Protein AF-0000000074702676 (afdb_homodimer)

Sequence (902 aa):
MNPNNEASHREHLNVRCFCRLELLEMTKSITKMKLMLLALYFAFRTSQEESISPYKEIKKFVKLFKPSGMNASTYYLLSIDEKHNNLVVGAENDVFLVNLDSMESYEHWNVSQQPGNGAFVKLILPFEDRILLCWVEKPNSTGSCTWRNRTTLGEAPESDQGYVFKPKEKYNAPSSSPDQNDTAIITEDGSLFVGTFVPGRNLSVIYSKSVKHPQLPEVFSATQSSFYEDVDFVRSFEIGPYVYFFFRERSLECSSCGKVKTSRVARVCKGDRGGQYRLLDTFVSFQKAKLMCSDWKNYALNFNEIQDVWWDDRTERFYAAFSSQPNGPAISAICIYSLSSINRIFSESDFISFTSETKVWTKKRNNFGEYFPGCKVNSKYLKSSYSAVADGVMATRDMLSSAYGDLTHDPLMADGVQPVGLKAWFINEIRMTGVSLDVVGKNNVVYVSTDMNPNNEASHREHLNVRCFCRLELLEMTKSITKMKLMLLALYFAFRTSQEESISPYKEIKKFVKLFKPSGMNASTYYLLSIDEKHNNLVVGAENDVFLVNLDSMESYEHWNVSQQPGNGAFVKLILPFEDRILLCWVEKPNSTGSCTWRNRTTLGEAPESDQGYVFKPKEKYNAPSSSPDQNDTAIITEDGSLFVGTFVPGRNLSVIYSKSVKHPQLPEVFSATQSSFYEDVDFVRSFEIGPYVYFFFRERSLECSSCGKVKTSRVARVCKGDRGGQYRLLDTFVSFQKAKLMCSDWKNYALNFNEIQDVWWDDRTERFYAAFSSQPNGPAISAICIYSLSSINRIFSESDFISFTSETKVWTKKRNNFGEYFPGCKVNSKYLKSSYSAVADGVMATRDMLSSAYGDLTHDPLMADGVQPVGLKAWFINEIRMTGVSLDVVGKNNVVYVSTD

InterPro domains:
  IPR001627 Sema domain [PF01403] (313-451)
  IPR001627 Sema domain [PS51004] (47-451)
  IPR001627 Sema domain [SM00630] (75-450)
  IPR015943 WD40/YVTN repeat-like-containing domain superfamily [G3DSA:2.130.10.10] (49-451)
  IPR027231 Semaphorin [PTHR11036] (50-451)
  IPR036352 Sema domain superfamily [SSF101912] (65-451)

Foldseek 3Di:
DDPDPPPPFQFWFWAFALAQQWAFQDPPVGFPPGRFSFCWQWFFDDPPDTDTDGCVVRSVRTHGQDDPPDDSSFWTIWTADVVQQWIWTWGKQKIWTARRVPSHDIAMDGNDPDPPKIKTWQDWEDADQKIKIWIAIPDVLDIFIAIAGPRHRHQHDADPVRPRSGRPPDDPGASDDSVAAKEWYQDNQQKIWIFHADVVVRWTKIKIAGPVCNVQDIAIADGPDPQAAPKGWAYWGDDQQKIKTKIKGWDDQDPPPPTDIAIKIKMAGQQFRWEDDVTHSYGLLIAMFTAWAWQPDPPTDTFGGWQHWEADPVQQKIWIKGWDDPVDFTKIFIFMAHPVLVVCLLQPFWFWFADPVVRHIDTAGRCSCVQQPSHEGDPVFFDPPQDDDDPSHHSRHGGHPVSVVSSPGDRYTPDHGATDVNHTPDMDRFHFNYWDWDDDPPTIIIITHGD/DDDDPPPPFFFWFWAFALAQQWAFQDPPVGFVPDRFSFCWQWFFDDPPDTDTDGCVVRSVRTHGQDDPPDDSSFWTTWTADVVQQWIWTWGWQKIWTARRVPSHDIAMDGNDPDPPKIKTWQDWEDADQWIKIWIAIPDVLDIFIDIAGPRHRHRHDQDPVRPPSDRPPPDVGASDDPVAHKEWYQDNQQKIWIFHADVVVRWTKIKIAGPVCNVQDIAIADTPDPQAAPKGWAYWGDDQQKIKTKIKGWHDQDPPPPTDIAIKIKMAGQQFRWEDDVTHSYGLLIAMFTAWAWQPDPPTDTFGGWQHWEADPVQQKIWIKGWDDPVDFTKIFIFIAHPVLVVCLLQPFWFWFADPVVRHIDTAGRCSCVQQPSHEGDPVFFDPPQDDDDPSHHSRHGGHPVSVVSSPGDRYTPDHGATDVNHTPDMDRFHFNYWDWDDDPPIIIIITHGD

Organism: Acropora cervicornis (NCBI:txid6130)

pLDDT: mean 77.07, std 20.66, range [21.58, 98.62]

Radius of gyration: 33.7 Å; Cα contacts (8 Å, |Δi|>4): 2261; chains: 2; bounding box: 70×113×79 Å

Nearest PDB structures (foldseek):
  6qp8-assembly1_B  TM=7.909E-01  e=4.611E-23  Drosophila melanogaster
  6qp7-assembly1_A  TM=7.045E-01  e=5.100E-24  Drosophila melanogaster
  8rmj-assembly1_A-2  TM=7.460E-01  e=3.570E-23  Drosophila melanogaster
  6fkk-assembly1_A  TM=7.639E-01  e=4.886E-19  Drosophila melanogaster
  6fkm-assembly1_B  TM=7.565E-01  e=5.996E-19  Drosophila melanogaster

Structure (mmCIF, N/CA/C/O backbone):
data_AF-0000000074702676-model_v1
#
loop_
_entity.id
_entity.type
_entity.pdbx_description
1 polymer Semaphorin-5A
#
loop_
_atom_site.group_PDB
_atom_site.id
_atom_site.type_symbol
_atom_site.label_atom_id
_atom_site.label_alt_id
_atom_site.label_comp_id
_atom_site.label_asym_id
_atom_site.label_entity_id
_atom_site.label_seq_id
_atom_site.pdbx_PDB_ins_code
_atom_site.Cartn_x
_atom_site.Cartn_y
_atom_site.Cartn_z
_atom_site.occupancy
_atom_site.B_iso_or_equiv
_atom_site.auth_seq_id
_atom_site.auth_comp_id
_atom_site.auth_asym_id
_atom_site.auth_atom_id
_atom_site.pdbx_PDB_model_num
ATOM 1 N N . MET A 1 1 ? -9.484 57.344 0.468 1 21.58 1 MET A N 1
ATOM 2 C CA . MET A 1 1 ? -9.172 56.188 -0.358 1 21.58 1 MET A CA 1
ATOM 3 C C . MET A 1 1 ? -7.914 55.5 0.14 1 21.58 1 MET A C 1
ATOM 5 O O . MET A 1 1 ? -6.801 55.969 -0.097 1 21.58 1 MET A O 1
ATOM 9 N N . ASN A 1 2 ? -7.883 55.031 1.449 1 24.44 2 ASN A N 1
ATOM 10 C CA . ASN A 1 2 ? -6.777 54.656 2.336 1 24.44 2 ASN A CA 1
ATOM 11 C C . ASN A 1 2 ? -6.027 53.438 1.838 1 24.44 2 ASN A C 1
ATOM 13 O O . ASN A 1 2 ? -6.641 52.469 1.4 1 24.44 2 ASN A O 1
ATOM 17 N N . PRO A 1 3 ? -4.727 53.562 1.429 1 28.33 3 PRO A N 1
ATOM 18 C CA . PRO A 1 3 ? -3.799 52.594 0.864 1 28.33 3 PRO A CA 1
ATOM 19 C C . PRO A 1 3 ? -3.812 51.25 1.619 1 28.33 3 PRO A C 1
ATOM 21 O O . PRO A 1 3 ? -4.035 51.25 2.832 1 28.33 3 PRO A O 1
ATOM 24 N N . ASN A 1 4 ? -4.297 50.188 0.943 1 22.78 4 ASN A N 1
ATOM 25 C CA . ASN A 1 4 ? -4.539 48.781 1.17 1 22.78 4 ASN A CA 1
ATOM 26 C C . ASN A 1 4 ? -3.324 48.094 1.788 1 22.78 4 ASN A C 1
ATOM 28 O O . ASN A 1 4 ? -2.225 48.156 1.236 1 22.78 4 ASN A O 1
ATOM 32 N N . ASN A 1 5 ? -3.312 47.906 3.148 1 22.42 5 ASN A N 1
ATOM 33 C CA . ASN A 1 5 ? -2.41 47.25 4.09 1 22.42 5 ASN A CA 1
ATOM 34 C C . ASN A 1 5 ? -2.014 45.875 3.605 1 22.42 5 ASN A C 1
ATOM 36 O O . ASN A 1 5 ? -2.865 45 3.455 1 22.42 5 ASN A O 1
ATOM 40 N N . GLU A 1 6 ? -0.919 45.75 2.898 1 23.23 6 GLU A N 1
ATOM 41 C CA . GLU A 1 6 ? -0.226 44.531 2.516 1 23.23 6 GLU A CA 1
ATOM 42 C C . GLU A 1 6 ? -0.027 43.594 3.717 1 23.23 6 GLU A C 1
ATOM 44 O O . GLU A 1 6 ? 0.674 43.969 4.668 1 23.23 6 GLU A O 1
ATOM 49 N N . ALA A 1 7 ? -0.967 42.75 4.117 1 26.23 7 ALA A N 1
ATOM 50 C CA . ALA A 1 7 ? -0.887 41.719 5.156 1 26.23 7 ALA A CA 1
ATOM 51 C C . ALA A 1 7 ? 0.34 40.844 4.957 1 26.23 7 ALA A C 1
ATOM 53 O O . ALA A 1 7 ? 0.458 40.156 3.943 1 26.23 7 ALA A O 1
ATOM 54 N N . SER A 1 8 ? 1.429 41.25 5.555 1 25.05 8 SER A N 1
ATOM 55 C CA . SER A 1 8 ? 2.609 40.406 5.695 1 25.05 8 SER A CA 1
ATOM 56 C C . SER A 1 8 ? 2.256 39.062 6.34 1 25.05 8 SER A C 1
ATOM 58 O O . SER A 1 8 ? 1.646 39.031 7.41 1 25.05 8 SER A O 1
ATOM 60 N N . HIS A 1 9 ? 2 38.094 5.641 1 24.5 9 HIS A N 1
ATOM 61 C CA . HIS A 1 9 ? 1.728 36.719 6.027 1 24.5 9 HIS A CA 1
ATOM 62 C C . HIS A 1 9 ? 2.836 36.156 6.918 1 24.5 9 HIS A C 1
ATOM 64 O O . HIS A 1 9 ? 3.951 35.938 6.453 1 24.5 9 HIS A O 1
ATOM 70 N N . ARG A 1 10 ? 2.85 36.406 8.242 1 26.95 10 ARG A N 1
ATOM 71 C CA . ARG A 1 10 ? 3.865 35.938 9.188 1 26.95 10 ARG A CA 1
ATOM 72 C C . ARG A 1 10 ? 3.705 34.469 9.492 1 26.95 10 ARG A C 1
ATOM 74 O O . ARG A 1 10 ? 2.701 34.062 10.078 1 26.95 10 ARG A O 1
ATOM 81 N N . GLU A 1 11 ? 4.168 33.562 8.75 1 26.52 11 GLU A N 1
ATOM 82 C CA . GLU A 1 11 ? 4.152 32.125 8.992 1 26.52 11 GLU A CA 1
ATOM 83 C C . GLU A 1 11 ? 5.086 31.766 10.141 1 26.52 11 GLU A C 1
ATOM 85 O O . GLU A 1 11 ? 6.273 32.094 10.117 1 26.52 11 GLU A O 1
ATOM 90 N N . HIS A 1 12 ? 4.688 31.672 11.328 1 25.8 12 HIS A N 1
ATOM 91 C CA . HIS A 1 12 ? 5.547 31.125 12.375 1 25.8 12 HIS A CA 1
ATOM 92 C C . HIS A 1 12 ? 5.676 29.625 12.25 1 25.8 12 HIS A C 1
ATOM 94 O O . HIS A 1 12 ? 4.668 28.906 12.148 1 25.8 12 HIS A O 1
ATOM 100 N N . LEU A 1 13 ? 6.668 29.156 11.711 1 25.22 13 LEU A N 1
ATOM 101 C CA . LEU A 1 13 ? 6.988 27.75 11.484 1 25.22 13 LEU A CA 1
ATOM 102 C C . LEU A 1 13 ? 7.504 27.094 12.766 1 25.22 13 LEU A C 1
ATOM 104 O O . LEU A 1 13 ? 8.492 27.547 13.352 1 25.22 13 LEU A O 1
ATOM 108 N N . ASN A 1 14 ? 6.711 26.453 13.492 1 25.42 14 ASN A N 1
ATOM 109 C CA . ASN A 1 14 ? 7.18 25.625 14.609 1 25.42 14 ASN A CA 1
ATOM 110 C C . ASN A 1 14 ? 7.723 24.281 14.125 1 25.42 14 ASN A C 1
ATOM 112 O O . ASN A 1 14 ? 7.016 23.531 13.469 1 25.42 14 ASN A O 1
ATOM 116 N N . VAL A 1 15 ? 8.883 24.062 13.812 1 26.08 15 VAL A N 1
ATOM 117 C CA . VAL A 1 15 ? 9.477 22.828 13.297 1 26.08 15 VAL A CA 1
ATOM 118 C C . VAL A 1 15 ? 10.117 22.047 14.445 1 26.08 15 VAL A C 1
ATOM 120 O O . VAL A 1 15 ? 10.797 22.625 15.297 1 26.08 15 VAL A O 1
ATOM 123 N N . ARG A 1 16 ? 9.633 20.844 14.758 1 27.22 16 ARG A N 1
ATOM 124 C CA . ARG A 1 16 ? 10.289 19.969 15.734 1 27.22 16 ARG A CA 1
ATOM 125 C C . ARG A 1 16 ? 11.562 19.359 15.156 1 27.22 16 ARG A C 1
ATOM 127 O O . ARG A 1 16 ? 11.531 18.766 14.078 1 27.22 16 ARG A O 1
ATOM 134 N N . CYS A 1 17 ? 12.617 19.953 15.07 1 26.98 17 CYS A N 1
ATOM 135 C CA . CYS A 1 17 ? 13.828 19.312 14.562 1 26.98 17 CYS A CA 1
ATOM 136 C C . CYS A 1 17 ? 14.688 18.797 15.711 1 26.98 17 CYS A C 1
ATOM 138 O O . CYS A 1 17 ? 14.883 19.484 16.703 1 26.98 17 CYS A O 1
ATOM 140 N N . PHE A 1 18 ? 14.625 17.562 16.047 1 26.55 18 PHE A N 1
ATOM 141 C CA . PHE A 1 18 ? 15.781 17.188 16.844 1 26.55 18 PHE A CA 1
ATOM 142 C C . PHE A 1 18 ? 17.078 17.609 16.172 1 26.55 18 PHE A C 1
ATOM 144 O O . PHE A 1 18 ? 17.719 16.797 15.477 1 26.55 18 PHE A O 1
ATOM 151 N N . CYS A 1 19 ? 16.984 18.562 15.391 1 27.81 19 CYS A N 1
ATOM 152 C CA . CYS A 1 19 ? 18.016 18.938 14.438 1 27.81 19 CYS A CA 1
ATOM 153 C C . CYS A 1 19 ? 19.156 19.688 15.133 1 27.81 19 CYS A C 1
ATOM 155 O O . CYS A 1 19 ? 18.938 20.359 16.141 1 27.81 19 CYS A O 1
ATOM 157 N N . ARG A 1 20 ? 20.375 19.062 15.117 1 26.25 20 ARG A N 1
ATOM 158 C CA . ARG A 1 20 ? 21.516 19.969 15.203 1 26.25 20 ARG A CA 1
ATOM 159 C C . ARG A 1 20 ? 21.312 21.203 14.344 1 26.25 20 ARG A C 1
ATOM 161 O O . ARG A 1 20 ? 21 21.094 13.156 1 26.25 20 ARG A O 1
ATOM 168 N N . LEU A 1 21 ? 20.953 22.266 14.922 1 27.64 21 LEU A N 1
ATOM 169 C CA . LEU A 1 21 ? 20.641 23.562 14.32 1 27.64 21 LEU A CA 1
ATOM 170 C C . LEU A 1 21 ? 21.875 24.141 13.633 1 27.64 21 LEU A C 1
ATOM 172 O O . LEU A 1 21 ? 22.875 24.422 14.281 1 27.64 21 LEU A O 1
ATOM 176 N N . GLU A 1 22 ? 22.219 23.641 12.453 1 27.64 22 GLU A N 1
ATOM 177 C CA . GLU A 1 22 ? 23.266 24.312 11.703 1 27.64 22 GLU A CA 1
ATOM 178 C C . GLU A 1 22 ? 22.688 25.406 10.797 1 27.64 22 GLU A C 1
ATOM 180 O O . GLU A 1 22 ? 21.734 25.156 10.055 1 27.64 22 GLU A O 1
ATOM 185 N N . LEU A 1 23 ? 22.891 26.688 11.125 1 27.8 23 LEU A N 1
ATOM 186 C CA . LEU A 1 23 ? 22.406 27.891 10.438 1 27.8 23 LEU A CA 1
ATOM 187 C C . LEU A 1 23 ? 23.234 28.172 9.188 1 27.8 23 LEU A C 1
ATOM 189 O O . LEU A 1 23 ? 24.469 28.188 9.25 1 27.8 23 LEU A O 1
ATOM 193 N N . LEU A 1 24 ? 22.797 27.969 7.969 1 27.7 24 LEU A N 1
ATOM 194 C CA . LEU A 1 24 ? 23.438 28.328 6.715 1 27.7 24 LEU A CA 1
ATOM 195 C C . LEU A 1 24 ? 23.359 29.828 6.461 1 27.7 24 LEU A C 1
ATOM 197 O O . LEU A 1 24 ? 22.297 30.422 6.598 1 27.7 24 LEU A O 1
ATOM 201 N N . GLU A 1 25 ? 24.531 30.578 6.551 1 25.92 25 GLU A N 1
ATOM 202 C CA . GLU A 1 25 ? 24.625 31.984 6.168 1 25.92 25 GLU A CA 1
ATOM 203 C C . GLU A 1 25 ? 24.359 32.188 4.68 1 25.92 25 GLU A C 1
ATOM 205 O O . GLU A 1 25 ? 25.219 31.875 3.848 1 25.92 25 GLU A O 1
ATOM 210 N N . MET A 1 26 ? 23.281 32 4.035 1 27.94 26 MET A N 1
ATOM 211 C CA . MET A 1 26 ? 23.125 32.469 2.654 1 27.94 26 MET A CA 1
ATOM 212 C C . MET A 1 26 ? 23.125 33.969 2.576 1 27.94 26 MET A C 1
ATOM 214 O O . MET A 1 26 ? 22.875 34.656 3.574 1 27.94 26 MET A O 1
ATOM 218 N N . THR A 1 27 ? 23.422 34.75 1.401 1 27.84 27 THR A N 1
ATOM 219 C CA . THR A 1 27 ? 23.391 36.219 1.209 1 27.84 27 THR A CA 1
ATOM 220 C C . THR A 1 27 ? 22.188 36.812 1.907 1 27.84 27 THR A C 1
ATOM 222 O O . THR A 1 27 ? 21.25 36.125 2.281 1 27.84 27 THR A O 1
ATOM 225 N N . LYS A 1 28 ? 21.859 38.312 1.806 1 29.5 28 LYS A N 1
ATOM 226 C CA . LYS A 1 28 ? 20.891 39.188 2.461 1 29.5 28 LYS A CA 1
ATOM 227 C C . LYS A 1 28 ? 19.516 38.531 2.547 1 29.5 28 LYS A C 1
ATOM 229 O O . LYS A 1 28 ? 18.719 38.844 3.422 1 29.5 28 LYS A O 1
ATOM 234 N N . SER A 1 29 ? 18.906 38.375 1.399 1 26.92 29 SER A N 1
ATOM 235 C CA . SER A 1 29 ? 17.578 37.781 1.504 1 26.92 29 SER A CA 1
ATOM 236 C C . SER A 1 29 ? 17.625 36.438 2.262 1 26.92 29 SER A C 1
ATOM 238 O O . SER A 1 29 ? 17.859 35.406 1.666 1 26.92 29 SER A O 1
ATOM 240 N N . ILE A 1 30 ? 18.328 36.312 3.449 1 25.25 30 ILE A N 1
ATOM 241 C CA . ILE A 1 30 ? 19.062 35.438 4.379 1 25.25 30 ILE A CA 1
ATOM 242 C C . ILE A 1 30 ? 18.141 34.375 4.941 1 25.25 30 ILE A C 1
ATOM 244 O O . ILE A 1 30 ? 18.469 33.188 4.938 1 25.25 30 ILE A O 1
ATOM 248 N N . THR A 1 31 ? 17.484 34.688 6.25 1 26.56 31 THR A N 1
ATOM 249 C CA . THR A 1 31 ? 17.266 34.156 7.586 1 26.56 31 THR A CA 1
ATOM 250 C C . THR A 1 31 ? 16.25 33.031 7.555 1 26.56 31 THR A C 1
ATOM 252 O O . THR A 1 31 ? 16.141 32.25 8.508 1 26.56 31 THR A O 1
ATOM 255 N N . LYS A 1 32 ? 15.297 33.156 6.855 1 27.69 32 LYS A N 1
ATOM 256 C CA . LYS A 1 32 ? 14.188 32.219 6.984 1 27.69 32 LYS A CA 1
ATOM 257 C C . LYS A 1 32 ? 14.641 30.781 6.668 1 27.69 32 LYS A C 1
ATOM 259 O O . LYS A 1 32 ? 13.852 29.844 6.766 1 27.69 32 LYS A O 1
ATOM 264 N N . MET A 1 33 ? 15.688 30.625 6.062 1 30.41 33 MET A N 1
ATOM 265 C CA . MET A 1 33 ? 16.094 29.375 5.445 1 30.41 33 MET A CA 1
ATOM 266 C C . MET A 1 33 ? 16.453 28.328 6.504 1 30.41 33 MET A C 1
ATOM 268 O O . MET A 1 33 ? 16.234 27.141 6.309 1 30.41 33 MET A O 1
ATOM 272 N N . LYS A 1 34 ? 17.391 28.656 7.578 1 30.31 34 LYS A N 1
ATOM 273 C CA . LYS A 1 34 ? 18.516 27.844 8.016 1 30.31 34 LYS A CA 1
ATOM 274 C C . LYS A 1 34 ? 18.031 26.578 8.742 1 30.31 34 LYS A C 1
ATOM 276 O O . LYS A 1 34 ? 18.641 25.516 8.594 1 30.31 34 LYS A O 1
ATOM 281 N N . LEU A 1 35 ? 17.375 26.766 9.891 1 32.53 35 LEU A N 1
ATOM 282 C CA . LEU A 1 35 ? 17.672 25.844 10.984 1 32.53 35 LEU A CA 1
ATOM 283 C C . LEU A 1 35 ? 17.328 24.422 10.594 1 32.53 35 LEU A C 1
ATOM 285 O O . LEU A 1 35 ? 16.688 23.703 11.367 1 32.53 35 LEU A O 1
ATOM 289 N N . MET A 1 36 ? 17.141 24.109 9.406 1 32.19 36 MET A N 1
ATOM 290 C CA . MET A 1 36 ? 16.844 22.703 9.211 1 32.19 36 MET A CA 1
ATOM 291 C C . MET A 1 36 ? 18.047 21.828 9.594 1 32.19 36 MET A C 1
ATOM 293 O O . MET A 1 36 ? 19.156 22.078 9.156 1 32.19 36 MET A O 1
ATOM 297 N N . LEU A 1 37 ? 18.156 21.234 10.766 1 36.47 37 LEU A N 1
ATOM 298 C CA . LEU A 1 37 ? 19.047 20.125 11.055 1 36.47 37 LEU A CA 1
ATOM 299 C C . LEU A 1 37 ? 19.266 19.266 9.812 1 36.47 37 LEU A C 1
ATOM 301 O O . LEU A 1 37 ? 18.5 18.328 9.562 1 36.47 37 LEU A O 1
ATOM 305 N N . LEU A 1 38 ? 19.562 19.797 8.703 1 36.12 38 LEU A N 1
ATOM 306 C CA . LEU A 1 38 ? 19.516 19.359 7.312 1 36.12 38 LEU A CA 1
ATOM 307 C C . LEU A 1 38 ? 20.516 18.234 7.055 1 36.12 38 LEU A C 1
ATOM 309 O O . LEU A 1 38 ? 21.719 18.5 6.957 1 36.12 38 LEU A O 1
ATOM 313 N N . ALA A 1 39 ? 20.672 17.375 7.902 1 37.94 39 ALA A N 1
ATOM 314 C CA . ALA A 1 39 ? 21.297 16.422 6.988 1 37.94 39 ALA A CA 1
ATOM 315 C C . ALA A 1 39 ? 20.703 16.531 5.59 1 37.94 39 ALA A C 1
ATOM 317 O O . ALA A 1 39 ? 19.719 15.859 5.273 1 37.94 39 ALA A O 1
ATOM 318 N N . LEU A 1 40 ? 20.688 17.875 5.105 1 40.97 40 LEU A N 1
ATOM 319 C CA . LEU A 1 40 ? 19.969 18.531 4.016 1 40.97 40 LEU A CA 1
ATOM 320 C C . LEU A 1 40 ? 20.391 17.953 2.668 1 40.97 40 LEU A C 1
ATOM 322 O O . LEU A 1 40 ? 21.578 17.984 2.318 1 40.97 40 LEU A O 1
ATOM 326 N N . TYR A 1 41 ? 19.922 16.938 2.408 1 35.97 41 TYR A N 1
ATOM 327 C CA . TYR A 1 41 ? 20.031 16.828 0.958 1 35.97 41 TYR A CA 1
ATOM 328 C C . TYR A 1 41 ? 19.344 18 0.273 1 35.97 41 TYR A C 1
ATOM 330 O O . TYR A 1 41 ? 18.344 18.531 0.771 1 35.97 41 TYR A O 1
ATOM 338 N N . PHE A 1 42 ? 20.188 18.859 -0.255 1 36.72 42 PHE A N 1
ATOM 339 C CA . PHE A 1 42 ? 19.719 19.953 -1.103 1 36.72 42 PHE A CA 1
ATOM 340 C C . PHE A 1 42 ? 19.297 19.438 -2.473 1 36.72 42 PHE A C 1
ATOM 342 O O . PHE A 1 42 ? 20.016 18.656 -3.1 1 36.72 42 PHE A O 1
ATOM 349 N N . ALA A 1 43 ? 18.078 19.297 -2.688 1 36.22 43 ALA A N 1
ATOM 350 C CA . ALA A 1 43 ? 17.672 19.078 -4.07 1 36.22 43 ALA A CA 1
ATOM 351 C C . ALA A 1 43 ? 17.344 20.406 -4.762 1 36.22 43 ALA A C 1
ATOM 353 O O . ALA A 1 43 ? 16.641 21.25 -4.199 1 36.22 43 ALA A O 1
ATOM 354 N N . PHE A 1 44 ? 18.281 20.922 -5.508 1 34.16 44 PHE A N 1
ATOM 355 C CA . PHE A 1 44 ? 18.031 22.109 -6.32 1 34.16 44 PHE A CA 1
ATOM 356 C C . PHE A 1 44 ? 17.438 21.734 -7.672 1 34.16 44 PHE A C 1
ATOM 358 O O . PHE A 1 44 ? 17.891 20.766 -8.305 1 34.16 44 PHE A O 1
ATOM 365 N N . ARG A 1 45 ? 16.172 21.922 -7.879 1 37.72 45 ARG A N 1
ATOM 366 C CA . ARG A 1 45 ? 15.719 21.859 -9.266 1 37.72 45 ARG A CA 1
ATOM 367 C C . ARG A 1 45 ? 15.758 23.234 -9.922 1 37.72 45 ARG A C 1
ATOM 369 O O . ARG A 1 45 ? 15.07 24.156 -9.477 1 37.72 45 ARG A O 1
ATOM 376 N N . THR A 1 46 ? 16.812 23.562 -10.453 1 31.98 46 THR A N 1
ATOM 377 C CA . THR A 1 46 ? 16.734 24.672 -11.398 1 31.98 46 THR A CA 1
ATOM 378 C C . THR A 1 46 ? 15.812 24.328 -12.555 1 31.98 46 THR A C 1
ATOM 380 O O . THR A 1 46 ? 15.484 23.156 -12.781 1 31.98 46 THR A O 1
ATOM 383 N N . SER A 1 47 ? 15.133 25.266 -13.25 1 41.25 47 SER A N 1
ATOM 384 C CA . SER A 1 47 ? 14.266 25.125 -14.414 1 41.25 47 SER A CA 1
ATOM 385 C C . SER A 1 47 ? 14.656 23.906 -15.242 1 41.25 47 SER A C 1
ATOM 387 O O . SER A 1 47 ? 13.797 23.25 -15.844 1 41.25 47 SER A O 1
ATOM 389 N N . GLN A 1 48 ? 15.977 23.656 -15.641 1 42.88 48 GLN A N 1
ATOM 390 C CA . GLN A 1 48 ? 16.406 22.703 -16.656 1 42.88 48 GLN A CA 1
ATOM 391 C C . GLN A 1 48 ? 16.969 21.438 -16.031 1 42.88 48 GLN A C 1
ATOM 393 O O . GLN A 1 48 ? 16.891 20.359 -16.625 1 42.88 48 GLN A O 1
ATOM 398 N N . GLU A 1 49 ? 17.891 21.641 -14.891 1 47.53 49 GLU A N 1
ATOM 399 C CA . GLU A 1 49 ? 18.625 20.484 -14.406 1 47.53 49 GLU A CA 1
ATOM 400 C C . GLU A 1 49 ? 18.5 20.344 -12.891 1 47.53 49 GLU A C 1
ATOM 402 O O . GLU A 1 49 ? 18.594 21.344 -12.164 1 47.53 49 GLU A O 1
ATOM 407 N N . GLU A 1 50 ? 17.781 19.375 -12.461 1 56.28 50 GLU A N 1
ATOM 408 C CA . GLU A 1 50 ? 17.703 19.031 -11.047 1 56.28 50 GLU A CA 1
ATOM 409 C C . GLU A 1 50 ? 19.078 18.75 -10.461 1 56.28 50 GLU A C 1
ATOM 411 O O . GLU A 1 50 ? 19.891 18.031 -11.062 1 56.28 50 GLU A O 1
ATOM 416 N N . SER A 1 51 ? 19.562 19.734 -9.586 1 57.59 51 SER A N 1
ATOM 417 C CA . SER A 1 51 ? 20.828 19.422 -8.906 1 57.59 51 SER A CA 1
ATOM 418 C C . SER A 1 51 ? 20.594 19.125 -7.43 1 57.59 51 SER A C 1
ATOM 420 O O . SER A 1 51 ? 1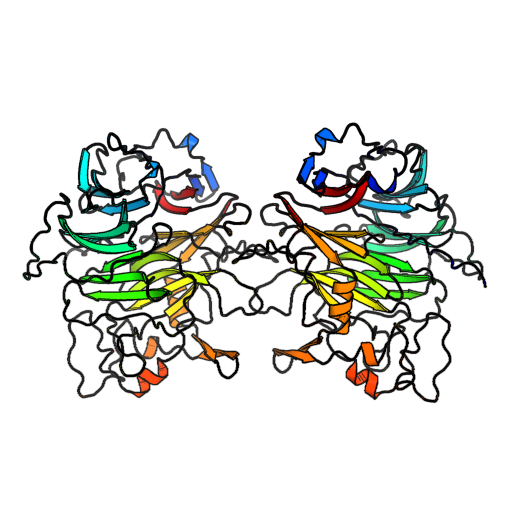9.75 19.766 -6.785 1 57.59 51 SER A O 1
ATOM 422 N N . ILE A 1 52 ? 21.062 18.094 -6.969 1 63.19 52 ILE A N 1
ATOM 423 C CA . ILE A 1 52 ? 21 17.688 -5.57 1 63.19 52 ILE A CA 1
ATOM 424 C C . ILE A 1 52 ? 22.375 17.844 -4.922 1 63.19 52 ILE A C 1
ATOM 426 O O . ILE A 1 52 ? 23.375 17.406 -5.484 1 63.19 52 ILE A O 1
ATOM 430 N N . SER A 1 53 ? 22.469 18.656 -3.889 1 61.78 53 SER A N 1
ATOM 431 C CA . SER A 1 53 ? 23.719 18.781 -3.154 1 61.78 53 SER A CA 1
ATOM 432 C C . SER A 1 53 ? 23.594 18.25 -1.731 1 61.78 53 SER A C 1
ATOM 434 O O . SER A 1 53 ? 22.688 18.641 -0.999 1 61.78 53 SER A O 1
ATOM 436 N N . PRO A 1 54 ? 24.562 17.344 -1.396 1 62.12 54 PRO A N 1
ATOM 437 C CA . PRO A 1 54 ? 24.531 16.844 -0.023 1 62.12 54 PRO A CA 1
ATOM 438 C C . PRO A 1 54 ? 24.969 17.891 0.999 1 62.12 54 PRO A C 1
ATOM 440 O O . PRO A 1 54 ? 25.547 18.922 0.629 1 62.12 54 PRO A O 1
ATOM 443 N N . TYR A 1 55 ? 24.766 17.625 2.203 1 64.62 55 TYR A N 1
ATOM 444 C CA . TYR A 1 55 ? 25.062 18.516 3.328 1 64.62 55 TYR A CA 1
ATOM 445 C C . TYR A 1 55 ? 26.531 18.906 3.344 1 64.62 55 TYR A C 1
ATOM 447 O O . TYR A 1 55 ? 26.875 20.062 3.617 1 64.62 55 TYR A O 1
ATOM 455 N N . LYS A 1 56 ? 27.312 17.922 3.051 1 63.53 56 LYS A N 1
ATOM 456 C CA . LYS A 1 56 ? 28.766 18.141 3.121 1 63.53 56 LYS A CA 1
ATOM 457 C C . LYS A 1 56 ? 29.188 19.312 2.23 1 63.53 56 LYS A C 1
ATOM 459 O O . LYS A 1 56 ? 30.109 20.047 2.568 1 63.53 56 LYS A O 1
ATOM 464 N N . GLU A 1 57 ? 28.438 19.562 1.25 1 60.09 57 GLU A N 1
ATOM 465 C CA . GLU A 1 57 ? 28.812 20.578 0.279 1 60.09 57 GLU A CA 1
ATOM 466 C C . GLU A 1 57 ? 28.328 21.953 0.714 1 60.09 57 GLU A C 1
ATOM 468 O O . GLU A 1 57 ? 28.875 22.984 0.3 1 60.09 57 GLU A O 1
ATOM 473 N N . ILE A 1 58 ? 27.328 21.953 1.657 1 61.47 58 ILE A N 1
ATOM 474 C CA . ILE A 1 58 ? 26.75 23.25 1.977 1 61.47 58 ILE A CA 1
ATOM 475 C C . ILE A 1 58 ? 27.109 23.641 3.408 1 61.47 58 ILE A C 1
ATOM 477 O O . ILE A 1 58 ? 26.859 24.781 3.826 1 61.47 58 ILE A O 1
ATOM 481 N N . LYS A 1 59 ? 27.797 22.766 4.062 1 63.84 59 LYS A N 1
ATOM 482 C CA . LYS A 1 59 ? 28.125 22.953 5.473 1 63.84 59 LYS A CA 1
ATOM 483 C C . LYS A 1 59 ? 28.922 24.234 5.691 1 63.84 59 LYS A C 1
ATOM 485 O O . LYS A 1 59 ? 28.75 24.906 6.711 1 63.84 59 LYS A O 1
ATOM 490 N N . LYS A 1 60 ? 29.719 24.594 4.777 1 60.72 60 LYS A N 1
ATOM 491 C CA . LYS A 1 60 ? 30.578 25.766 4.914 1 60.72 60 LYS A CA 1
ATOM 492 C C . LYS A 1 60 ? 29.75 27.047 4.977 1 60.72 60 LYS A C 1
ATOM 494 O O . LYS A 1 60 ? 30.203 28.062 5.48 1 60.72 60 LYS A O 1
ATOM 499 N N . PHE A 1 61 ? 28.5 26.938 4.617 1 59 61 PHE A N 1
ATOM 500 C CA . PHE A 1 61 ? 27.672 28.125 4.547 1 59 61 PHE A CA 1
ATOM 501 C C . PHE A 1 61 ? 26.688 28.156 5.707 1 59 61 PHE A C 1
ATOM 503 O O . PHE A 1 61 ? 25.844 29.062 5.785 1 59 61 PHE A O 1
ATOM 510 N N . VAL A 1 62 ? 26.906 27.297 6.738 1 61.75 62 VAL A N 1
ATOM 511 C CA . VAL A 1 62 ? 25.906 27.156 7.789 1 61.75 62 VAL A CA 1
ATOM 512 C C . VAL A 1 62 ? 26.438 27.719 9.102 1 61.75 62 VAL A C 1
ATOM 514 O O . VAL A 1 62 ? 27.578 27.422 9.484 1 61.75 62 VAL A O 1
ATOM 517 N N . LYS A 1 63 ? 25.688 28.75 9.727 1 62.19 63 LYS A N 1
ATOM 518 C CA . LYS A 1 63 ? 25.984 29.188 11.086 1 62.19 63 LYS A CA 1
ATOM 519 C C . LYS A 1 63 ? 25.312 28.297 12.117 1 62.19 63 LYS A C 1
ATOM 521 O O . LYS A 1 63 ? 24.156 27.891 11.938 1 62.19 63 LYS A O 1
ATOM 526 N N . LEU A 1 64 ? 26.016 27.906 13.195 1 63.72 64 LEU A N 1
ATOM 527 C CA . LEU A 1 64 ? 25.516 27 14.219 1 63.72 64 LEU A CA 1
ATOM 528 C C . LEU A 1 64 ? 25.203 27.734 15.508 1 63.72 64 LEU A C 1
ATOM 530 O O . LEU A 1 64 ? 25.969 28.609 15.93 1 63.72 64 LEU A O 1
ATOM 534 N N . PHE A 1 65 ? 23.922 27.672 15.922 1 67.88 65 PHE A N 1
ATOM 535 C CA . PHE A 1 65 ? 23.594 28.109 17.281 1 67.88 65 PHE A CA 1
ATOM 536 C C . PHE A 1 65 ? 23.906 27.016 18.297 1 67.88 65 PHE A C 1
ATOM 538 O O . PHE A 1 65 ? 23.375 25.906 18.203 1 67.88 65 PHE A O 1
ATOM 545 N N . LYS A 1 66 ? 24.922 27.203 19.156 1 63 66 LYS A N 1
ATOM 546 C CA . LYS A 1 66 ? 25.266 26.281 20.25 1 63 66 LYS A CA 1
ATOM 547 C C . LYS A 1 66 ? 25.328 27.031 21.578 1 63 66 LYS A C 1
ATOM 549 O O . LYS A 1 66 ? 26.328 27.688 21.891 1 63 66 LYS A O 1
ATOM 554 N N . PRO A 1 67 ? 24.078 27.047 22.219 1 61.03 67 PRO A N 1
ATOM 555 C CA . PRO A 1 67 ? 24.172 27.688 23.531 1 61.03 67 PRO A CA 1
ATOM 556 C C . PRO A 1 67 ? 25.203 27.016 24.438 1 61.03 67 PRO A C 1
ATOM 558 O O . PRO A 1 67 ? 25.406 25.797 24.344 1 61.03 67 PRO A O 1
ATOM 561 N N . SER A 1 68 ? 26.016 27.766 25.047 1 56.25 68 SER A N 1
ATOM 562 C CA . SER A 1 68 ? 27.062 27.281 25.922 1 56.25 68 SER A CA 1
ATOM 563 C C . SER A 1 68 ? 26.5 26.297 26.953 1 56.25 68 SER A C 1
ATOM 565 O O . SER A 1 68 ? 25.484 26.578 27.594 1 56.25 68 SER A O 1
ATOM 567 N N . GLY A 1 69 ? 27.109 25.031 27.031 1 53.22 69 GLY A N 1
ATOM 568 C CA . GLY A 1 69 ? 26.844 24.047 28.062 1 53.22 69 GLY A CA 1
ATOM 569 C C . GLY A 1 69 ? 25.719 23.094 27.703 1 53.22 69 GLY A C 1
ATOM 570 O O . GLY A 1 69 ? 25.422 22.156 28.453 1 53.22 69 GLY A O 1
ATOM 571 N N . MET A 1 70 ? 24.922 23.469 26.734 1 53.38 70 MET A N 1
ATOM 572 C CA . MET A 1 70 ? 23.781 22.578 26.484 1 53.38 70 MET A CA 1
ATOM 573 C C . MET A 1 70 ? 24.062 21.688 25.281 1 53.38 70 MET A C 1
ATOM 575 O O . MET A 1 70 ? 24.766 22.078 24.344 1 53.38 70 MET A O 1
ATOM 579 N N . ASN A 1 71 ? 23.859 20.438 25.469 1 49.81 71 ASN A N 1
ATOM 580 C CA . ASN A 1 71 ? 23.984 19.484 24.375 1 49.81 71 ASN A CA 1
ATOM 581 C C . ASN A 1 71 ? 22.938 19.719 23.297 1 49.81 71 ASN A C 1
ATOM 583 O O . ASN A 1 71 ? 21.781 20.031 23.609 1 49.81 71 ASN A O 1
ATOM 587 N N . ALA A 1 72 ? 23.281 19.938 22.047 1 47.09 72 ALA A N 1
ATOM 588 C CA . ALA A 1 72 ? 22.562 20.25 20.812 1 47.09 72 ALA A CA 1
ATOM 589 C C . ALA A 1 72 ? 21.391 19.297 20.609 1 47.09 72 ALA A C 1
ATOM 591 O O . ALA A 1 72 ? 20.422 19.625 19.938 1 47.09 72 ALA A O 1
ATOM 592 N N . SER A 1 73 ? 21.562 18.078 21.062 1 46.84 73 SER A N 1
ATOM 593 C CA . SER A 1 73 ? 20.672 16.984 20.672 1 46.84 73 SER A CA 1
ATOM 594 C C . SER A 1 73 ? 19.25 17.234 21.172 1 46.84 73 SER A C 1
ATOM 596 O O . SER A 1 73 ? 18.328 16.516 20.797 1 46.84 73 SER A O 1
ATOM 598 N N . THR A 1 74 ? 19.078 18.531 21.766 1 51.62 74 THR A N 1
ATOM 599 C CA . THR A 1 74 ? 17.844 18.578 22.547 1 51.62 74 THR A CA 1
ATOM 600 C C . THR A 1 74 ? 16.859 19.562 21.938 1 51.62 74 THR A C 1
ATOM 602 O O . THR A 1 74 ? 15.789 19.828 22.5 1 51.62 74 THR A O 1
ATOM 605 N N . TYR A 1 75 ? 17.188 20.047 20.703 1 47.81 75 TYR A N 1
ATOM 606 C CA . TYR A 1 75 ? 16.297 21.078 20.172 1 47.81 75 TYR A CA 1
ATOM 607 C C . TYR A 1 75 ? 15.203 20.453 19.312 1 47.81 75 TYR A C 1
ATOM 609 O O . TYR A 1 75 ? 15.484 19.609 18.453 1 47.81 75 TYR A O 1
ATOM 617 N N . TYR A 1 76 ? 13.977 20.781 19.719 1 60.66 76 TYR A N 1
ATOM 618 C CA . TYR A 1 76 ? 12.953 20.016 19.016 1 60.66 76 TYR A CA 1
ATOM 619 C C . TYR A 1 76 ? 11.961 20.953 18.312 1 60.66 76 TYR A C 1
ATOM 621 O O . TYR A 1 76 ? 11.227 20.531 17.422 1 60.66 76 TYR A O 1
ATOM 629 N N . LEU A 1 77 ? 12 22.281 18.641 1 68.06 77 LEU A N 1
ATOM 630 C CA . LEU A 1 77 ? 10.977 23.125 18.047 1 68.06 77 LEU A CA 1
ATOM 631 C C . LEU A 1 77 ? 11.547 24.484 17.656 1 68.06 77 LEU A C 1
ATOM 633 O O . LEU A 1 77 ? 12.32 25.078 18.422 1 68.06 77 LEU A O 1
ATOM 637 N N . LEU A 1 78 ? 11.25 24.906 16.484 1 70.12 78 LEU A N 1
ATOM 638 C CA . LEU A 1 78 ? 11.727 26.188 15.984 1 70.12 78 LEU A CA 1
ATOM 639 C C . LEU A 1 78 ? 10.562 27.062 15.539 1 70.12 78 LEU A C 1
ATOM 641 O O . LEU A 1 78 ? 9.594 26.562 14.953 1 70.12 78 LEU A O 1
ATOM 645 N N . SER A 1 79 ? 10.703 28.328 15.914 1 75.06 79 SER A N 1
ATOM 646 C CA . SER A 1 79 ? 9.766 29.344 15.438 1 75.06 79 SER A CA 1
ATOM 647 C C . SER A 1 79 ? 10.484 30.625 15.023 1 75.06 79 SER A C 1
ATOM 649 O O . SER A 1 79 ? 11.242 31.188 15.812 1 75.06 79 SER A O 1
ATOM 651 N N . ILE A 1 80 ? 10.234 31.047 13.828 1 73.56 80 ILE A N 1
ATOM 652 C CA . ILE A 1 80 ? 10.891 32.25 13.32 1 73.56 80 ILE A CA 1
ATOM 653 C C . ILE A 1 80 ? 9.977 33.438 13.516 1 73.56 80 ILE A C 1
ATOM 655 O O . ILE A 1 80 ? 8.828 33.438 13.055 1 73.56 80 ILE A O 1
ATOM 659 N N . ASP A 1 81 ? 10.523 34.375 14.195 1 77.12 81 ASP A N 1
ATOM 660 C CA . ASP A 1 81 ? 9.883 35.688 14.336 1 77.12 81 ASP A CA 1
ATOM 661 C C . ASP A 1 81 ? 10.547 36.719 13.43 1 77.12 81 ASP A C 1
ATOM 663 O O . ASP A 1 81 ? 11.453 37.438 13.859 1 77.12 81 ASP A O 1
ATOM 667 N N . GLU A 1 82 ? 10 36.875 12.32 1 71.81 82 GLU A N 1
ATOM 668 C CA . GLU A 1 82 ? 10.609 37.75 11.328 1 71.81 82 GLU A CA 1
ATOM 669 C C . GLU A 1 82 ? 10.484 39.219 11.734 1 71.81 82 GLU A C 1
ATOM 671 O O . GLU A 1 82 ? 11.383 40 11.469 1 71.81 82 GLU A O 1
ATOM 676 N N . LYS A 1 83 ? 9.406 39.531 12.328 1 77 83 LYS A N 1
ATOM 677 C CA . LYS A 1 83 ? 9.141 40.906 12.711 1 77 83 LYS A CA 1
ATOM 678 C C . LYS A 1 83 ? 10.227 41.438 13.641 1 77 83 LYS A C 1
ATOM 680 O O . LYS A 1 83 ? 10.625 42.594 13.531 1 77 83 LYS A O 1
ATOM 685 N N . HIS A 1 84 ? 10.688 40.594 14.492 1 82.69 84 HIS A N 1
ATOM 686 C CA . HIS A 1 84 ? 11.664 41.062 15.469 1 82.69 84 HIS A CA 1
ATOM 687 C C . HIS A 1 84 ? 13.039 40.438 15.203 1 82.69 84 HIS A C 1
ATOM 689 O O . HIS A 1 84 ? 13.953 40.594 16.016 1 82.69 84 HIS A O 1
ATOM 695 N N . ASN A 1 85 ? 13.094 39.719 14.156 1 79.88 85 ASN A N 1
ATOM 696 C CA . ASN A 1 85 ? 14.336 39.094 13.711 1 79.88 85 ASN A CA 1
ATOM 697 C C . ASN A 1 85 ? 14.891 38.125 14.742 1 79.88 85 ASN A C 1
ATOM 699 O O . ASN A 1 85 ? 16.078 38.156 15.078 1 79.88 85 ASN A O 1
ATOM 703 N N . ASN A 1 86 ? 13.992 37.406 15.312 1 81.12 86 ASN A N 1
ATOM 704 C CA . ASN A 1 86 ? 14.383 36.438 16.328 1 81.12 86 ASN A CA 1
ATOM 705 C C . ASN A 1 86 ? 13.969 35.031 15.922 1 81.12 86 ASN A C 1
ATOM 707 O O . ASN A 1 86 ? 12.992 34.844 15.18 1 81.12 86 ASN A O 1
ATOM 711 N N . LEU A 1 87 ? 14.797 34.156 16.359 1 82 87 LEU A N 1
ATOM 712 C CA . LEU A 1 87 ? 14.469 32.719 16.312 1 82 87 LEU A CA 1
ATOM 713 C C . LEU A 1 87 ? 14.195 32.188 17.703 1 82 87 LEU A C 1
ATOM 715 O O . LEU A 1 87 ? 15.023 32.344 18.609 1 82 87 LEU A O 1
ATOM 719 N N . VAL A 1 88 ? 13.016 31.703 17.812 1 83.38 88 VAL A N 1
ATOM 720 C CA . VAL A 1 88 ? 12.711 31.078 19.094 1 83.38 88 VAL A CA 1
ATOM 721 C C . VAL A 1 88 ? 12.938 29.578 19 1 83.38 88 VAL A C 1
ATOM 723 O O . VAL A 1 88 ? 12.406 28.906 18.109 1 83.38 88 VAL A O 1
ATOM 726 N N . VAL A 1 89 ? 13.742 29.031 19.906 1 81.12 89 VAL A N 1
ATOM 727 C CA . VAL A 1 89 ? 14.109 27.625 19.906 1 81.12 89 VAL A CA 1
ATOM 728 C C . VAL A 1 89 ? 13.625 26.953 21.188 1 81.12 89 VAL A C 1
ATOM 730 O O . VAL A 1 89 ? 13.945 27.406 22.297 1 81.12 89 VAL A O 1
ATOM 733 N N . GLY A 1 90 ? 12.812 25.969 20.969 1 80.12 90 GLY A N 1
ATOM 734 C CA . GLY A 1 90 ? 12.406 25.156 22.109 1 80.12 90 GLY A CA 1
ATOM 735 C C . GLY A 1 90 ? 13.32 23.969 22.344 1 80.12 90 GLY A C 1
ATOM 736 O O . GLY A 1 90 ? 13.648 23.234 21.422 1 80.12 90 GLY A O 1
ATOM 737 N N . ALA A 1 91 ? 13.844 23.781 23.547 1 76.38 91 ALA A N 1
ATOM 738 C CA . ALA A 1 91 ? 14.656 22.656 23.984 1 76.38 91 ALA A CA 1
ATOM 739 C C . ALA A 1 91 ? 14.031 21.969 25.188 1 76.38 91 ALA A C 1
ATOM 741 O O . ALA A 1 91 ? 12.883 22.219 25.531 1 76.38 91 ALA A O 1
ATOM 742 N N . GLU A 1 92 ? 14.773 20.953 25.641 1 77.81 92 GLU A N 1
ATOM 743 C CA . GLU A 1 92 ? 14.344 20.344 26.891 1 77.81 92 GLU A CA 1
ATOM 744 C C . GLU A 1 92 ? 14.516 21.297 28.062 1 77.81 92 GLU A C 1
ATOM 746 O O . GLU A 1 92 ? 15.617 21.797 28.312 1 77.81 92 GLU A O 1
ATOM 751 N N . ASN A 1 93 ? 13.516 21.734 28.625 1 80.69 93 ASN A N 1
ATOM 752 C CA . ASN A 1 93 ? 13.438 22.547 29.828 1 80.69 93 ASN A CA 1
ATOM 753 C C . ASN A 1 93 ? 13.609 24.031 29.516 1 80.69 93 ASN A C 1
ATOM 755 O O . ASN A 1 93 ? 13.344 24.875 30.375 1 80.69 93 ASN A O 1
ATOM 759 N N . ASP A 1 94 ? 14.094 24.312 28.281 1 81.31 94 ASP A N 1
ATOM 760 C CA . ASP A 1 94 ? 14.43 25.703 28.031 1 81.31 94 ASP A CA 1
ATOM 761 C C . ASP A 1 94 ? 13.867 26.172 26.688 1 81.31 94 ASP A C 1
ATOM 763 O O . ASP A 1 94 ? 13.695 25.375 25.781 1 81.31 94 ASP A O 1
ATOM 767 N N . VAL A 1 95 ? 13.609 27.469 26.672 1 87.44 95 VAL A N 1
ATOM 768 C CA . VAL A 1 95 ? 13.32 28.156 25.422 1 87.44 95 VAL A CA 1
ATOM 769 C C . VAL A 1 95 ? 14.359 29.25 25.188 1 87.44 95 VAL A C 1
ATOM 771 O O . VAL A 1 95 ? 14.742 29.969 26.125 1 87.44 95 VAL A O 1
ATOM 774 N N . PHE A 1 96 ? 14.812 29.328 23.984 1 84.06 96 PHE A N 1
ATOM 775 C CA . PHE A 1 96 ? 15.828 30.328 23.625 1 84.06 96 PHE A CA 1
ATOM 776 C C . PHE A 1 96 ? 15.297 31.297 22.594 1 84.06 96 PHE A C 1
ATOM 778 O O . PHE A 1 96 ? 14.578 30.906 21.672 1 84.06 96 PHE A O 1
ATOM 785 N N . LEU A 1 97 ? 15.609 32.5 22.859 1 87.81 97 LEU A N 1
ATOM 786 C CA . LEU A 1 97 ? 15.398 33.562 21.875 1 87.81 97 LEU A CA 1
ATOM 787 C C . LEU A 1 97 ? 16.719 34 21.281 1 87.81 97 LEU A C 1
ATOM 789 O O . LEU A 1 97 ? 17.5 34.719 21.922 1 87.81 97 LEU A O 1
ATOM 793 N N . VAL A 1 98 ? 16.844 33.625 20.016 1 82.69 98 VAL A N 1
ATOM 794 C CA . VAL A 1 98 ? 18.141 33.844 19.375 1 82.69 98 VAL A CA 1
ATOM 795 C C . VAL A 1 98 ? 18 34.906 18.297 1 82.69 98 VAL A C 1
ATOM 797 O O . VAL A 1 98 ? 17.062 34.875 17.484 1 82.69 98 VAL A O 1
ATOM 800 N N . ASN A 1 99 ? 18.953 35.812 18.375 1 79.62 99 ASN A N 1
ATOM 801 C CA . ASN A 1 99 ? 18.969 36.812 17.312 1 79.62 99 ASN A CA 1
ATOM 802 C C . ASN A 1 99 ? 19.438 36.219 15.984 1 79.62 99 ASN A C 1
ATOM 804 O O . ASN A 1 99 ? 20.5 35.594 15.914 1 79.62 99 ASN A O 1
ATOM 808 N N . LEU A 1 100 ? 18.609 36.375 14.977 1 74.94 100 LEU A N 1
ATOM 809 C CA . LEU A 1 100 ? 18.844 35.719 13.695 1 74.94 100 LEU A CA 1
ATOM 810 C C . LEU A 1 100 ? 20.094 36.281 13.023 1 74.94 100 LEU A C 1
ATOM 812 O O . LEU A 1 100 ? 20.719 35.594 12.219 1 74.94 100 LEU A O 1
ATOM 816 N N . ASP A 1 101 ? 20.516 37.531 13.336 1 71.44 101 ASP A N 1
ATOM 817 C CA . ASP A 1 101 ? 21.703 38.125 12.711 1 71.44 101 ASP A CA 1
ATOM 818 C C . ASP A 1 101 ? 22.984 37.594 13.328 1 71.44 101 ASP A C 1
ATOM 820 O O . ASP A 1 101 ? 23.938 37.25 12.609 1 71.44 101 ASP A O 1
ATOM 824 N N . SER A 1 102 ? 23.047 37.531 14.609 1 68.88 102 SER A N 1
ATOM 825 C CA . SER A 1 102 ? 24.297 37.156 15.289 1 68.88 102 SER A CA 1
ATOM 826 C C . SER A 1 102 ? 24.312 35.688 15.633 1 68.88 102 SER A C 1
ATOM 828 O O . SER A 1 102 ? 25.391 35.062 15.664 1 68.88 102 SER A O 1
ATOM 830 N N . MET A 1 103 ? 23.297 35.094 15.805 1 71.88 103 MET A N 1
ATOM 831 C CA . MET A 1 103 ? 23.125 33.719 16.281 1 71.88 103 MET A CA 1
ATOM 832 C C . MET A 1 103 ? 23.969 33.469 17.531 1 71.88 103 MET A C 1
ATOM 834 O O . MET A 1 103 ? 24.25 32.312 17.859 1 71.88 103 MET A O 1
ATOM 838 N N . GLU A 1 104 ? 24.531 34.375 18.031 1 70.44 104 GLU A N 1
ATOM 839 C CA . GLU A 1 104 ? 25.375 34.25 19.203 1 70.44 104 GLU A CA 1
ATOM 840 C C . GLU A 1 104 ? 24.688 34.812 20.453 1 70.44 104 GLU A C 1
ATOM 842 O O . GLU A 1 104 ? 24.859 34.281 21.562 1 70.44 104 GLU A O 1
ATOM 847 N N . SER A 1 105 ? 24.016 35.781 20.188 1 74.75 105 SER A N 1
ATOM 848 C CA . SER A 1 105 ? 23.328 36.406 21.312 1 74.75 105 SER A CA 1
ATOM 849 C C . SER A 1 105 ? 21.922 35.812 21.5 1 74.75 105 SER A C 1
ATOM 851 O O . SER A 1 105 ? 21.188 35.656 20.531 1 74.75 105 SER A O 1
ATOM 853 N N . TYR A 1 106 ? 21.688 35.281 22.734 1 81.44 106 TYR A N 1
ATOM 854 C CA . TYR A 1 106 ? 20.359 34.719 22.953 1 81.44 106 TYR A CA 1
ATOM 855 C C . TYR A 1 106 ? 19.875 34.969 24.375 1 81.44 106 TYR A C 1
ATOM 857 O O . TYR A 1 106 ? 20.688 35.188 25.281 1 81.44 106 TYR A O 1
ATOM 865 N N . GLU A 1 107 ? 18.609 35.188 24.484 1 83.88 107 GLU A N 1
ATOM 866 C CA . GLU A 1 107 ? 17.906 35.125 25.766 1 83.88 107 GLU A CA 1
ATOM 867 C C . GLU A 1 107 ? 17.328 33.719 26.016 1 83.88 107 GLU A C 1
ATOM 869 O O . GLU A 1 107 ? 17.125 32.938 25.094 1 83.88 107 GLU A O 1
ATOM 874 N N . HIS A 1 108 ? 17.234 33.312 27.297 1 85.94 108 HIS A N 1
ATOM 875 C CA . HIS A 1 108 ? 16.641 32 27.547 1 85.94 108 HIS A CA 1
ATOM 876 C C . HIS A 1 108 ? 15.688 32.062 28.719 1 85.94 108 HIS A C 1
ATOM 878 O O . HIS A 1 108 ? 15.797 32.938 29.594 1 85.94 108 HIS A O 1
ATOM 884 N N . TRP A 1 109 ? 14.727 31.266 28.734 1 86.56 109 TRP A N 1
ATOM 885 C CA . TRP A 1 109 ? 13.742 31.078 29.797 1 86.56 109 TRP A CA 1
ATOM 886 C C . TRP A 1 109 ? 13.578 29.609 30.125 1 86.56 109 TRP A C 1
ATOM 888 O O . TRP A 1 109 ? 13.391 28.781 29.219 1 86.56 109 TRP A O 1
ATOM 898 N N . ASN A 1 110 ? 13.68 29.25 31.406 1 84.5 110 ASN A N 1
ATOM 899 C CA . ASN A 1 110 ? 13.492 27.891 31.875 1 84.5 110 ASN A CA 1
ATOM 900 C C . ASN A 1 110 ? 12.016 27.531 32.031 1 84.5 110 ASN A C 1
ATOM 902 O O . ASN A 1 110 ? 11.297 28.203 32.781 1 84.5 110 ASN A O 1
ATOM 906 N N . VAL A 1 111 ? 11.648 26.547 31.297 1 81.44 111 VAL A N 1
ATOM 907 C CA . VAL A 1 111 ? 10.242 26.172 31.25 1 81.44 111 VAL A CA 1
ATOM 908 C C . VAL A 1 111 ? 9.906 25.312 32.469 1 81.44 111 VAL A C 1
ATOM 910 O O . VAL A 1 111 ? 8.781 25.328 32.969 1 81.44 111 VAL A O 1
ATOM 913 N N . SER A 1 112 ? 10.938 24.453 32.938 1 74.38 112 SER A N 1
ATOM 914 C CA . SER A 1 112 ? 10.695 23.531 34.062 1 74.38 112 SER A CA 1
ATOM 915 C C . SER A 1 112 ? 10.5 24.297 35.375 1 74.38 112 SER A C 1
ATOM 917 O O . SER A 1 112 ? 11.305 25.156 35.719 1 74.38 112 SER A O 1
ATOM 919 N N . GLN A 1 113 ? 9.328 24.281 35.906 1 65.94 113 GLN A N 1
ATOM 920 C CA . GLN A 1 113 ? 9.031 25.016 37.125 1 65.94 113 GLN A CA 1
ATOM 921 C C . GLN A 1 113 ? 9.438 24.203 38.344 1 65.94 113 GLN A C 1
ATOM 923 O O . GLN A 1 113 ? 9.562 24.75 39.438 1 65.94 113 GLN A O 1
ATOM 928 N N . GLN A 1 114 ? 9.562 22.891 38.125 1 65.62 114 GLN A N 1
ATOM 929 C CA . GLN A 1 114 ? 9.93 22.062 39.25 1 65.62 114 GLN A CA 1
ATOM 930 C C . GLN A 1 114 ? 11.297 21.422 39.062 1 65.62 114 GLN A C 1
ATOM 932 O O . GLN A 1 114 ? 11.555 20.797 38.031 1 65.62 114 GLN A O 1
ATOM 937 N N . PRO A 1 115 ? 12.117 21.578 40.031 1 63.34 115 PRO A N 1
ATOM 938 C CA . PRO A 1 115 ? 13.438 20.938 39.938 1 63.34 115 PRO A CA 1
ATOM 939 C C . PRO A 1 115 ? 13.344 19.422 39.781 1 63.34 115 PRO A C 1
ATOM 941 O O . PRO A 1 115 ? 12.547 18.781 40.469 1 63.34 115 PRO A O 1
ATOM 944 N N . GLY A 1 116 ? 14.016 18.828 38.812 1 63.19 116 GLY A N 1
ATOM 945 C CA . GLY A 1 116 ? 14.055 17.391 38.594 1 63.19 116 GLY A CA 1
ATOM 946 C C . GLY A 1 116 ? 13.125 16.938 37.5 1 63.19 116 GLY A C 1
ATOM 947 O O . GLY A 1 116 ? 13.297 15.844 36.938 1 63.19 116 GLY A O 1
ATOM 948 N N . ASN A 1 117 ? 12.141 17.766 37.281 1 71.12 117 ASN A N 1
ATOM 949 C CA . ASN A 1 117 ? 11.227 17.391 36.188 1 71.12 117 ASN A CA 1
ATOM 950 C C . ASN A 1 117 ? 11.742 17.844 34.844 1 71.12 117 ASN A C 1
ATOM 952 O O . ASN A 1 117 ? 12.477 18.828 34.75 1 71.12 117 ASN A O 1
ATOM 956 N N . GLY A 1 118 ? 11.586 16.922 33.875 1 78.56 118 GLY A N 1
ATOM 957 C CA . GLY A 1 118 ? 11.852 17.344 32.5 1 78.56 118 GLY A CA 1
ATOM 958 C C . GLY A 1 118 ? 10.656 18 31.859 1 78.56 118 GLY A C 1
ATOM 959 O O . GLY A 1 118 ? 9.516 17.812 32.281 1 78.56 118 GLY A O 1
ATOM 960 N N . ALA A 1 119 ? 10.914 19.078 31.047 1 81.06 119 ALA A N 1
ATOM 961 C CA . ALA A 1 119 ? 9.844 19.734 30.281 1 81.06 119 ALA A CA 1
ATOM 962 C C . ALA A 1 119 ? 10.219 19.859 28.812 1 81.06 119 ALA A C 1
ATOM 964 O O . ALA A 1 119 ? 11.383 20.094 28.469 1 81.06 119 ALA A O 1
ATOM 965 N N . PHE A 1 120 ? 9.195 19.625 28.047 1 81.69 120 PHE A N 1
ATOM 966 C CA . PHE A 1 120 ? 9.391 19.766 26.609 1 81.69 120 PHE A CA 1
ATOM 967 C C . PHE A 1 120 ? 8.43 20.797 26.031 1 81.69 120 PHE A C 1
ATOM 969 O O . PHE A 1 120 ? 7.215 20.688 26.234 1 81.69 120 PHE A O 1
ATOM 976 N N . VAL A 1 121 ? 8.992 21.75 25.312 1 83.75 121 VAL A N 1
ATOM 977 C CA . VAL A 1 121 ? 8.164 22.766 24.672 1 83.75 121 VAL A CA 1
ATOM 978 C C . VAL A 1 121 ? 7.465 22.172 23.453 1 83.75 121 VAL A C 1
ATOM 980 O O . VAL A 1 121 ? 8.102 21.516 22.609 1 83.75 121 VAL A O 1
ATOM 983 N N . LYS A 1 122 ? 6.168 22.406 23.406 1 83 122 LYS A N 1
ATOM 984 C CA . LYS A 1 122 ? 5.379 21.797 22.344 1 83 122 LYS A CA 1
ATOM 985 C C . LYS A 1 122 ? 4.93 22.859 21.328 1 83 122 LYS A C 1
ATOM 987 O O . LYS A 1 122 ? 4.766 22.562 20.141 1 83 122 LYS A O 1
ATOM 992 N N . LEU A 1 123 ? 4.691 24.094 21.859 1 87.25 123 LEU A N 1
ATOM 993 C CA . LEU A 1 123 ? 4.188 25.141 20.984 1 87.25 123 LEU A CA 1
ATOM 994 C C . LEU A 1 123 ? 4.871 26.469 21.281 1 87.25 123 LEU A C 1
ATOM 996 O O . LEU A 1 123 ? 5.129 26.797 22.438 1 87.25 123 LEU A O 1
ATOM 1000 N N . ILE A 1 124 ? 5.195 27.141 20.281 1 88.31 124 ILE A N 1
ATOM 1001 C CA . ILE A 1 124 ? 5.711 28.516 20.312 1 88.31 124 ILE A CA 1
ATOM 1002 C C . ILE A 1 124 ? 4.895 29.391 19.359 1 88.31 124 ILE A C 1
ATOM 1004 O O . ILE A 1 124 ? 5.09 29.344 18.141 1 88.31 124 ILE A O 1
ATOM 1008 N N . LEU A 1 125 ? 4.066 30.297 20 1 89.56 125 LEU A N 1
ATOM 1009 C CA . LEU A 1 125 ? 3.1 31 19.172 1 89.56 125 LEU A CA 1
ATOM 1010 C C . LEU A 1 125 ? 3.168 32.5 19.438 1 89.56 125 LEU A C 1
ATOM 1012 O O . LEU A 1 125 ? 2.541 33 20.375 1 89.56 125 LEU A O 1
ATOM 1016 N N . PRO A 1 126 ? 3.832 33.156 18.578 1 87.38 126 PRO A N 1
ATOM 1017 C CA . PRO A 1 126 ? 3.871 34.625 18.75 1 87.38 126 PRO A CA 1
ATOM 1018 C C . PRO A 1 126 ? 2.533 35.281 18.438 1 87.38 126 PRO A C 1
ATOM 1020 O O . PRO A 1 126 ? 1.829 34.875 17.516 1 87.38 126 PRO A O 1
ATOM 1023 N N . PHE A 1 127 ? 2.17 36.312 19.203 1 86.94 127 PHE A N 1
ATOM 1024 C CA . PHE A 1 127 ? 0.975 37.094 19 1 86.94 127 PHE A CA 1
ATOM 1025 C C . PHE A 1 127 ? 1.188 38.531 19.516 1 86.94 127 PHE A C 1
ATOM 1027 O O . PHE A 1 127 ? 1.318 38.75 20.719 1 86.94 127 PHE A O 1
ATOM 1034 N N . GLU A 1 128 ? 1.239 39.406 18.547 1 85.62 128 GLU A N 1
ATOM 1035 C CA . GLU A 1 128 ? 1.53 40.812 18.875 1 85.62 128 GLU A CA 1
ATOM 1036 C C . GLU A 1 128 ? 2.848 40.938 19.641 1 85.62 128 GLU A C 1
ATOM 1038 O O . GLU A 1 128 ? 3.883 40.438 19.172 1 85.62 128 GLU A O 1
ATOM 1043 N N . ASP A 1 129 ? 2.83 41.438 20.859 1 85.31 129 ASP A N 1
ATOM 1044 C CA . ASP A 1 129 ? 4.074 41.625 21.594 1 85.31 129 ASP A CA 1
ATOM 1045 C C . ASP A 1 129 ? 4.309 40.5 22.594 1 85.31 129 ASP A C 1
ATOM 1047 O O . ASP A 1 129 ? 5.168 40.594 23.469 1 85.31 129 ASP A O 1
ATOM 1051 N N . ARG A 1 130 ? 3.605 39.469 22.406 1 87.75 130 ARG A N 1
ATOM 1052 C CA . ARG A 1 130 ? 3.691 38.344 23.312 1 87.75 130 ARG A CA 1
ATOM 1053 C C . ARG A 1 130 ? 3.934 37.031 22.547 1 87.75 130 ARG A C 1
ATOM 1055 O O . ARG A 1 130 ? 3.789 37 21.328 1 87.75 130 ARG A O 1
ATOM 1062 N N . ILE A 1 131 ? 4.363 36.094 23.328 1 88.06 131 ILE A N 1
ATOM 1063 C CA . ILE A 1 131 ? 4.543 34.75 22.797 1 88.06 131 ILE A CA 1
ATOM 1064 C C . ILE A 1 131 ? 3.938 33.719 23.75 1 88.06 131 ILE A C 1
ATOM 1066 O O . ILE A 1 131 ? 4.203 33.75 24.953 1 88.06 131 ILE A O 1
ATOM 1070 N N . LEU A 1 132 ? 3.025 33 23.234 1 87.69 132 LEU A N 1
ATOM 1071 C CA . LEU A 1 132 ? 2.451 31.906 24.016 1 87.69 132 LEU A CA 1
ATOM 1072 C C . LEU A 1 132 ? 3.336 30.672 23.953 1 87.69 132 LEU A C 1
ATOM 1074 O O . LEU A 1 132 ? 3.609 30.141 22.859 1 87.69 132 LEU A O 1
ATOM 1078 N N . LEU A 1 133 ? 3.816 30.188 25.031 1 87 133 LEU A N 1
ATOM 1079 C CA . LEU A 1 133 ? 4.629 28.984 25.141 1 87 133 LEU A CA 1
ATOM 1080 C C . LEU A 1 133 ? 3.854 27.859 25.828 1 87 133 LEU A C 1
ATOM 1082 O O . LEU A 1 133 ? 3.283 28.078 26.906 1 87 133 LEU A O 1
ATOM 1086 N N . CYS A 1 134 ? 3.795 26.781 25.156 1 84.94 134 CYS A N 1
ATOM 1087 C CA . CYS A 1 134 ? 3.156 25.625 25.75 1 84.94 134 CYS A CA 1
ATOM 1088 C C . CYS A 1 134 ? 4.137 24.453 25.875 1 84.94 134 CYS A C 1
ATOM 1090 O O . CYS A 1 134 ? 4.941 24.219 24.969 1 84.94 134 CYS A O 1
ATOM 1092 N N . TRP A 1 135 ? 4.129 23.734 27.016 1 83.62 135 TRP A N 1
ATOM 1093 C CA . TRP A 1 135 ? 5.059 22.625 27.234 1 83.62 135 TRP A CA 1
ATOM 1094 C C . TRP A 1 135 ? 4.391 21.5 28.016 1 83.62 135 TRP A C 1
ATOM 1096 O O . TRP A 1 135 ? 3.277 21.672 28.516 1 83.62 135 TRP A O 1
ATOM 1106 N N . VAL A 1 136 ? 5.027 20.391 27.953 1 81.56 136 VAL A N 1
ATOM 1107 C CA . VAL A 1 136 ? 4.594 19.234 28.719 1 81.56 136 VAL A CA 1
ATOM 1108 C C . VAL A 1 136 ? 5.66 18.875 29.75 1 81.56 136 VAL A C 1
ATOM 1110 O O . VAL A 1 136 ? 6.852 18.844 29.438 1 81.56 136 VAL A O 1
ATOM 1113 N N . GLU A 1 137 ? 5.184 18.688 30.906 1 79.19 137 GLU A N 1
ATOM 1114 C CA . GLU A 1 137 ? 6.098 18.312 31.984 1 79.19 137 GLU A CA 1
ATOM 1115 C C . GLU A 1 137 ? 6.184 16.797 32.156 1 79.19 137 GLU A C 1
ATOM 1117 O O . GLU A 1 137 ? 5.18 16.094 31.984 1 79.19 137 GLU A O 1
ATOM 1122 N N . LYS A 1 138 ? 7.406 16.359 32.375 1 76.75 138 LYS A N 1
ATOM 1123 C CA . LYS A 1 138 ? 7.656 14.961 32.719 1 76.75 138 LYS A CA 1
ATOM 1124 C C . LYS A 1 138 ? 7.953 14.797 34.188 1 76.75 138 LYS A C 1
ATOM 1126 O O . LYS A 1 138 ? 8.555 15.68 34.812 1 76.75 138 LYS A O 1
ATOM 1131 N N . PRO A 1 139 ? 7.418 13.727 34.75 1 71.69 139 PRO A N 1
ATOM 1132 C CA . PRO A 1 139 ? 6.875 12.477 34.219 1 71.69 139 PRO A CA 1
ATOM 1133 C C . PRO A 1 139 ? 5.352 12.508 34.062 1 71.69 139 PRO A C 1
ATOM 1135 O O . PRO A 1 139 ? 4.766 11.602 33.469 1 71.69 139 PRO A O 1
ATOM 1138 N N . ASN A 1 140 ? 4.699 13.562 34.594 1 64.88 140 ASN A N 1
ATOM 1139 C CA . ASN A 1 140 ? 3.246 13.523 34.719 1 64.88 140 ASN A CA 1
ATOM 1140 C C . ASN A 1 140 ? 2.547 13.906 33.438 1 64.88 140 ASN A C 1
ATOM 1142 O O . ASN A 1 140 ? 1.318 13.891 33.344 1 64.88 140 ASN A O 1
ATOM 1146 N N . SER A 1 141 ? 3.205 14.195 32.469 1 71.44 141 SER A N 1
ATOM 1147 C CA . SER A 1 141 ? 2.664 14.547 31.141 1 71.44 141 SER A CA 1
ATOM 1148 C C . SER A 1 141 ? 1.623 15.656 31.266 1 71.44 141 SER A C 1
ATOM 1150 O O . SER A 1 141 ? 0.575 15.602 30.625 1 71.44 141 SER A O 1
ATOM 1152 N N . THR A 1 142 ? 1.786 16.547 32.188 1 74.25 142 THR A N 1
ATOM 1153 C CA . THR A 1 142 ? 0.878 17.688 32.344 1 74.25 142 THR A CA 1
ATOM 1154 C C . THR A 1 142 ? 1.257 18.828 31.391 1 74.25 142 THR A C 1
ATOM 1156 O O . THR A 1 142 ? 2.406 19.266 31.391 1 74.25 142 THR A O 1
ATOM 1159 N N . GLY A 1 143 ? 0.288 19.234 30.594 1 80.31 143 GLY A N 1
ATOM 1160 C CA . GLY A 1 143 ? 0.493 20.344 29.688 1 80.31 143 GLY A CA 1
ATOM 1161 C C . GLY A 1 143 ? 0.193 21.703 30.312 1 80.31 143 GLY A C 1
ATOM 1162 O O . GLY A 1 143 ? -0.744 21.828 31.094 1 80.31 143 GLY A O 1
ATOM 1163 N N . SER A 1 144 ? 1.05 22.656 30.062 1 80.69 144 SER A N 1
ATOM 1164 C CA . SER A 1 144 ? 0.866 24.016 30.531 1 80.69 144 SER A CA 1
ATOM 1165 C C . SER A 1 144 ? 1.241 25.031 29.469 1 80.69 144 SER A C 1
ATOM 1167 O O . SER A 1 144 ? 2.037 24.734 28.578 1 80.69 144 SER A O 1
ATOM 1169 N N . CYS A 1 145 ? 0.568 26.219 29.562 1 84.5 145 CYS A N 1
ATOM 1170 C CA . CYS A 1 145 ? 0.896 27.312 28.672 1 84.5 145 CYS A CA 1
ATOM 1171 C C . CYS A 1 145 ? 1.055 28.625 29.453 1 84.5 145 CYS A C 1
ATOM 1173 O O . CYS A 1 145 ? 0.449 28.797 30.5 1 84.5 145 CYS A O 1
ATOM 1175 N N . THR A 1 146 ? 1.898 29.422 28.953 1 83.25 146 THR A N 1
ATOM 1176 C CA . THR A 1 146 ? 2.051 30.734 29.547 1 83.25 146 THR A CA 1
ATOM 1177 C C . THR A 1 146 ? 2.4 31.781 28.484 1 83.25 146 THR A C 1
ATOM 1179 O O . THR A 1 146 ? 2.961 31.438 27.438 1 83.25 146 THR A O 1
ATOM 1182 N N . TRP A 1 147 ? 1.98 32.969 28.75 1 87.19 147 TRP A N 1
ATOM 1183 C CA . TRP A 1 147 ? 2.365 34.094 27.906 1 87.19 147 TRP A CA 1
ATOM 1184 C C . TRP A 1 147 ? 3.666 34.719 28.391 1 87.19 147 TRP A C 1
ATOM 1186 O O . TRP A 1 147 ? 3.863 34.906 29.594 1 87.19 147 TRP A O 1
ATOM 1196 N N . ARG A 1 148 ? 4.562 34.969 27.453 1 87.44 148 ARG A N 1
ATOM 1197 C CA . ARG A 1 148 ? 5.812 35.656 27.734 1 87.44 148 ARG A CA 1
ATOM 1198 C C . ARG A 1 148 ? 6.008 36.812 26.781 1 87.44 148 ARG A C 1
ATOM 1200 O O . ARG A 1 148 ? 5.316 36.938 25.766 1 87.44 148 ARG A O 1
ATOM 1207 N N . ASN A 1 149 ? 6.938 37.719 27.234 1 88.88 149 ASN A N 1
ATOM 1208 C CA . ASN A 1 149 ? 7.309 38.812 26.312 1 88.88 149 ASN A CA 1
ATOM 1209 C C . ASN A 1 149 ? 8 38.281 25.078 1 88.88 149 ASN A C 1
ATOM 1211 O O . ASN A 1 149 ? 8.938 37.469 25.172 1 88.88 149 ASN A O 1
ATOM 1215 N N . ARG A 1 150 ? 7.582 38.719 23.969 1 88.56 150 ARG A N 1
ATOM 1216 C CA . ARG A 1 150 ? 8.008 38.188 22.688 1 88.56 150 ARG A CA 1
ATOM 1217 C C . ARG A 1 150 ? 9.469 38.531 22.406 1 88.56 150 ARG A C 1
ATOM 1219 O O . ARG A 1 150 ? 10.148 37.781 21.672 1 88.56 150 ARG A O 1
ATOM 1226 N N . THR A 1 151 ? 10.047 39.531 22.953 1 88.81 151 THR A N 1
ATOM 1227 C CA . THR A 1 151 ? 11.391 39.969 22.594 1 88.81 151 THR A CA 1
ATOM 1228 C C . THR A 1 151 ? 12.375 39.688 23.719 1 88.81 151 THR A C 1
ATOM 1230 O O . THR A 1 151 ? 13.586 39.75 23.516 1 88.81 151 THR A O 1
ATOM 1233 N N . THR A 1 152 ? 11.891 39.375 24.922 1 89.31 152 THR A N 1
ATOM 1234 C CA . THR A 1 152 ? 12.82 39.188 26.031 1 89.31 152 THR A CA 1
ATOM 1235 C C . THR A 1 152 ? 12.57 37.875 26.75 1 89.31 152 THR A C 1
ATOM 1237 O O . THR A 1 152 ? 13.391 37.406 27.547 1 89.31 152 THR A O 1
ATOM 1240 N N . LEU A 1 153 ? 11.484 37.219 26.484 1 90.12 153 LEU A N 1
ATOM 1241 C CA . LEU A 1 153 ? 11.008 36.031 27.156 1 90.12 153 LEU A CA 1
ATOM 1242 C C . LEU A 1 153 ? 10.742 36.312 28.641 1 90.12 153 LEU A C 1
ATOM 1244 O O . LEU A 1 153 ? 10.531 35.406 29.422 1 90.12 153 LEU A O 1
ATOM 1248 N N . GLY A 1 154 ? 10.758 37.531 28.953 1 87.06 154 GLY A N 1
ATOM 1249 C CA . GLY A 1 154 ? 10.383 37.938 30.297 1 87.06 154 GLY A CA 1
ATOM 1250 C C . GLY A 1 154 ? 8.883 37.969 30.531 1 87.06 154 GLY A C 1
ATOM 1251 O O . GLY A 1 154 ? 8.141 37.25 29.859 1 87.06 154 GLY A O 1
ATOM 1252 N N . GLU A 1 155 ? 8.469 38.719 31.5 1 83.81 155 GLU A N 1
ATOM 1253 C CA . GLU A 1 155 ? 7.047 38.812 31.828 1 83.81 155 GLU A CA 1
ATOM 1254 C C . GLU A 1 155 ? 6.25 39.375 30.656 1 83.81 155 GLU A C 1
ATOM 1256 O O . GLU A 1 155 ? 6.695 40.344 30 1 83.81 155 GLU A O 1
ATOM 1261 N N . ALA A 1 156 ? 5.102 38.75 30.422 1 83.69 156 ALA A N 1
ATOM 1262 C CA . ALA A 1 156 ? 4.25 39.188 29.312 1 83.69 156 ALA A CA 1
ATOM 1263 C C . ALA A 1 156 ? 3.609 40.531 29.609 1 83.69 156 ALA A C 1
ATOM 1265 O O . ALA A 1 156 ? 3.133 40.75 30.734 1 83.69 156 ALA A O 1
ATOM 1266 N N . PRO A 1 157 ? 3.59 41.375 28.625 1 78 157 PRO A N 1
ATOM 1267 C CA . PRO A 1 157 ? 2.902 42.656 28.828 1 78 157 PRO A CA 1
ATOM 1268 C C . PRO A 1 157 ? 1.386 42.5 28.922 1 78 157 PRO A C 1
ATOM 1270 O O . PRO A 1 157 ? 0.83 41.5 28.422 1 78 157 PRO A O 1
ATOM 1273 N N . GLU A 1 158 ? 0.718 43.344 29.75 1 68.31 158 GLU A N 1
ATOM 1274 C CA . GLU A 1 158 ? -0.738 43.344 29.844 1 68.31 158 GLU A CA 1
ATOM 1275 C C . GLU A 1 158 ? -1.385 43.625 28.5 1 68.31 158 GLU A C 1
ATOM 1277 O O . GLU A 1 158 ? -0.799 44.312 27.656 1 68.31 158 GLU A O 1
ATOM 1282 N N . SER A 1 159 ? -2.434 42.844 28.203 1 60.69 159 SER A N 1
ATOM 1283 C CA . SER A 1 159 ? -3.166 43.188 27 1 60.69 159 SER A CA 1
ATOM 1284 C C . SER A 1 159 ? -3.73 44.594 27.062 1 60.69 159 SER A C 1
ATOM 1286 O O . SER A 1 159 ? -3.842 45.188 28.141 1 60.69 159 SER A O 1
ATOM 1288 N N . ASP A 1 160 ? -3.859 45.219 25.844 1 55.97 160 ASP A N 1
ATOM 1289 C CA . ASP A 1 160 ? -4.512 46.531 25.812 1 55.97 160 ASP A CA 1
ATOM 1290 C C . ASP A 1 160 ? -5.863 46.469 26.516 1 55.97 160 ASP A C 1
ATOM 1292 O O . ASP A 1 160 ? -6.375 47.5 26.953 1 55.97 160 ASP A O 1
ATOM 1296 N N . GLN A 1 161 ? -6.484 45.375 26.406 1 52.06 161 GLN A N 1
ATOM 1297 C CA . GLN A 1 161 ? -7.789 45.312 27.047 1 52.06 161 GLN A CA 1
ATOM 1298 C C . GLN A 1 161 ? -7.66 44.875 28.5 1 52.06 161 GLN A C 1
ATOM 1300 O O . GLN A 1 161 ? -8.664 44.625 29.172 1 52.06 161 GLN A O 1
ATOM 1305 N N . GLY A 1 162 ? -6.59 44.875 28.953 1 47.97 162 GLY A N 1
ATOM 1306 C CA . GLY A 1 162 ? -6.41 44.594 30.375 1 47.97 162 GLY A CA 1
ATOM 1307 C C . GLY A 1 162 ? -6.254 43.125 30.656 1 47.97 162 GLY A C 1
ATOM 1308 O O . GLY A 1 162 ? -6.164 42.719 31.828 1 47.97 162 GLY A O 1
ATOM 1309 N N . TYR A 1 163 ? -6.512 42.312 29.672 1 48.09 163 TYR A N 1
ATOM 1310 C CA . TYR A 1 163 ? -6.422 40.906 29.953 1 48.09 163 TYR A CA 1
ATOM 1311 C C . TYR A 1 163 ? -4.973 40.469 30.172 1 48.09 163 TYR A C 1
ATOM 1313 O O . TYR A 1 163 ? -4.094 40.812 29.375 1 48.09 163 TYR A O 1
ATOM 1321 N N . VAL A 1 164 ? -4.742 40.344 31.484 1 46.53 164 VAL A N 1
ATOM 1322 C CA . VAL A 1 164 ? -3.457 39.719 31.812 1 46.53 164 VAL A CA 1
ATOM 1323 C C . VAL A 1 164 ? -3.428 38.281 31.344 1 46.53 164 VAL A C 1
ATOM 1325 O O . VAL A 1 164 ? -4.332 37.5 31.641 1 46.53 164 VAL A O 1
ATOM 1328 N N . PHE A 1 165 ? -3.01 38.156 30.047 1 49.91 165 PHE A N 1
ATOM 1329 C CA . PHE A 1 165 ? -2.85 36.781 29.578 1 49.91 165 PHE A CA 1
ATOM 1330 C C . PHE A 1 165 ? -2.17 35.938 30.641 1 49.91 165 PHE A C 1
ATOM 1332 O O . PHE A 1 165 ? -0.969 36.062 30.891 1 49.91 165 PHE A O 1
ATOM 1339 N N . LYS A 1 166 ? -2.904 35.688 31.812 1 48.03 166 LYS A N 1
ATOM 1340 C CA . LYS A 1 166 ? -2.385 34.969 32.969 1 48.03 166 LYS A CA 1
ATOM 1341 C C . LYS A 1 166 ? -2.059 33.531 32.594 1 48.03 166 LYS A C 1
ATOM 1343 O O . LYS A 1 166 ? -2.717 32.938 31.734 1 48.03 166 LYS A O 1
ATOM 1348 N N . PRO A 1 167 ? -0.932 33.125 33.062 1 47.03 167 PRO A N 1
ATOM 1349 C CA . PRO A 1 167 ? -0.457 31.734 32.969 1 47.03 167 PRO A CA 1
ATOM 1350 C C . PRO A 1 167 ? -1.57 30.719 33.188 1 47.03 167 PRO A C 1
ATOM 1352 O O . PRO A 1 167 ? -1.526 29.625 32.625 1 47.03 167 PRO A O 1
ATOM 1355 N N . LYS A 1 168 ? -2.51 31.141 34.156 1 45.34 168 LYS A N 1
ATOM 1356 C CA . LYS A 1 168 ? -3.432 30.125 34.656 1 45.34 168 LYS A CA 1
ATOM 1357 C C . LYS A 1 168 ? -4.539 29.844 33.656 1 45.34 168 LYS A C 1
ATOM 1359 O O . LYS A 1 168 ? -5.477 29.094 33.938 1 45.34 168 LYS A O 1
ATOM 1364 N N . GLU A 1 169 ? -4.547 30.656 32.625 1 51.03 169 GLU A N 1
ATOM 1365 C CA . GLU A 1 169 ? -5.641 30.344 31.719 1 51.03 169 GLU A CA 1
ATOM 1366 C C . GLU A 1 169 ? -5.48 28.938 31.141 1 51.03 169 GLU A C 1
ATOM 1368 O O . GLU A 1 169 ? -4.371 28.531 30.781 1 51.03 169 GLU A O 1
ATOM 1373 N N . LYS A 1 170 ? -6.43 28.203 31.5 1 56.09 170 LYS A N 1
ATOM 1374 C CA . LYS A 1 170 ? -6.473 26.781 31.141 1 56.09 170 LYS A CA 1
ATOM 1375 C C . LYS A 1 170 ? -6.527 26.609 29.625 1 56.09 170 LYS A C 1
ATOM 1377 O O . LYS A 1 170 ? -7.469 27.062 28.984 1 56.09 170 LYS A O 1
ATOM 1382 N N . TYR A 1 171 ? -5.348 26.781 29 1 62.66 171 TYR A N 1
ATOM 1383 C CA . TYR A 1 171 ? -5.305 26.297 27.625 1 62.66 171 TYR A CA 1
ATOM 1384 C C . TYR A 1 171 ? -5.25 24.781 27.578 1 62.66 171 TYR A C 1
ATOM 1386 O O . TYR A 1 171 ? -4.746 24.141 28.5 1 62.66 171 TYR A O 1
ATOM 1394 N N . ASN A 1 172 ? -6.172 24.312 26.734 1 64.31 172 ASN A N 1
ATOM 1395 C CA . ASN A 1 172 ? -5.969 22.875 26.516 1 64.31 172 ASN A CA 1
ATOM 1396 C C . ASN A 1 172 ? -4.59 22.594 25.922 1 64.31 172 ASN A C 1
ATOM 1398 O O . ASN A 1 172 ? -4.438 22.484 24.703 1 64.31 172 ASN A O 1
ATOM 1402 N N . ALA A 1 173 ? -3.637 22.703 26.797 1 66.62 173 ALA A N 1
ATOM 1403 C CA . ALA A 1 173 ? -2.246 22.484 26.406 1 66.62 173 ALA A CA 1
ATOM 1404 C C . ALA A 1 173 ? -2.035 21.062 25.906 1 66.62 173 ALA A C 1
ATOM 1406 O O . ALA A 1 173 ? -2.674 20.125 26.391 1 66.62 173 ALA A O 1
ATOM 1407 N N . PRO A 1 174 ? -1.219 21.047 24.812 1 71.19 174 PRO A N 1
ATOM 1408 C CA . PRO A 1 174 ? -0.852 19.688 24.422 1 71.19 174 PRO A CA 1
ATOM 1409 C C . PRO A 1 174 ? -0.26 18.875 25.578 1 71.19 174 PRO A C 1
ATOM 1411 O O . PRO A 1 174 ? 0.478 19.422 26.391 1 71.19 174 PRO A O 1
ATOM 1414 N N . SER A 1 175 ? -0.736 17.734 25.781 1 67.38 175 SER A N 1
ATOM 1415 C CA . SER A 1 175 ? -0.208 16.844 26.812 1 67.38 175 SER A CA 1
ATOM 1416 C C . SER A 1 175 ? 0.379 15.578 26.203 1 67.38 175 SER A C 1
ATOM 1418 O O . SER A 1 175 ? 0.523 14.562 26.891 1 67.38 175 SER A O 1
ATOM 1420 N N . SER A 1 176 ? 0.709 15.812 24.969 1 68.88 176 SER A N 1
ATOM 1421 C CA . SER A 1 176 ? 1.213 14.648 24.25 1 68.88 176 SER A CA 1
ATOM 1422 C C . SER A 1 176 ? 2.703 14.445 24.516 1 68.88 176 SER A C 1
ATOM 1424 O O . SER A 1 176 ? 3.381 15.344 25.016 1 68.88 176 SER A O 1
ATOM 1426 N N . SER A 1 177 ? 3.148 13.203 24.234 1 72.62 177 SER A N 1
ATOM 1427 C CA . SER A 1 177 ? 4.566 12.867 24.344 1 72.62 177 SER A CA 1
ATOM 1428 C C . SER A 1 177 ? 5.395 13.68 23.344 1 72.62 177 SER A C 1
ATOM 1430 O O . SER A 1 177 ? 4.855 14.242 22.391 1 72.62 177 SER A O 1
ATOM 1432 N N . PRO A 1 178 ? 6.656 13.781 23.656 1 70.38 178 PRO A N 1
ATOM 1433 C CA . PRO A 1 178 ? 7.527 14.531 22.75 1 70.38 178 PRO A CA 1
ATOM 1434 C C . PRO A 1 178 ? 7.48 14.008 21.328 1 70.38 178 PRO A C 1
ATOM 1436 O O . PRO A 1 178 ? 7.711 14.766 20.375 1 70.38 178 PRO A O 1
ATOM 1439 N N . ASP A 1 179 ? 7.062 12.773 21.219 1 72.25 179 ASP A N 1
ATOM 1440 C CA . ASP A 1 179 ? 7.105 12.164 19.891 1 72.25 179 ASP A CA 1
ATOM 1441 C C . ASP A 1 179 ? 5.816 12.43 19.125 1 72.25 179 ASP A C 1
ATOM 1443 O O . ASP A 1 179 ? 5.758 12.227 17.906 1 72.25 179 ASP A O 1
ATOM 1447 N N . GLN A 1 180 ? 4.895 12.938 19.891 1 78.31 180 GLN A N 1
ATOM 1448 C CA . GLN A 1 180 ? 3.623 13.234 19.25 1 78.31 180 GLN A CA 1
ATOM 1449 C C . GLN A 1 180 ? 3.619 14.648 18.656 1 78.31 180 GLN A C 1
ATOM 1451 O O . GLN A 1 180 ? 4.012 15.602 19.344 1 78.31 180 GLN A O 1
ATOM 1456 N N . ASN A 1 181 ? 3.164 14.688 17.469 1 84.19 181 ASN A N 1
ATOM 1457 C CA . ASN A 1 181 ? 3.162 15.977 16.781 1 84.19 181 ASN A CA 1
ATOM 1458 C C . ASN A 1 181 ? 1.9 16.781 17.094 1 84.19 181 ASN A C 1
ATOM 1460 O O . ASN A 1 181 ? 0.807 16.219 17.172 1 84.19 181 ASN A O 1
ATOM 1464 N N . ASP A 1 182 ? 2.133 18.062 17.344 1 88.06 182 ASP A N 1
ATOM 1465 C CA . ASP A 1 182 ? 1.069 19.047 17.484 1 88.06 182 ASP A CA 1
ATOM 1466 C C . ASP A 1 182 ? 1.311 20.25 16.562 1 88.06 182 ASP A C 1
ATOM 1468 O O . ASP A 1 182 ? 2.439 20.484 16.141 1 88.06 182 ASP A O 1
ATOM 1472 N N . THR A 1 183 ? 0.234 20.875 16.25 1 90.5 183 THR A N 1
ATOM 1473 C CA . THR A 1 183 ? 0.362 22.109 15.5 1 90.5 183 THR A CA 1
ATOM 1474 C C . THR A 1 183 ? -0.626 23.156 16 1 90.5 183 THR A C 1
ATOM 1476 O O . THR A 1 183 ? -1.651 22.812 16.594 1 90.5 183 THR A O 1
ATOM 1479 N N . ALA A 1 184 ? -0.196 24.406 15.891 1 91.81 184 ALA A N 1
ATOM 1480 C CA . ALA A 1 184 ? -1.094 25.484 16.312 1 91.81 184 ALA A CA 1
ATOM 1481 C C . ALA A 1 184 ? -0.727 26.797 15.648 1 91.81 184 ALA A C 1
ATOM 1483 O O . ALA A 1 184 ? 0.402 26.969 15.18 1 91.81 184 ALA A O 1
ATOM 1484 N N . ILE A 1 185 ? -1.731 27.672 15.656 1 92.69 185 ILE A N 1
ATOM 1485 C CA . ILE A 1 185 ? -1.522 29.047 15.211 1 92.69 185 ILE A CA 1
ATOM 1486 C C . ILE A 1 185 ? -2.447 29.984 15.977 1 92.69 185 ILE A C 1
ATOM 1488 O O . ILE A 1 185 ? -3.492 29.562 16.484 1 92.69 185 ILE A O 1
ATOM 1492 N N . ILE A 1 186 ? -2.023 31.125 16.156 1 91.44 186 ILE A N 1
ATOM 1493 C CA . ILE A 1 186 ? -2.906 32.188 16.578 1 91.44 186 ILE A CA 1
ATOM 1494 C C . ILE A 1 186 ? -3.17 33.156 15.414 1 91.44 186 ILE A C 1
ATOM 1496 O O . ILE A 1 186 ? -2.24 33.75 14.867 1 91.44 186 ILE A O 1
ATOM 1500 N N . THR A 1 187 ? -4.379 33.25 15.07 1 92.69 187 THR A N 1
ATOM 1501 C CA . THR A 1 187 ? -4.738 34.062 13.922 1 92.69 187 THR A CA 1
ATOM 1502 C C . THR A 1 187 ? -4.574 35.562 14.25 1 92.69 187 THR A C 1
ATOM 1504 O O . THR A 1 187 ? -4.434 35.938 15.414 1 92.69 187 THR A O 1
ATOM 1507 N N . GLU A 1 188 ? -4.668 36.344 13.219 1 87.69 188 GLU A N 1
ATOM 1508 C CA . GLU A 1 188 ? -4.512 37.781 13.375 1 87.69 188 GLU A CA 1
ATOM 1509 C C . GLU A 1 188 ? -5.586 38.344 14.289 1 87.69 188 GLU A C 1
ATOM 1511 O O . GLU A 1 188 ? -5.332 39.312 15.016 1 87.69 188 GLU A O 1
ATOM 1516 N N . ASP A 1 189 ? -6.73 37.75 14.219 1 84.94 189 ASP A N 1
ATOM 1517 C CA . ASP A 1 189 ? -7.844 38.281 15.016 1 84.94 189 ASP A CA 1
ATOM 1518 C C . ASP A 1 189 ? -7.789 37.719 16.453 1 84.94 189 ASP A C 1
ATOM 1520 O O . ASP A 1 189 ? -8.648 38.062 17.266 1 84.94 189 ASP A O 1
ATOM 1524 N N . GLY A 1 190 ? -6.754 36.938 16.719 1 86.56 190 GLY A N 1
ATOM 1525 C CA . GLY A 1 190 ? -6.508 36.5 18.094 1 86.56 190 GLY A CA 1
ATOM 1526 C C . GLY A 1 190 ? -7.18 35.188 18.438 1 86.56 190 GLY A C 1
ATOM 1527 O O . GLY A 1 190 ? -7.473 34.906 19.609 1 86.56 190 GLY A O 1
ATOM 1528 N N . SER A 1 191 ? -7.496 34.438 17.484 1 89.88 191 SER A N 1
ATOM 1529 C CA . SER A 1 191 ? -8.047 33.125 17.734 1 89.88 191 SER A CA 1
ATOM 1530 C C . SER A 1 191 ? -6.969 32.031 17.672 1 89.88 191 SER A C 1
ATOM 1532 O O . SER A 1 191 ? -6.215 31.969 16.703 1 89.88 191 SER A O 1
ATOM 1534 N N . LEU A 1 192 ? -6.906 31.266 18.719 1 91.62 192 LEU A N 1
ATOM 1535 C CA . LEU A 1 192 ? -5.992 30.125 18.781 1 91.62 192 LEU A CA 1
ATOM 1536 C C . LEU A 1 192 ? -6.621 28.891 18.141 1 91.62 192 LEU A C 1
ATOM 1538 O O . LEU A 1 192 ? -7.766 28.547 18.453 1 91.62 192 LEU A O 1
ATOM 1542 N N . PHE A 1 193 ? -5.988 28.344 17.203 1 93.31 193 PHE A N 1
ATOM 1543 C CA . PHE A 1 193 ? -6.344 27.047 16.641 1 93.31 193 PHE A CA 1
ATOM 1544 C C . PHE A 1 193 ? -5.266 26.016 16.938 1 93.31 193 PHE A C 1
ATOM 1546 O O . PHE A 1 193 ? -4.086 26.25 16.672 1 93.31 193 PHE A O 1
ATOM 1553 N N . VAL A 1 194 ? -5.668 24.844 17.469 1 91.12 194 VAL A N 1
ATOM 1554 C CA . VAL A 1 194 ? -4.695 23.844 17.891 1 91.12 194 VAL A CA 1
ATOM 1555 C C . VAL A 1 194 ? -5.145 22.453 17.422 1 91.12 194 VAL A C 1
ATOM 1557 O O . VAL A 1 194 ? -6.324 22.109 17.516 1 91.12 194 VAL A O 1
ATOM 1560 N N . GLY A 1 195 ? -4.293 21.766 16.766 1 90.94 195 GLY A N 1
ATOM 1561 C CA . GLY A 1 195 ? -4.414 20.328 16.562 1 90.94 195 GLY A CA 1
ATOM 1562 C C . GLY A 1 195 ? -3.535 19.516 17.516 1 90.94 195 GLY A C 1
ATOM 1563 O O . GLY A 1 195 ? -2.307 19.625 17.469 1 90.94 195 GLY A O 1
ATOM 1564 N N . THR A 1 196 ? -4.148 18.75 18.328 1 85 196 THR A N 1
ATOM 1565 C CA . THR A 1 196 ? -3.373 18.062 19.359 1 85 196 THR A CA 1
ATOM 1566 C C . THR A 1 196 ? -4.047 16.766 19.781 1 85 196 THR A C 1
ATOM 1568 O O . THR A 1 196 ? -5.16 16.469 19.328 1 85 196 THR A O 1
ATOM 1571 N N . PHE A 1 197 ? -3.236 16.031 20.484 1 80.94 197 PHE A N 1
ATOM 1572 C CA . PHE A 1 197 ? -3.738 14.812 21.109 1 80.94 197 PHE A CA 1
ATOM 1573 C C . PHE A 1 197 ? -4.059 15.047 22.578 1 80.94 197 PHE A C 1
ATOM 1575 O O . PHE A 1 197 ? -3.277 15.672 23.297 1 80.94 197 PHE A O 1
ATOM 1582 N N . VAL A 1 198 ? -5.211 14.594 22.953 1 73.56 198 VAL A N 1
ATOM 1583 C CA . VAL A 1 198 ? -5.609 14.695 24.359 1 73.56 198 VAL A CA 1
ATOM 1584 C C . VAL A 1 198 ? -5.527 13.312 25.016 1 73.56 198 VAL A C 1
ATOM 1586 O O . VAL A 1 198 ? -6.426 12.484 24.844 1 73.56 198 VAL A O 1
ATOM 1589 N N . PRO A 1 199 ? -4.52 13.062 25.797 1 67.25 199 PRO A N 1
ATOM 1590 C CA . PRO A 1 199 ? -4.266 11.719 26.328 1 67.25 199 PRO A CA 1
ATOM 1591 C C . PRO A 1 199 ? -5.426 11.188 27.156 1 67.25 199 PRO A C 1
ATOM 1593 O O . PRO A 1 199 ? -5.793 10.016 27.047 1 67.25 199 PRO A O 1
ATOM 1596 N N . GLY A 1 200 ? -5.949 11.969 28.141 1 64.5 200 GLY A N 1
ATOM 1597 C CA . GLY A 1 200 ? -7.008 11.484 29.016 1 64.5 200 GLY A CA 1
ATOM 1598 C C . GLY A 1 200 ? -8.203 10.938 28.25 1 64.5 200 GLY A C 1
ATOM 1599 O O . GLY A 1 200 ? -8.898 10.047 28.734 1 64.5 200 GLY A O 1
ATOM 1600 N N . ARG A 1 201 ? -8.312 11.414 27.062 1 66 201 ARG A N 1
ATOM 1601 C CA . ARG A 1 201 ? -9.453 11 26.266 1 66 201 ARG A CA 1
ATOM 1602 C C . ARG A 1 201 ? -9.016 10.117 25.109 1 66 201 ARG A C 1
ATOM 1604 O O . ARG A 1 201 ? -9.859 9.555 24.391 1 66 201 ARG A O 1
ATOM 1611 N N . ASN A 1 202 ? -7.73 9.984 25 1 73.31 202 ASN A N 1
ATOM 1612 C CA . ASN A 1 202 ? -7.156 9.234 23.875 1 73.31 202 ASN A CA 1
ATOM 1613 C C . ASN A 1 202 ? -7.742 9.688 22.547 1 73.31 202 ASN A C 1
ATOM 1615 O O . ASN A 1 202 ? -8.195 8.867 21.75 1 73.31 202 ASN A O 1
ATOM 1619 N N . LEU A 1 203 ? -7.91 10.977 22.422 1 77.12 203 LEU A N 1
ATOM 1620 C CA . LEU A 1 203 ? -8.531 11.516 21.219 1 77.12 203 LEU A CA 1
ATOM 1621 C C . LEU A 1 203 ? -7.68 12.633 20.625 1 77.12 203 LEU A C 1
ATOM 1623 O O . LEU A 1 203 ? -7.117 13.445 21.359 1 77.12 203 LEU A O 1
ATOM 1627 N N . SER A 1 204 ? -7.516 12.578 19.328 1 83.31 204 SER A N 1
ATOM 1628 C CA . SER A 1 204 ? -6.965 13.703 18.594 1 83.31 204 SER A CA 1
ATOM 1629 C C . SER A 1 204 ? -8.055 14.703 18.203 1 83.31 204 SER A C 1
ATOM 1631 O O . SER A 1 204 ? -9.141 14.305 17.766 1 83.31 204 SER A O 1
ATOM 1633 N N . VAL A 1 205 ? -7.711 16.016 18.406 1 85.94 205 VAL A N 1
ATOM 1634 C CA . VAL A 1 205 ? -8.75 17.016 18.156 1 85.94 205 VAL A CA 1
ATOM 1635 C C . VAL A 1 205 ? -8.133 18.281 17.578 1 85.94 205 VAL A C 1
ATOM 1637 O O . VAL A 1 205 ? -6.953 18.578 17.828 1 85.94 205 VAL A O 1
ATOM 1640 N N . ILE A 1 206 ? -8.883 18.938 16.828 1 90.81 206 ILE A N 1
ATOM 1641 C CA . ILE A 1 206 ? -8.625 20.328 16.469 1 90.81 206 ILE A CA 1
ATOM 1642 C C . ILE A 1 206 ? -9.602 21.234 17.219 1 90.81 206 ILE A C 1
ATOM 1644 O O . ILE A 1 206 ? -10.812 20.984 17.234 1 90.81 206 ILE A O 1
ATOM 1648 N N . TYR A 1 207 ? -9.117 22.234 17.875 1 89.56 207 TYR A N 1
ATOM 1649 C CA . TYR A 1 207 ? -10.023 23.141 18.547 1 89.56 207 TYR A CA 1
ATOM 1650 C C . TYR A 1 207 ? -9.57 24.594 18.375 1 89.56 207 TYR A C 1
ATOM 1652 O O . TYR A 1 207 ? -8.445 24.844 17.938 1 89.56 207 TYR A O 1
ATOM 1660 N N . SER A 1 208 ? -10.516 25.453 18.656 1 91.94 208 SER A N 1
ATOM 1661 C CA . SER A 1 208 ? -10.25 26.891 18.594 1 91.94 208 SER A CA 1
ATOM 1662 C C . SER A 1 208 ? -10.719 27.594 19.859 1 91.94 208 SER A C 1
ATOM 1664 O O . SER A 1 208 ? -11.734 27.219 20.453 1 91.94 208 SER A O 1
ATOM 1666 N N . LYS A 1 209 ? -9.93 28.547 20.25 1 87.88 209 LYS A N 1
ATOM 1667 C CA . LYS A 1 209 ? -10.242 29.406 21.391 1 87.88 209 LYS A CA 1
ATOM 1668 C C . LYS A 1 209 ? -9.766 30.844 21.141 1 87.88 209 LYS A C 1
ATOM 1670 O O . LYS A 1 209 ? -8.617 31.062 20.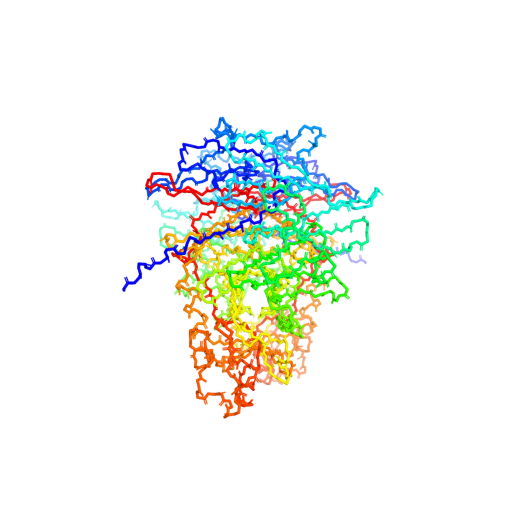766 1 87.88 209 LYS A O 1
ATOM 1675 N N . SER A 1 210 ? -10.672 31.734 21.375 1 83.62 210 SER A N 1
ATOM 1676 C CA . SER A 1 210 ? -10.266 33.125 21.172 1 83.62 210 SER A CA 1
ATOM 1677 C C . SER A 1 210 ? -9.422 33.625 22.344 1 83.62 210 SER A C 1
ATOM 1679 O O . SER A 1 210 ? -9.836 33.531 23.5 1 83.62 210 SER A O 1
ATOM 1681 N N . VAL A 1 211 ? -8.281 34.125 22.078 1 80.88 211 VAL A N 1
ATOM 1682 C CA . VAL A 1 211 ? -7.426 34.688 23.109 1 80.88 211 VAL A CA 1
ATOM 1683 C C . VAL A 1 211 ? -7.855 36.125 23.406 1 80.88 211 VAL A C 1
ATOM 1685 O O . VAL A 1 211 ? -7.727 36.594 24.547 1 80.88 211 VAL A O 1
ATOM 1688 N N . LYS A 1 212 ? -8.406 36.719 22.438 1 76.69 212 LYS A N 1
ATOM 1689 C CA . LYS A 1 212 ? -8.859 38.094 22.594 1 76.69 212 LYS A CA 1
ATOM 1690 C C . LYS A 1 212 ? -10.219 38.156 23.297 1 76.69 212 LYS A C 1
ATOM 1692 O O . LYS A 1 212 ? -10.5 39.094 24.047 1 76.69 212 LYS A O 1
ATOM 1697 N N . HIS A 1 213 ? -11.039 37.094 22.953 1 77.25 213 HIS A N 1
ATOM 1698 C CA . HIS A 1 213 ? -12.359 37 23.562 1 77.25 213 HIS A CA 1
ATOM 1699 C C . HIS A 1 213 ? -12.508 35.656 24.312 1 77.25 213 HIS A C 1
ATOM 1701 O O . HIS A 1 213 ? -13.25 34.781 23.875 1 77.25 213 HIS A O 1
ATOM 1707 N N . PRO A 1 214 ? -11.906 35.594 25.469 1 76.75 214 PRO A N 1
ATOM 1708 C CA . PRO A 1 214 ? -11.836 34.312 26.188 1 76.75 214 PRO A CA 1
ATOM 1709 C C . PRO A 1 214 ? -13.211 33.844 26.672 1 76.75 214 PRO A C 1
ATOM 1711 O O . PRO A 1 214 ? -13.367 32.656 27.047 1 76.75 214 PRO A O 1
ATOM 1714 N N . GLN A 1 215 ? -14.188 34.75 26.656 1 75 215 GLN A N 1
ATOM 1715 C CA . GLN A 1 215 ? -15.523 34.375 27.094 1 75 215 GLN A CA 1
ATOM 1716 C C . GLN A 1 215 ? -16.234 33.5 26.031 1 75 215 GLN A C 1
ATOM 1718 O O . GLN A 1 215 ? -17.203 32.844 26.344 1 75 215 GLN A O 1
ATOM 1723 N N . LEU A 1 216 ? -15.75 33.625 24.844 1 79.19 216 LEU A N 1
ATOM 1724 C CA . LEU A 1 216 ? -16.328 32.781 23.797 1 79.19 216 LEU A CA 1
ATOM 1725 C C . LEU A 1 216 ? -15.961 31.312 24.016 1 79.19 216 LEU A C 1
ATOM 1727 O O . LEU A 1 216 ? -14.844 31.016 24.438 1 79.19 216 LEU A O 1
ATOM 1731 N N . PRO A 1 217 ? -16.906 30.516 23.75 1 83.12 217 PRO A N 1
ATOM 1732 C CA . PRO A 1 217 ? -16.625 29.094 23.984 1 83.12 217 PRO A CA 1
ATOM 1733 C C . PRO A 1 217 ? -15.602 28.516 23.016 1 83.12 217 PRO A C 1
ATOM 1735 O O . PRO A 1 217 ? -15.461 29.016 21.891 1 83.12 217 PRO A O 1
ATOM 1738 N N . GLU A 1 218 ? -14.969 27.453 23.516 1 88.88 218 GLU A N 1
ATOM 1739 C CA . GLU A 1 218 ? -14.117 26.656 22.625 1 88.88 218 GLU A CA 1
ATOM 1740 C C . GLU A 1 218 ? -14.953 25.859 21.625 1 88.88 218 GLU A C 1
ATOM 1742 O O . GLU A 1 218 ? -16.062 25.453 21.938 1 88.88 218 GLU A O 1
ATOM 1747 N N . VAL A 1 219 ? -14.43 25.781 20.438 1 92.25 219 VAL A N 1
ATOM 1748 C CA . VAL A 1 219 ? -15.062 24.984 19.391 1 92.25 219 VAL A CA 1
ATOM 1749 C C . VAL A 1 219 ? -14.133 23.859 18.969 1 92.25 219 VAL A C 1
ATOM 1751 O O . VAL A 1 219 ? -12.914 24.047 18.875 1 92.25 219 VAL A O 1
ATOM 1754 N N . PHE A 1 220 ? -14.719 22.641 18.656 1 89.88 220 PHE A N 1
ATOM 1755 C CA . PHE A 1 220 ? -13.906 21.453 18.422 1 89.88 220 PHE A CA 1
ATOM 1756 C C . PHE A 1 220 ? -14.281 20.797 17.094 1 89.88 220 PHE A C 1
ATOM 1758 O O . PHE A 1 220 ? -15.391 21 16.594 1 89.88 220 PHE A O 1
ATOM 1765 N N . SER A 1 221 ? -13.297 20.062 16.578 1 88.88 221 SER A N 1
ATOM 1766 C CA . SER A 1 221 ? -13.641 19.109 15.539 1 88.88 221 SER A CA 1
ATOM 1767 C C . SER A 1 221 ? -14.453 17.953 16.094 1 88.88 221 SER A C 1
ATOM 1769 O O . SER A 1 221 ? -14.359 17.641 17.281 1 88.88 221 SER A O 1
ATOM 1771 N N . ALA A 1 222 ? -15.336 17.406 15.25 1 73.31 222 ALA A N 1
ATOM 1772 C CA . ALA A 1 222 ? -16.234 16.359 15.711 1 73.31 222 ALA A CA 1
ATOM 1773 C C . ALA A 1 222 ? -15.461 15.172 16.281 1 73.31 222 ALA A C 1
ATOM 1775 O O . ALA A 1 222 ? -14.453 14.75 15.711 1 73.31 222 ALA A O 1
ATOM 1776 N N . THR A 1 223 ? -15.555 14.867 17.578 1 60.69 223 THR A N 1
ATOM 1777 C CA . THR A 1 223 ? -14.852 13.82 18.328 1 60.69 223 THR A CA 1
ATOM 1778 C C . THR A 1 223 ? -15.531 12.469 18.109 1 60.69 223 THR A C 1
ATOM 1780 O O . THR A 1 223 ? -14.93 11.422 18.391 1 60.69 223 THR A O 1
ATOM 1783 N N . GLN A 1 224 ? -16.766 12.484 18.016 1 54.72 224 GLN A N 1
ATOM 1784 C CA . GLN A 1 224 ? -17.453 11.195 18.078 1 54.72 224 GLN A CA 1
ATOM 1785 C C . GLN A 1 224 ? -17.094 10.328 16.875 1 54.72 224 GLN A C 1
ATOM 1787 O O . GLN A 1 224 ? -17.422 9.141 16.844 1 54.72 224 GLN A O 1
ATOM 1792 N N . SER A 1 225 ? -16.578 11.07 15.875 1 52.69 225 SER A N 1
ATOM 1793 C CA . SER A 1 225 ? -16.375 10.18 14.742 1 52.69 225 SER A CA 1
ATOM 1794 C C . SER A 1 225 ? -15.008 9.492 14.82 1 52.69 225 SER A C 1
ATOM 1796 O O . SER A 1 225 ? -14.031 10.102 15.242 1 52.69 225 SER A O 1
ATOM 1798 N N . SER A 1 226 ? -15.008 8.195 15 1 57.44 226 SER A N 1
ATOM 1799 C CA . SER A 1 226 ? -13.922 7.234 14.812 1 57.44 226 SER A CA 1
ATOM 1800 C C . SER A 1 226 ? -12.992 7.664 13.688 1 57.44 226 SER A C 1
ATOM 1802 O O . SER A 1 226 ? -12.008 6.98 13.398 1 57.44 226 SER A O 1
ATOM 1804 N N . PHE A 1 227 ? -13.195 8.984 13.305 1 59.78 227 PHE A N 1
ATOM 1805 C CA . PHE A 1 227 ? -12.555 9.266 12.023 1 59.78 227 PHE A CA 1
ATOM 1806 C C . PHE A 1 227 ? -11.195 9.922 12.234 1 59.78 227 PHE A C 1
ATOM 1808 O O . PHE A 1 227 ? -10.492 10.234 11.266 1 59.78 227 PHE A O 1
ATOM 1815 N N . TYR A 1 228 ? -10.906 10.188 13.477 1 63.5 228 TYR A N 1
ATOM 1816 C CA . TYR A 1 228 ? -9.57 10.711 13.742 1 63.5 228 TYR A CA 1
ATOM 1817 C C . TYR A 1 228 ? -8.766 9.75 14.602 1 63.5 228 TYR A C 1
ATOM 1819 O O . TYR A 1 228 ? -8.695 9.898 15.82 1 63.5 228 TYR A O 1
ATOM 1827 N N . GLU A 1 229 ? -8.305 8.883 13.938 1 77.75 229 GLU A N 1
ATOM 1828 C CA . GLU A 1 229 ? -7.531 7.918 14.711 1 77.75 229 GLU A CA 1
ATOM 1829 C C . GLU A 1 229 ? -6.051 7.984 14.352 1 77.75 229 GLU A C 1
ATOM 1831 O O . GLU A 1 229 ? -5.699 8.164 13.18 1 77.75 229 GLU A O 1
ATOM 1836 N N . ASP A 1 230 ? -5.25 7.945 15.461 1 85.38 230 ASP A N 1
ATOM 1837 C CA . ASP A 1 230 ? -3.805 7.855 15.281 1 85.38 230 ASP A CA 1
ATOM 1838 C C . ASP A 1 230 ? -3.285 9.016 14.43 1 85.38 230 ASP A C 1
ATOM 1840 O O . ASP A 1 230 ? -2.617 8.805 13.422 1 85.38 230 ASP A O 1
ATOM 1844 N N . VAL A 1 231 ? -3.605 10.25 14.93 1 90.56 231 VAL A N 1
ATOM 1845 C CA . VAL A 1 231 ? -3.336 11.453 14.156 1 90.56 231 VAL A CA 1
ATOM 1846 C C . VAL A 1 231 ? -1.983 12.031 14.555 1 90.56 231 VAL A C 1
ATOM 1848 O O . VAL A 1 231 ? -1.641 12.062 15.742 1 90.56 231 VAL A O 1
ATOM 1851 N N . ASP A 1 232 ? -1.228 12.445 13.609 1 90.38 232 ASP A N 1
ATOM 1852 C CA . ASP A 1 232 ? -0.05 13.289 13.773 1 90.38 232 ASP A CA 1
ATOM 1853 C C . ASP A 1 232 ? -0.229 14.625 13.055 1 90.38 232 ASP A C 1
ATOM 1855 O O . ASP A 1 232 ? -0.232 14.68 11.82 1 90.38 232 ASP A O 1
ATOM 1859 N N . PHE A 1 233 ? -0.402 15.633 13.836 1 92.81 233 PHE A N 1
ATOM 1860 C CA . PHE A 1 233 ? -0.564 16.953 13.242 1 92.81 233 PHE A CA 1
ATOM 1861 C C . PHE A 1 233 ? 0.781 17.516 12.797 1 92.81 233 PHE A C 1
ATOM 1863 O O . PHE A 1 233 ? 1.745 17.516 13.57 1 92.81 233 PHE A O 1
ATOM 1870 N N . VAL A 1 234 ? 0.816 18.031 11.578 1 93.25 234 VAL A N 1
ATOM 1871 C CA . VAL A 1 234 ? 2.102 18.391 10.984 1 93.25 234 VAL A CA 1
ATOM 1872 C C . VAL A 1 234 ? 2.254 19.906 10.953 1 93.25 234 VAL A C 1
ATOM 1874 O O . VAL A 1 234 ? 3.205 20.453 11.516 1 93.25 234 VAL A O 1
ATOM 1877 N N . ARG A 1 235 ? 1.254 20.594 10.258 1 93.5 235 ARG A N 1
ATOM 1878 C CA . ARG A 1 235 ? 1.325 22.031 10.117 1 93.5 235 ARG A CA 1
ATOM 1879 C C . ARG A 1 235 ? -0.07 22.656 10.023 1 93.5 235 ARG A C 1
ATOM 1881 O O . ARG A 1 235 ? -1.027 21.969 9.648 1 93.5 235 ARG A O 1
ATOM 1888 N N . SER A 1 236 ? -0.088 23.891 10.414 1 95.75 236 SER A N 1
ATOM 1889 C CA . SER A 1 236 ? -1.299 24.688 10.234 1 95.75 236 SER A CA 1
ATOM 1890 C C . SER A 1 236 ? -0.977 26.062 9.664 1 95.75 236 SER A C 1
ATOM 1892 O O . SER A 1 236 ? 0.096 26.609 9.922 1 95.75 236 SER A O 1
ATOM 1894 N N . PHE A 1 237 ? -1.938 26.594 8.867 1 95.56 237 PHE A N 1
ATOM 1895 C CA . PHE A 1 237 ? -1.736 27.875 8.188 1 95.56 237 PHE A CA 1
ATOM 1896 C C . PHE A 1 237 ? -3.014 28.703 8.211 1 95.56 237 PHE A C 1
ATOM 1898 O O . PHE A 1 237 ? -4.113 28.172 8.047 1 95.56 237 PHE A O 1
ATOM 1905 N N . GLU A 1 238 ? -2.799 29.953 8.453 1 96.12 238 GLU A N 1
ATOM 1906 C CA . GLU A 1 238 ? -3.879 30.906 8.219 1 96.12 238 GLU A CA 1
ATOM 1907 C C . GLU A 1 238 ? -3.814 31.484 6.809 1 96.12 238 GLU A C 1
ATOM 1909 O O . GLU A 1 238 ? -2.85 32.156 6.453 1 96.12 238 GLU A O 1
ATOM 1914 N N . ILE A 1 239 ? -4.781 31.219 6.008 1 97.12 239 ILE A N 1
ATOM 1915 C CA . ILE A 1 239 ? -4.844 31.734 4.645 1 97.12 239 ILE A CA 1
ATOM 1916 C C . ILE A 1 239 ? -6.246 32.281 4.355 1 97.12 239 ILE A C 1
ATOM 1918 O O . ILE A 1 239 ? -7.203 31.5 4.289 1 97.12 239 ILE A O 1
ATOM 1922 N N . GLY A 1 240 ? -6.355 33.594 4.105 1 95.25 240 GLY A N 1
ATOM 1923 C CA . GLY A 1 240 ? -7.68 34.188 3.943 1 95.25 240 GLY A CA 1
ATOM 1924 C C . GLY A 1 240 ? -8.57 33.969 5.156 1 95.25 240 GLY A C 1
ATOM 1925 O O . GLY A 1 240 ? -8.148 34.219 6.289 1 95.25 240 GLY A O 1
ATOM 1926 N N . PRO A 1 241 ? -9.805 33.688 4.918 1 96.06 241 PRO A N 1
ATOM 1927 C CA . PRO A 1 241 ? -10.727 33.5 6.051 1 96.06 241 PRO A CA 1
ATOM 1928 C C . PRO A 1 241 ? -10.641 32.125 6.672 1 96.06 241 PRO A C 1
ATOM 1930 O O . PRO A 1 241 ? -11.469 31.766 7.523 1 96.06 241 PRO A O 1
ATOM 1933 N N . TYR A 1 242 ? -9.648 31.344 6.258 1 97.56 242 TYR A N 1
ATOM 1934 C CA . TYR A 1 242 ? -9.594 29.953 6.66 1 97.56 242 TYR A CA 1
ATOM 1935 C C . TYR A 1 242 ? -8.336 29.656 7.48 1 97.56 242 TYR A C 1
ATOM 1937 O O . TYR A 1 242 ? -7.355 30.406 7.398 1 97.56 242 TYR A O 1
ATOM 1945 N N . VAL A 1 243 ? -8.398 28.609 8.266 1 97.75 243 VAL A N 1
ATOM 1946 C CA . VAL A 1 243 ? -7.238 27.938 8.844 1 97.75 243 VAL A CA 1
ATOM 1947 C C . VAL A 1 243 ? -7.121 26.531 8.258 1 97.75 243 VAL A C 1
ATOM 1949 O O . VAL A 1 243 ? -8.094 25.781 8.234 1 97.75 243 VAL A O 1
ATOM 1952 N N . TYR A 1 244 ? -5.988 26.25 7.773 1 98.44 244 TYR A N 1
ATOM 1953 C CA . TYR A 1 244 ? -5.711 24.938 7.195 1 98.44 244 TYR A CA 1
ATOM 1954 C C . TYR A 1 244 ? -4.859 24.109 8.141 1 98.44 244 TYR A C 1
ATOM 1956 O O . TYR A 1 244 ? -3.965 24.625 8.812 1 98.44 244 TYR A O 1
ATOM 1964 N N . PHE A 1 245 ? -5.121 22.828 8.18 1 97.38 245 PHE A N 1
ATOM 1965 C CA . PHE A 1 245 ? -4.344 21.859 8.938 1 97.38 245 PHE A CA 1
ATOM 1966 C C . PHE A 1 245 ? -3.855 20.734 8.039 1 97.38 245 PHE A C 1
ATOM 1968 O O . PHE A 1 245 ? -4.617 20.203 7.219 1 97.38 245 PHE A O 1
ATOM 1975 N N . PHE A 1 246 ? -2.633 20.391 8.148 1 97.69 246 PHE A N 1
ATOM 1976 C CA . PHE A 1 246 ? -2.059 19.219 7.5 1 97.69 246 PHE A CA 1
ATOM 1977 C C . PHE A 1 246 ? -1.674 18.172 8.531 1 97.69 246 PHE A C 1
ATOM 1979 O O . PHE A 1 246 ? -1.043 18.484 9.547 1 97.69 246 PHE A O 1
ATOM 1986 N N . PHE A 1 247 ? -2.09 16.969 8.273 1 96.06 247 PHE A N 1
ATOM 1987 C CA . PHE A 1 247 ? -1.826 15.906 9.242 1 96.06 247 PHE A CA 1
ATOM 1988 C C . PHE A 1 247 ? -1.926 14.531 8.578 1 96.06 247 PHE A C 1
ATOM 1990 O O . PHE A 1 247 ? -2.258 14.43 7.395 1 96.06 247 PHE A O 1
ATOM 1997 N N . ARG A 1 248 ? -1.502 13.578 9.203 1 94.81 248 ARG A N 1
ATOM 1998 C CA . ARG A 1 248 ? -1.718 12.195 8.789 1 94.81 248 ARG A CA 1
ATOM 1999 C C . ARG A 1 248 ? -2.514 11.422 9.844 1 94.81 248 ARG A C 1
ATOM 2001 O O . ARG A 1 248 ? -2.395 11.695 11.039 1 94.81 248 ARG A O 1
ATOM 2008 N N . GLU A 1 249 ? -3.293 10.477 9.375 1 92.38 249 GLU A N 1
ATOM 2009 C CA . GLU A 1 249 ? -4.172 9.695 10.234 1 92.38 249 GLU A CA 1
ATOM 2010 C C . GLU A 1 249 ? -4.383 8.289 9.68 1 92.38 249 GLU A C 1
ATOM 2012 O O . GLU A 1 249 ? -3.994 7.996 8.547 1 92.38 249 GLU A O 1
ATOM 2017 N N . ARG A 1 250 ? -4.945 7.488 10.523 1 89.31 250 ARG A N 1
ATOM 2018 C CA . ARG A 1 250 ? -5.355 6.176 10.039 1 89.31 250 ARG A CA 1
ATOM 2019 C C . ARG A 1 250 ? -6.496 6.289 9.039 1 89.31 250 ARG A C 1
ATOM 2021 O O . ARG A 1 250 ? -7.469 7.012 9.281 1 89.31 250 ARG A O 1
ATOM 2028 N N . SER A 1 251 ? -6.285 5.566 7.895 1 85.94 251 SER A N 1
ATOM 2029 C CA . SER A 1 251 ? -7.34 5.559 6.887 1 85.94 251 SER A CA 1
ATOM 2030 C C . SER A 1 251 ? -8.477 4.621 7.277 1 85.94 251 SER A C 1
ATOM 2032 O O . SER A 1 251 ? -8.242 3.443 7.562 1 85.94 251 SER A O 1
ATOM 2034 N N . LEU A 1 252 ? -9.68 5.105 7.223 1 80.44 252 LEU A N 1
ATOM 2035 C CA . LEU A 1 252 ? -10.812 4.27 7.602 1 80.44 252 LEU A CA 1
ATOM 2036 C C . LEU A 1 252 ? -11.672 3.947 6.387 1 80.44 252 LEU A C 1
ATOM 2038 O O . LEU A 1 252 ? -12.461 2.994 6.41 1 80.44 252 LEU A O 1
ATOM 2042 N N . GLU A 1 253 ? -11.562 4.723 5.371 1 77.81 253 GLU A N 1
ATOM 2043 C CA . GLU A 1 253 ? -12.43 4.594 4.203 1 77.81 253 GLU A CA 1
ATOM 2044 C C . GLU A 1 253 ? -12 3.42 3.326 1 77.81 253 GLU A C 1
ATOM 2046 O O . GLU A 1 253 ? -12.734 3.02 2.418 1 77.81 253 GLU A O 1
ATOM 2051 N N . CYS A 1 254 ? -10.789 2.9 3.645 1 71.94 254 CYS A N 1
ATOM 2052 C CA . CYS A 1 254 ? -10.328 1.743 2.887 1 71.94 254 CYS A CA 1
ATOM 2053 C C . CYS A 1 254 ? -10.336 0.487 3.75 1 71.94 254 CYS A C 1
ATOM 2055 O O . CYS A 1 254 ? -9.328 0.145 4.371 1 71.94 254 CYS A O 1
ATOM 2057 N N . SER A 1 255 ? -11.344 -0.23 3.662 1 67.12 255 SER A N 1
ATOM 2058 C CA . SER A 1 255 ? -11.508 -1.38 4.547 1 67.12 255 SER A CA 1
ATOM 2059 C C . SER A 1 255 ? -10.602 -2.533 4.121 1 67.12 255 SER A C 1
ATOM 2061 O O . SER A 1 255 ? -10.141 -3.311 4.957 1 67.12 255 SER A O 1
ATOM 2063 N N . SER A 1 256 ? -10.289 -2.594 2.869 1 70.25 256 SER A N 1
ATOM 2064 C CA . SER A 1 256 ? -9.547 -3.744 2.365 1 70.25 256 SER A CA 1
ATOM 2065 C C . SER A 1 256 ? -8.055 -3.443 2.275 1 70.25 256 SER A C 1
ATOM 2067 O O . SER A 1 256 ? -7.266 -4.309 1.899 1 70.25 256 SER A O 1
ATOM 2069 N N . CYS A 1 257 ? -7.688 -2.244 2.658 1 70.62 257 CYS A N 1
ATOM 2070 C CA . CYS A 1 257 ? -6.297 -1.839 2.508 1 70.62 257 CYS A CA 1
ATOM 2071 C C . CYS A 1 257 ? -5.48 -2.23 3.732 1 70.62 257 CYS A C 1
ATOM 2073 O O . CYS A 1 257 ? -4.254 -2.102 3.732 1 70.62 257 CYS A O 1
ATOM 2075 N N . GLY A 1 258 ? -6.051 -2.822 4.723 1 75.75 258 GLY A N 1
ATOM 2076 C CA . GLY A 1 258 ? -5.336 -2.975 5.98 1 75.75 258 GLY A CA 1
ATOM 2077 C C . GLY A 1 258 ? -5.195 -1.675 6.746 1 75.75 258 GLY A C 1
ATOM 2078 O O . GLY A 1 258 ? -5.883 -0.696 6.453 1 75.75 258 GLY A O 1
ATOM 2079 N N . LYS A 1 259 ? -4.418 -1.752 7.758 1 84.69 259 LYS A N 1
ATOM 2080 C CA . LYS A 1 259 ? -4.168 -0.552 8.547 1 84.69 259 LYS A CA 1
ATOM 2081 C C . LYS A 1 259 ? -3.109 0.329 7.895 1 84.69 259 LYS A C 1
ATOM 2083 O O . LYS A 1 259 ? -1.936 -0.043 7.832 1 84.69 259 LYS A O 1
ATOM 2088 N N . VAL A 1 260 ? -3.572 1.433 7.367 1 86.5 260 VAL A N 1
ATOM 2089 C CA . VAL A 1 260 ? -2.656 2.311 6.645 1 86.5 260 VAL A CA 1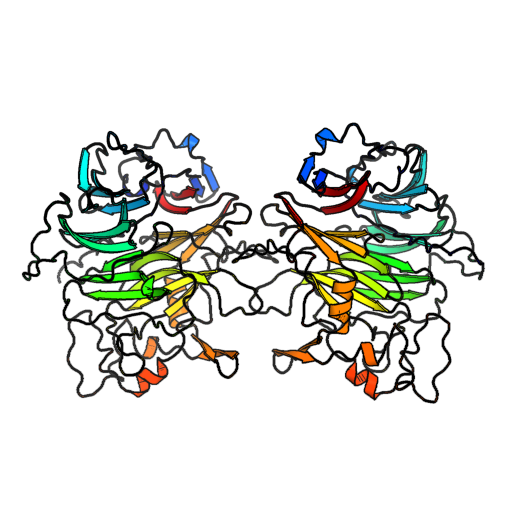
ATOM 2090 C C . VAL A 1 260 ? -2.867 3.756 7.09 1 86.5 260 VAL A C 1
ATOM 2092 O O . VAL A 1 260 ? -3.951 4.117 7.555 1 86.5 260 VAL A O 1
ATOM 2095 N N . LYS A 1 261 ? -1.828 4.516 6.977 1 91 261 LYS A N 1
ATOM 2096 C CA . LYS A 1 261 ? -1.932 5.949 7.219 1 91 261 LYS A CA 1
ATOM 2097 C C . LYS A 1 261 ? -2.213 6.707 5.926 1 91 261 LYS A C 1
ATOM 2099 O O . LYS A 1 261 ? -1.823 6.266 4.844 1 91 261 LYS A O 1
ATOM 2104 N N . THR A 1 262 ? -2.883 7.785 6.09 1 92.56 262 THR A N 1
ATOM 2105 C CA . THR A 1 262 ? -3.152 8.68 4.973 1 92.56 262 THR A CA 1
ATOM 2106 C C . THR A 1 262 ? -2.934 10.133 5.379 1 92.56 262 THR A C 1
ATOM 2108 O O . THR A 1 262 ? -3.129 10.5 6.543 1 92.56 262 THR A O 1
ATOM 2111 N N . SER A 1 263 ? -2.477 10.891 4.449 1 96.25 263 SER A N 1
ATOM 2112 C CA . SER A 1 263 ? -2.266 12.312 4.691 1 96.25 263 SER A CA 1
ATOM 2113 C C . SER A 1 263 ? -3.508 13.125 4.34 1 96.25 263 SER A C 1
ATOM 2115 O O . SER A 1 263 ? -4.195 12.828 3.363 1 96.25 263 SER A O 1
ATOM 2117 N N . ARG A 1 264 ? -3.664 14.164 5.164 1 96.81 264 ARG A N 1
ATOM 2118 C CA . ARG A 1 264 ? -4.867 14.977 5.043 1 96.81 264 ARG A CA 1
ATOM 2119 C C . ARG A 1 264 ? -4.523 16.469 5.012 1 96.81 264 ARG A C 1
ATOM 2121 O O . ARG A 1 264 ? -3.52 16.891 5.586 1 96.81 264 ARG A O 1
ATOM 2128 N N . VAL A 1 265 ? -5.395 17.172 4.34 1 98.38 265 VAL A N 1
ATOM 2129 C CA . VAL A 1 265 ? -5.535 18.609 4.535 1 98.38 265 VAL A CA 1
ATOM 2130 C C . VAL A 1 265 ? -6.953 18.938 4.996 1 98.38 265 VAL A C 1
ATOM 2132 O O . VAL A 1 265 ? -7.926 18.406 4.465 1 98.38 265 VAL A O 1
ATOM 2135 N N . ALA A 1 266 ? -7.02 19.688 6.027 1 97 266 ALA A N 1
ATOM 2136 C CA . ALA A 1 266 ? -8.312 20.141 6.531 1 97 266 ALA A CA 1
ATOM 2137 C C . ALA A 1 266 ? -8.414 21.672 6.516 1 97 266 ALA A C 1
ATOM 2139 O O . ALA A 1 266 ? -7.395 22.359 6.43 1 97 266 ALA A O 1
ATOM 2140 N N . ARG A 1 267 ? -9.617 22.109 6.59 1 97.31 267 ARG A N 1
ATOM 2141 C CA . ARG A 1 267 ? -9.828 23.562 6.66 1 97.31 267 ARG A CA 1
ATOM 2142 C C . ARG A 1 267 ? -11.039 23.906 7.527 1 97.31 267 ARG A C 1
ATOM 2144 O O . ARG A 1 267 ? -11.992 23.125 7.602 1 97.31 267 ARG A O 1
ATOM 2151 N N . VAL A 1 268 ? -10.961 25.031 8.18 1 97.12 268 VAL A N 1
ATOM 2152 C CA . VAL A 1 268 ? -12.039 25.578 9 1 97.12 268 VAL A CA 1
ATOM 2153 C C . VAL A 1 268 ? -12.117 27.094 8.805 1 97.12 268 VAL A C 1
ATOM 2155 O O . VAL A 1 268 ? -11.086 27.75 8.625 1 97.12 268 VAL A O 1
ATOM 2158 N N . CYS A 1 269 ? -13.32 27.594 8.797 1 97.25 269 CYS A N 1
ATOM 2159 C CA . CYS A 1 269 ? -13.461 29.047 8.82 1 97.25 269 CYS A CA 1
ATOM 2160 C C . CYS A 1 269 ? -13.008 29.625 10.156 1 97.25 269 CYS A C 1
ATOM 2162 O O . CYS A 1 269 ? -13.398 29.125 11.219 1 97.25 269 CYS A O 1
ATOM 2164 N N . LYS A 1 270 ? -12.305 30.703 10.156 1 94.88 270 LYS A N 1
ATOM 2165 C CA . LYS A 1 270 ? -11.734 31.312 11.359 1 94.88 270 LYS A CA 1
ATOM 2166 C C . LYS A 1 270 ? -12.836 31.781 12.305 1 94.88 270 LYS A C 1
ATOM 2168 O O . LYS A 1 270 ? -12.656 31.781 13.523 1 94.88 270 LYS A O 1
ATOM 2173 N N . GLY A 1 271 ? -13.93 32.125 11.734 1 94 271 GLY A N 1
ATOM 2174 C CA . GLY A 1 271 ? -15 32.719 12.531 1 94 271 GLY A CA 1
ATOM 2175 C C . GLY A 1 271 ? -16.016 31.703 13.016 1 94 271 GLY A C 1
ATOM 2176 O O . GLY A 1 271 ? -17.016 32.062 13.633 1 94 271 GLY A O 1
ATOM 2177 N N . ASP A 1 272 ? -15.766 30.422 12.766 1 96.12 272 ASP A N 1
ATOM 2178 C CA . ASP A 1 272 ? -16.703 29.375 13.125 1 96.12 272 ASP A CA 1
ATOM 2179 C C . ASP A 1 272 ? -16.844 29.25 14.641 1 96.12 272 ASP A C 1
ATOM 2181 O O . ASP A 1 272 ? -15.852 28.984 15.336 1 96.12 272 ASP A O 1
ATOM 2185 N N . ARG A 1 273 ? -18.047 29.359 15.125 1 92.5 273 ARG A N 1
ATOM 2186 C CA . ARG A 1 273 ? -18.281 29.328 16.562 1 92.5 273 ARG A CA 1
ATOM 2187 C C . ARG A 1 273 ? -19.094 28.094 16.953 1 92.5 273 ARG A C 1
ATOM 2189 O O . ARG A 1 273 ? -19.672 28.047 18.047 1 92.5 273 ARG A O 1
ATOM 2196 N N . GLY A 1 274 ? -19.125 27.172 16.031 1 94.06 274 GLY A N 1
ATOM 2197 C CA . GLY A 1 274 ? -19.906 25.969 16.297 1 94.06 274 GLY A CA 1
ATOM 2198 C C . GLY A 1 274 ? -21.391 26.156 16.047 1 94.06 274 GLY A C 1
ATOM 2199 O O . GLY A 1 274 ? -21.844 27.266 15.773 1 94.06 274 GLY A O 1
ATOM 2200 N N . GLY A 1 275 ? -22.094 25.031 16.094 1 93.31 275 GLY A N 1
ATOM 2201 C CA . GLY A 1 275 ? -23.516 25.047 15.836 1 93.31 275 GLY A CA 1
ATOM 2202 C C . GLY A 1 275 ? -24.344 24.812 17.094 1 93.31 275 GLY A C 1
ATOM 2203 O O . GLY A 1 275 ? -23.969 25.25 18.172 1 93.31 275 GLY A O 1
ATOM 2204 N N . GLN A 1 276 ? -25.531 24.344 16.766 1 91.25 276 GLN A N 1
ATOM 2205 C CA . GLN A 1 276 ? -26.453 24 17.828 1 91.25 276 GLN A CA 1
ATOM 2206 C C . GLN A 1 276 ? -26.797 22.516 17.797 1 91.25 276 GLN A C 1
ATOM 2208 O O . GLN A 1 276 ? -26.391 21.797 16.875 1 91.25 276 GLN A O 1
ATOM 2213 N N . TYR A 1 277 ? -27.422 22.016 18.875 1 88.56 277 TYR A N 1
ATOM 2214 C CA . TYR A 1 277 ? -27.875 20.641 18.969 1 88.56 277 TYR A CA 1
ATOM 2215 C C . TYR A 1 277 ? -26.688 19.672 18.922 1 88.56 277 TYR A C 1
ATOM 2217 O O . TYR A 1 277 ? -25.75 19.781 19.703 1 88.56 277 TYR A O 1
ATOM 2225 N N . ARG A 1 278 ? -26.688 18.781 17.891 1 85.12 278 ARG A N 1
ATOM 2226 C CA . ARG A 1 278 ? -25.656 17.766 17.781 1 85.12 278 ARG A CA 1
ATOM 2227 C C . ARG A 1 278 ? -24.312 18.391 17.422 1 85.12 278 ARG A C 1
ATOM 2229 O O . ARG A 1 278 ? -23.266 17.766 17.578 1 85.12 278 ARG A O 1
ATOM 2236 N N . LEU A 1 279 ? -24.391 19.625 17.016 1 90.44 279 LEU A N 1
ATOM 2237 C CA . LEU A 1 279 ? -23.188 20.312 16.594 1 90.44 279 LEU A CA 1
ATOM 2238 C C . LEU A 1 279 ? -22.781 21.375 17.609 1 90.44 279 LEU A C 1
ATOM 2240 O O . LEU A 1 279 ? -22.016 22.281 17.281 1 90.44 279 LEU A O 1
ATOM 2244 N N . LEU A 1 280 ? -23.297 21.219 18.875 1 88.94 280 LEU A N 1
ATOM 2245 C CA . LEU A 1 280 ? -22.906 22.156 19.906 1 88.94 280 LEU A CA 1
ATOM 2246 C C . LEU A 1 280 ? -21.391 22.109 20.141 1 88.94 280 LEU A C 1
ATOM 2248 O O . LEU A 1 280 ? -20.828 21.031 20.328 1 88.94 280 LEU A O 1
ATOM 2252 N N . ASP A 1 281 ? -20.672 23.25 20.062 1 88.62 281 ASP A N 1
ATOM 2253 C CA . ASP A 1 281 ? -19.25 23.422 20.25 1 88.62 281 ASP A CA 1
ATOM 2254 C C . ASP A 1 281 ? -18.438 22.625 19.234 1 88.62 281 ASP A C 1
ATOM 2256 O O . ASP A 1 281 ? -17.312 22.219 19.484 1 88.62 281 ASP A O 1
ATOM 2260 N N . THR A 1 282 ? -19.109 22.328 18.125 1 92.88 282 THR A N 1
ATOM 2261 C CA . THR A 1 282 ? -18.469 21.609 17.031 1 92.88 282 THR A CA 1
ATOM 2262 C C . THR A 1 282 ? -18.406 22.469 15.781 1 92.88 282 THR A C 1
ATOM 2264 O O . THR A 1 282 ? -19.406 23.078 15.391 1 92.88 282 THR A O 1
ATOM 2267 N N . PHE A 1 283 ? -17.266 22.469 15.203 1 95.44 283 PHE A N 1
ATOM 2268 C CA . PHE A 1 283 ? -17.141 23.25 13.969 1 95.44 283 PHE A CA 1
ATOM 2269 C C . PHE A 1 283 ? -18.188 22.828 12.953 1 95.44 283 PHE A C 1
ATOM 2271 O O . PHE A 1 283 ? -18.328 21.641 12.648 1 95.44 283 PHE A O 1
ATOM 2278 N N . VAL A 1 284 ? -18.859 23.719 12.312 1 95.75 284 VAL A N 1
ATOM 2279 C CA . VAL A 1 284 ? -19.828 23.406 11.266 1 95.75 284 VAL A CA 1
ATOM 2280 C C . VAL A 1 284 ? -19.172 23.578 9.891 1 95.75 284 VAL A C 1
ATOM 2282 O O . VAL A 1 284 ? -19.703 23.094 8.891 1 95.75 284 VAL A O 1
ATOM 2285 N N . SER A 1 285 ? -18.031 24.219 9.82 1 96.44 285 SER A N 1
ATOM 2286 C CA . SER A 1 285 ? -17.375 24.516 8.547 1 96.44 285 SER A CA 1
ATOM 2287 C C . SER A 1 285 ? -16.188 23.594 8.32 1 96.44 285 SER A C 1
ATOM 2289 O O . SER A 1 285 ? -15.469 23.734 7.328 1 96.44 285 SER A O 1
ATOM 2291 N N . PHE A 1 286 ? -15.969 22.594 9.195 1 95.44 286 PHE A N 1
ATOM 2292 C CA . PHE A 1 286 ? -14.805 21.719 9.125 1 95.44 286 PHE A CA 1
ATOM 2293 C C . PHE A 1 286 ? -14.898 20.781 7.93 1 95.44 286 PHE A C 1
ATOM 2295 O O . PHE A 1 286 ? -15.922 20.109 7.746 1 95.44 286 PHE A O 1
ATOM 2302 N N . GLN A 1 287 ? -13.82 20.734 7.117 1 95.94 287 GLN A N 1
ATOM 2303 C CA . GLN A 1 287 ? -13.68 19.828 5.984 1 95.94 287 GLN A CA 1
ATOM 2304 C C . GLN A 1 287 ? -12.281 19.234 5.93 1 95.94 287 GLN A C 1
ATOM 2306 O O . GLN A 1 287 ? -11.305 19.891 6.277 1 95.94 287 GLN A O 1
ATOM 2311 N N . LYS A 1 288 ? -12.148 18 5.508 1 95.69 288 LYS A N 1
ATOM 2312 C CA . LYS A 1 288 ? -10.828 17.422 5.281 1 95.69 288 LYS A CA 1
ATOM 2313 C C . LYS A 1 288 ? -10.812 16.578 4.004 1 95.69 288 LYS A C 1
ATOM 2315 O O . LYS A 1 288 ? -11.836 16.031 3.602 1 95.69 288 LYS A O 1
ATOM 2320 N N . ALA A 1 289 ? -9.68 16.531 3.387 1 97 289 ALA A N 1
ATOM 2321 C CA . ALA A 1 289 ? -9.484 15.805 2.131 1 97 289 ALA A CA 1
ATOM 2322 C C . ALA A 1 289 ? -8.156 15.062 2.125 1 97 289 ALA A C 1
ATOM 2324 O O . ALA A 1 289 ? -7.207 15.477 2.803 1 97 289 ALA A O 1
ATOM 2325 N N . LYS A 1 290 ? -8.172 14.023 1.376 1 95.88 290 LYS A N 1
ATOM 2326 C CA . LYS A 1 290 ? -6.949 13.242 1.214 1 95.88 290 LYS A CA 1
ATOM 2327 C C . LYS A 1 290 ? -5.949 13.969 0.312 1 95.88 290 LYS A C 1
ATOM 2329 O O . LYS A 1 290 ? -6.336 14.57 -0.692 1 95.88 290 LYS A O 1
ATOM 2334 N N . LEU A 1 291 ? -4.668 13.938 0.703 1 97.81 291 LEU A N 1
ATOM 2335 C CA . LEU A 1 291 ? -3.578 14.398 -0.151 1 97.81 291 LEU A CA 1
ATOM 2336 C C . LEU A 1 291 ? -2.947 13.227 -0.901 1 97.81 291 LEU A C 1
ATOM 2338 O O . LEU A 1 291 ? -2.467 12.273 -0.283 1 97.81 291 LEU A O 1
ATOM 2342 N N . MET A 1 292 ? -2.99 13.406 -2.203 1 96.19 292 MET A N 1
ATOM 2343 C CA . MET A 1 292 ? -2.395 12.352 -3.014 1 96.19 292 MET A CA 1
ATOM 2344 C C . MET A 1 292 ? -0.941 12.672 -3.346 1 96.19 292 MET A C 1
ATOM 2346 O O . MET A 1 292 ? -0.608 13.828 -3.643 1 96.19 292 MET A O 1
ATOM 2350 N N . CYS A 1 293 ? -0.078 11.648 -3.236 1 96.69 293 CYS A N 1
ATOM 2351 C CA . CYS A 1 293 ? 1.317 11.766 -3.643 1 96.69 293 CYS A CA 1
ATOM 2352 C C . CYS A 1 293 ? 1.861 10.422 -4.121 1 96.69 293 CYS A C 1
ATOM 2354 O O . CYS A 1 293 ? 1.87 9.453 -3.369 1 96.69 293 CYS A O 1
ATOM 2356 N N . SER A 1 294 ? 2.223 10.391 -5.383 1 94.56 294 SER A N 1
ATOM 2357 C CA . SER A 1 294 ? 2.75 9.156 -5.957 1 94.56 294 SER A CA 1
ATOM 2358 C C . SER A 1 294 ? 3.703 9.453 -7.113 1 94.56 294 SER A C 1
ATOM 2360 O O . SER A 1 294 ? 3.891 10.609 -7.492 1 94.56 294 SER A O 1
ATOM 2362 N N . ASP A 1 295 ? 4.344 8.438 -7.664 1 93.06 295 ASP A N 1
ATOM 2363 C CA . ASP A 1 295 ? 5.219 8.594 -8.828 1 93.06 295 ASP A CA 1
ATOM 2364 C C . ASP A 1 295 ? 4.426 8.484 -10.125 1 93.06 295 ASP A C 1
ATOM 2366 O O . ASP A 1 295 ? 4.996 8.562 -11.219 1 93.06 295 ASP A O 1
ATOM 2370 N N . TRP A 1 296 ? 3.145 8.234 -10.07 1 89.81 296 TRP A N 1
ATOM 2371 C CA . TRP A 1 296 ? 2.168 8.234 -11.156 1 89.81 296 TRP A CA 1
ATOM 2372 C C . TRP A 1 296 ? 2.477 7.141 -12.164 1 89.81 296 TRP A C 1
ATOM 2374 O O . TRP A 1 296 ? 2.104 7.246 -13.336 1 89.81 296 TRP A O 1
ATOM 2384 N N . LYS A 1 297 ? 3.16 6.152 -11.852 1 89.88 297 LYS A N 1
ATOM 2385 C CA . LYS A 1 297 ? 3.389 4.992 -12.711 1 89.88 297 LYS A CA 1
ATOM 2386 C C . LYS A 1 297 ? 2.197 4.039 -12.672 1 89.88 297 LYS A C 1
ATOM 2388 O O . LYS A 1 297 ? 1.224 4.281 -11.961 1 89.88 297 LYS A O 1
ATOM 2393 N N . ASN A 1 298 ? 2.146 3.053 -13.562 1 86.06 298 ASN A N 1
ATOM 2394 C CA . ASN A 1 298 ? 1.027 2.125 -13.68 1 86.06 298 ASN A CA 1
ATOM 2395 C C . ASN A 1 298 ? 0.732 1.432 -12.352 1 86.06 298 ASN A C 1
ATOM 2397 O O . ASN A 1 298 ? -0.419 1.384 -11.914 1 86.06 298 ASN A O 1
ATOM 2401 N N . TYR A 1 299 ? 1.68 0.868 -11.766 1 88.06 299 TYR A N 1
ATOM 2402 C CA . TYR A 1 299 ? 1.634 0.455 -10.367 1 88.06 299 TYR A CA 1
ATOM 2403 C C . TYR A 1 299 ? 2.412 1.425 -9.484 1 88.06 299 TYR A C 1
ATOM 2405 O O . TYR A 1 299 ? 3.621 1.273 -9.305 1 88.06 299 TYR A O 1
ATOM 2413 N N . ALA A 1 300 ? 1.655 2.312 -8.953 1 89.06 300 ALA A N 1
ATOM 2414 C CA . ALA A 1 300 ? 2.262 3.525 -8.414 1 89.06 300 ALA A CA 1
ATOM 2415 C C . ALA A 1 300 ? 2.84 3.271 -7.023 1 89.06 300 ALA A C 1
ATOM 2417 O O . ALA A 1 300 ? 2.258 2.531 -6.227 1 89.06 300 ALA A O 1
ATOM 2418 N N . LEU A 1 301 ? 4.004 3.875 -6.828 1 90.75 301 LEU A N 1
ATOM 2419 C CA . LEU A 1 301 ? 4.531 4.035 -5.48 1 90.75 301 LEU A CA 1
ATOM 2420 C C . LEU A 1 301 ? 3.859 5.199 -4.766 1 90.75 301 LEU A C 1
ATOM 2422 O O . LEU A 1 301 ? 4.031 6.355 -5.16 1 90.75 301 LEU A O 1
ATOM 2426 N N . ASN A 1 302 ? 3.115 4.898 -3.721 1 90.5 302 ASN A N 1
ATOM 2427 C CA . ASN A 1 302 ? 2.371 5.926 -3 1 90.5 302 ASN A CA 1
ATOM 2428 C C . ASN A 1 302 ? 3.117 6.391 -1.752 1 90.5 302 ASN A C 1
ATOM 2430 O O . ASN A 1 302 ? 3.713 5.574 -1.043 1 90.5 302 ASN A O 1
ATOM 2434 N N . PHE A 1 303 ? 3.141 7.641 -1.507 1 93.69 303 PHE A N 1
ATOM 2435 C CA . PHE A 1 303 ? 3.688 8.273 -0.311 1 93.69 303 PHE A CA 1
ATOM 2436 C C . PHE A 1 303 ? 2.572 8.836 0.563 1 93.69 303 PHE A C 1
ATOM 2438 O O . PHE A 1 303 ? 2.045 9.914 0.289 1 93.69 303 PHE A O 1
ATOM 2445 N N . ASN A 1 304 ? 2.326 8.156 1.689 1 92.5 304 ASN A N 1
ATOM 2446 C CA . ASN A 1 304 ? 1.104 8.445 2.432 1 92.5 304 ASN A CA 1
ATOM 2447 C C . ASN A 1 304 ? 1.399 9.188 3.734 1 92.5 304 ASN A C 1
ATOM 2449 O O . ASN A 1 304 ? 0.486 9.695 4.383 1 92.5 304 ASN A O 1
ATOM 2453 N N . GLU A 1 305 ? 2.59 9.289 4.113 1 94.62 305 GLU A N 1
ATOM 2454 C CA . GLU A 1 305 ? 2.875 9.859 5.426 1 94.62 305 GLU A CA 1
ATOM 2455 C C . GLU A 1 305 ? 3.553 11.219 5.301 1 94.62 305 GLU A C 1
ATOM 2457 O O . GLU A 1 305 ? 4.781 11.305 5.238 1 94.62 305 GLU A O 1
ATOM 2462 N N . ILE A 1 306 ? 2.754 12.18 5.422 1 96.31 306 ILE A N 1
ATOM 2463 C CA . ILE A 1 306 ? 3.252 13.555 5.371 1 96.31 306 ILE A CA 1
ATOM 2464 C C . ILE A 1 306 ? 4.094 13.844 6.609 1 96.31 306 ILE A C 1
ATOM 2466 O O . ILE A 1 306 ? 3.746 13.422 7.719 1 96.31 306 ILE A O 1
ATOM 2470 N N . GLN A 1 307 ? 5.199 14.523 6.371 1 91.12 307 GLN A N 1
ATOM 2471 C CA . GLN A 1 307 ? 6.113 14.789 7.473 1 91.12 307 GLN A CA 1
ATOM 2472 C C . GLN A 1 307 ? 6.211 16.281 7.758 1 91.12 307 GLN A C 1
ATOM 2474 O O . GLN A 1 307 ? 6.492 16.688 8.891 1 91.12 307 GLN A O 1
ATOM 2479 N N . ASP A 1 308 ? 6.09 17.031 6.707 1 89.88 308 ASP A N 1
ATOM 2480 C CA . ASP A 1 308 ? 6.207 18.484 6.844 1 89.88 308 ASP A CA 1
ATOM 2481 C C . ASP A 1 308 ? 5.625 19.203 5.625 1 89.88 308 ASP A C 1
ATOM 2483 O O . ASP A 1 308 ? 5.422 18.578 4.578 1 89.88 308 ASP A O 1
ATOM 2487 N N . VAL A 1 309 ? 5.293 20.453 5.844 1 93.38 309 VAL A N 1
ATOM 2488 C CA . VAL A 1 309 ? 4.715 21.25 4.77 1 93.38 309 VAL A CA 1
ATOM 2489 C C . VAL A 1 309 ? 5.281 22.656 4.812 1 93.38 309 VAL A C 1
ATOM 2491 O O . VAL A 1 309 ? 5.441 23.234 5.891 1 93.38 309 VAL A O 1
ATOM 2494 N N . TRP A 1 310 ? 5.598 23.188 3.65 1 88.5 310 TRP A N 1
ATOM 2495 C CA . TRP A 1 310 ? 6.012 24.578 3.498 1 88.5 310 TRP A CA 1
ATOM 2496 C C . TRP A 1 310 ? 5.031 25.328 2.611 1 88.5 310 TRP A C 1
ATOM 2498 O O . TRP A 1 310 ? 4.664 24.859 1.532 1 88.5 310 TRP A O 1
ATOM 2508 N N . TRP A 1 311 ? 4.625 26.469 3.07 1 91.56 311 TRP A N 1
ATOM 2509 C CA . TRP A 1 311 ? 3.713 27.328 2.316 1 91.56 311 TRP A CA 1
ATOM 2510 C C . TRP A 1 311 ? 4.477 28.422 1.582 1 91.56 311 TRP A C 1
ATOM 2512 O O . TRP A 1 311 ? 5.199 29.203 2.201 1 91.56 311 TRP A O 1
ATOM 2522 N N . ASP A 1 312 ? 4.344 28.438 0.28 1 88.44 312 ASP A N 1
ATOM 2523 C CA . ASP A 1 312 ? 4.879 29.5 -0.558 1 88.44 312 ASP A CA 1
ATOM 2524 C C . ASP A 1 312 ? 3.779 30.484 -0.96 1 88.44 312 ASP A C 1
ATOM 2526 O O . ASP A 1 312 ? 3.062 30.25 -1.936 1 88.44 312 ASP A O 1
ATOM 2530 N N . ASP A 1 313 ? 3.715 31.625 -0.301 1 89.12 313 ASP A N 1
ATOM 2531 C CA . ASP A 1 313 ? 2.639 32.594 -0.515 1 89.12 313 ASP A CA 1
ATOM 2532 C C . ASP A 1 313 ? 2.799 33.312 -1.856 1 89.12 313 ASP A C 1
ATOM 2534 O O . ASP A 1 313 ? 1.844 33.875 -2.371 1 89.12 313 ASP A O 1
ATOM 2538 N N . ARG A 1 314 ? 3.996 33.406 -2.461 1 88.81 314 ARG A N 1
ATOM 2539 C CA . ARG A 1 314 ? 4.223 34.062 -3.744 1 88.81 314 ARG A CA 1
ATOM 2540 C C . ARG A 1 314 ? 3.492 33.312 -4.867 1 88.81 314 ARG A C 1
ATOM 2542 O O . ARG A 1 314 ? 2.863 33.969 -5.719 1 88.81 314 ARG A O 1
ATOM 2549 N N . THR A 1 315 ? 3.521 31.969 -4.734 1 91.06 315 THR A N 1
ATOM 2550 C CA . THR A 1 315 ? 2.941 31.156 -5.801 1 91.06 315 THR A CA 1
ATOM 2551 C C . THR A 1 315 ? 1.687 30.438 -5.316 1 91.06 315 THR A C 1
ATOM 2553 O O . THR A 1 315 ? 1.033 29.734 -6.082 1 91.06 315 THR A O 1
ATOM 2556 N N . GLU A 1 316 ? 1.377 30.594 -4.055 1 96.12 316 GLU A N 1
ATOM 2557 C CA . GLU A 1 316 ? 0.227 29.953 -3.41 1 96.12 316 GLU A CA 1
ATOM 2558 C C . GLU A 1 316 ? 0.27 28.438 -3.561 1 96.12 316 GLU A C 1
ATOM 2560 O O . GLU A 1 316 ? -0.704 27.828 -4 1 96.12 316 GLU A O 1
ATOM 2565 N N . ARG A 1 317 ? 1.372 27.969 -3.195 1 95.31 317 ARG A N 1
ATOM 2566 C CA . ARG A 1 317 ? 1.59 26.531 -3.281 1 95.31 317 ARG A CA 1
ATOM 2567 C C . ARG A 1 317 ? 2.123 25.969 -1.964 1 95.31 317 ARG A C 1
ATOM 2569 O O . ARG A 1 317 ? 2.854 26.656 -1.247 1 95.31 317 ARG A O 1
ATOM 2576 N N . PHE A 1 318 ? 1.749 24.781 -1.666 1 96.56 318 PHE A N 1
ATOM 2577 C CA . PHE A 1 318 ? 2.285 24.031 -0.534 1 96.56 318 PHE A CA 1
ATOM 2578 C C . PHE A 1 318 ? 3.305 23 -1 1 96.56 318 PHE A C 1
ATOM 2580 O O . PHE A 1 318 ? 3.027 22.203 -1.904 1 96.56 318 PHE A O 1
ATOM 2587 N N . TYR A 1 319 ? 4.477 23.031 -0.444 1 91.62 319 TYR A N 1
ATOM 2588 C CA . TYR A 1 319 ? 5.477 21.984 -0.619 1 91.62 319 TYR A CA 1
ATOM 2589 C C . TYR A 1 319 ? 5.449 21 0.546 1 91.62 319 TYR A C 1
ATOM 2591 O O . TYR A 1 319 ? 5.809 21.359 1.672 1 91.62 319 TYR A O 1
ATOM 2599 N N . ALA A 1 320 ? 5.039 19.812 0.26 1 96.19 320 ALA A N 1
ATOM 2600 C CA . ALA A 1 320 ? 4.859 18.828 1.316 1 96.19 320 ALA A CA 1
ATOM 2601 C C . ALA A 1 320 ? 5.863 17.688 1.176 1 96.19 320 ALA A C 1
ATOM 2603 O O . ALA A 1 320 ? 6.027 17.125 0.09 1 96.19 320 ALA A O 1
ATOM 2604 N N . ALA A 1 321 ? 6.5 17.391 2.254 1 93.44 321 ALA A N 1
ATOM 2605 C CA . ALA A 1 321 ? 7.418 16.25 2.295 1 93.44 321 ALA A CA 1
ATOM 2606 C C . ALA A 1 321 ? 6.727 15.016 2.854 1 93.44 321 ALA A C 1
ATOM 2608 O O . ALA A 1 321 ? 6.07 15.078 3.895 1 93.44 321 ALA A O 1
ATOM 2609 N N . PHE A 1 322 ? 6.883 13.945 2.1 1 95.75 322 PHE A N 1
ATOM 2610 C CA . PHE A 1 322 ? 6.355 12.648 2.508 1 95.75 322 PHE A CA 1
ATOM 2611 C C . PHE A 1 322 ? 7.48 11.641 2.701 1 95.75 322 PHE A C 1
ATOM 2613 O O . PHE A 1 322 ? 8.508 11.703 2.02 1 95.75 322 PHE A O 1
ATOM 2620 N N . SER A 1 323 ? 7.27 10.742 3.635 1 91.06 323 SER A N 1
ATOM 2621 C CA . SER A 1 323 ? 8.227 9.656 3.812 1 91.06 323 SER A CA 1
ATOM 2622 C C . SER A 1 323 ? 7.531 8.305 3.865 1 91.06 323 SER A C 1
ATOM 2624 O O . SER A 1 323 ? 6.316 8.234 4.066 1 91.06 323 SER A O 1
ATOM 2626 N N . SER A 1 324 ? 8.328 7.297 3.547 1 88.56 324 SER A N 1
ATOM 2627 C CA . SER A 1 324 ? 7.836 5.934 3.711 1 88.56 324 SER A CA 1
ATOM 2628 C C . SER A 1 324 ? 7.613 5.598 5.18 1 88.56 324 SER A C 1
ATOM 2630 O O . SER A 1 324 ? 8.039 6.344 6.066 1 88.56 324 SER A O 1
ATOM 2632 N N . GLN A 1 325 ? 6.891 4.461 5.344 1 86 325 GLN A N 1
ATOM 2633 C CA . GLN A 1 325 ? 6.672 3.99 6.707 1 86 325 GLN A CA 1
ATOM 2634 C C . GLN A 1 325 ? 7.996 3.74 7.426 1 86 325 GLN A C 1
ATOM 2636 O O . GLN A 1 325 ? 8.961 3.293 6.809 1 86 325 GLN A O 1
ATOM 2641 N N . PRO A 1 326 ? 7.992 3.992 8.75 1 81.81 326 PRO A N 1
ATOM 2642 C CA . PRO A 1 326 ? 9.242 3.871 9.508 1 81.81 326 PRO A CA 1
ATOM 2643 C C . PRO A 1 326 ? 9.82 2.461 9.461 1 81.81 326 PRO A C 1
ATOM 2645 O O . PRO A 1 326 ? 11.039 2.285 9.586 1 81.81 326 PRO A O 1
ATOM 2648 N N . ASN A 1 327 ? 9.055 1.514 9.352 1 84.38 327 ASN A N 1
ATOM 2649 C CA . ASN A 1 327 ? 9.539 0.138 9.375 1 84.38 327 ASN A CA 1
ATOM 2650 C C . ASN A 1 327 ? 9.977 -0.328 7.988 1 84.38 327 ASN A C 1
ATOM 2652 O O . ASN A 1 327 ? 10.438 -1.456 7.824 1 84.38 327 ASN A O 1
ATOM 2656 N N . GLY A 1 328 ? 9.914 0.45 7.047 1 85.25 328 GLY A N 1
ATOM 2657 C CA . GLY A 1 328 ? 10.344 0.117 5.695 1 85.25 328 GLY A CA 1
ATOM 2658 C C . GLY A 1 328 ? 11.586 0.868 5.262 1 85.25 328 GLY A C 1
ATOM 2659 O O . GLY A 1 328 ? 12.117 1.687 6.016 1 85.25 328 GLY A O 1
ATOM 2660 N N . PRO A 1 329 ? 12.016 0.508 4.039 1 87.44 329 PRO A N 1
ATOM 2661 C CA . PRO A 1 329 ? 13.172 1.242 3.527 1 87.44 329 PRO A CA 1
ATOM 2662 C C . PRO A 1 329 ? 12.914 2.742 3.406 1 87.44 329 PRO A C 1
ATOM 2664 O O . PRO A 1 329 ? 11.773 3.162 3.199 1 87.44 329 PRO A O 1
ATOM 2667 N N . ALA A 1 330 ? 14.008 3.473 3.5 1 87.19 330 ALA A N 1
ATOM 2668 C CA . ALA A 1 330 ? 13.914 4.93 3.443 1 87.19 330 ALA A CA 1
ATOM 2669 C C . ALA A 1 330 ? 13.648 5.406 2.018 1 87.19 330 ALA A C 1
ATOM 2671 O O . ALA A 1 330 ? 14.406 5.082 1.099 1 87.19 330 ALA A O 1
ATOM 2672 N N . ILE A 1 331 ? 12.625 6.078 1.814 1 91 331 ILE A N 1
ATOM 2673 C CA . ILE A 1 331 ? 12.289 6.762 0.571 1 91 331 ILE A CA 1
ATOM 2674 C C . ILE A 1 331 ? 11.312 7.902 0.856 1 91 331 ILE A C 1
ATOM 2676 O O . ILE A 1 331 ? 10.477 7.797 1.75 1 91 331 ILE A O 1
ATOM 2680 N N . SER A 1 332 ? 11.5 9.023 0.231 1 91.5 332 SER A N 1
ATOM 2681 C CA . SER A 1 332 ? 10.664 10.195 0.448 1 91.5 332 SER A CA 1
ATOM 2682 C C . SER A 1 332 ? 10.32 10.883 -0.87 1 91.5 332 SER A C 1
ATOM 2684 O O . SER A 1 332 ? 10.953 10.617 -1.896 1 91.5 332 SER A O 1
ATOM 2686 N N . ALA A 1 333 ? 9.32 11.633 -0.779 1 93.81 333 ALA A N 1
ATOM 2687 C CA . ALA A 1 333 ? 8.883 12.414 -1.933 1 93.81 333 ALA A CA 1
ATOM 2688 C C . ALA A 1 333 ? 8.422 13.812 -1.507 1 93.81 333 ALA A C 1
ATOM 2690 O O . ALA A 1 333 ? 8.039 14.016 -0.354 1 93.81 333 ALA A O 1
ATOM 2691 N N . ILE A 1 334 ? 8.617 14.758 -2.371 1 92.81 334 ILE A N 1
ATOM 2692 C CA . ILE A 1 334 ? 8.008 16.078 -2.221 1 92.81 334 ILE A CA 1
ATOM 2693 C C . ILE A 1 334 ? 6.895 16.25 -3.25 1 92.81 334 ILE A C 1
ATOM 2695 O O . ILE A 1 334 ? 7.121 16.109 -4.453 1 92.81 334 ILE A O 1
ATOM 2699 N N . CYS A 1 335 ? 5.773 16.484 -2.799 1 96.56 335 CYS A N 1
ATOM 2700 C CA . CYS A 1 335 ? 4.652 16.812 -3.672 1 96.56 335 CYS A CA 1
ATOM 2701 C C . CYS A 1 335 ? 4.203 18.25 -3.449 1 96.56 335 CYS A C 1
ATOM 2703 O O . CYS A 1 335 ? 4.246 18.75 -2.326 1 96.56 335 CYS A O 1
ATOM 2705 N N . ILE A 1 336 ? 3.834 18.922 -4.531 1 96.25 336 ILE A N 1
ATOM 2706 C CA . ILE A 1 336 ? 3.426 20.312 -4.492 1 96.25 336 ILE A CA 1
ATOM 2707 C C . ILE A 1 336 ? 1.922 20.422 -4.738 1 96.25 336 ILE A C 1
ATOM 2709 O O . ILE A 1 336 ? 1.393 19.797 -5.66 1 96.25 336 ILE A O 1
ATOM 2713 N N . TYR A 1 337 ? 1.24 21.156 -3.961 1 98.25 337 TYR A N 1
ATOM 2714 C CA . TYR A 1 337 ? -0.197 21.359 -4.105 1 98.25 337 TYR A CA 1
ATOM 2715 C C . TYR A 1 337 ? -0.528 22.844 -4.25 1 98.25 337 TYR A C 1
ATOM 2717 O O . TYR A 1 337 ? 0.034 23.688 -3.545 1 98.25 337 TYR A O 1
ATOM 2725 N N . SER A 1 338 ? -1.397 23.141 -5.117 1 98.19 338 SER A N 1
ATOM 2726 C CA . SER A 1 338 ? -1.865 24.516 -5.23 1 98.19 338 SER A CA 1
ATOM 2727 C C . SER A 1 338 ? -3.043 24.781 -4.297 1 98.19 338 SER A C 1
ATOM 2729 O O . SER A 1 338 ? -3.896 23.922 -4.109 1 98.19 338 SER A O 1
ATOM 2731 N N . LEU A 1 339 ? -3.059 25.984 -3.768 1 98.44 339 LEU A N 1
ATOM 2732 C CA . LEU A 1 339 ? -4.184 26.391 -2.93 1 98.44 339 LEU A CA 1
ATOM 2733 C C . LEU A 1 339 ? -5.496 26.297 -3.701 1 98.44 339 LEU A C 1
ATOM 2735 O O . LEU A 1 339 ? -6.516 25.875 -3.148 1 98.44 339 LEU A O 1
ATOM 2739 N N . SER A 1 340 ? -5.438 26.656 -4.926 1 97.88 340 SER A N 1
ATOM 2740 C CA . SER A 1 340 ? -6.633 26.641 -5.758 1 97.88 340 SER A CA 1
ATOM 2741 C C . SER A 1 340 ? -7.176 25.219 -5.898 1 97.88 340 SER A C 1
ATOM 2743 O O . SER A 1 340 ? -8.391 25 -5.867 1 97.88 340 SER A O 1
ATOM 2745 N N . SER A 1 341 ? -6.305 24.266 -6.094 1 97.62 341 SER A N 1
ATOM 2746 C CA . SER A 1 341 ? -6.727 22.875 -6.211 1 97.62 341 SER A CA 1
ATOM 2747 C C . SER A 1 341 ? -7.355 22.375 -4.91 1 97.62 341 SER A C 1
ATOM 2749 O O . SER A 1 341 ? -8.352 21.656 -4.934 1 97.62 341 SER A O 1
ATOM 2751 N N . ILE A 1 342 ? -6.758 22.688 -3.799 1 98.56 342 ILE A N 1
ATOM 2752 C CA . ILE A 1 342 ? -7.289 22.312 -2.494 1 98.56 342 ILE A CA 1
ATOM 2753 C C . ILE A 1 342 ? -8.68 22.906 -2.307 1 98.56 342 ILE A C 1
ATOM 2755 O O . ILE A 1 342 ? -9.633 22.203 -1.963 1 98.56 342 ILE A O 1
ATOM 2759 N N . ASN A 1 343 ? -8.797 24.188 -2.586 1 98.19 343 ASN A N 1
ATOM 2760 C CA . ASN A 1 343 ? -10.078 24.859 -2.412 1 98.19 343 ASN A CA 1
ATOM 2761 C C . ASN A 1 343 ? -11.133 24.328 -3.365 1 98.19 343 ASN A C 1
ATOM 2763 O O . ASN A 1 343 ? -12.32 24.281 -3.023 1 98.19 343 ASN A O 1
ATOM 2767 N N . ARG A 1 344 ? -10.727 24.016 -4.547 1 97.94 344 ARG A N 1
ATOM 2768 C CA . ARG A 1 344 ? -11.672 23.422 -5.496 1 97.94 344 ARG A CA 1
ATOM 2769 C C . ARG A 1 344 ? -12.273 22.141 -4.941 1 97.94 344 ARG A C 1
ATOM 2771 O O . ARG A 1 344 ? -13.477 21.906 -5.059 1 97.94 344 ARG A O 1
ATOM 2778 N N . ILE A 1 345 ? -11.461 21.266 -4.387 1 98.38 345 ILE A N 1
ATOM 2779 C CA . ILE A 1 345 ? -11.945 20.016 -3.803 1 98.38 345 ILE A CA 1
ATOM 2780 C C . ILE A 1 345 ? -12.938 20.328 -2.678 1 98.38 345 ILE A C 1
ATOM 2782 O O . ILE A 1 345 ? -14.016 19.734 -2.619 1 98.38 345 ILE A O 1
ATOM 2786 N N . PHE A 1 346 ? -12.625 21.25 -1.781 1 98.19 346 PHE A N 1
ATOM 2787 C CA . PHE A 1 346 ? -13.484 21.594 -0.65 1 98.19 346 PHE A CA 1
ATOM 2788 C C . PHE A 1 346 ? -14.789 22.219 -1.127 1 98.19 346 PHE A C 1
ATOM 2790 O O . PHE A 1 346 ? -15.82 22.109 -0.454 1 98.19 346 PHE A O 1
ATOM 2797 N N . SER A 1 347 ? -14.758 22.797 -2.307 1 96.94 347 SER A N 1
ATOM 2798 C CA . SER A 1 347 ? -15.945 23.484 -2.807 1 96.94 347 SER A CA 1
ATOM 2799 C C . SER A 1 347 ? -16.797 22.547 -3.652 1 96.94 347 SER A C 1
ATOM 2801 O O . SER A 1 347 ? -18.031 22.656 -3.652 1 96.94 347 SER A O 1
ATOM 2803 N N . GLU A 1 348 ? -16.172 21.625 -4.355 1 97.06 348 GLU A N 1
ATOM 2804 C CA . GLU A 1 348 ? -16.891 20.922 -5.402 1 97.06 348 GLU A CA 1
ATOM 2805 C C . GLU A 1 348 ? -17.109 19.453 -5.023 1 97.06 348 GLU A C 1
ATOM 2807 O O . GLU A 1 348 ? -18.078 18.828 -5.48 1 97.06 348 GLU A O 1
ATOM 2812 N N . SER A 1 349 ? -16.234 18.906 -4.336 1 97.56 349 SER A N 1
ATOM 2813 C CA . SER A 1 349 ? -16.344 17.484 -4.004 1 97.56 349 SER A CA 1
ATOM 2814 C C . SER A 1 349 ? -17.484 17.234 -3.023 1 97.56 349 SER A C 1
ATOM 2816 O O . SER A 1 349 ? -17.703 18.016 -2.096 1 97.56 349 SER A O 1
ATOM 2818 N N . ASP A 1 350 ? -18.188 16.125 -3.211 1 96.94 350 ASP A N 1
ATOM 2819 C CA . ASP A 1 350 ? -19.125 15.648 -2.203 1 96.94 350 ASP A CA 1
ATOM 2820 C C . ASP A 1 350 ? -18.406 15.125 -0.967 1 96.94 350 ASP A C 1
ATOM 2822 O O . ASP A 1 350 ? -17.188 14.93 -0.996 1 96.94 350 ASP A O 1
ATOM 2826 N N . PHE A 1 351 ? -19.203 14.953 0.112 1 94.12 351 PHE A N 1
ATOM 2827 C CA . PHE A 1 351 ? -18.688 14.273 1.293 1 94.12 351 PHE A CA 1
ATOM 2828 C C . PHE A 1 351 ? -18.875 12.766 1.179 1 94.12 351 PHE A C 1
ATOM 2830 O O . PHE A 1 351 ? -19.688 12.297 0.373 1 94.12 351 PHE A O 1
ATOM 2837 N N . ILE A 1 352 ? -18.031 12.016 1.843 1 89.75 352 ILE A N 1
ATOM 2838 C CA . ILE A 1 352 ? -18.312 10.602 2.092 1 89.75 352 ILE A CA 1
ATOM 2839 C C . ILE A 1 352 ? -18.531 10.383 3.586 1 89.75 352 ILE A C 1
ATOM 2841 O O . ILE A 1 352 ? -17.828 10.945 4.418 1 89.75 352 ILE A O 1
ATOM 2845 N N . SER A 1 353 ? -19.547 9.633 3.861 1 86.44 353 SER A N 1
ATOM 2846 C CA . SER A 1 353 ? -19.922 9.383 5.25 1 86.44 353 SER A CA 1
ATOM 2847 C C . SER A 1 353 ? -20.188 7.902 5.492 1 86.44 353 SER A C 1
ATOM 2849 O O . SER A 1 353 ? -20.797 7.23 4.652 1 86.44 353 SER A O 1
ATOM 2851 N N . PHE A 1 354 ? -19.656 7.441 6.641 1 82.25 354 PHE A N 1
ATOM 2852 C CA . PHE A 1 354 ? -19.844 6.043 7 1 82.25 354 PHE A CA 1
ATOM 2853 C C . PHE A 1 354 ? -21.188 5.848 7.707 1 82.25 354 PHE A C 1
ATOM 2855 O O . PHE A 1 354 ? -21.516 6.586 8.633 1 82.25 354 PHE A O 1
ATOM 2862 N N . THR A 1 355 ? -21.859 4.926 7.215 1 77.12 355 THR A N 1
ATOM 2863 C CA . THR A 1 355 ? -23.109 4.559 7.879 1 77.12 355 THR A CA 1
ATOM 2864 C C . THR A 1 355 ? -22.938 3.258 8.656 1 77.12 355 THR A C 1
ATOM 2866 O O . THR A 1 355 ? -22.719 2.199 8.07 1 77.12 355 THR A O 1
ATOM 2869 N N . SER A 1 356 ? -23.047 3.354 9.914 1 73.69 356 SER A N 1
ATOM 2870 C CA . SER A 1 356 ? -22.828 2.209 10.789 1 73.69 356 SER A CA 1
ATOM 2871 C C . SER A 1 356 ? -23.844 1.102 10.523 1 73.69 356 SER A C 1
ATOM 2873 O O . SER A 1 356 ? -23.547 -0.08 10.711 1 73.69 356 SER A O 1
ATOM 2875 N N . GLU A 1 357 ? -25 1.48 10.141 1 69.44 357 GLU A N 1
ATOM 2876 C CA . GLU A 1 357 ? -26.062 0.51 9.898 1 69.44 357 GLU A CA 1
ATOM 2877 C C . GLU A 1 357 ? -25.734 -0.384 8.711 1 69.44 357 GLU A C 1
ATOM 2879 O O . GLU A 1 357 ? -25.906 -1.603 8.773 1 69.44 357 GLU A O 1
ATOM 2884 N N . THR A 1 358 ? -25.25 0.201 7.75 1 68.25 358 THR A N 1
ATOM 2885 C CA . THR A 1 358 ? -25.031 -0.537 6.512 1 68.25 358 THR A CA 1
ATOM 2886 C C . THR A 1 358 ? -23.547 -0.876 6.352 1 68.25 358 THR A C 1
ATOM 2888 O O . THR A 1 358 ? -23.172 -1.678 5.492 1 68.25 358 THR A O 1
ATOM 2891 N N . LYS A 1 359 ? -22.766 -0.267 7.18 1 74.25 359 LYS A N 1
ATOM 2892 C CA . LYS A 1 359 ? -21.312 -0.438 7.156 1 74.25 359 LYS A CA 1
ATOM 2893 C C . LYS A 1 359 ? -20.75 -0.125 5.777 1 74.25 359 LYS A C 1
ATOM 2895 O O . LYS A 1 359 ? -19.906 -0.864 5.266 1 74.25 359 LYS A O 1
ATOM 2900 N N . VAL A 1 360 ? -21.359 0.857 5.141 1 75.19 360 VAL A N 1
ATOM 2901 C CA . VAL A 1 360 ? -20.922 1.274 3.812 1 75.19 360 VAL A CA 1
ATOM 2902 C C . VAL A 1 360 ? -20.641 2.773 3.811 1 75.19 360 VAL A C 1
ATOM 2904 O O . VAL A 1 360 ? -21.25 3.529 4.574 1 75.19 360 VAL A O 1
ATOM 2907 N N . TRP A 1 361 ? -19.734 3.197 3.043 1 80.06 361 TRP A N 1
ATOM 2908 C CA . TRP A 1 361 ? -19.469 4.609 2.793 1 80.06 361 TRP A CA 1
ATOM 2909 C C . TRP A 1 361 ? -20.391 5.152 1.702 1 80.06 361 TRP A C 1
ATOM 2911 O O . TRP A 1 361 ? -20.484 4.578 0.615 1 80.06 361 TRP A O 1
ATOM 2921 N N . THR A 1 362 ? -21.109 6.227 2.033 1 85.81 362 THR A N 1
ATOM 2922 C CA . THR A 1 362 ? -22.031 6.824 1.071 1 85.81 362 THR A CA 1
ATOM 2923 C C . THR A 1 362 ? -21.688 8.289 0.831 1 85.81 362 THR A C 1
ATOM 2925 O O . THR A 1 362 ? -21.141 8.961 1.716 1 85.81 362 THR A O 1
ATOM 2928 N N . LYS A 1 363 ? -22.031 8.711 -0.327 1 89.94 363 LYS A N 1
ATOM 2929 C CA . LYS A 1 363 ? -21.797 10.109 -0.673 1 89.94 363 LYS A CA 1
ATOM 2930 C C . LYS A 1 363 ? -22.891 11.008 -0.108 1 89.94 363 LYS A C 1
ATOM 2932 O O . LYS A 1 363 ? -24.062 10.625 -0.073 1 89.94 363 LYS A O 1
ATOM 2937 N N . LYS A 1 364 ? -22.484 12.172 0.388 1 92.62 364 LYS A N 1
ATOM 2938 C CA . LYS A 1 364 ? -23.375 13.242 0.835 1 92.62 364 LYS A CA 1
ATOM 2939 C C . LYS A 1 364 ? -23.062 14.555 0.123 1 92.62 364 LYS A C 1
ATOM 2941 O O . LYS A 1 364 ? -21.891 14.914 -0.04 1 92.62 364 LYS A O 1
ATOM 2946 N N . ARG A 1 365 ? -24.109 15.219 -0.241 1 94.75 365 ARG A N 1
ATOM 2947 C CA . ARG A 1 365 ? -23.938 16.453 -0.989 1 94.75 365 ARG A CA 1
ATOM 2948 C C . ARG A 1 365 ? -23.203 17.5 -0.158 1 94.75 365 ARG A C 1
ATOM 2950 O O . ARG A 1 365 ? -23.453 17.641 1.04 1 94.75 365 ARG A O 1
ATOM 2957 N N . ASN A 1 366 ? -22.297 18.234 -0.804 1 96.31 366 ASN A N 1
ATOM 2958 C CA . ASN A 1 366 ? -21.562 19.328 -0.193 1 96.31 366 ASN A CA 1
ATOM 2959 C C . ASN A 1 366 ? -22.328 20.641 -0.284 1 96.31 366 ASN A C 1
ATOM 2961 O O . ASN A 1 366 ? -22.375 21.281 -1.342 1 96.31 366 ASN A O 1
ATOM 2965 N N . ASN A 1 367 ? -22.828 21.156 0.812 1 94.62 367 ASN A N 1
ATOM 2966 C CA . ASN A 1 367 ? -23.609 22.391 0.852 1 94.62 367 ASN A CA 1
ATOM 2967 C C . ASN A 1 367 ? -22.797 23.531 1.465 1 94.62 367 ASN A C 1
ATOM 2969 O O . ASN A 1 367 ? -23.375 24.562 1.831 1 94.62 367 ASN A O 1
ATOM 2973 N N . PHE A 1 368 ? -21.594 23.328 1.62 1 94.88 368 PHE A N 1
ATOM 2974 C CA . PHE A 1 368 ? -20.75 24.328 2.26 1 94.88 368 PHE A CA 1
ATOM 2975 C C . PHE A 1 368 ? -20.891 25.688 1.574 1 94.88 368 PHE A C 1
ATOM 2977 O O . PHE A 1 368 ? -21.094 26.703 2.236 1 94.88 368 PHE A O 1
ATOM 2984 N N . GLY A 1 369 ? -20.75 25.719 0.238 1 94.44 369 GLY A N 1
ATOM 2985 C CA . GLY A 1 369 ? -20.812 26.953 -0.512 1 94.44 369 GLY A CA 1
ATOM 2986 C C . GLY A 1 369 ? -22.141 27.672 -0.369 1 94.44 369 GLY A C 1
ATOM 2987 O O . GLY A 1 369 ? -22.203 28.906 -0.418 1 94.44 369 GLY A O 1
ATOM 2988 N N . GLU A 1 370 ? -23.141 26.969 -0.222 1 95.94 370 GLU A N 1
ATOM 2989 C CA . GLU A 1 370 ? -24.469 27.547 -0.045 1 95.94 370 GLU A CA 1
ATOM 2990 C C . GLU A 1 370 ? -24.625 28.156 1.345 1 95.94 370 GLU A C 1
ATOM 2992 O O . GLU A 1 370 ? -25.094 29.281 1.482 1 95.94 370 GLU A O 1
ATOM 2997 N N . TYR A 1 371 ? -24.156 27.5 2.348 1 96.62 371 TYR A N 1
ATOM 2998 C CA . TYR A 1 371 ? -24.375 27.922 3.727 1 96.62 371 TYR A CA 1
ATOM 2999 C C . TYR A 1 371 ? -23.328 28.953 4.148 1 96.62 371 TYR A C 1
ATOM 3001 O O . TYR A 1 371 ? -23.609 29.844 4.938 1 96.62 371 TYR A O 1
ATOM 3009 N N . PHE A 1 372 ? -22.094 28.781 3.609 1 97.25 372 PHE A N 1
ATOM 3010 C CA . PHE A 1 372 ? -21 29.594 4.117 1 97.25 372 PHE A CA 1
ATOM 3011 C C . PHE A 1 372 ? -20.234 30.234 2.969 1 97.25 372 PHE A C 1
ATOM 3013 O O . PHE A 1 372 ? -19 30.125 2.895 1 97.25 372 PHE A O 1
ATOM 3020 N N . PRO A 1 373 ? -20.844 31 2.123 1 95.19 373 PRO A N 1
ATOM 3021 C CA . PRO A 1 373 ? -20.078 31.719 1.103 1 95.19 373 PRO A CA 1
ATOM 3022 C C . PRO A 1 373 ? -19.031 32.656 1.701 1 95.19 373 PRO A C 1
ATOM 3024 O O . PRO A 1 373 ? -19.375 33.562 2.441 1 95.19 373 PRO A O 1
ATOM 3027 N N . GLY A 1 374 ? -17.797 32.344 1.413 1 93.5 374 GLY A N 1
ATOM 3028 C CA . GLY A 1 374 ? -16.719 33.188 1.896 1 93.5 374 GLY A CA 1
ATOM 3029 C C . GLY A 1 374 ? -16.594 33.188 3.408 1 93.5 374 GLY A C 1
ATOM 3030 O O . GLY A 1 374 ? -16.234 34.219 4.004 1 93.5 374 GLY A O 1
ATOM 3031 N N . CYS A 1 375 ? -17.047 32.188 4.066 1 96.31 375 CYS A N 1
ATOM 3032 C CA . CYS A 1 375 ? -17 32.031 5.516 1 96.31 375 CYS A CA 1
ATOM 3033 C C . CYS A 1 375 ? -17.906 33.062 6.207 1 96.31 375 CYS A C 1
ATOM 3035 O O . CYS A 1 375 ? -17.531 33.625 7.223 1 96.31 375 CYS A O 1
ATOM 3037 N N . LYS A 1 376 ? -18.922 33.312 5.605 1 94.44 376 LYS A N 1
ATOM 3038 C CA . LYS A 1 376 ? -20.062 34.031 6.176 1 94.44 376 LYS A CA 1
ATOM 3039 C C . LYS A 1 376 ? -21.328 33.188 6.105 1 94.44 376 LYS A C 1
ATOM 3041 O O . LYS A 1 376 ? -21.531 32.438 5.141 1 94.44 376 LYS A O 1
ATOM 3046 N N . VAL A 1 377 ? -22.094 33.344 7.148 1 96.19 377 VAL A N 1
ATOM 3047 C CA . VAL A 1 377 ? -23.344 32.625 7.078 1 96.19 377 VAL A CA 1
ATOM 3048 C C . VAL A 1 377 ? -24.297 33.281 6.086 1 96.19 377 VAL A C 1
ATOM 3050 O O . VAL A 1 377 ? -24.531 34.5 6.16 1 96.19 377 VAL A O 1
ATOM 3053 N N . ASN A 1 378 ? -24.734 32.438 5.148 1 96.06 378 ASN A N 1
ATOM 3054 C CA . ASN A 1 378 ? -25.75 32.938 4.219 1 96.06 378 ASN A CA 1
ATOM 3055 C C . ASN A 1 378 ? -27 33.438 4.953 1 96.06 378 ASN A C 1
ATOM 3057 O O . ASN A 1 378 ? -27.609 32.688 5.695 1 96.06 378 ASN A O 1
ATOM 3061 N N . SER A 1 379 ? -27.375 34.625 4.676 1 94.06 379 SER A N 1
ATOM 3062 C CA . SER A 1 379 ? -28.469 35.281 5.391 1 94.06 379 SER A CA 1
ATOM 3063 C C . SER A 1 379 ? -29.781 34.5 5.223 1 94.06 379 SER A C 1
ATOM 3065 O O . SER A 1 379 ? -30.641 34.531 6.094 1 94.06 379 SER A O 1
ATOM 3067 N N . LYS A 1 380 ? -29.859 33.781 4.16 1 95.06 380 LYS A N 1
ATOM 3068 C CA . LYS A 1 380 ? -31.047 33 3.873 1 95.06 380 LYS A CA 1
ATOM 3069 C C . LYS A 1 380 ? -31.281 31.922 4.949 1 95.06 380 LYS A C 1
ATOM 3071 O O . LYS A 1 380 ? -32.406 31.453 5.133 1 95.06 380 LYS A O 1
ATOM 3076 N N . TYR A 1 381 ? -30.234 31.594 5.656 1 95.94 381 TYR A N 1
ATOM 3077 C CA . TYR A 1 381 ? -30.344 30.469 6.574 1 95.94 381 TYR A CA 1
ATOM 3078 C C . TYR A 1 381 ? -30.172 30.922 8.016 1 95.94 381 TYR A C 1
ATOM 3080 O O . TYR A 1 381 ? -29.891 30.109 8.898 1 95.94 381 TYR A O 1
ATOM 3088 N N . LEU A 1 382 ? -30.266 32.156 8.266 1 95.62 382 LEU A N 1
ATOM 3089 C CA . LEU A 1 382 ? -30.234 32.719 9.617 1 95.62 382 LEU A CA 1
ATOM 3090 C C . LEU A 1 382 ? -31.641 32.844 10.195 1 95.62 382 LEU A C 1
ATOM 3092 O O . LEU A 1 382 ? -32.594 33.156 9.469 1 95.62 382 LEU A O 1
ATOM 3096 N N . LYS A 1 383 ? -31.656 32.688 11.484 1 93.81 383 LYS A N 1
ATOM 3097 C CA . LYS A 1 383 ? -32.906 32.938 12.18 1 93.81 383 LYS A CA 1
ATOM 3098 C C . LYS A 1 383 ? -33.25 34.438 12.133 1 93.81 383 LYS A C 1
ATOM 3100 O O . LYS A 1 383 ? -32.375 35.281 12.023 1 93.81 383 LYS A O 1
ATOM 3105 N N . SER A 1 384 ? -34.531 34.656 12.25 1 88.56 384 SER A N 1
ATOM 3106 C CA . SER A 1 384 ? -34.969 36.062 12.266 1 88.56 384 SER A CA 1
ATOM 3107 C C . SER A 1 384 ? -34.5 36.781 13.508 1 88.56 384 SER A C 1
ATOM 3109 O O . SER A 1 384 ? -34.25 38 13.469 1 88.56 384 SER A O 1
ATOM 3111 N N . SER A 1 385 ? -34.312 36.062 14.602 1 86.19 385 SER A N 1
ATOM 3112 C CA . SER A 1 385 ? -33.938 36.625 15.891 1 86.19 385 SER A CA 1
ATOM 3113 C C . SER A 1 385 ? -32.406 36.625 16.062 1 86.19 385 SER A C 1
ATOM 3115 O O . SER A 1 385 ? -31.906 36.781 17.172 1 86.19 385 SER A O 1
ATOM 3117 N N . TYR A 1 386 ? -31.719 36.438 14.953 1 82.19 386 TYR A N 1
ATOM 3118 C CA . TYR A 1 386 ? -30.266 36.312 15.125 1 82.19 386 TYR A CA 1
ATOM 3119 C C . TYR A 1 386 ? -29.641 37.625 15.602 1 82.19 386 TYR A C 1
ATOM 3121 O O . TYR A 1 386 ? -30.172 38.688 15.32 1 82.19 386 TYR A O 1
ATOM 3129 N N . SER A 1 387 ? -28.594 37.531 16.438 1 79.94 387 SER A N 1
ATOM 3130 C CA . SER A 1 387 ? -27.859 38.656 16.953 1 79.94 387 SER A CA 1
ATOM 3131 C C . SER A 1 387 ? -26.641 38.969 16.094 1 79.94 387 SER A C 1
ATOM 3133 O O . SER A 1 387 ? -25.984 38.062 15.586 1 79.94 387 SER A O 1
ATOM 3135 N N . ALA A 1 388 ? -26.453 40.219 15.953 1 82.12 388 ALA A N 1
ATOM 3136 C CA . ALA A 1 388 ? -25.266 40.656 15.227 1 82.12 388 ALA A CA 1
ATOM 3137 C C . ALA A 1 388 ? -24 40.156 15.898 1 82.12 388 ALA A C 1
ATOM 3139 O O . ALA A 1 388 ? -23.906 40.125 17.125 1 82.12 388 ALA A O 1
ATOM 3140 N N . VAL A 1 389 ? -23.141 39.656 15.086 1 83.75 389 VAL A N 1
ATOM 3141 C CA . VAL A 1 389 ? -21.875 39.156 15.609 1 83.75 389 VAL A CA 1
ATOM 3142 C C . VAL A 1 389 ? -20.75 40.125 15.258 1 83.75 389 VAL A C 1
ATOM 3144 O O . VAL A 1 389 ? -20.891 40.969 14.352 1 83.75 389 VAL A O 1
ATOM 3147 N N . ALA A 1 390 ? -19.672 40.062 16.031 1 80.19 390 ALA A N 1
ATOM 3148 C CA . ALA A 1 390 ? -18.516 40.938 15.773 1 80.19 390 ALA A CA 1
ATOM 3149 C C . ALA A 1 390 ? -17.859 40.594 14.438 1 80.19 390 ALA A C 1
ATOM 3151 O O . ALA A 1 390 ? -18.109 39.5 13.875 1 80.19 390 ALA A O 1
ATOM 3152 N N . ASP A 1 391 ? -17.156 41.562 13.922 1 79.5 391 ASP A N 1
ATOM 3153 C CA . ASP A 1 391 ? -16.438 41.312 12.68 1 79.5 391 ASP A CA 1
ATOM 3154 C C . ASP A 1 391 ? -15.508 40.094 12.805 1 79.5 391 ASP A C 1
ATOM 3156 O O . ASP A 1 391 ? -14.836 39.938 13.82 1 79.5 391 ASP A O 1
ATOM 3160 N N . GLY A 1 392 ? -15.562 39.219 11.773 1 82.31 392 GLY A N 1
ATOM 3161 C CA . GLY A 1 392 ? -14.703 38.062 11.773 1 82.31 392 GLY A CA 1
ATOM 3162 C C . GLY A 1 392 ? -15.336 36.844 12.438 1 82.31 392 GLY A C 1
ATOM 3163 O O . GLY A 1 392 ? -14.82 35.719 12.336 1 82.31 392 GLY A O 1
ATOM 3164 N N . VAL A 1 393 ? -16.484 37.156 13.125 1 89.19 393 VAL A N 1
ATOM 3165 C CA . VAL A 1 393 ? -17.203 36.062 13.781 1 89.19 393 VAL A CA 1
ATOM 3166 C C . VAL A 1 393 ? -18.406 35.656 12.93 1 89.19 393 VAL A C 1
ATOM 3168 O O . VAL A 1 393 ? -19.125 36.5 12.414 1 89.19 393 VAL A O 1
ATOM 3171 N N . MET A 1 394 ? -18.562 34.375 12.828 1 93.25 394 MET A N 1
ATOM 3172 C CA . MET A 1 394 ? -19.688 33.844 12.055 1 93.25 394 MET A CA 1
ATOM 3173 C C . MET A 1 394 ? -20.891 33.594 12.961 1 93.25 394 MET A C 1
ATOM 3175 O O . MET A 1 394 ? -20.75 33.125 14.094 1 93.25 394 MET A O 1
ATOM 3179 N N . ALA A 1 395 ? -22.047 33.844 12.453 1 93.88 395 ALA A N 1
ATOM 3180 C CA . ALA A 1 395 ? -23.281 33.625 13.195 1 93.88 395 ALA A CA 1
ATOM 3181 C C . ALA A 1 395 ? -23.734 32.188 13.078 1 93.88 395 ALA A C 1
ATOM 3183 O O . ALA A 1 395 ? -24.906 31.906 12.812 1 93.88 395 ALA A O 1
ATOM 3184 N N . THR A 1 396 ? -22.859 31.281 13.289 1 95.44 396 THR A N 1
ATOM 3185 C CA . THR A 1 396 ? -23.125 29.859 13.055 1 95.44 396 THR A CA 1
ATOM 3186 C C . THR A 1 396 ? -24.078 29.312 14.109 1 95.44 396 THR A C 1
ATOM 3188 O O . THR A 1 396 ? -24.703 28.266 13.898 1 95.44 396 THR A O 1
ATOM 3191 N N . ARG A 1 397 ? -24.234 29.953 15.227 1 93.31 397 ARG A N 1
ATOM 3192 C CA . ARG A 1 397 ? -25.125 29.469 16.281 1 93.31 397 ARG A CA 1
ATOM 3193 C C . ARG A 1 397 ? -26.547 29.953 16.062 1 93.31 397 ARG A C 1
ATOM 3195 O O . ARG A 1 397 ? -27.469 29.547 16.781 1 93.31 397 ARG A O 1
ATOM 3202 N N . ASP A 1 398 ? -26.766 30.75 15.117 1 94.88 398 ASP A N 1
ATOM 3203 C CA . ASP A 1 398 ? -28.078 31.359 14.891 1 94.88 398 ASP A CA 1
ATOM 3204 C C . ASP A 1 398 ? -28.656 30.922 13.547 1 94.88 398 ASP A C 1
ATOM 3206 O O . ASP A 1 398 ? -29.484 31.625 12.961 1 94.88 398 ASP A O 1
ATOM 3210 N N . MET A 1 399 ? -28.219 29.797 13.078 1 95.69 399 MET A N 1
ATOM 3211 C CA . MET A 1 399 ? -28.734 29.281 11.82 1 95.69 399 MET A CA 1
ATOM 3212 C C . MET A 1 399 ? -30.062 28.562 12.031 1 95.69 399 MET A C 1
ATOM 3214 O O . MET A 1 399 ? -30.438 28.25 13.164 1 95.69 399 MET A O 1
ATOM 3218 N N . LEU A 1 400 ? -30.766 28.328 10.906 1 94.88 400 LEU A N 1
ATOM 3219 C CA . LEU A 1 400 ? -31.984 27.547 10.938 1 94.88 400 LEU A CA 1
ATOM 3220 C C . LEU A 1 400 ? -31.703 26.094 11.289 1 94.88 400 LEU A C 1
ATOM 3222 O O . LEU A 1 400 ? -30.656 25.547 10.914 1 94.88 400 LEU A O 1
ATOM 3226 N N . SER A 1 401 ? -32.625 25.422 11.883 1 92.69 401 SER A N 1
ATOM 3227 C CA . SER A 1 401 ? -32.5 24.031 12.328 1 92.69 401 SER A CA 1
ATOM 3228 C C . SER A 1 401 ? -32.219 23.109 11.148 1 92.69 401 SER A C 1
ATOM 3230 O O . SER A 1 401 ? -31.484 22.125 11.281 1 92.69 401 SER A O 1
ATOM 3232 N N . SER A 1 402 ? -32.812 23.375 10.062 1 92.38 402 SER A N 1
ATOM 3233 C CA . SER A 1 402 ? -32.656 22.531 8.883 1 92.38 402 SER A CA 1
ATOM 3234 C C . SER A 1 402 ? -31.234 22.547 8.375 1 92.38 402 SER A C 1
ATOM 3236 O O . SER A 1 402 ? -30.734 21.547 7.852 1 92.38 402 SER A O 1
ATOM 3238 N N . ALA A 1 403 ? -30.609 23.641 8.539 1 94.25 403 ALA A N 1
ATOM 3239 C CA . ALA A 1 403 ? -29.219 23.766 8.102 1 94.25 403 ALA A CA 1
ATOM 3240 C C . ALA A 1 403 ? -28.312 22.844 8.906 1 94.25 403 ALA A C 1
ATOM 3242 O O . ALA A 1 403 ? -27.422 22.188 8.344 1 94.25 403 ALA A O 1
ATOM 3243 N N . TYR A 1 404 ? -28.594 22.719 10.195 1 93.94 404 TYR A N 1
ATOM 3244 C CA . TYR A 1 404 ? -27.766 21.859 11.039 1 93.94 404 TYR A CA 1
ATOM 3245 C C . TYR A 1 404 ? -27.906 20.391 10.641 1 93.94 404 TYR A C 1
ATOM 3247 O O . TYR A 1 404 ? -26.953 19.625 10.727 1 93.94 404 TYR A O 1
ATOM 3255 N N . GLY A 1 405 ? -29.047 19.984 10.234 1 89.69 405 GLY A N 1
ATOM 3256 C CA . GLY A 1 405 ? -29.266 18.641 9.727 1 89.69 405 GLY A CA 1
ATOM 3257 C C . GLY A 1 405 ? -28.422 18.328 8.508 1 89.69 405 GLY A C 1
ATOM 3258 O O . GLY A 1 405 ? -27.828 17.25 8.414 1 89.69 405 GLY A O 1
ATOM 3259 N N . ASP A 1 406 ? -28.359 19.328 7.668 1 90.56 406 ASP A N 1
ATOM 3260 C CA . ASP A 1 406 ? -27.594 19.156 6.438 1 90.56 406 ASP A CA 1
ATOM 3261 C C . ASP A 1 406 ? -26.094 19.109 6.723 1 90.56 406 ASP A C 1
ATOM 3263 O O . ASP A 1 406 ? -25.328 18.5 5.969 1 90.56 406 ASP A O 1
ATOM 3267 N N . LEU A 1 407 ? -25.766 19.703 7.816 1 91.12 407 LEU A N 1
ATOM 3268 C CA . LEU A 1 407 ? -24.344 19.844 8.125 1 91.12 407 LEU A CA 1
ATOM 3269 C C . LEU A 1 407 ? -23.859 18.703 9.016 1 91.12 407 LEU A C 1
ATOM 3271 O O . LEU A 1 407 ? -22.656 18.609 9.305 1 91.12 407 LEU A O 1
ATOM 3275 N N . THR A 1 408 ? -24.75 17.828 9.305 1 88.31 408 THR A N 1
ATOM 3276 C CA . THR A 1 408 ? -24.375 16.703 10.148 1 88.31 408 THR A CA 1
ATOM 3277 C C . THR A 1 408 ? -23.953 15.508 9.289 1 88.31 408 THR A C 1
ATOM 3279 O O . THR A 1 408 ? -24.781 14.703 8.883 1 88.31 408 THR A O 1
ATOM 3282 N N . HIS A 1 409 ? -22.719 15.352 9.047 1 85.31 409 HIS A N 1
ATOM 3283 C CA . HIS A 1 409 ? -22.062 14.273 8.312 1 85.31 409 HIS A CA 1
ATOM 3284 C C . HIS A 1 409 ? -20.578 14.211 8.641 1 85.31 409 HIS A C 1
ATOM 3286 O O . HIS A 1 409 ? -20.047 15.109 9.297 1 85.31 409 HIS A O 1
ATOM 3292 N N . ASP A 1 410 ? -19.922 13.109 8.203 1 87.81 410 ASP A N 1
ATOM 3293 C CA . ASP A 1 410 ? -18.469 13.055 8.344 1 87.81 410 ASP A CA 1
ATOM 3294 C C . ASP A 1 410 ? -17.797 14.078 7.445 1 87.81 410 ASP A C 1
ATOM 3296 O O . ASP A 1 410 ? -18.234 14.305 6.312 1 87.81 410 ASP A O 1
ATOM 3300 N N . PRO A 1 411 ? -16.781 14.695 7.898 1 91.06 411 PRO A N 1
ATOM 3301 C CA . PRO A 1 411 ? -16.203 15.859 7.215 1 91.06 411 PRO A CA 1
ATOM 3302 C C . PRO A 1 411 ? -15.25 15.461 6.086 1 91.06 411 PRO A C 1
ATOM 3304 O O . PRO A 1 411 ? -14.523 16.312 5.559 1 91.06 411 PRO A O 1
ATOM 3307 N N . LEU A 1 412 ? -15.289 14.203 5.629 1 92.75 412 LEU A N 1
ATOM 3308 C CA . LEU A 1 412 ? -14.32 13.711 4.652 1 92.75 412 LEU A CA 1
ATOM 3309 C C . LEU A 1 412 ? -14.836 13.898 3.232 1 92.75 412 LEU A C 1
ATOM 3311 O O . LEU A 1 412 ? -15.922 13.414 2.893 1 92.75 412 LEU A O 1
ATOM 3315 N N . MET A 1 413 ? -13.992 14.617 2.414 1 95.88 413 MET A N 1
ATOM 3316 C CA . MET A 1 413 ? -14.328 14.773 1.002 1 95.88 413 MET A CA 1
ATOM 3317 C C . MET A 1 413 ? -14.172 13.453 0.252 1 95.88 413 MET A C 1
ATOM 3319 O O . MET A 1 413 ? -13.273 12.664 0.56 1 95.88 413 MET A O 1
ATOM 3323 N N . ALA A 1 414 ? -14.992 13.312 -0.739 1 93.56 414 ALA A N 1
ATOM 3324 C CA . ALA A 1 414 ? -14.922 12.102 -1.562 1 93.56 414 ALA A CA 1
ATOM 3325 C C . ALA A 1 414 ? -13.68 12.117 -2.451 1 93.56 414 ALA A C 1
ATOM 3327 O O . ALA A 1 414 ? -13.062 11.078 -2.68 1 93.56 414 ALA A O 1
ATOM 3328 N N . ASP A 1 415 ? -13.359 13.281 -2.9 1 95.44 415 ASP A N 1
ATOM 3329 C CA . ASP A 1 415 ? -12.227 13.406 -3.814 1 95.44 415 ASP A CA 1
ATOM 3330 C C . ASP A 1 415 ? -10.969 13.836 -3.07 1 95.44 415 ASP A C 1
ATOM 3332 O O . ASP A 1 415 ? -11.039 14.539 -2.061 1 95.44 415 ASP A O 1
ATOM 3336 N N . GLY A 1 416 ? -9.852 13.391 -3.594 1 95.94 416 GLY A N 1
ATOM 3337 C CA . GLY A 1 416 ? -8.562 13.797 -3.062 1 95.94 416 GLY A CA 1
ATOM 3338 C C . GLY A 1 416 ? -7.934 14.938 -3.834 1 95.94 416 GLY A C 1
ATOM 3339 O O . GLY A 1 416 ? -8.398 15.297 -4.918 1 95.94 416 GLY A O 1
ATOM 3340 N N . VAL A 1 417 ? -6.938 15.516 -3.234 1 98.31 417 VAL A N 1
ATOM 3341 C CA . VAL A 1 417 ? -6.207 16.609 -3.867 1 98.31 417 VAL A CA 1
ATOM 3342 C C . VAL A 1 417 ? -4.992 16.047 -4.613 1 98.31 417 VAL A C 1
ATOM 3344 O O . VAL A 1 417 ? -4.109 15.445 -4.008 1 98.31 417 VAL A O 1
ATOM 3347 N N . GLN A 1 418 ? -4.957 16.312 -5.883 1 97.38 418 GLN A N 1
ATOM 3348 C CA . GLN A 1 418 ? -3.814 15.898 -6.695 1 97.38 418 GLN A CA 1
ATOM 3349 C C . GLN A 1 418 ? -2.705 16.953 -6.652 1 97.38 418 GLN A C 1
ATOM 3351 O O . GLN A 1 418 ? -2.979 18.156 -6.641 1 97.38 418 GLN A O 1
ATOM 3356 N N . PRO A 1 419 ? -1.473 16.484 -6.562 1 97.56 419 PRO A N 1
ATOM 3357 C CA . PRO A 1 419 ? -0.382 17.453 -6.656 1 97.56 419 PRO A CA 1
ATOM 3358 C C . PRO A 1 419 ? -0.283 18.109 -8.039 1 97.56 419 PRO A C 1
ATOM 3360 O O . PRO A 1 419 ? -0.859 17.594 -9 1 97.56 419 PRO A O 1
ATOM 3363 N N . VAL A 1 420 ? 0.416 19.188 -8 1 95.75 420 VAL A N 1
ATOM 3364 C CA . VAL A 1 420 ? 0.727 19.828 -9.273 1 95.75 420 VAL A CA 1
ATOM 3365 C C . VAL A 1 420 ? 1.495 18.859 -10.172 1 95.75 420 VAL A C 1
ATOM 3367 O O . VAL A 1 420 ? 2.461 18.234 -9.734 1 95.75 420 VAL A O 1
ATOM 3370 N N . GLY A 1 421 ? 1.005 18.656 -11.43 1 93.5 421 GLY A N 1
ATOM 3371 C CA . GLY A 1 421 ? 1.647 17.734 -12.359 1 93.5 421 GLY A CA 1
ATOM 3372 C C . GLY A 1 421 ? 1.242 16.281 -12.148 1 93.5 421 GLY A C 1
ATOM 3373 O O . GLY A 1 421 ? 1.758 15.391 -12.812 1 93.5 421 GLY A O 1
ATOM 3374 N N . LEU A 1 422 ? 0.442 16.031 -11.141 1 93.25 422 LEU A N 1
ATOM 3375 C CA . LEU A 1 422 ? -0.189 14.742 -10.867 1 93.25 422 LEU A CA 1
ATOM 3376 C C . LEU A 1 422 ? 0.812 13.766 -10.266 1 93.25 422 LEU A C 1
ATOM 3378 O O . LEU A 1 422 ? 0.467 12.617 -9.977 1 93.25 422 LEU A O 1
ATOM 3382 N N . LYS A 1 423 ? 2.014 14.242 -10.047 1 94 423 LYS A N 1
ATOM 3383 C CA . LYS A 1 423 ? 3.031 13.344 -9.5 1 94 423 LYS A CA 1
ATOM 3384 C C . LYS A 1 423 ? 3.945 14.086 -8.531 1 94 423 LYS A C 1
ATOM 3386 O O . LYS A 1 423 ? 3.906 15.312 -8.445 1 94 423 LYS A O 1
ATOM 3391 N N . ALA A 1 424 ? 4.742 13.297 -7.844 1 95.06 424 ALA A N 1
ATOM 3392 C CA . ALA A 1 424 ? 5.77 13.867 -6.973 1 95.06 424 ALA A CA 1
ATOM 3393 C C . ALA A 1 424 ? 6.746 14.727 -7.766 1 95.06 424 ALA A C 1
ATOM 3395 O O . ALA A 1 424 ? 7.137 14.367 -8.875 1 95.06 424 ALA A O 1
ATOM 3396 N N . TRP A 1 425 ? 7.07 15.773 -7.215 1 90.94 425 TRP A N 1
ATOM 3397 C CA . TRP A 1 425 ? 8.031 16.688 -7.824 1 90.94 425 TRP A CA 1
ATOM 3398 C C . TRP A 1 425 ? 9.453 16.172 -7.664 1 90.94 425 TRP A C 1
ATOM 3400 O O . TRP A 1 425 ? 10.312 16.422 -8.516 1 90.94 425 TRP A O 1
ATOM 3410 N N . PHE A 1 426 ? 9.609 15.547 -6.617 1 89.44 426 PHE A N 1
ATOM 3411 C CA . PHE A 1 426 ? 10.922 15.016 -6.258 1 89.44 426 PHE A CA 1
ATOM 3412 C C . PHE A 1 426 ? 10.781 13.734 -5.453 1 89.44 426 PHE A C 1
ATOM 3414 O O . PHE A 1 426 ? 9.914 13.633 -4.582 1 89.44 426 PHE A O 1
ATOM 3421 N N . ILE A 1 427 ? 11.57 12.633 -5.805 1 91.31 427 ILE A N 1
ATOM 3422 C CA . ILE A 1 427 ? 11.633 11.375 -5.07 1 91.31 427 ILE A CA 1
ATOM 3423 C C . ILE A 1 427 ? 13.094 11 -4.816 1 91.31 427 ILE A C 1
ATOM 3425 O O . ILE A 1 427 ? 13.938 11.125 -5.707 1 91.31 427 ILE A O 1
ATOM 3429 N N . ASN A 1 428 ? 13.367 10.562 -3.562 1 85.31 428 ASN A N 1
ATOM 3430 C CA . ASN A 1 428 ? 14.719 10.141 -3.205 1 85.31 428 ASN A CA 1
ATOM 3431 C C . ASN A 1 428 ? 14.703 9.086 -2.104 1 85.31 428 ASN A C 1
ATOM 3433 O O . ASN A 1 428 ? 13.781 9.047 -1.285 1 85.31 428 ASN A O 1
ATOM 3437 N N . GLU A 1 429 ? 15.742 8.234 -2.082 1 85.56 429 GLU A N 1
ATOM 3438 C CA . GLU A 1 429 ? 15.82 7.152 -1.103 1 85.56 429 GLU A CA 1
ATOM 3439 C C . GLU A 1 429 ? 16.438 7.637 0.205 1 85.56 429 GLU A C 1
ATOM 3441 O O . GLU A 1 429 ? 17.453 7.09 0.661 1 85.56 429 GLU A O 1
ATOM 3446 N N . ILE A 1 430 ? 15.906 8.656 0.733 1 81.62 430 ILE A N 1
ATOM 3447 C CA . ILE A 1 430 ? 16.188 9.195 2.061 1 81.62 430 ILE A CA 1
ATOM 3448 C C . ILE A 1 430 ? 14.883 9.391 2.828 1 81.62 430 ILE A C 1
ATOM 3450 O O . ILE A 1 430 ? 13.812 9.453 2.229 1 81.62 430 ILE A O 1
ATOM 3454 N N . ARG A 1 431 ? 15.047 9.391 4.074 1 84.19 431 ARG A N 1
ATOM 3455 C CA . ARG A 1 431 ? 13.859 9.656 4.875 1 84.19 431 ARG A CA 1
ATOM 3456 C C . ARG A 1 431 ? 13.789 11.117 5.293 1 84.19 431 ARG A C 1
ATOM 3458 O O . ARG A 1 431 ? 14.508 11.547 6.195 1 84.19 431 ARG A O 1
ATOM 3465 N N . MET A 1 432 ? 12.852 11.805 4.727 1 80 432 MET A N 1
ATOM 3466 C CA . MET A 1 432 ? 12.688 13.234 4.988 1 80 432 MET A CA 1
ATOM 3467 C C . MET A 1 432 ? 11.844 13.461 6.238 1 80 432 MET A C 1
ATOM 3469 O O . MET A 1 432 ? 10.867 12.75 6.473 1 80 432 MET A O 1
ATOM 3473 N N . THR A 1 433 ? 12.266 14.445 7.043 1 78.38 433 THR A N 1
ATOM 3474 C CA . THR A 1 433 ? 11.5 14.82 8.227 1 78.38 433 THR A CA 1
ATOM 3475 C C . THR A 1 433 ? 11.008 16.25 8.125 1 78.38 433 THR A C 1
ATOM 3477 O O . THR A 1 433 ? 10.109 16.672 8.875 1 78.38 433 THR A O 1
ATOM 3480 N N . GLY A 1 434 ? 11.578 16.969 7.211 1 78.56 434 GLY A N 1
ATOM 3481 C CA . GLY A 1 434 ? 11.211 18.375 7.082 1 78.56 434 GLY A CA 1
ATOM 3482 C C . GLY A 1 434 ? 11.492 18.938 5.699 1 78.56 434 GLY A C 1
ATOM 3483 O O . GLY A 1 434 ? 12.289 18.375 4.949 1 78.56 434 GLY A O 1
ATOM 3484 N N . VAL A 1 435 ? 10.758 20.031 5.402 1 74.88 435 VAL A N 1
ATOM 3485 C CA . VAL A 1 435 ? 10.945 20.672 4.105 1 74.88 435 VAL A CA 1
ATOM 3486 C C . VAL A 1 435 ? 10.852 22.188 4.266 1 74.88 435 VAL A C 1
ATOM 3488 O O . VAL A 1 435 ? 10.094 22.688 5.102 1 74.88 435 VAL A O 1
ATOM 3491 N N . SER A 1 436 ? 11.688 22.844 3.535 1 72.94 436 SER A N 1
ATOM 3492 C CA . SER A 1 436 ? 11.633 24.297 3.445 1 72.94 436 SER A CA 1
ATOM 3493 C C . SER A 1 436 ? 12.023 24.781 2.053 1 72.94 436 SER A C 1
ATOM 3495 O O . SER A 1 436 ? 12.641 24.047 1.283 1 72.94 436 SER A O 1
ATOM 3497 N N . LEU A 1 437 ? 11.523 25.906 1.705 1 71.94 437 LEU A N 1
ATOM 3498 C CA . LEU A 1 437 ? 11.773 26.469 0.38 1 71.94 437 LEU A CA 1
ATOM 3499 C C . LEU A 1 437 ? 12.461 27.828 0.482 1 71.94 437 LEU A C 1
ATOM 3501 O O . LEU A 1 437 ? 12.172 28.609 1.396 1 71.94 437 LEU A O 1
ATOM 3505 N N . ASP A 1 438 ? 13.359 27.938 -0.41 1 67.88 438 ASP A N 1
ATOM 3506 C CA . ASP A 1 438 ? 14 29.234 -0.588 1 67.88 438 ASP A CA 1
ATOM 3507 C C . ASP A 1 438 ? 14.086 29.609 -2.066 1 67.88 438 ASP A C 1
ATOM 3509 O O . ASP A 1 438 ? 14.016 28.734 -2.938 1 67.88 438 ASP A O 1
ATOM 3513 N N . VAL A 1 439 ? 14.039 30.906 -2.287 1 66.38 439 VAL A N 1
ATOM 3514 C CA . VAL A 1 439 ? 14.227 31.375 -3.65 1 66.38 439 VAL A CA 1
ATOM 3515 C C . VAL A 1 439 ? 15.594 32.062 -3.779 1 66.38 439 VAL A C 1
ATOM 3517 O O . VAL A 1 439 ? 15.875 33.031 -3.1 1 66.38 439 VAL A O 1
ATOM 3520 N N . VAL A 1 440 ? 16.391 31.406 -4.492 1 60.06 440 VAL A N 1
ATOM 3521 C CA . VAL A 1 440 ? 17.734 31.938 -4.734 1 60.06 440 VAL A CA 1
ATOM 3522 C C . VAL A 1 440 ? 17.859 32.375 -6.195 1 60.06 440 VAL A C 1
ATOM 3524 O O . VAL A 1 440 ? 17.984 31.531 -7.09 1 60.06 440 VAL A O 1
ATOM 3527 N N . GLY A 1 441 ? 17.812 33.719 -6.43 1 61.69 441 GLY A N 1
ATOM 3528 C CA . GLY A 1 441 ? 17.734 34.219 -7.793 1 61.69 441 GLY A CA 1
ATOM 3529 C C . GLY A 1 441 ? 16.438 33.844 -8.5 1 61.69 441 GLY A C 1
ATOM 3530 O O . GLY A 1 441 ? 15.352 34.188 -8.039 1 61.69 441 GLY A O 1
ATOM 3531 N N . LYS A 1 442 ? 16.625 33.188 -9.469 1 66.69 442 LYS A N 1
ATOM 3532 C CA . LYS A 1 442 ? 15.453 32.75 -10.227 1 66.69 442 LYS A CA 1
ATOM 3533 C C . LYS A 1 442 ? 15.094 31.312 -9.891 1 66.69 442 LYS A C 1
ATOM 3535 O O . LYS A 1 442 ? 14.117 30.766 -10.414 1 66.69 442 LYS A O 1
ATOM 3540 N N . ASN A 1 443 ? 15.859 30.812 -8.93 1 65.94 443 ASN A N 1
ATOM 3541 C CA . ASN A 1 443 ? 15.695 29.391 -8.656 1 65.94 443 ASN A CA 1
ATOM 3542 C C . ASN A 1 443 ? 14.977 29.156 -7.332 1 65.94 443 ASN A C 1
ATOM 3544 O O . ASN A 1 443 ? 15.211 29.875 -6.359 1 65.94 443 ASN A O 1
ATOM 3548 N N . ASN A 1 444 ? 14.07 28.203 -7.422 1 69.88 444 ASN A N 1
ATOM 3549 C CA . ASN A 1 444 ? 13.516 27.672 -6.184 1 69.88 444 ASN A CA 1
ATOM 3550 C C . ASN A 1 444 ? 14.406 26.594 -5.582 1 69.88 444 ASN A C 1
ATOM 3552 O O . ASN A 1 444 ? 14.805 25.656 -6.277 1 69.88 444 ASN A O 1
ATOM 3556 N N . VAL A 1 445 ? 14.766 26.844 -4.371 1 70.06 445 VAL A N 1
ATOM 3557 C CA . VAL A 1 445 ? 15.602 25.875 -3.67 1 70.06 445 VAL A CA 1
ATOM 3558 C C . VAL A 1 445 ? 14.812 25.25 -2.516 1 70.06 445 VAL A C 1
ATOM 3560 O O . VAL A 1 445 ? 14.297 25.969 -1.655 1 70.06 445 VAL A O 1
ATOM 3563 N N . VAL A 1 446 ? 14.742 23.922 -2.613 1 72.56 446 VAL A N 1
ATOM 3564 C CA . VAL A 1 446 ? 14.039 23.203 -1.561 1 72.56 446 VAL A CA 1
ATOM 3565 C C . VAL A 1 446 ? 15.047 22.5 -0.642 1 72.56 446 VAL A C 1
ATOM 3567 O O . VAL A 1 446 ? 15.938 21.797 -1.111 1 72.56 446 VAL A O 1
ATOM 3570 N N . TYR A 1 447 ? 14.867 22.797 0.574 1 71.06 447 TYR A N 1
ATOM 3571 C CA . TYR A 1 447 ? 15.703 22.156 1.589 1 71.06 447 TYR A CA 1
ATOM 3572 C C . TYR A 1 447 ? 14.922 21.078 2.328 1 71.06 447 TYR A C 1
ATOM 3574 O O . TYR A 1 447 ? 13.75 21.25 2.652 1 71.06 447 TYR A O 1
ATOM 3582 N N . VAL A 1 448 ? 15.641 19.969 2.469 1 74.5 448 VAL A N 1
ATOM 3583 C CA . VAL A 1 448 ? 14.977 18.875 3.164 1 74.5 448 VAL A CA 1
ATOM 3584 C C . VAL A 1 448 ? 15.836 18.406 4.336 1 74.5 448 VAL A C 1
ATOM 3586 O O . VAL A 1 448 ? 17.062 18.453 4.266 1 74.5 448 VAL A O 1
ATOM 3589 N N . SER A 1 449 ? 15.156 18.094 5.418 1 73.44 449 SER A N 1
ATOM 3590 C CA . SER A 1 449 ? 15.844 17.5 6.562 1 73.44 449 SER A CA 1
ATOM 3591 C C . SER A 1 449 ? 15.602 15.992 6.625 1 73.44 449 SER A C 1
ATOM 3593 O O . SER A 1 449 ? 14.609 15.492 6.094 1 73.44 449 SER A O 1
ATOM 3595 N N . THR A 1 450 ? 16.625 15.203 7.141 1 71.38 450 THR A N 1
ATOM 3596 C CA . THR A 1 450 ? 16.516 13.75 7.281 1 71.38 450 THR A CA 1
ATOM 3597 C C . THR A 1 450 ? 16.781 13.328 8.719 1 71.38 450 THR A C 1
ATOM 3599 O O . THR A 1 450 ? 17.219 14.141 9.547 1 71.38 450 THR A O 1
ATOM 3602 N N . ASP A 1 451 ? 16.344 12 9.086 1 61.5 451 ASP A N 1
ATOM 3603 C CA . ASP A 1 451 ? 16.547 11.438 10.422 1 61.5 451 ASP A CA 1
ATOM 3604 C C . ASP A 1 451 ? 18.031 11.211 10.703 1 61.5 451 ASP A C 1
ATOM 3606 O O . ASP A 1 451 ? 18.797 10.883 9.797 1 61.5 451 ASP A O 1
ATOM 3610 N N . MET B 1 1 ? 5.008 -58.469 2.689 1 23.11 1 MET B N 1
ATOM 3611 C CA . MET B 1 1 ? 5.113 -57.156 3.34 1 23.11 1 MET B CA 1
ATOM 3612 C C . MET B 1 1 ? 5.742 -56.156 2.404 1 23.11 1 MET B C 1
ATOM 3614 O O . MET B 1 1 ? 6.926 -56.25 2.078 1 23.11 1 MET B O 1
ATOM 3618 N N . ASN B 1 2 ? 5.004 -55.625 1.308 1 24.77 2 ASN B N 1
ATOM 3619 C CA . ASN B 1 2 ? 5.371 -55.062 0.018 1 24.77 2 ASN B CA 1
ATOM 3620 C C . ASN B 1 2 ? 5.965 -53.656 0.176 1 24.77 2 ASN B C 1
ATOM 3622 O O . ASN B 1 2 ? 5.445 -52.844 0.933 1 24.77 2 ASN B O 1
ATOM 3626 N N . PRO B 1 3 ? 7.305 -53.438 -0.166 1 27.92 3 PRO B N 1
ATOM 3627 C CA . PRO B 1 3 ? 8.141 -52.25 0.04 1 27.92 3 PRO B CA 1
ATOM 3628 C C . PRO B 1 3 ? 7.469 -50.969 -0.446 1 27.92 3 PRO B C 1
ATOM 3630 O O . PRO B 1 3 ? 6.598 -51.031 -1.317 1 27.92 3 PRO B O 1
ATOM 3633 N N . ASN B 1 4 ? 7.34 -49.969 0.452 1 23.31 4 ASN B N 1
ATOM 3634 C CA . ASN B 1 4 ? 6.785 -48.625 0.477 1 23.31 4 ASN B CA 1
ATOM 3635 C C . ASN B 1 4 ? 7.273 -47.781 -0.708 1 23.31 4 ASN B C 1
ATOM 3637 O O . ASN B 1 4 ? 8.477 -47.594 -0.892 1 23.31 4 ASN B O 1
ATOM 3641 N N . ASN B 1 5 ? 6.547 -47.812 -1.828 1 22.7 5 ASN B N 1
ATOM 3642 C CA . ASN B 1 5 ? 6.68 -47 -3.027 1 22.7 5 ASN B CA 1
ATOM 3643 C C . ASN B 1 5 ? 6.824 -45.531 -2.68 1 22.7 5 ASN B C 1
ATOM 3645 O O . ASN B 1 5 ? 5.855 -44.875 -2.273 1 22.7 5 ASN B O 1
ATOM 3649 N N . GLU B 1 6 ? 7.953 -45.156 -2.164 1 22.67 6 GLU B N 1
ATOM 3650 C CA . GLU B 1 6 ? 8.312 -43.75 -1.938 1 22.67 6 GLU B CA 1
ATOM 3651 C C . GLU B 1 6 ? 8.109 -42.906 -3.199 1 22.67 6 GLU B C 1
ATOM 3653 O O . GLU B 1 6 ? 8.734 -43.156 -4.23 1 22.67 6 GLU B O 1
ATOM 3658 N N . ALA B 1 7 ? 6.938 -42.281 -3.404 1 27.47 7 ALA B N 1
ATOM 3659 C CA . ALA B 1 7 ? 6.629 -41.281 -4.438 1 27.47 7 ALA B CA 1
ATOM 3660 C C . ALA B 1 7 ? 7.691 -40.188 -4.484 1 27.47 7 ALA B C 1
ATOM 3662 O O . ALA B 1 7 ? 7.816 -39.406 -3.545 1 27.47 7 ALA B O 1
ATOM 3663 N N . SER B 1 8 ? 8.797 -40.5 -5.137 1 25.2 8 SER B N 1
ATOM 3664 C CA . SER B 1 8 ? 9.734 -39.438 -5.457 1 25.2 8 SER B CA 1
ATOM 3665 C C . SER B 1 8 ? 9.039 -38.25 -6.137 1 25.2 8 SER B C 1
ATOM 3667 O O . SER B 1 8 ? 8.391 -38.438 -7.172 1 25.2 8 SER B O 1
ATOM 3669 N N . HIS B 1 9 ? 8.547 -37.344 -5.457 1 25.39 9 HIS B N 1
ATOM 3670 C CA . HIS B 1 9 ? 7.949 -36.094 -5.91 1 25.39 9 HIS B CA 1
ATOM 3671 C C . HIS B 1 9 ? 8.906 -35.312 -6.809 1 25.39 9 HIS B C 1
ATOM 3673 O O . HIS B 1 9 ? 10.023 -35 -6.398 1 25.39 9 HIS B O 1
ATOM 3679 N N . ARG B 1 10 ? 8.844 -35.469 -8.148 1 29.14 10 ARG B N 1
ATOM 3680 C CA . ARG B 1 10 ? 9.695 -34.875 -9.164 1 29.14 10 ARG B CA 1
ATOM 3681 C C . ARG B 1 10 ? 9.359 -33.375 -9.359 1 29.14 10 ARG B C 1
ATOM 3683 O O . ARG B 1 10 ? 8.273 -33.062 -9.828 1 29.14 10 ARG B O 1
ATOM 3690 N N . GLU B 1 11 ? 9.852 -32.531 -8.562 1 27.55 11 GLU B N 1
ATOM 3691 C CA . GLU B 1 11 ? 9.68 -31.078 -8.734 1 27.55 11 GLU B CA 1
ATOM 3692 C C . GLU B 1 11 ? 10.508 -30.562 -9.906 1 27.55 11 GLU B C 1
ATOM 3694 O O . GLU B 1 11 ? 11.719 -30.781 -9.953 1 27.55 11 GLU B O 1
ATOM 3699 N N . HIS B 1 12 ? 10.062 -30.453 -11.047 1 25.81 12 HIS B N 1
ATOM 3700 C CA . HIS B 1 12 ? 10.82 -29.781 -12.094 1 25.81 12 HIS B CA 1
ATOM 3701 C C . HIS B 1 12 ? 10.766 -28.266 -11.93 1 25.81 12 HIS B C 1
ATOM 3703 O O . HIS B 1 12 ? 9.68 -27.688 -11.812 1 25.81 12 HIS B O 1
ATOM 3709 N N . LEU B 1 13 ? 11.781 -27.719 -11.398 1 26.06 13 LEU B N 1
ATOM 3710 C CA . LEU B 1 13 ? 11.945 -26.281 -11.156 1 26.06 13 LEU B CA 1
ATOM 3711 C C . LEU B 1 13 ? 12.359 -25.562 -12.43 1 26.06 13 LEU B C 1
ATOM 3713 O O . LEU B 1 13 ? 13.391 -25.875 -13.023 1 26.06 13 LEU B O 1
ATOM 3717 N N . ASN B 1 14 ? 11.5 -25 -13.117 1 25.69 14 ASN B N 1
ATOM 3718 C CA . ASN B 1 14 ? 11.859 -24.078 -14.188 1 25.69 14 ASN B CA 1
ATOM 3719 C C . ASN B 1 14 ? 12.164 -22.672 -13.648 1 25.69 14 ASN B C 1
ATOM 3721 O O . ASN B 1 14 ? 11.328 -22.062 -12.992 1 25.69 14 ASN B O 1
ATOM 3725 N N . VAL B 1 15 ? 13.32 -22.297 -13.328 1 26.75 15 VAL B N 1
ATOM 3726 C CA . VAL B 1 15 ? 13.688 -21 -12.773 1 26.75 15 VAL B CA 1
ATOM 3727 C C . VAL B 1 15 ? 14.227 -20.094 -13.883 1 26.75 15 VAL B C 1
ATOM 3729 O O . VAL B 1 15 ? 15.023 -20.531 -14.711 1 26.75 15 VAL B O 1
ATOM 3732 N N . ARG B 1 16 ? 13.539 -18.984 -14.172 1 28.05 16 ARG B N 1
ATOM 3733 C CA . ARG B 1 16 ? 14.102 -17.984 -15.086 1 28.05 16 ARG B CA 1
ATOM 3734 C C . ARG B 1 16 ? 15.203 -17.188 -14.406 1 28.05 16 ARG B C 1
ATOM 3736 O O . ARG B 1 16 ? 15.008 -16.641 -13.32 1 28.05 16 ARG B O 1
ATOM 3743 N N . CYS B 1 17 ? 16.359 -17.609 -14.344 1 27.55 17 CYS B N 1
ATOM 3744 C CA . CYS B 1 17 ? 17.406 -16.781 -13.766 1 27.55 17 CYS B CA 1
ATOM 3745 C C . CYS B 1 17 ? 18.234 -16.109 -14.852 1 27.55 17 CYS B C 1
ATOM 3747 O O . CYS B 1 17 ? 18.578 -16.734 -15.852 1 27.55 17 CYS B O 1
ATOM 3749 N N . PHE B 1 18 ? 18 -14.891 -15.148 1 26.84 18 PHE B N 1
ATOM 3750 C CA . PHE B 1 18 ? 19.109 -14.297 -15.898 1 26.84 18 PHE B CA 1
ATOM 3751 C C . PHE B 1 18 ? 20.422 -14.5 -15.172 1 26.84 18 PHE B C 1
ATOM 3753 O O . PHE B 1 18 ? 20.922 -13.594 -14.5 1 26.84 18 PHE B O 1
ATOM 3760 N N . CYS B 1 19 ? 20.469 -15.445 -14.367 1 28.23 19 CYS B N 1
ATOM 3761 C CA . CYS B 1 19 ? 21.516 -15.625 -13.367 1 28.23 19 CYS B CA 1
ATOM 3762 C C . CYS B 1 19 ? 22.766 -16.219 -13.984 1 28.23 19 CYS B C 1
ATOM 3764 O O . CYS B 1 19 ? 22.703 -16.922 -15 1 28.23 19 CYS B O 1
ATOM 3766 N N . ARG B 1 20 ? 23.938 -15.492 -13.852 1 26.88 20 ARG B N 1
ATOM 3767 C CA . ARG B 1 20 ? 25.219 -16.188 -13.883 1 26.88 20 ARG B CA 1
ATOM 3768 C C . ARG B 1 20 ? 25.156 -17.484 -13.07 1 26.88 20 ARG B C 1
ATOM 3770 O O . ARG B 1 20 ? 24.75 -17.469 -11.906 1 26.88 20 ARG B O 1
ATOM 3777 N N . LEU B 1 21 ? 25.109 -18.609 -13.68 1 27.42 21 LEU B N 1
ATOM 3778 C CA . LEU B 1 21 ? 25 -19.953 -13.133 1 27.42 21 LEU B CA 1
ATOM 3779 C C . LEU B 1 21 ? 26.25 -20.344 -12.359 1 27.42 21 LEU B C 1
ATOM 3781 O O . LEU B 1 21 ? 27.328 -20.438 -12.938 1 27.42 21 LEU B O 1
ATOM 3785 N N . GLU B 1 22 ? 26.484 -19.812 -11.164 1 27.44 22 GLU B N 1
ATOM 3786 C CA . GLU B 1 22 ? 27.609 -20.312 -10.375 1 27.44 22 GLU B CA 1
ATOM 3787 C C . GLU B 1 22 ? 27.188 -21.484 -9.5 1 27.44 22 GLU B C 1
ATOM 3789 O O . GLU B 1 22 ? 26.188 -21.406 -8.789 1 27.44 22 GLU B O 1
ATOM 3794 N N . LEU B 1 23 ? 27.656 -22.75 -9.789 1 27.52 23 LEU B N 1
ATOM 3795 C CA . LEU B 1 23 ? 27.359 -24.016 -9.133 1 27.52 23 LEU B CA 1
ATOM 3796 C C . LEU B 1 23 ? 28.156 -24.156 -7.84 1 27.52 23 LEU B C 1
ATOM 3798 O O . LEU B 1 23 ? 29.375 -23.953 -7.836 1 27.52 23 LEU B O 1
ATOM 3802 N N . LEU B 1 24 ? 27.656 -24.078 -6.645 1 27.53 24 LEU B N 1
ATOM 3803 C CA . LEU B 1 24 ? 28.297 -24.312 -5.359 1 27.53 24 LEU B CA 1
ATOM 3804 C C . LEU B 1 24 ? 28.484 -25.797 -5.105 1 27.53 24 LEU B C 1
ATOM 3806 O O . LEU B 1 24 ? 27.547 -26.578 -5.301 1 27.53 24 LEU B O 1
ATOM 3810 N N . GLU B 1 25 ? 29.797 -26.359 -5.152 1 25.75 25 GLU B N 1
ATOM 3811 C CA . GLU B 1 25 ? 30.125 -27.734 -4.773 1 25.75 25 GLU B CA 1
ATOM 3812 C C . GLU B 1 25 ? 29.828 -27.984 -3.295 1 25.75 25 GLU B C 1
ATOM 3814 O O . GLU B 1 25 ? 30.594 -27.547 -2.426 1 25.75 25 GLU B O 1
ATOM 3819 N N . MET B 1 26 ? 28.766 -28.031 -2.686 1 27.97 26 MET B N 1
ATOM 3820 C CA . MET B 1 26 ? 28.656 -28.516 -1.314 1 27.97 26 MET B CA 1
ATOM 3821 C C . MET B 1 26 ? 28.875 -30.031 -1.254 1 27.97 26 MET B C 1
ATOM 3823 O O . MET B 1 26 ? 28.766 -30.719 -2.266 1 27.97 26 MET B O 1
ATOM 3827 N N . THR B 1 27 ? 29.219 -30.797 -0.075 1 27.89 27 THR B N 1
ATOM 3828 C CA . THR B 1 27 ? 29.469 -32.219 0.134 1 27.89 27 THR B CA 1
ATOM 3829 C C . THR B 1 27 ? 28.453 -33.062 -0.636 1 27.89 27 THR B C 1
ATOM 3831 O O . THR B 1 27 ? 27.406 -32.531 -1.067 1 27.89 27 THR B O 1
ATOM 3834 N N . LYS B 1 28 ? 28.484 -34.594 -0.595 1 29.53 28 LYS B N 1
ATOM 3835 C CA . LYS B 1 28 ? 27.75 -35.656 -1.299 1 29.53 28 LYS B CA 1
ATOM 3836 C C . LYS B 1 28 ? 26.281 -35.281 -1.455 1 29.53 28 LYS B C 1
ATOM 3838 O O . LYS B 1 28 ? 25.594 -35.844 -2.326 1 29.53 28 LYS B O 1
ATOM 3843 N N . SER B 1 29 ? 25.609 -35.312 -0.349 1 26.78 29 SER B N 1
ATOM 3844 C CA . SER B 1 29 ? 24.203 -35 -0.531 1 26.78 29 SER B CA 1
ATOM 3845 C C . SER B 1 29 ? 24.031 -33.719 -1.352 1 26.78 29 SER B C 1
ATOM 3847 O O . SER B 1 29 ? 24.094 -32.594 -0.808 1 26.78 29 SER B O 1
ATOM 3849 N N . ILE B 1 30 ? 24.719 -33.594 -2.596 1 24.94 30 ILE B N 1
ATOM 3850 C CA . ILE B 1 30 ? 25.312 -32.719 -3.607 1 24.94 30 ILE B CA 1
ATOM 3851 C C . ILE B 1 30 ? 24.234 -31.781 -4.152 1 24.94 30 ILE B C 1
ATOM 3853 O O . ILE B 1 30 ? 24.422 -30.562 -4.195 1 24.94 30 ILE B O 1
ATOM 3857 N N . THR B 1 31 ? 23.734 -32.188 -5.535 1 26.31 31 THR B N 1
ATOM 3858 C CA . THR B 1 31 ? 23.438 -31.703 -6.875 1 26.31 31 THR B CA 1
ATOM 3859 C C . THR B 1 31 ? 22.172 -30.844 -6.863 1 26.31 31 THR B C 1
ATOM 3861 O O . THR B 1 31 ? 21.922 -30.094 -7.809 1 26.31 31 THR B O 1
ATOM 3864 N N . LYS B 1 32 ? 21.328 -31.312 -6.188 1 27.48 32 LYS B N 1
ATOM 3865 C CA . LYS B 1 32 ? 20.047 -30.641 -6.371 1 27.48 32 LYS B CA 1
ATOM 3866 C C . LYS B 1 32 ? 20.172 -29.141 -6.07 1 27.48 32 LYS B C 1
ATOM 3868 O O . LYS B 1 32 ? 19.156 -28.438 -5.988 1 27.48 32 LYS B O 1
ATOM 3873 N N . MET B 1 33 ? 21.281 -28.844 -5.547 1 29.44 33 MET B N 1
ATOM 3874 C CA . MET B 1 33 ? 21.453 -27.453 -5.133 1 29.44 33 MET B CA 1
ATOM 3875 C C . MET B 1 33 ? 21.281 -26.516 -6.316 1 29.44 33 MET B C 1
ATOM 3877 O O . MET B 1 33 ? 22.062 -26.562 -7.27 1 29.44 33 MET B O 1
ATOM 3881 N N . LYS B 1 34 ? 20.094 -26.031 -6.617 1 30.19 34 LYS B N 1
ATOM 3882 C CA . LYS B 1 34 ? 19.422 -24.969 -7.359 1 30.19 34 LYS B CA 1
ATOM 3883 C C . LYS B 1 34 ? 20.328 -23.766 -7.543 1 30.19 34 LYS B C 1
ATOM 3885 O O . LYS B 1 34 ? 20.938 -23.281 -6.582 1 30.19 34 LYS B O 1
ATOM 3890 N N . LEU B 1 35 ? 20.812 -23.547 -8.727 1 32.56 35 LEU B N 1
ATOM 3891 C CA . LEU B 1 35 ? 21.344 -22.609 -9.695 1 32.56 35 LEU B CA 1
ATOM 3892 C C . LEU B 1 35 ? 20.859 -21.188 -9.406 1 32.56 35 LEU B C 1
ATOM 3894 O O . LEU B 1 35 ? 20 -20.672 -10.125 1 32.56 35 LEU B O 1
ATOM 3898 N N . MET B 1 36 ? 20.5 -20.859 -8.219 1 32.84 36 MET B N 1
ATOM 3899 C CA . MET B 1 36 ? 20.109 -19.469 -8.031 1 32.84 36 MET B CA 1
ATOM 3900 C C . MET B 1 36 ? 21.266 -18.531 -8.391 1 32.84 36 MET B C 1
ATOM 3902 O O . MET B 1 36 ? 22.391 -18.703 -7.922 1 32.84 36 MET B O 1
ATOM 3906 N N . LEU B 1 37 ? 21.312 -17.969 -9.578 1 36.34 37 LEU B N 1
ATOM 3907 C CA . LEU B 1 37 ? 22.109 -16.797 -9.906 1 36.34 37 LEU B CA 1
ATOM 3908 C C . LEU B 1 37 ? 22.25 -15.883 -8.695 1 36.34 37 LEU B C 1
ATOM 3910 O O . LEU B 1 37 ? 21.375 -15.039 -8.438 1 36.34 37 LEU B O 1
ATOM 3914 N N . LEU B 1 38 ? 22.688 -16.312 -7.605 1 36.47 38 LEU B N 1
ATOM 3915 C CA . LEU B 1 38 ? 22.656 -15.906 -6.203 1 36.47 38 LEU B CA 1
ATOM 3916 C C . LEU B 1 38 ? 23.469 -14.633 -5.988 1 36.47 38 LEU B C 1
ATOM 3918 O O . LEU B 1 38 ? 24.703 -14.68 -5.965 1 36.47 38 LEU B O 1
ATOM 3922 N N . ALA B 1 39 ? 23.484 -13.75 -6.828 1 38.09 39 ALA B N 1
ATOM 3923 C CA . ALA B 1 39 ? 23.953 -12.719 -5.906 1 38.09 39 ALA B CA 1
ATOM 3924 C C . ALA B 1 39 ? 23.344 -12.914 -4.516 1 38.09 39 ALA B C 1
ATOM 3926 O O . ALA B 1 39 ? 22.266 -12.398 -4.219 1 38.09 39 ALA B O 1
ATOM 3927 N N . LEU B 1 40 ? 23.547 -14.242 -4.023 1 41.06 40 LEU B N 1
ATOM 3928 C CA . LEU B 1 40 ? 22.938 -15.031 -2.963 1 41.06 40 LEU B CA 1
ATOM 3929 C C . LEU B 1 40 ? 23.203 -14.406 -1.597 1 41.06 40 LEU B C 1
ATOM 3931 O O . LEU B 1 40 ? 24.359 -14.211 -1.214 1 41.06 40 LEU B O 1
ATOM 3935 N N . TYR B 1 41 ? 22.516 -13.5 -1.346 1 36.31 41 TYR B N 1
ATOM 3936 C CA . TYR B 1 41 ? 22.547 -13.391 0.108 1 36.31 41 TYR B CA 1
ATOM 3937 C C . TYR B 1 41 ? 22.062 -14.68 0.762 1 36.31 41 TYR B C 1
ATOM 3939 O O . TYR B 1 41 ? 21.203 -15.375 0.218 1 36.31 41 TYR B O 1
ATOM 3947 N N . PHE B 1 42 ? 23.031 -15.344 1.318 1 37.19 42 PHE B N 1
ATOM 3948 C CA . PHE B 1 42 ? 22.75 -16.5 2.152 1 37.19 42 PHE B CA 1
ATOM 3949 C C . PHE B 1 42 ? 22.156 -16.078 3.492 1 37.19 42 PHE B C 1
ATOM 3951 O O . PHE B 1 42 ? 22.672 -15.18 4.148 1 37.19 42 PHE B O 1
ATOM 3958 N N . ALA B 1 43 ? 20.922 -16.203 3.645 1 36.56 43 ALA B N 1
ATOM 3959 C CA . ALA B 1 43 ? 20.406 -16.062 5.004 1 36.56 43 ALA B CA 1
ATOM 3960 C C . ALA B 1 43 ? 20.266 -17.422 5.68 1 36.56 43 ALA B C 1
ATOM 3962 O O . ALA B 1 43 ? 19.734 -18.375 5.078 1 36.56 43 ALA B O 1
ATOM 3963 N N . PHE B 1 44 ? 21.203 -17.797 6.477 1 35 44 PHE B N 1
ATOM 3964 C CA . PHE B 1 44 ? 21.109 -19.016 7.27 1 35 44 PHE B CA 1
ATOM 3965 C C . PHE B 1 44 ? 20.406 -18.75 8.594 1 35 44 PHE B C 1
ATOM 3967 O O . PHE B 1 44 ? 20.656 -17.719 9.242 1 35 44 PHE B O 1
ATOM 3974 N N . ARG B 1 45 ? 19.188 -19.156 8.758 1 38.69 45 ARG B N 1
ATOM 3975 C CA . ARG B 1 45 ? 18.641 -19.172 10.109 1 38.69 45 ARG B CA 1
ATOM 3976 C C . ARG B 1 45 ? 18.875 -20.531 10.773 1 38.69 45 ARG B C 1
ATOM 3978 O O . ARG B 1 45 ? 18.391 -21.562 10.281 1 38.69 45 ARG B O 1
ATOM 3985 N N . THR B 1 46 ? 19.922 -20.656 11.391 1 32.75 46 THR B N 1
ATOM 3986 C CA . THR B 1 46 ? 19.984 -21.766 12.328 1 32.75 46 THR B CA 1
ATOM 3987 C C . THR B 1 46 ? 18.953 -21.594 13.438 1 32.75 46 THR B C 1
ATOM 3989 O O . THR B 1 46 ? 18.422 -20.5 13.641 1 32.75 46 THR B O 1
ATOM 3992 N N . SER B 1 47 ? 18.406 -22.656 14.094 1 41.97 47 SER B N 1
ATOM 3993 C CA . SER B 1 47 ? 17.469 -22.656 15.211 1 41.97 47 SER B CA 1
ATOM 3994 C C . SER B 1 47 ? 17.609 -21.406 16.062 1 41.97 47 SER B C 1
ATOM 3996 O O . SER B 1 47 ? 16.625 -20.906 16.625 1 41.97 47 SER B O 1
ATOM 3998 N N . GLN B 1 48 ? 18.859 -20.938 16.516 1 43.94 48 GLN B N 1
ATOM 3999 C CA . GLN B 1 48 ? 19.078 -19.938 17.547 1 43.94 48 GLN B CA 1
ATOM 4000 C C . GLN B 1 48 ? 19.438 -18.578 16.953 1 43.94 48 GLN B C 1
ATOM 4002 O O . GLN B 1 48 ? 19.172 -17.547 17.547 1 43.94 48 GLN B O 1
ATOM 4007 N N . GLU B 1 49 ? 20.406 -18.625 15.859 1 48.53 49 GLU B N 1
ATOM 4008 C CA . GLU B 1 49 ? 20.953 -17.344 15.406 1 48.53 49 GLU B CA 1
ATOM 4009 C C . GLU B 1 49 ? 20.891 -17.219 13.883 1 48.53 49 GLU B C 1
ATOM 4011 O O . GLU B 1 49 ? 21.172 -18.188 13.172 1 48.53 49 GLU B O 1
ATOM 4016 N N . GLU B 1 50 ? 20.062 -16.359 13.406 1 57.47 50 GLU B N 1
ATOM 4017 C CA . GLU B 1 50 ? 20.016 -16.031 11.984 1 57.47 50 GLU B CA 1
ATOM 4018 C C . GLU B 1 50 ? 21.375 -15.523 11.484 1 57.47 50 GLU B C 1
ATOM 4020 O O . GLU B 1 50 ? 22 -14.688 12.133 1 57.47 50 GLU B O 1
ATOM 4025 N N . SER B 1 51 ? 22.031 -16.406 10.633 1 59.25 51 SER B N 1
ATOM 4026 C CA . SER B 1 51 ? 23.266 -15.898 10.023 1 59.25 51 SER B CA 1
ATOM 4027 C C . SER B 1 51 ? 23.062 -15.641 8.531 1 59.25 51 SER B C 1
ATOM 4029 O O . SER B 1 51 ? 22.375 -16.406 7.848 1 59.25 51 SER B O 1
ATOM 4031 N N . ILE B 1 52 ? 23.391 -14.547 8.086 1 63.91 52 ILE B N 1
ATOM 4032 C CA . ILE B 1 52 ? 23.328 -14.148 6.684 1 63.91 52 ILE B CA 1
ATOM 4033 C C . ILE B 1 52 ? 24.75 -14.07 6.105 1 63.91 52 ILE B C 1
ATOM 4035 O O . ILE B 1 52 ? 25.641 -13.477 6.715 1 63.91 52 ILE B O 1
ATOM 4039 N N . SER B 1 53 ? 25.016 -14.844 5.07 1 63.47 53 SER B N 1
ATOM 4040 C CA . SER B 1 53 ? 26.312 -14.766 4.398 1 63.47 53 SER B CA 1
ATOM 4041 C C . SER B 1 53 ? 26.172 -14.25 2.971 1 63.47 53 SER B C 1
ATOM 4043 O O . SER B 1 53 ? 25.375 -14.789 2.189 1 63.47 53 SER B O 1
ATOM 4045 N N . PRO B 1 54 ? 27 -13.219 2.676 1 62.97 54 PRO B N 1
ATOM 4046 C CA . PRO B 1 54 ? 26.969 -12.711 1.301 1 62.97 54 PRO B CA 1
ATOM 4047 C C . PRO B 1 54 ? 27.625 -13.672 0.308 1 62.97 54 PRO B C 1
ATOM 4049 O O . PRO B 1 54 ? 28.328 -14.594 0.712 1 62.97 54 PRO B O 1
ATOM 4052 N N . TYR B 1 55 ? 27.438 -13.453 -0.9 1 65.81 55 TYR B N 1
ATOM 4053 C CA . TYR B 1 55 ? 27.922 -14.273 -2.002 1 65.81 55 TYR B CA 1
ATOM 4054 C C . TYR B 1 55 ? 29.438 -14.422 -1.942 1 65.81 55 TYR B C 1
ATOM 4056 O O . TYR B 1 55 ? 29.969 -15.508 -2.191 1 65.81 55 TYR B O 1
ATOM 4064 N N . LYS B 1 56 ? 30.031 -13.312 -1.607 1 64.88 56 LYS B N 1
ATOM 4065 C CA . LYS B 1 56 ? 31.5 -13.289 -1.604 1 64.88 56 LYS B CA 1
ATOM 4066 C C . LYS B 1 56 ? 32.062 -14.375 -0.682 1 64.88 56 LYS B C 1
ATOM 4068 O O . LYS B 1 56 ? 33.125 -14.953 -0.964 1 64.88 56 LYS B O 1
ATOM 4073 N N . GLU B 1 57 ? 31.312 -14.734 0.266 1 60.97 57 GLU B N 1
ATOM 4074 C CA . GLU B 1 57 ? 31.797 -15.688 1.263 1 60.97 57 GLU B CA 1
ATOM 4075 C C . GLU B 1 57 ? 31.578 -17.125 0.811 1 60.97 57 GLU B C 1
ATOM 4077 O O . GLU B 1 57 ? 32.281 -18.031 1.253 1 60.97 57 GLU B O 1
ATOM 4082 N N . ILE B 1 58 ? 30.641 -17.281 -0.186 1 62.66 58 ILE B N 1
ATOM 4083 C CA . ILE B 1 58 ? 30.281 -18.656 -0.525 1 62.66 58 ILE B CA 1
ATOM 4084 C C . ILE B 1 58 ? 30.781 -18.984 -1.932 1 62.66 58 ILE B C 1
ATOM 4086 O O . ILE B 1 58 ? 30.734 -20.141 -2.359 1 62.66 58 ILE B O 1
ATOM 4090 N N . LYS B 1 59 ? 31.375 -18 -2.545 1 64.81 59 LYS B N 1
ATOM 4091 C CA . LYS B 1 59 ? 31.797 -18.125 -3.934 1 64.81 59 LYS B CA 1
ATOM 4092 C C . LYS B 1 59 ? 32.812 -19.266 -4.094 1 64.81 59 LYS B C 1
ATOM 4094 O O . LYS B 1 59 ? 32.812 -19.969 -5.117 1 64.81 59 LYS B O 1
ATOM 4099 N N . LYS B 1 60 ? 33.594 -19.484 -3.129 1 62 60 LYS B N 1
ATOM 4100 C CA . LYS B 1 60 ? 34.656 -20.516 -3.205 1 62 60 LYS B CA 1
ATOM 4101 C C . LYS B 1 60 ? 34.031 -21.906 -3.297 1 62 60 LYS B C 1
ATOM 4103 O O . LYS B 1 60 ? 34.688 -22.844 -3.752 1 62 60 LYS B O 1
ATOM 4108 N N . PHE B 1 61 ? 32.75 -22 -3.01 1 60.22 61 PHE B N 1
ATOM 4109 C CA . PHE B 1 61 ? 32.125 -23.312 -2.975 1 60.22 61 PHE B CA 1
ATOM 4110 C C . PHE B 1 61 ? 31.219 -23.5 -4.184 1 60.22 61 PHE B C 1
ATOM 4112 O O . PHE B 1 61 ? 30.531 -24.516 -4.293 1 60.22 61 PHE B O 1
ATOM 4119 N N . VAL B 1 62 ? 31.359 -22.625 -5.219 1 62.69 62 VAL B N 1
ATOM 4120 C CA . VAL B 1 62 ? 30.406 -22.625 -6.324 1 62.69 62 VAL B CA 1
ATOM 4121 C C . VAL B 1 62 ? 31.094 -23.094 -7.602 1 62.69 62 VAL B C 1
ATOM 4123 O O . VAL B 1 62 ? 32.219 -22.641 -7.918 1 62.69 62 VAL B O 1
ATOM 4126 N N . LYS B 1 63 ? 30.516 -24.219 -8.266 1 63.81 63 LYS B N 1
ATOM 4127 C CA . LYS B 1 63 ? 30.938 -24.594 -9.609 1 63.81 63 LYS B CA 1
ATOM 4128 C C . LYS B 1 63 ? 30.156 -23.828 -10.672 1 63.81 63 LYS B C 1
ATOM 4130 O O . LYS B 1 63 ? 28.938 -23.625 -10.539 1 63.81 63 LYS B O 1
ATOM 4135 N N . LEU B 1 64 ? 30.844 -23.328 -11.703 1 64.56 64 LEU B N 1
ATOM 4136 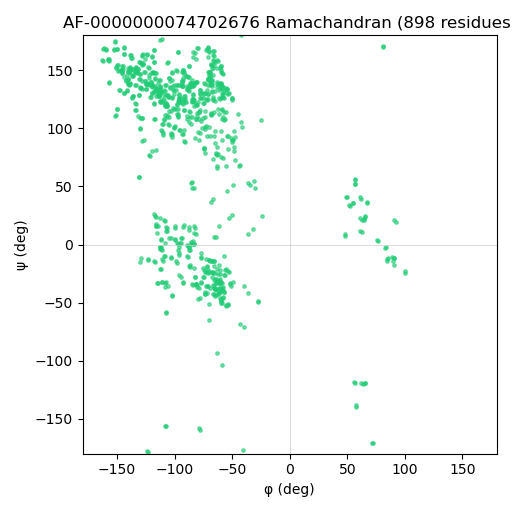C CA . LEU B 1 64 ? 30.234 -22.5 -12.742 1 64.56 64 LEU B CA 1
ATOM 4137 C C . LEU B 1 64 ? 30.125 -23.266 -14.055 1 64.56 64 LEU B C 1
ATOM 4139 O O . LEU B 1 64 ? 31.062 -23.984 -14.438 1 64.56 64 LEU B O 1
ATOM 4143 N N . PHE B 1 65 ? 28.875 -23.422 -14.5 1 69.88 65 PHE B N 1
ATOM 4144 C CA . PHE B 1 65 ? 28.703 -23.891 -15.875 1 69.88 65 PHE B CA 1
ATOM 4145 C C . PHE B 1 65 ? 28.859 -22.75 -16.859 1 69.88 65 PHE B C 1
ATOM 4147 O O . PHE B 1 65 ? 28.141 -21.75 -16.781 1 69.88 65 PHE B O 1
ATOM 4154 N N . LYS B 1 66 ? 29.891 -22.734 -17.688 1 64.5 66 LYS B N 1
ATOM 4155 C CA . LYS B 1 66 ? 30.141 -21.766 -18.75 1 64.5 66 LYS B CA 1
ATOM 4156 C C . LYS B 1 66 ? 30.406 -22.453 -20.078 1 64.5 66 LYS B C 1
ATOM 4158 O O . LYS B 1 66 ? 31.531 -22.891 -20.344 1 64.5 66 LYS B O 1
ATOM 4163 N N . PRO B 1 67 ? 29.219 -22.672 -20.781 1 62.75 67 PRO B N 1
ATOM 4164 C CA . PRO B 1 67 ? 29.516 -23.234 -22.109 1 62.75 67 PRO B CA 1
ATOM 4165 C C . PRO B 1 67 ? 30.422 -22.344 -22.953 1 62.75 67 PRO B C 1
ATOM 4167 O O . PRO B 1 67 ? 30.391 -21.125 -22.812 1 62.75 67 PRO B O 1
ATOM 4170 N N . SER B 1 68 ? 31.359 -22.953 -23.562 1 57.72 68 SER B N 1
ATOM 4171 C CA . SER B 1 68 ? 32.344 -22.234 -24.375 1 57.72 68 SER B CA 1
ATOM 4172 C C . SER B 1 68 ? 31.656 -21.281 -25.359 1 57.72 68 SER B C 1
ATOM 4174 O O . SER B 1 68 ? 30.719 -21.672 -26.062 1 57.72 68 SER B O 1
ATOM 4176 N N . GLY B 1 69 ? 32.031 -19.953 -25.359 1 54.62 69 GLY B N 1
ATOM 4177 C CA . GLY B 1 69 ? 31.625 -18.953 -26.344 1 54.62 69 GLY B CA 1
ATOM 4178 C C . GLY B 1 69 ? 30.344 -18.25 -25.969 1 54.62 69 GLY B C 1
ATOM 4179 O O . GLY B 1 69 ? 29.906 -17.328 -26.672 1 54.62 69 GLY B O 1
ATOM 4180 N N . MET B 1 70 ? 29.609 -18.766 -25.016 1 55.94 70 MET B N 1
ATOM 4181 C CA . MET B 1 70 ? 28.328 -18.109 -24.734 1 55.94 70 MET B CA 1
ATOM 4182 C C . MET B 1 70 ? 28.438 -17.234 -23.5 1 55.94 70 MET B C 1
ATOM 4184 O O . MET B 1 70 ? 29.172 -17.547 -22.562 1 55.94 70 MET B O 1
ATOM 4188 N N . ASN B 1 71 ? 27.938 -16.047 -23.641 1 52.78 71 ASN B N 1
ATOM 4189 C CA . ASN B 1 71 ? 27.891 -15.125 -22.516 1 52.78 71 ASN B CA 1
ATOM 4190 C C . ASN B 1 71 ? 26.844 -15.555 -21.484 1 52.78 71 ASN B C 1
ATOM 4192 O O . ASN B 1 71 ? 25.781 -16.078 -21.844 1 52.78 71 ASN B O 1
ATOM 4196 N N . ALA B 1 72 ? 27.109 -15.594 -20.219 1 48.47 72 ALA B N 1
ATOM 4197 C CA . ALA B 1 72 ? 26.359 -16.016 -19.047 1 48.47 72 ALA B CA 1
ATOM 4198 C C . ALA B 1 72 ? 24.984 -15.328 -19.016 1 48.47 72 ALA B C 1
ATOM 4200 O O . ALA B 1 72 ? 24.031 -15.875 -18.453 1 48.47 72 ALA B O 1
ATOM 4201 N N . SER B 1 73 ? 24.922 -14.141 -19.5 1 49.41 73 SER B N 1
ATOM 4202 C CA . SER B 1 73 ? 23.734 -13.297 -19.359 1 49.41 73 SER B CA 1
ATOM 4203 C C . SER B 1 73 ? 22.547 -13.875 -20.109 1 49.41 73 SER B C 1
ATOM 4205 O O . SER B 1 73 ? 21.422 -13.414 -19.953 1 49.41 73 SER B O 1
ATOM 4207 N N . THR B 1 74 ? 22.812 -15.141 -20.641 1 54.5 74 THR B N 1
ATOM 4208 C CA . THR B 1 74 ? 21.812 -15.578 -21.609 1 54.5 74 THR B CA 1
ATOM 4209 C C . THR B 1 74 ? 20.953 -16.688 -21.031 1 54.5 74 THR B C 1
ATOM 4211 O O . THR B 1 74 ? 20.016 -17.156 -21.688 1 54.5 74 THR B O 1
ATOM 4214 N N . TYR B 1 75 ? 21.25 -17.047 -19.734 1 50.34 75 TYR B N 1
ATOM 4215 C CA . TYR B 1 75 ? 20.516 -18.188 -19.203 1 50.34 75 TYR B CA 1
ATOM 4216 C C . TYR B 1 75 ? 19.297 -17.734 -18.406 1 50.34 75 TYR B C 1
ATOM 421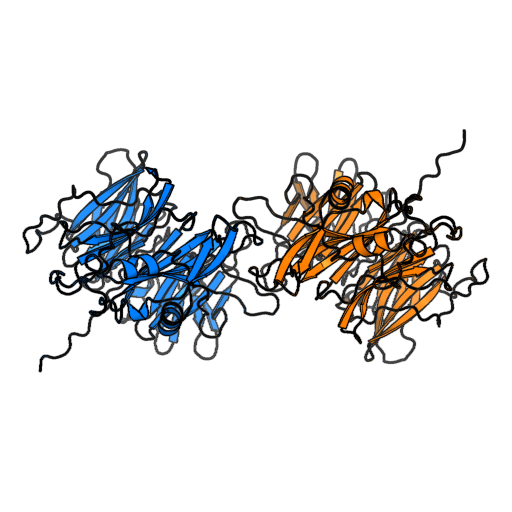8 O O . TYR B 1 75 ? 19.391 -16.844 -17.562 1 50.34 75 TYR B O 1
ATOM 4226 N N . TYR B 1 76 ? 18.156 -18.25 -18.859 1 61.22 76 TYR B N 1
ATOM 4227 C CA . TYR B 1 76 ? 16.984 -17.672 -18.219 1 61.22 76 TYR B CA 1
ATOM 4228 C C . TYR B 1 76 ? 16.125 -18.766 -17.562 1 61.22 76 TYR B C 1
ATOM 4230 O O . TYR B 1 76 ? 15.289 -18.469 -16.719 1 61.22 76 TYR B O 1
ATOM 4238 N N . LEU B 1 77 ? 16.391 -20.047 -17.891 1 68.81 77 LEU B N 1
ATOM 4239 C CA . LEU B 1 77 ? 15.492 -21.062 -17.359 1 68.81 77 LEU B CA 1
ATOM 4240 C C . LEU B 1 77 ? 16.266 -22.312 -16.938 1 68.81 77 LEU B C 1
ATOM 4242 O O . LEU B 1 77 ? 17.172 -22.766 -17.641 1 68.81 77 LEU B O 1
ATOM 4246 N N . LEU B 1 78 ? 15.961 -22.766 -15.766 1 71.25 78 LEU B N 1
ATOM 4247 C CA . LEU B 1 78 ? 16.625 -23.953 -15.234 1 71.25 78 LEU B CA 1
ATOM 4248 C C . LEU B 1 78 ? 15.602 -25.016 -14.844 1 71.25 78 LEU B C 1
ATOM 4250 O O . LEU B 1 78 ? 14.531 -24.688 -14.32 1 71.25 78 LEU B O 1
ATOM 4254 N N . SER B 1 79 ? 15.969 -26.25 -15.195 1 75.88 79 SER B N 1
ATOM 4255 C CA . SER B 1 79 ? 15.195 -27.406 -14.758 1 75.88 79 SER B CA 1
ATOM 4256 C C . SER B 1 79 ? 16.109 -28.547 -14.297 1 75.88 79 SER B C 1
ATOM 4258 O O . SER B 1 79 ? 17.016 -28.953 -15.031 1 75.88 79 SER B O 1
ATOM 4260 N N . ILE B 1 80 ? 15.859 -29.016 -13.125 1 74.25 80 ILE B N 1
ATOM 4261 C CA . ILE B 1 80 ? 16.688 -30.094 -12.578 1 74.25 80 ILE B CA 1
ATOM 4262 C C . ILE B 1 80 ? 16 -31.438 -12.812 1 74.25 80 ILE B C 1
ATOM 4264 O O . ILE B 1 80 ? 14.852 -31.641 -12.414 1 74.25 80 ILE B O 1
ATOM 4268 N N . ASP B 1 81 ? 16.734 -32.25 -13.461 1 76.81 81 ASP B N 1
ATOM 4269 C CA . ASP B 1 81 ? 16.344 -33.656 -13.625 1 76.81 81 ASP B CA 1
ATOM 4270 C C . ASP B 1 81 ? 17.125 -34.562 -12.68 1 76.81 81 ASP B C 1
ATOM 4272 O O . ASP B 1 81 ? 18.172 -35.094 -13.047 1 76.81 81 ASP B O 1
ATOM 4276 N N . GLU B 1 82 ? 16.562 -34.781 -11.586 1 71.69 82 GLU B N 1
ATOM 4277 C CA . GLU B 1 82 ? 17.25 -35.531 -10.547 1 71.69 82 GLU B CA 1
ATOM 4278 C C . GLU B 1 82 ? 17.406 -37 -10.945 1 71.69 82 GLU B C 1
ATOM 4280 O O . GLU B 1 82 ? 18.422 -37.625 -10.633 1 71.69 82 GLU B O 1
ATOM 4285 N N . LYS B 1 83 ? 16.422 -37.5 -11.578 1 76.75 83 LYS B N 1
ATOM 4286 C CA . LYS B 1 83 ? 16.422 -38.906 -11.953 1 76.75 83 LYS B CA 1
ATOM 4287 C C . LYS B 1 83 ? 17.625 -39.25 -12.82 1 76.75 83 LYS B C 1
ATOM 4289 O O . LYS B 1 83 ? 18.219 -40.344 -12.68 1 76.75 83 LYS B O 1
ATOM 4294 N N . HIS B 1 84 ? 17.984 -38.344 -13.656 1 82.38 84 HIS B N 1
ATOM 4295 C CA . HIS B 1 84 ? 19.078 -38.625 -14.578 1 82.38 84 HIS B CA 1
ATOM 4296 C C . HIS B 1 84 ? 20.312 -37.781 -14.25 1 82.38 84 HIS B C 1
ATOM 4298 O O . HIS B 1 84 ? 21.266 -37.781 -15.016 1 82.38 84 HIS B O 1
ATOM 4304 N N . ASN B 1 85 ? 20.203 -37.062 -13.211 1 79.69 85 ASN B N 1
ATOM 4305 C CA . ASN B 1 85 ? 21.297 -36.25 -12.703 1 79.69 85 ASN B CA 1
ATOM 4306 C C . ASN B 1 85 ? 21.734 -35.188 -13.711 1 79.69 85 ASN B C 1
ATOM 4308 O O . ASN B 1 85 ? 22.922 -35.031 -13.992 1 79.69 85 ASN B O 1
ATOM 4312 N N . ASN B 1 86 ? 20.75 -34.656 -14.344 1 81.44 86 ASN B N 1
ATOM 4313 C CA . ASN B 1 86 ? 21.016 -33.625 -15.336 1 81.44 86 ASN B CA 1
ATOM 4314 C C . ASN B 1 86 ? 20.359 -32.312 -14.969 1 81.44 86 ASN B C 1
ATOM 4316 O O . ASN B 1 86 ? 19.328 -32.281 -14.281 1 81.44 86 ASN B O 1
ATOM 4320 N N . LEU B 1 87 ? 21.047 -31.297 -15.367 1 82.38 87 LEU B N 1
ATOM 4321 C CA . LEU B 1 87 ? 20.469 -29.953 -15.344 1 82.38 87 LEU B CA 1
ATOM 4322 C C . LEU B 1 87 ? 20.188 -29.469 -16.766 1 82.38 87 LEU B C 1
ATOM 4324 O O . LEU B 1 87 ? 21.078 -29.469 -17.609 1 82.38 87 LEU B O 1
ATOM 4328 N N . VAL B 1 88 ? 18.938 -29.188 -16.922 1 83.75 88 VAL B N 1
ATOM 4329 C CA . VAL B 1 88 ? 18.594 -28.625 -18.219 1 83.75 88 VAL B CA 1
ATOM 4330 C C . VAL B 1 88 ? 18.562 -27.109 -18.141 1 83.75 88 VAL B C 1
ATOM 4332 O O . VAL B 1 88 ? 17.875 -26.547 -17.266 1 83.75 88 VAL B O 1
ATOM 4335 N N . VAL B 1 89 ? 19.312 -26.422 -19 1 81.88 89 VAL B N 1
ATOM 4336 C CA . VAL B 1 89 ? 19.438 -24.969 -18.984 1 81.88 89 VAL B CA 1
ATOM 4337 C C . VAL B 1 89 ? 18.906 -24.391 -20.297 1 81.88 89 VAL B C 1
ATOM 4339 O O . VAL B 1 89 ? 19.359 -24.766 -21.375 1 81.88 89 VAL B O 1
ATOM 4342 N N . GLY B 1 90 ? 17.938 -23.547 -20.109 1 80.88 90 GLY B N 1
ATOM 4343 C CA . GLY B 1 90 ? 17.453 -22.828 -21.281 1 80.88 90 GLY B CA 1
ATOM 4344 C C . GLY B 1 90 ? 18.172 -21.5 -21.484 1 80.88 90 GLY B C 1
ATOM 4345 O O . GLY B 1 90 ? 18.312 -20.719 -20.531 1 80.88 90 GLY B O 1
ATOM 4346 N N . ALA B 1 91 ? 18.703 -21.219 -22.641 1 77.25 91 ALA B N 1
ATOM 4347 C CA . ALA B 1 91 ? 19.344 -19.953 -23.031 1 77.25 91 ALA B CA 1
ATOM 4348 C C . ALA B 1 91 ? 18.688 -19.375 -24.281 1 77.25 91 ALA B C 1
ATOM 4350 O O . ALA B 1 91 ? 17.609 -19.828 -24.688 1 77.25 91 ALA B O 1
ATOM 4351 N N . GLU B 1 92 ? 19.266 -18.266 -24.688 1 78.25 92 GLU B N 1
ATOM 4352 C CA . GLU B 1 92 ? 18.812 -17.734 -25.969 1 78.25 92 GLU B CA 1
ATOM 4353 C C . GLU B 1 92 ? 19.219 -18.641 -27.125 1 78.25 92 GLU B C 1
ATOM 4355 O O . GLU B 1 92 ? 20.406 -18.938 -27.297 1 78.25 92 GLU B O 1
ATOM 4360 N N . ASN B 1 93 ? 18.359 -19.25 -27.75 1 81.44 93 ASN B N 1
ATOM 4361 C CA . ASN B 1 93 ? 18.484 -20.047 -28.953 1 81.44 93 ASN B CA 1
ATOM 4362 C C . ASN B 1 93 ? 18.906 -21.484 -28.625 1 81.44 93 ASN B C 1
ATOM 4364 O O . ASN B 1 93 ? 18.844 -22.359 -29.484 1 81.44 93 ASN B O 1
ATOM 4368 N N . ASP B 1 94 ? 19.328 -21.688 -27.375 1 82.06 94 ASP B N 1
ATOM 4369 C CA . ASP B 1 94 ? 19.891 -23.016 -27.094 1 82.06 94 ASP B CA 1
ATOM 4370 C C . ASP B 1 94 ? 19.328 -23.562 -25.781 1 82.06 94 ASP B C 1
ATOM 4372 O O . ASP B 1 94 ? 18.984 -22.812 -24.875 1 82.06 94 ASP B O 1
ATOM 4376 N N . VAL B 1 95 ? 19.297 -24.891 -25.75 1 87.88 95 VAL B N 1
ATOM 4377 C CA . VAL B 1 95 ? 19.062 -25.625 -24.516 1 87.88 95 VAL B CA 1
ATOM 4378 C C . VAL B 1 95 ? 20.266 -26.531 -24.219 1 87.88 95 VAL B C 1
ATOM 4380 O O . VAL B 1 95 ? 20.797 -27.172 -25.125 1 87.88 95 VAL B O 1
ATOM 4383 N N . PHE B 1 96 ? 20.656 -26.516 -22.984 1 84.81 96 PHE B N 1
ATOM 4384 C CA . PHE B 1 96 ? 21.797 -27.312 -22.578 1 84.81 96 PHE B CA 1
ATOM 4385 C C . PHE B 1 96 ? 21.391 -28.375 -21.562 1 84.81 96 PHE B C 1
ATOM 4387 O O . PHE B 1 96 ? 20.562 -28.109 -20.672 1 84.81 96 PHE B O 1
ATOM 4394 N N . LEU B 1 97 ? 21.906 -29.516 -21.828 1 88.25 97 LEU B N 1
ATOM 4395 C CA . LEU B 1 97 ? 21.844 -30.594 -20.844 1 88.25 97 LEU B CA 1
ATOM 4396 C C . LEU B 1 97 ? 23.188 -30.812 -20.172 1 88.25 97 LEU B C 1
ATOM 4398 O O . LEU B 1 97 ? 24.109 -31.375 -20.766 1 88.25 97 LEU B O 1
ATOM 4402 N N . VAL B 1 98 ? 23.156 -30.422 -18.906 1 83.06 98 VAL B N 1
ATOM 4403 C CA . VAL B 1 98 ? 24.422 -30.406 -18.188 1 83.06 98 VAL B CA 1
ATOM 4404 C C . VAL B 1 98 ? 24.422 -31.5 -17.109 1 83.06 98 VAL B C 1
ATOM 4406 O O . VAL B 1 98 ? 23.453 -31.625 -16.359 1 83.06 98 VAL B O 1
ATOM 4409 N N . ASN B 1 99 ? 25.516 -32.219 -17.141 1 79.88 99 ASN B N 1
ATOM 4410 C CA . ASN B 1 99 ? 25.641 -33.219 -16.078 1 79.88 99 ASN B CA 1
ATOM 4411 C C . ASN B 1 99 ? 25.906 -32.562 -14.727 1 79.88 99 ASN B C 1
ATOM 4413 O O . ASN B 1 99 ? 26.844 -31.766 -14.602 1 79.88 99 ASN B O 1
ATOM 4417 N N . LEU B 1 100 ? 25.078 -32.875 -13.758 1 75.44 100 LEU B N 1
ATOM 4418 C CA . LEU B 1 100 ? 25.125 -32.188 -12.477 1 75.44 100 LEU B CA 1
ATOM 4419 C C . LEU B 1 100 ? 26.406 -32.5 -11.727 1 75.44 100 LEU B C 1
ATOM 4421 O O . LEU B 1 100 ? 26.875 -31.734 -10.898 1 75.44 100 LEU B O 1
ATOM 4425 N N . ASP B 1 101 ? 27.062 -33.625 -12.008 1 71.94 101 ASP B N 1
ATOM 4426 C CA . ASP B 1 101 ? 28.281 -34.031 -11.312 1 71.94 101 ASP B CA 1
ATOM 4427 C C . ASP B 1 101 ? 29.5 -33.281 -11.859 1 71.94 101 ASP B C 1
ATOM 4429 O O . ASP B 1 101 ? 30.312 -32.781 -11.094 1 71.94 101 ASP B O 1
ATOM 4433 N N . SER B 1 102 ? 29.625 -33.219 -13.141 1 70.12 102 SER B N 1
ATOM 4434 C CA . SER B 1 102 ? 30.812 -32.656 -13.758 1 70.12 102 SER B CA 1
ATOM 4435 C C . SER B 1 102 ? 30.625 -31.188 -14.094 1 70.12 102 SER B C 1
ATOM 4437 O O . SER B 1 102 ? 31.562 -30.406 -14.039 1 70.12 102 SER B O 1
ATOM 4439 N N . MET B 1 103 ? 29.516 -30.781 -14.32 1 72.81 103 MET B N 1
ATOM 4440 C CA . MET B 1 103 ? 29.156 -29.453 -14.805 1 72.81 103 MET B CA 1
ATOM 4441 C C . MET B 1 103 ? 30.016 -29.047 -15.992 1 72.81 103 MET B C 1
ATOM 4443 O O . MET B 1 103 ? 30.156 -27.859 -16.281 1 72.81 103 MET B O 1
ATOM 4447 N N . GLU B 1 104 ? 30.719 -29.844 -16.484 1 71.31 104 GLU B N 1
ATOM 4448 C CA . GLU B 1 104 ? 31.609 -29.562 -17.609 1 71.31 104 GLU B CA 1
ATOM 4449 C C . GLU B 1 104 ? 31.109 -30.219 -18.891 1 71.31 104 GLU B C 1
ATOM 4451 O O . GLU B 1 104 ? 31.219 -29.656 -19.984 1 71.31 104 GLU B O 1
ATOM 4456 N N . SER B 1 105 ? 30.609 -31.328 -18.656 1 75.5 105 SER B N 1
ATOM 4457 C CA . SER B 1 105 ? 30.094 -32.031 -19.828 1 75.5 105 SER B CA 1
ATOM 4458 C C . SER B 1 105 ? 28.641 -31.703 -20.094 1 75.5 105 SER B C 1
ATOM 4460 O O . SER B 1 105 ? 27.828 -31.656 -19.156 1 75.5 105 SER B O 1
ATOM 4462 N N . TYR B 1 106 ? 28.375 -31.188 -21.344 1 82.19 106 TYR B N 1
ATOM 4463 C CA . TYR B 1 106 ? 26.984 -30.859 -21.641 1 82.19 106 TYR B CA 1
ATOM 4464 C C . TYR B 1 106 ? 26.641 -31.219 -23.078 1 82.19 106 TYR B C 1
ATOM 4466 O O . TYR B 1 106 ? 27.516 -31.281 -23.938 1 82.19 106 TYR B O 1
ATOM 4474 N N . GLU B 1 107 ? 25.406 -31.641 -23.25 1 84.38 107 GLU B N 1
ATOM 4475 C CA . GLU B 1 107 ? 24.781 -31.703 -24.562 1 84.38 107 GLU B CA 1
ATOM 4476 C C . GLU B 1 107 ? 23.984 -30.422 -24.859 1 84.38 107 GLU B C 1
ATOM 4478 O O . GLU B 1 107 ? 23.609 -29.703 -23.938 1 84.38 107 GLU B O 1
ATOM 4483 N N . HIS B 1 108 ? 23.891 -30.016 -26.125 1 86.5 108 HIS B N 1
ATOM 4484 C CA . HIS B 1 108 ? 23.094 -28.844 -26.422 1 86.5 108 HIS B CA 1
ATOM 4485 C C . HIS B 1 108 ? 22.219 -29.047 -27.656 1 86.5 108 HIS B C 1
ATOM 4487 O O . HIS B 1 108 ? 22.516 -29.891 -28.484 1 86.5 108 HIS B O 1
ATOM 4493 N N . TRP B 1 109 ? 21.141 -28.438 -27.719 1 87 109 TRP B N 1
ATOM 4494 C CA . TRP B 1 109 ? 20.203 -28.422 -28.828 1 87 109 TRP B CA 1
ATOM 4495 C C . TRP B 1 109 ? 19.797 -26.984 -29.172 1 87 109 TRP B C 1
ATOM 4497 O O . TRP B 1 109 ? 19.422 -26.203 -28.297 1 87 109 TRP B O 1
ATOM 4507 N N . ASN B 1 110 ? 19.922 -26.641 -30.453 1 85.12 110 ASN B N 1
ATOM 4508 C CA . ASN B 1 110 ? 19.531 -25.312 -30.938 1 85.12 110 ASN B CA 1
ATOM 4509 C C . ASN B 1 110 ? 18.031 -25.219 -31.172 1 85.12 110 ASN B C 1
ATOM 4511 O O . ASN B 1 110 ? 17.484 -26 -31.953 1 85.12 110 ASN B O 1
ATOM 4515 N N . VAL B 1 111 ? 17.469 -24.312 -30.453 1 81.56 111 VAL B N 1
ATOM 4516 C CA . VAL B 1 111 ? 16.016 -24.156 -30.5 1 81.56 111 VAL B CA 1
ATOM 4517 C C . VAL B 1 111 ? 15.625 -23.375 -31.766 1 81.56 111 VAL B C 1
ATOM 4519 O O . VAL B 1 111 ? 14.562 -23.625 -32.344 1 81.56 111 VAL B O 1
ATOM 4522 N N . SER B 1 112 ? 16.5 -22.328 -32.156 1 74.75 112 SER B N 1
ATOM 4523 C CA . SER B 1 112 ? 16.172 -21.469 -33.281 1 74.75 112 SER B CA 1
ATOM 4524 C C . SER B 1 112 ? 16.234 -22.234 -34.594 1 74.75 112 SER B C 1
ATOM 4526 O O . SER B 1 112 ? 17.234 -22.906 -34.906 1 74.75 112 SER B O 1
ATOM 4528 N N . GLN B 1 113 ? 15.125 -22.406 -35.219 1 66.25 113 GLN B N 1
ATOM 4529 C CA . GLN B 1 113 ? 15.078 -23.172 -36.469 1 66.25 113 GLN B CA 1
ATOM 4530 C C . GLN B 1 113 ? 15.367 -22.297 -37.688 1 66.25 113 GLN B C 1
ATOM 4532 O O . GLN B 1 113 ? 15.672 -22.797 -38.75 1 66.25 113 GLN B O 1
ATOM 4537 N N . GLN B 1 114 ? 15.219 -20.969 -37.406 1 66.44 114 GLN B N 1
ATOM 4538 C CA . GLN B 1 114 ? 15.484 -20.062 -38.531 1 66.44 114 GLN B CA 1
ATOM 4539 C C . GLN B 1 114 ? 16.688 -19.172 -38.25 1 66.44 114 GLN B C 1
ATOM 4541 O O . GLN B 1 114 ? 16.766 -18.531 -37.188 1 66.44 114 GLN B O 1
ATOM 4546 N N . PRO B 1 115 ? 17.578 -19.172 -39.156 1 64.25 115 PRO B N 1
ATOM 4547 C CA . PRO B 1 115 ? 18.734 -18.297 -38.969 1 64.25 115 PRO B CA 1
ATOM 4548 C C . PRO B 1 115 ? 18.359 -16.828 -38.812 1 64.25 115 PRO B C 1
ATOM 4550 O O . PRO B 1 115 ? 17.5 -16.328 -39.531 1 64.25 115 PRO B O 1
ATOM 4553 N N . GLY B 1 116 ? 18.875 -16.141 -37.812 1 64.06 116 GLY B N 1
ATOM 4554 C CA . GLY B 1 116 ? 18.641 -14.719 -37.594 1 64.06 116 GLY B CA 1
ATOM 4555 C C . GLY B 1 116 ? 17.594 -14.445 -36.531 1 64.06 116 GLY B C 1
ATOM 4556 O O . GLY B 1 116 ? 17.547 -13.344 -35.969 1 64.06 116 GLY B O 1
ATOM 4557 N N . ASN B 1 117 ? 16.766 -15.438 -36.375 1 71.62 117 ASN B N 1
ATOM 4558 C CA . ASN B 1 117 ? 15.734 -15.234 -35.375 1 71.62 117 ASN B CA 1
ATOM 4559 C C . ASN B 1 117 ? 16.25 -15.594 -33.969 1 71.62 117 ASN B C 1
ATOM 4561 O O . ASN B 1 117 ? 17.125 -16.453 -33.844 1 71.62 117 ASN B O 1
ATOM 4565 N N . GLY B 1 118 ? 15.914 -14.719 -33.031 1 79.38 118 GLY B N 1
ATOM 4566 C CA . GLY B 1 118 ? 16.156 -15.102 -31.672 1 79.38 118 GLY B CA 1
ATOM 4567 C C . GLY B 1 118 ? 15.062 -15.969 -31.078 1 79.38 118 GLY B C 1
ATOM 4568 O O . GLY B 1 118 ? 13.914 -15.922 -31.531 1 79.38 118 GLY B O 1
ATOM 4569 N N . ALA B 1 119 ? 15.461 -17.047 -30.312 1 81.31 119 ALA B N 1
ATOM 4570 C CA . ALA B 1 119 ? 14.484 -17.891 -29.625 1 81.31 119 ALA B CA 1
ATOM 4571 C C . ALA B 1 119 ? 14.781 -17.969 -28.125 1 81.31 119 ALA B C 1
ATOM 4573 O O . ALA B 1 119 ? 15.945 -18.031 -27.719 1 81.31 119 ALA B O 1
ATOM 4574 N N . PHE B 1 120 ? 13.68 -17.891 -27.453 1 82 120 PHE B N 1
ATOM 4575 C CA . PHE B 1 120 ? 13.812 -17.984 -26 1 82 120 PHE B CA 1
ATOM 4576 C C . PHE B 1 120 ? 13.008 -19.172 -25.453 1 82 120 PHE B C 1
ATOM 4578 O O . PHE B 1 120 ? 11.812 -19.281 -25.719 1 82 120 PHE B O 1
ATOM 4585 N N . VAL B 1 121 ? 13.695 -20.016 -24.688 1 84.12 121 VAL B N 1
ATOM 4586 C CA . VAL B 1 121 ? 13.031 -21.156 -24.078 1 84.12 121 VAL B CA 1
ATOM 4587 C C . VAL B 1 121 ? 12.172 -20.688 -22.906 1 84.12 121 VAL B C 1
ATOM 4589 O O . VAL B 1 121 ? 12.641 -19.953 -22.047 1 84.12 121 VAL B O 1
ATOM 4592 N N . LYS B 1 122 ? 10.922 -21.141 -22.953 1 83.19 122 LYS B N 1
ATOM 4593 C CA . LYS B 1 122 ? 9.977 -20.688 -21.922 1 83.19 122 LYS B CA 1
ATOM 4594 C C . LYS B 1 122 ? 9.664 -21.812 -20.938 1 83.19 122 LYS B C 1
ATOM 4596 O O . LYS B 1 122 ? 9.383 -21.547 -19.766 1 83.19 122 LYS B O 1
ATOM 4601 N N . LEU B 1 123 ? 9.68 -23.062 -21.469 1 87.31 123 LEU B N 1
ATOM 4602 C CA . LEU B 1 123 ? 9.32 -24.188 -20.609 1 87.31 123 LEU B CA 1
ATOM 4603 C C . LEU B 1 123 ? 10.234 -25.375 -20.859 1 87.31 123 LEU B C 1
ATOM 4605 O O . LEU B 1 123 ? 10.609 -25.641 -22 1 87.31 123 LEU B O 1
ATOM 4609 N N . ILE B 1 124 ? 10.602 -25.984 -19.828 1 88.38 124 ILE B N 1
ATOM 4610 C CA . ILE B 1 124 ? 11.344 -27.234 -19.828 1 88.38 124 ILE B CA 1
ATOM 4611 C C . ILE B 1 124 ? 10.633 -28.25 -18.922 1 88.38 124 ILE B C 1
ATOM 4613 O O . ILE B 1 124 ? 10.734 -28.156 -17.688 1 88.38 124 ILE B O 1
ATOM 4617 N N . LEU B 1 125 ? 10.008 -29.281 -19.594 1 89.38 125 LEU B N 1
ATOM 4618 C CA . LEU B 1 125 ? 9.125 -30.141 -18.812 1 89.38 125 LEU B CA 1
ATOM 4619 C C . LEU B 1 125 ? 9.461 -31.609 -19.062 1 89.38 125 LEU B C 1
ATOM 4621 O O . LEU B 1 125 ? 8.992 -32.219 -20.031 1 89.38 125 LEU B O 1
ATOM 4625 N N . PRO B 1 126 ? 10.18 -32.156 -18.141 1 87.25 126 PRO B N 1
ATOM 4626 C CA . PRO B 1 126 ? 10.469 -33.562 -18.297 1 87.25 126 PRO B CA 1
ATOM 4627 C C . PRO B 1 126 ? 9.25 -34.469 -18.062 1 87.25 126 PRO B C 1
ATOM 4629 O O . PRO B 1 126 ? 8.43 -34.156 -17.188 1 87.25 126 PRO B O 1
ATOM 4632 N N . PHE B 1 127 ? 9.102 -35.531 -18.844 1 86.94 127 PHE B N 1
ATOM 4633 C CA . PHE B 1 127 ? 8.047 -36.531 -18.688 1 86.94 127 PHE B CA 1
ATOM 4634 C C . PHE B 1 127 ? 8.523 -37.875 -19.188 1 86.94 127 PHE B C 1
ATOM 4636 O O . PHE B 1 127 ? 8.75 -38.094 -20.375 1 86.94 127 PHE B O 1
ATOM 4643 N N . GLU B 1 128 ? 8.672 -38.75 -18.188 1 85.25 128 GLU B N 1
ATOM 4644 C CA . GLU B 1 128 ? 9.211 -40.062 -18.5 1 85.25 128 GLU B CA 1
ATOM 4645 C C . GLU B 1 128 ? 10.57 -39.969 -19.188 1 85.25 128 GLU B C 1
ATOM 4647 O O . GLU B 1 128 ? 11.484 -39.312 -18.672 1 85.25 128 GLU B O 1
ATOM 4652 N N . ASP B 1 129 ? 10.719 -40.469 -20.406 1 84.94 129 ASP B N 1
ATOM 4653 C CA . ASP B 1 129 ? 12.023 -40.469 -21.078 1 84.94 129 ASP B CA 1
ATOM 4654 C C . ASP B 1 129 ? 12.125 -39.312 -22.062 1 84.94 129 ASP B C 1
ATOM 4656 O O . ASP B 1 129 ? 13.039 -39.25 -22.891 1 84.94 129 ASP B O 1
ATOM 4660 N N . ARG B 1 130 ? 11.242 -38.438 -21.922 1 87.19 130 ARG B N 1
ATOM 4661 C CA . ARG B 1 130 ? 11.195 -37.281 -22.828 1 87.19 130 ARG B CA 1
ATOM 4662 C C . ARG B 1 130 ? 11.164 -35.969 -22.062 1 87.19 130 ARG B C 1
ATOM 4664 O O . ARG B 1 130 ? 10.93 -35.969 -20.859 1 87.19 130 ARG B O 1
ATOM 4671 N N . ILE B 1 131 ? 11.469 -34.938 -22.844 1 87.5 131 ILE B N 1
ATOM 4672 C CA . ILE B 1 131 ? 11.383 -33.594 -22.312 1 87.5 131 ILE B CA 1
ATOM 4673 C C . ILE B 1 131 ? 10.672 -32.688 -23.312 1 87.5 131 ILE B C 1
ATOM 4675 O O . ILE B 1 131 ? 11.008 -32.656 -24.5 1 87.5 131 ILE B O 1
ATOM 4679 N N . LEU B 1 132 ? 9.617 -32.125 -22.844 1 87.38 132 LEU B N 1
ATOM 4680 C CA . LEU B 1 132 ? 8.914 -31.156 -23.672 1 87.38 132 LEU B CA 1
ATOM 4681 C C . LEU B 1 132 ? 9.57 -29.781 -23.562 1 87.38 132 LEU B C 1
ATOM 4683 O O . LEU B 1 132 ? 9.688 -29.219 -22.484 1 87.38 132 LEU B O 1
ATOM 4687 N N . LEU B 1 133 ? 10.047 -29.234 -24.625 1 86.81 133 LEU B N 1
ATOM 4688 C CA . LEU B 1 133 ? 10.648 -27.906 -24.703 1 86.81 133 LEU B CA 1
ATOM 4689 C C . LEU B 1 133 ? 9.734 -26.938 -25.453 1 86.81 133 LEU B C 1
ATOM 4691 O O . LEU B 1 133 ? 9.273 -27.234 -26.547 1 86.81 133 LEU B O 1
ATOM 4695 N N . CYS B 1 134 ? 9.438 -25.875 -24.781 1 84.81 134 CYS B N 1
ATOM 4696 C CA . CYS B 1 134 ? 8.648 -24.828 -25.438 1 84.81 134 CYS B CA 1
ATOM 4697 C C . CYS B 1 134 ? 9.414 -23.516 -25.5 1 84.81 134 CYS B C 1
ATOM 4699 O O . CYS B 1 134 ? 10.109 -23.156 -24.562 1 84.81 134 CYS B O 1
ATOM 4701 N N . TRP B 1 135 ? 9.352 -22.797 -26.656 1 83.75 135 TRP B N 1
ATOM 4702 C CA . TRP B 1 135 ? 10.086 -21.547 -26.812 1 83.75 135 TRP B CA 1
ATOM 4703 C C . TRP B 1 135 ? 9.281 -20.547 -27.641 1 83.75 135 TRP B C 1
ATOM 4705 O O . TRP B 1 135 ? 8.25 -20.906 -28.219 1 83.75 135 TRP B O 1
ATOM 4715 N N . VAL B 1 136 ? 9.711 -19.359 -27.531 1 81.44 136 VAL B N 1
ATOM 4716 C CA . VAL B 1 136 ? 9.133 -18.281 -28.344 1 81.44 136 VAL B CA 1
ATOM 4717 C C . VAL B 1 136 ? 10.18 -17.734 -29.297 1 81.44 136 VAL B C 1
ATOM 4719 O O . VAL B 1 136 ? 11.336 -17.516 -28.906 1 81.44 136 VAL B O 1
ATOM 4722 N N . GLU B 1 137 ? 9.758 -17.594 -30.484 1 79.25 137 GLU B N 1
ATOM 4723 C CA . GLU B 1 137 ? 10.664 -17.062 -31.5 1 79.25 137 GLU B CA 1
ATOM 4724 C C . GLU B 1 137 ? 10.469 -15.562 -31.672 1 79.25 137 GLU B C 1
ATOM 4726 O O . GLU B 1 137 ? 9.336 -15.062 -31.594 1 79.25 137 GLU B O 1
ATOM 4731 N N . LYS B 1 138 ? 11.586 -14.906 -31.781 1 76.62 138 LYS B N 1
ATOM 4732 C CA . LYS B 1 138 ? 11.586 -13.492 -32.125 1 76.62 138 LYS B CA 1
ATOM 4733 C C . LYS B 1 138 ? 11.945 -13.273 -33.594 1 76.62 138 LYS B C 1
ATOM 4735 O O . LYS B 1 138 ? 12.734 -14.031 -34.156 1 76.62 138 LYS B O 1
ATOM 4740 N N . PRO B 1 139 ? 11.273 -12.297 -34.219 1 71.25 139 PRO B N 1
ATOM 4741 C CA . PRO B 1 139 ? 10.492 -11.164 -33.719 1 71.25 139 PRO B CA 1
ATOM 4742 C C . PRO B 1 139 ? 8.992 -11.461 -33.656 1 71.25 139 PRO B C 1
ATOM 4744 O O . PRO B 1 139 ? 8.219 -10.672 -33.125 1 71.25 139 PRO B O 1
ATOM 4747 N N . ASN B 1 140 ? 8.555 -12.633 -34.188 1 64.81 140 ASN B N 1
ATOM 4748 C CA . ASN B 1 140 ? 7.129 -12.844 -34.406 1 64.81 140 ASN B CA 1
ATOM 4749 C C . ASN B 1 140 ? 6.441 -13.352 -33.156 1 64.81 140 ASN B C 1
ATOM 4751 O O . ASN B 1 140 ? 5.227 -13.555 -33.156 1 64.81 140 ASN B O 1
ATOM 4755 N N . SER B 1 141 ? 7.09 -13.523 -32.156 1 71.19 141 SER B N 1
ATOM 4756 C CA . SER B 1 141 ? 6.555 -13.992 -30.875 1 71.19 141 SER B CA 1
ATOM 4757 C C . SER B 1 141 ? 5.734 -15.266 -31.047 1 71.19 141 SER B C 1
ATOM 4759 O O . SER B 1 141 ? 4.656 -15.406 -30.469 1 71.19 141 SER B O 1
ATOM 4761 N N . THR B 1 142 ? 6.125 -16.109 -31.969 1 74.12 142 THR B N 1
ATOM 4762 C CA . THR B 1 142 ? 5.441 -17.375 -32.188 1 74.12 142 THR B CA 1
ATOM 4763 C C . THR B 1 142 ? 5.953 -18.438 -31.219 1 74.12 142 THR B C 1
ATOM 4765 O O . THR B 1 142 ? 7.16 -18.672 -31.109 1 74.12 142 THR B O 1
ATOM 4768 N N . GLY B 1 143 ? 5.008 -19.047 -30.484 1 80.31 143 GLY B N 1
ATOM 4769 C CA . GLY B 1 143 ? 5.344 -20.109 -29.562 1 80.31 143 GLY B CA 1
ATOM 4770 C C . GLY B 1 143 ? 5.328 -21.484 -30.188 1 80.31 143 GLY B C 1
ATOM 4771 O O . GLY B 1 143 ? 4.48 -21.781 -31.047 1 80.31 143 GLY B O 1
ATOM 4772 N N . SER B 1 144 ? 6.324 -22.281 -29.875 1 80.69 144 SER B N 1
ATOM 4773 C CA . SER B 1 144 ? 6.418 -23.656 -30.359 1 80.69 144 SER B CA 1
ATOM 4774 C C . SER B 1 144 ? 6.891 -24.594 -29.25 1 80.69 144 SER B C 1
ATOM 4776 O O . SER B 1 144 ? 7.559 -24.156 -28.312 1 80.69 144 SER B O 1
ATOM 4778 N N . CYS B 1 145 ? 6.434 -25.875 -29.391 1 84.38 145 CYS B N 1
ATOM 4779 C CA . CYS B 1 145 ? 6.895 -26.906 -28.469 1 84.38 145 CYS B CA 1
ATOM 4780 C C . CYS B 1 145 ? 7.32 -28.156 -29.219 1 84.38 145 CYS B C 1
ATOM 4782 O O . CYS B 1 145 ? 6.824 -28.438 -30.312 1 84.38 145 CYS B O 1
ATOM 4784 N N . THR B 1 146 ? 8.266 -28.797 -28.672 1 83.06 146 THR B N 1
ATOM 4785 C CA . THR B 1 146 ? 8.68 -30.078 -29.234 1 83.06 146 THR B CA 1
ATOM 4786 C C . THR B 1 146 ? 9.125 -31.047 -28.141 1 83.06 146 THR B C 1
ATOM 4788 O O . THR B 1 146 ? 9.57 -30.609 -27.078 1 83.06 146 THR B O 1
ATOM 4791 N N . TRP B 1 147 ? 8.922 -32.281 -28.406 1 86.75 147 TRP B N 1
ATOM 4792 C CA . TRP B 1 147 ? 9.438 -33.344 -27.531 1 86.75 147 TRP B CA 1
ATOM 4793 C C . TRP B 1 147 ? 10.852 -33.719 -27.938 1 86.75 147 TRP B C 1
ATOM 4795 O O . TRP B 1 147 ? 11.148 -33.875 -29.125 1 86.75 147 TRP B O 1
ATOM 4805 N N . ARG B 1 148 ? 11.719 -33.781 -26.953 1 86.88 148 ARG B N 1
ATOM 4806 C CA . ARG B 1 148 ? 13.086 -34.25 -27.141 1 86.88 148 ARG B CA 1
ATOM 4807 C C . ARG B 1 148 ? 13.422 -35.375 -26.172 1 86.88 148 ARG B C 1
ATOM 4809 O O . ARG B 1 148 ? 12.703 -35.594 -25.188 1 86.88 148 ARG B O 1
ATOM 4816 N N . ASN B 1 149 ? 14.5 -36.156 -26.578 1 88.44 149 ASN B N 1
ATOM 4817 C CA . ASN B 1 149 ? 15 -37.125 -25.625 1 88.44 149 ASN B CA 1
ATOM 4818 C C . ASN B 1 149 ? 15.516 -36.5 -24.344 1 88.44 149 ASN B C 1
ATOM 4820 O O . ASN B 1 149 ? 16.312 -35.531 -24.406 1 88.44 149 ASN B O 1
ATOM 4824 N N . ARG B 1 150 ? 15.117 -37.031 -23.266 1 88.12 150 ARG B N 1
ATOM 4825 C CA . ARG B 1 150 ? 15.375 -36.406 -21.969 1 88.12 150 ARG B CA 1
ATOM 4826 C C . ARG B 1 150 ? 16.859 -36.5 -21.609 1 88.12 150 ARG B C 1
ATOM 4828 O O . ARG B 1 150 ? 17.375 -35.656 -20.859 1 88.12 150 ARG B O 1
ATOM 4835 N N . THR B 1 151 ? 17.625 -37.375 -22.125 1 88.69 151 THR B N 1
ATOM 4836 C CA . THR B 1 151 ? 19 -37.594 -21.688 1 88.69 151 THR B CA 1
ATOM 4837 C C . THR B 1 151 ? 19.984 -37.156 -22.766 1 88.69 151 THR B C 1
ATOM 4839 O O . THR B 1 151 ? 21.188 -37 -22.5 1 88.69 151 THR B O 1
ATOM 4842 N N . THR B 1 152 ? 19.531 -36.906 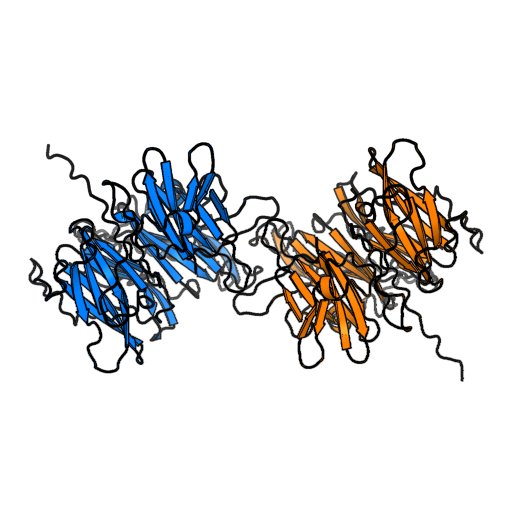-23.969 1 89.12 152 THR B N 1
ATOM 4843 C CA . THR B 1 152 ? 20.469 -36.594 -25.031 1 89.12 152 THR B CA 1
ATOM 4844 C C . THR B 1 152 ? 20.047 -35.312 -25.766 1 89.12 152 THR B C 1
ATOM 4846 O O . THR B 1 152 ? 20.828 -34.75 -26.531 1 89.12 152 THR B O 1
ATOM 4849 N N . LEU B 1 153 ? 18.859 -34.875 -25.578 1 90 153 LEU B N 1
ATOM 4850 C CA . LEU B 1 153 ? 18.219 -33.781 -26.297 1 90 153 LEU B CA 1
ATOM 4851 C C . LEU B 1 153 ? 18.094 -34.125 -27.781 1 90 153 LEU B C 1
ATOM 4853 O O . LEU B 1 153 ? 17.797 -33.219 -28.594 1 90 153 LEU B O 1
ATOM 4857 N N . GLY B 1 154 ? 18.344 -35.281 -28.078 1 86.69 154 GLY B N 1
ATOM 4858 C CA . GLY B 1 154 ? 18.125 -35.75 -29.438 1 86.69 154 GLY B CA 1
ATOM 4859 C C . GLY B 1 154 ? 16.656 -36.031 -29.75 1 86.69 154 GLY B C 1
ATOM 4860 O O . GLY B 1 154 ? 15.766 -35.438 -29.125 1 86.69 154 GLY B O 1
ATOM 4861 N N . GLU B 1 155 ? 16.438 -36.812 -30.75 1 83.31 155 GLU B N 1
ATOM 4862 C CA . GLU B 1 155 ? 15.078 -37.156 -31.141 1 83.31 155 GLU B CA 1
ATOM 4863 C C . GLU B 1 155 ? 14.328 -37.875 -30.016 1 83.31 155 GLU B C 1
ATOM 4865 O O . GLU B 1 155 ? 14.891 -38.719 -29.344 1 83.31 155 GLU B O 1
ATOM 4870 N N . ALA B 1 156 ? 13.086 -37.406 -29.828 1 82.75 156 ALA B N 1
ATOM 4871 C CA . ALA B 1 156 ? 12.266 -38 -28.781 1 82.75 156 ALA B CA 1
ATOM 4872 C C . ALA B 1 156 ? 11.883 -39.438 -29.109 1 82.75 156 ALA B C 1
ATOM 4874 O O . ALA B 1 156 ? 11.523 -39.75 -30.25 1 82.75 156 ALA B O 1
ATOM 4875 N N . PRO B 1 157 ? 11.984 -40.281 -28.109 1 76.31 157 PRO B N 1
ATOM 4876 C CA . PRO B 1 157 ? 11.555 -41.656 -28.359 1 76.31 157 PRO B CA 1
ATOM 4877 C C . PRO B 1 157 ? 10.047 -41.781 -28.547 1 76.31 157 PRO B C 1
ATOM 4879 O O . PRO B 1 157 ? 9.289 -40.906 -28.094 1 76.31 157 PRO B O 1
ATOM 4882 N N . GLU B 1 158 ? 9.625 -42.688 -29.438 1 64.62 158 GLU B N 1
ATOM 4883 C CA . GLU B 1 158 ? 8.203 -43 -29.594 1 64.62 158 GLU B CA 1
ATOM 4884 C C . GLU B 1 158 ? 7.57 -43.406 -28.281 1 64.62 158 GLU B C 1
ATOM 4886 O O . GLU B 1 158 ? 8.234 -44.031 -27.438 1 64.62 158 GLU B O 1
ATOM 4891 N N . SER B 1 159 ? 6.457 -42.781 -27.984 1 58.88 159 SER B N 1
ATOM 4892 C CA . SER B 1 159 ? 5.773 -43.281 -26.797 1 58.88 159 SER B CA 1
ATOM 4893 C C . SER B 1 159 ? 5.402 -44.781 -26.969 1 58.88 159 SER B C 1
ATOM 4895 O O . SER B 1 159 ? 5.367 -45.281 -28.094 1 58.88 159 SER B O 1
ATOM 4897 N N . ASP B 1 160 ? 5.398 -45.5 -25.828 1 53.97 160 ASP B N 1
ATOM 4898 C CA . ASP B 1 160 ? 4.945 -46.906 -25.906 1 53.97 160 ASP B CA 1
ATOM 4899 C C . ASP B 1 160 ? 3.598 -47 -26.609 1 53.97 160 ASP B C 1
ATOM 4901 O O . ASP B 1 160 ? 3.236 -48.062 -27.125 1 53.97 160 ASP B O 1
ATOM 4905 N N . GLN B 1 161 ? 2.795 -46.062 -26.406 1 50.41 161 GLN B N 1
ATOM 4906 C CA . GLN B 1 161 ? 1.485 -46.156 -27.047 1 50.41 161 GLN B CA 1
ATOM 4907 C C . GLN B 1 161 ? 1.51 -45.562 -28.453 1 50.41 161 GLN B C 1
ATOM 4909 O O . GLN B 1 161 ? 0.466 -45.406 -29.094 1 50.41 161 GLN B O 1
ATOM 4914 N N . GLY B 1 162 ? 2.578 -45.375 -28.938 1 46.5 162 GLY B N 1
ATOM 4915 C CA . GLY B 1 162 ? 2.637 -44.906 -30.328 1 46.5 162 GLY B CA 1
ATOM 4916 C C . GLY B 1 162 ? 2.516 -43.406 -30.453 1 46.5 162 GLY B C 1
ATOM 4917 O O . GLY B 1 162 ? 2.451 -42.875 -31.578 1 46.5 162 GLY B O 1
ATOM 4918 N N . TYR B 1 163 ? 2.162 -42.781 -29.406 1 46.16 163 TYR B N 1
ATOM 4919 C CA . TYR B 1 163 ? 1.964 -41.344 -29.531 1 46.16 163 TYR B CA 1
ATOM 4920 C C . TYR B 1 163 ? 3.277 -40.656 -29.844 1 46.16 163 TYR B C 1
ATOM 4922 O O . TYR B 1 163 ? 4.277 -40.844 -29.156 1 46.16 163 TYR B O 1
ATOM 4930 N N . VAL B 1 164 ? 3.451 -40.5 -31.125 1 44.91 164 VAL B N 1
ATOM 4931 C CA . VAL B 1 164 ? 4.551 -39.625 -31.547 1 44.91 164 VAL B CA 1
ATOM 4932 C C . VAL B 1 164 ? 4.301 -38.219 -31.062 1 44.91 164 VAL B C 1
ATOM 4934 O O . VAL B 1 164 ? 3.242 -37.625 -31.328 1 44.91 164 VAL B O 1
ATOM 4937 N N . PHE B 1 165 ? 4.707 -38.031 -29.812 1 47.66 165 PHE B N 1
ATOM 4938 C CA . PHE B 1 165 ? 4.598 -36.625 -29.391 1 47.66 165 PHE B CA 1
ATOM 4939 C C . PHE B 1 165 ? 5.105 -35.688 -30.484 1 47.66 165 PHE B C 1
ATOM 4941 O O . PHE B 1 165 ? 6.305 -35.656 -30.766 1 47.66 165 PHE B O 1
ATOM 4948 N N . LYS B 1 166 ? 4.367 -35.625 -31.641 1 47.09 166 LYS B N 1
ATOM 4949 C CA . LYS B 1 166 ? 4.742 -34.844 -32.812 1 47.09 166 LYS B CA 1
ATOM 4950 C C . LYS B 1 166 ? 4.891 -33.375 -32.469 1 47.09 166 LYS B C 1
ATOM 4952 O O . LYS B 1 166 ? 4.125 -32.844 -31.672 1 47.09 166 LYS B O 1
ATOM 4957 N N . PRO B 1 167 ? 5.992 -32.906 -32.875 1 46.44 167 PRO B N 1
ATOM 4958 C CA . PRO B 1 167 ? 6.266 -31.469 -32.812 1 46.44 167 PRO B CA 1
ATOM 4959 C C . PRO B 1 167 ? 5.031 -30.625 -33.094 1 46.44 167 PRO B C 1
ATOM 4961 O O . PRO B 1 167 ? 4.887 -29.531 -32.562 1 46.44 167 PRO B O 1
ATOM 4964 N N . LYS B 1 168 ? 4.277 -31.141 -34.156 1 44.56 168 LYS B N 1
ATOM 4965 C CA . LYS B 1 168 ? 3.227 -30.312 -34.719 1 44.56 168 LYS B CA 1
ATOM 4966 C C . LYS B 1 168 ? 2.029 -30.203 -33.781 1 44.56 168 LYS B C 1
ATOM 4968 O O . LYS B 1 168 ? 0.998 -29.641 -34.125 1 44.56 168 LYS B O 1
ATOM 4973 N N . GLU B 1 169 ? 2.072 -31.078 -32.781 1 50.09 169 GLU B N 1
ATOM 4974 C CA . GLU B 1 169 ? 0.897 -30.953 -31.922 1 50.09 169 GLU B CA 1
ATOM 4975 C C . GLU B 1 169 ? 0.827 -29.562 -31.297 1 50.09 169 GLU B C 1
ATOM 4977 O O . GLU B 1 169 ? 1.846 -29.016 -30.875 1 50.09 169 GLU B O 1
ATOM 4982 N N . LYS B 1 170 ? -0.141 -28.922 -31.734 1 53.72 170 LYS B N 1
ATOM 4983 C CA . LYS B 1 170 ? -0.426 -27.531 -31.375 1 53.72 170 LYS B CA 1
ATOM 4984 C C . LYS B 1 170 ? -0.522 -27.375 -29.859 1 53.72 170 LYS B C 1
ATOM 4986 O O . LYS B 1 170 ? -1.457 -27.875 -29.234 1 53.72 170 LYS B O 1
ATOM 4991 N N . TYR B 1 171 ? 0.671 -27.562 -29.203 1 60.38 171 TYR B N 1
ATOM 4992 C CA . TYR B 1 171 ? 0.609 -27.094 -27.828 1 60.38 171 TYR B CA 1
ATOM 4993 C C . TYR B 1 171 ? 0.438 -25.594 -27.766 1 60.38 171 TYR B C 1
ATOM 4995 O O . TYR B 1 171 ? 0.91 -24.875 -28.656 1 60.38 171 TYR B O 1
ATOM 5003 N N . ASN B 1 172 ? -0.591 -25.297 -27.016 1 64.06 172 ASN B N 1
ATOM 5004 C CA . ASN B 1 172 ? -0.666 -23.859 -26.797 1 64.06 172 ASN B CA 1
ATOM 5005 C C . ASN B 1 172 ? 0.604 -23.328 -26.141 1 64.06 172 ASN B C 1
ATOM 5007 O O . ASN B 1 172 ? 0.679 -23.219 -24.906 1 64.06 172 ASN B O 1
ATOM 5011 N N . ALA B 1 173 ? 1.647 -23.25 -26.969 1 66.44 173 ALA B N 1
ATOM 5012 C CA . ALA B 1 173 ? 2.934 -22.75 -26.5 1 66.44 173 ALA B CA 1
ATOM 5013 C C . ALA B 1 173 ? 2.805 -21.312 -25.984 1 66.44 173 ALA B C 1
ATOM 5015 O O . ALA B 1 173 ? 2.018 -20.531 -26.516 1 66.44 173 ALA B O 1
ATOM 5016 N N . PRO B 1 174 ? 3.52 -21.141 -24.828 1 71.69 174 PRO B N 1
ATOM 5017 C CA . PRO B 1 174 ? 3.561 -19.734 -24.422 1 71.69 174 PRO B CA 1
ATOM 5018 C C . PRO B 1 174 ? 4.062 -18.812 -25.531 1 71.69 174 PRO B C 1
ATOM 5020 O O . PRO B 1 174 ? 4.969 -19.188 -26.281 1 71.69 174 PRO B O 1
ATOM 5023 N N . SER B 1 175 ? 3.383 -17.812 -25.797 1 68.94 175 SER B N 1
ATOM 5024 C CA . SER B 1 175 ? 3.799 -16.812 -26.781 1 68.94 175 SER B CA 1
ATOM 5025 C C . SER B 1 175 ? 4.117 -15.477 -26.125 1 68.94 175 SER B C 1
ATOM 5027 O O . SER B 1 175 ? 4.152 -14.445 -26.797 1 68.94 175 SER B O 1
ATOM 5029 N N . SER B 1 176 ? 4.402 -15.656 -24.875 1 71.19 176 SER B N 1
ATOM 5030 C CA . SER B 1 176 ? 4.668 -14.438 -24.109 1 71.19 176 SER B CA 1
ATOM 5031 C C . SER B 1 176 ? 6.105 -13.969 -24.328 1 71.19 176 SER B C 1
ATOM 5033 O O . SER B 1 176 ? 6.957 -14.727 -24.781 1 71.19 176 SER B O 1
ATOM 5035 N N . SER B 1 177 ? 6.309 -12.672 -24.031 1 73.5 177 SER B N 1
ATOM 5036 C CA . SER B 1 177 ? 7.641 -12.086 -24.094 1 73.5 177 SER B CA 1
ATOM 5037 C C . SER B 1 177 ? 8.586 -12.742 -23.094 1 73.5 177 SER B C 1
ATOM 5039 O O . SER B 1 177 ? 8.133 -13.383 -22.141 1 73.5 177 SER B O 1
ATOM 5041 N N . PRO B 1 178 ? 9.859 -12.617 -23.391 1 70.94 178 PRO B N 1
ATOM 5042 C CA . PRO B 1 178 ? 10.828 -13.211 -22.469 1 70.94 178 PRO B CA 1
ATOM 5043 C C . PRO B 1 178 ? 10.68 -12.711 -21.047 1 70.94 178 PRO B C 1
ATOM 5045 O O . PRO B 1 178 ? 11.016 -13.422 -20.094 1 70.94 178 PRO B O 1
ATOM 5048 N N . ASP B 1 179 ? 10.07 -11.555 -20.922 1 72.62 179 ASP B N 1
ATOM 5049 C CA . ASP B 1 179 ? 9.992 -10.945 -19.594 1 72.62 179 ASP B CA 1
ATOM 5050 C C . ASP B 1 179 ? 8.742 -11.414 -18.859 1 72.62 179 ASP B C 1
ATOM 5052 O O . ASP B 1 179 ? 8.625 -11.219 -17.641 1 72.62 179 ASP B O 1
ATOM 5056 N N . GLN B 1 180 ? 7.934 -12.07 -19.656 1 79 180 GLN B N 1
ATOM 5057 C CA . GLN B 1 180 ? 6.703 -12.555 -19.031 1 79 180 GLN B CA 1
ATOM 5058 C C . GLN B 1 180 ? 6.902 -13.945 -18.438 1 79 180 GLN B C 1
ATOM 5060 O O . GLN B 1 180 ? 7.469 -14.828 -19.094 1 79 180 GLN B O 1
ATOM 5065 N N . ASN B 1 181 ? 6.422 -14.055 -17.25 1 84.38 181 ASN B N 1
ATOM 5066 C CA . ASN B 1 181 ? 6.586 -15.328 -16.562 1 84.38 181 ASN B CA 1
ATOM 5067 C C . ASN B 1 181 ? 5.496 -16.312 -16.953 1 84.38 181 ASN B C 1
ATOM 5069 O O . ASN B 1 181 ? 4.332 -15.938 -17.109 1 84.38 181 ASN B O 1
ATOM 5073 N N . ASP B 1 182 ? 5.945 -17.547 -17.156 1 88.19 182 ASP B N 1
ATOM 5074 C CA . ASP B 1 182 ? 5.066 -18.703 -17.344 1 88.19 182 ASP B CA 1
ATOM 5075 C C . ASP B 1 182 ? 5.445 -19.844 -16.406 1 88.19 182 ASP B C 1
ATOM 5077 O O . ASP B 1 182 ? 6.574 -19.891 -15.914 1 88.19 182 ASP B O 1
ATOM 5081 N N . THR B 1 183 ? 4.477 -20.641 -16.141 1 90.69 183 THR B N 1
ATOM 5082 C CA . THR B 1 183 ? 4.766 -21.859 -15.375 1 90.69 183 THR B CA 1
ATOM 5083 C C . THR B 1 183 ? 3.986 -23.047 -15.922 1 90.69 183 THR B C 1
ATOM 5085 O O . THR B 1 183 ? 2.939 -22.875 -16.547 1 90.69 183 THR B O 1
ATOM 5088 N N . ALA B 1 184 ? 4.613 -24.203 -15.789 1 91.81 184 ALA B N 1
ATOM 5089 C CA . ALA B 1 184 ? 3.924 -25.406 -16.25 1 91.81 184 ALA B CA 1
ATOM 5090 C C . ALA B 1 184 ? 4.473 -26.656 -15.555 1 91.81 184 ALA B C 1
ATOM 5092 O O . ALA B 1 184 ? 5.594 -26.641 -15.039 1 91.81 184 ALA B O 1
ATOM 5093 N N . ILE B 1 185 ? 3.621 -27.688 -15.594 1 92.56 185 ILE B N 1
ATOM 5094 C CA . ILE B 1 185 ? 4.035 -29 -15.133 1 92.56 185 ILE B CA 1
ATOM 5095 C C . ILE B 1 185 ? 3.322 -30.078 -15.938 1 92.56 185 ILE B C 1
ATOM 5097 O O . ILE B 1 185 ? 2.246 -29.844 -16.484 1 92.56 185 ILE B O 1
ATOM 5101 N N . ILE B 1 186 ? 3.949 -31.125 -16.078 1 91.44 186 ILE B N 1
ATOM 5102 C CA . ILE B 1 186 ? 3.281 -32.344 -16.547 1 91.44 186 ILE B CA 1
ATOM 5103 C C . ILE B 1 186 ? 3.121 -33.312 -15.383 1 91.44 186 ILE B C 1
ATOM 5105 O O . ILE B 1 186 ? 4.109 -33.75 -14.789 1 91.44 186 ILE B O 1
ATOM 5109 N N . THR B 1 187 ? 1.925 -33.625 -15.086 1 92.81 187 THR B N 1
ATOM 5110 C CA . THR B 1 187 ? 1.648 -34.5 -13.953 1 92.81 187 THR B CA 1
ATOM 5111 C C . THR B 1 187 ? 2.072 -35.938 -14.258 1 92.81 187 THR B C 1
ATOM 5113 O O . THR B 1 187 ? 2.334 -36.281 -15.406 1 92.81 187 THR B O 1
ATOM 5116 N N . GLU B 1 188 ? 2.062 -36.688 -13.227 1 87.94 188 GLU B N 1
ATOM 5117 C CA . GLU B 1 188 ? 2.467 -38.094 -13.352 1 87.94 188 GLU B CA 1
ATOM 5118 C C . GLU B 1 188 ? 1.557 -38.844 -14.32 1 87.94 188 GLU B C 1
ATOM 5120 O O . GLU B 1 188 ? 2.006 -39.75 -15.031 1 87.94 188 GLU B O 1
ATOM 5125 N N . ASP B 1 189 ? 0.315 -38.438 -14.32 1 85.62 189 ASP B N 1
ATOM 5126 C CA . ASP B 1 189 ? -0.65 -39.125 -15.172 1 85.62 189 ASP B CA 1
ATOM 5127 C C . ASP B 1 189 ? -0.608 -38.594 -16.594 1 85.62 189 ASP B C 1
ATOM 5129 O O . ASP B 1 189 ? -1.356 -39.062 -17.469 1 85.62 189 ASP B O 1
ATOM 5133 N N . GLY B 1 190 ? 0.278 -37.625 -16.828 1 86.69 190 GLY B N 1
ATOM 5134 C CA . GLY B 1 190 ? 0.523 -37.156 -18.188 1 86.69 190 GLY B CA 1
ATOM 5135 C C . GLY B 1 190 ? -0.338 -35.969 -18.578 1 86.69 190 GLY B C 1
ATOM 5136 O O . GLY B 1 190 ? -0.599 -35.75 -19.766 1 86.69 190 GLY B O 1
ATOM 5137 N N . SER B 1 191 ? -0.838 -35.312 -17.656 1 89.81 191 SER B N 1
ATOM 5138 C CA . SER B 1 191 ? -1.594 -34.094 -17.938 1 89.81 191 SER B CA 1
ATOM 5139 C C . SER B 1 191 ? -0.71 -32.844 -17.828 1 89.81 191 SER B C 1
ATOM 5141 O O . SER B 1 191 ? -0.018 -32.656 -16.828 1 89.81 191 SER B O 1
ATOM 5143 N N . LEU B 1 192 ? -0.73 -32.094 -18.875 1 91.44 192 LEU B N 1
ATOM 5144 C CA . LEU B 1 192 ? -0.016 -30.812 -18.906 1 91.44 192 LEU B CA 1
ATOM 5145 C C . LEU B 1 192 ? -0.871 -29.688 -18.312 1 91.44 192 LEU B C 1
ATOM 5147 O O . LEU B 1 192 ? -2.037 -29.531 -18.672 1 91.44 192 LEU B O 1
ATOM 5151 N N . PHE B 1 193 ? -0.381 -29.047 -17.344 1 93.19 193 PHE B N 1
ATOM 5152 C CA . PHE B 1 193 ? -0.973 -27.828 -16.797 1 93.19 193 PHE B CA 1
ATOM 5153 C C . PHE B 1 193 ? -0.069 -26.641 -17.062 1 93.19 193 PHE B C 1
ATOM 5155 O O . PHE B 1 193 ? 1.122 -26.672 -16.75 1 93.19 193 PHE B O 1
ATOM 5162 N N . VAL B 1 194 ? -0.632 -25.547 -17.609 1 91.12 194 VAL B N 1
ATOM 5163 C CA . VAL B 1 194 ? 0.177 -24.391 -18 1 91.12 194 VAL B CA 1
ATOM 5164 C C . VAL B 1 194 ? -0.512 -23.094 -17.547 1 91.12 194 VAL B C 1
ATOM 5166 O O . VAL B 1 194 ? -1.728 -22.953 -17.703 1 91.12 194 VAL B O 1
ATOM 5169 N N . GLY B 1 195 ? 0.185 -22.266 -16.859 1 91.06 195 GLY B N 1
ATOM 5170 C CA . GLY B 1 195 ? -0.181 -20.875 -16.672 1 91.06 195 GLY B CA 1
ATOM 5171 C C . GLY B 1 195 ? 0.597 -19.938 -17.562 1 91.06 195 GLY B C 1
ATOM 5172 O O . GLY B 1 195 ? 1.823 -19.844 -17.469 1 91.06 195 GLY B O 1
ATOM 5173 N N . THR B 1 196 ? -0.099 -19.25 -18.422 1 85.5 196 THR B N 1
ATOM 5174 C CA . THR B 1 196 ? 0.606 -18.438 -19.406 1 85.5 196 THR B CA 1
ATOM 5175 C C . THR B 1 196 ? -0.25 -17.25 -19.844 1 85.5 196 THR B C 1
ATOM 5177 O O . THR B 1 196 ? -1.417 -17.141 -19.453 1 85.5 196 THR B O 1
ATOM 5180 N N . PHE B 1 197 ? 0.456 -16.391 -20.516 1 81.25 197 PHE B N 1
ATOM 5181 C CA . PHE B 1 197 ? -0.208 -15.266 -21.156 1 81.25 197 PHE B CA 1
ATOM 5182 C C . PHE B 1 197 ? -0.394 -15.531 -22.641 1 81.25 197 PHE B C 1
ATOM 5184 O O . PHE B 1 197 ? 0.528 -16 -23.312 1 81.25 197 PHE B O 1
ATOM 5191 N N . VAL B 1 198 ? -1.595 -15.273 -23.078 1 74.06 198 VAL B N 1
ATOM 5192 C CA . VAL B 1 198 ? -1.89 -15.414 -24.5 1 74.06 198 VAL B CA 1
ATOM 5193 C C . VAL B 1 198 ? -1.996 -14.039 -25.156 1 74.06 198 VAL B C 1
ATOM 5195 O O . VAL B 1 198 ? -3.031 -13.375 -25.047 1 74.06 198 VAL B O 1
ATOM 5198 N N . PRO B 1 199 ? -0.98 -13.617 -25.875 1 67.75 199 PRO B N 1
ATOM 5199 C CA . PRO B 1 199 ? -0.917 -12.242 -26.391 1 67.75 199 PRO B CA 1
ATOM 5200 C C . PRO B 1 199 ? -2.102 -11.898 -27.281 1 67.75 199 PRO B C 1
ATOM 5202 O O . PRO B 1 199 ? -2.66 -10.805 -27.188 1 67.75 199 PRO B O 1
ATOM 5205 N N . GLY B 1 200 ? -2.441 -12.719 -28.297 1 64.88 200 GLY B N 1
ATOM 5206 C CA . GLY B 1 200 ? -3.51 -12.398 -29.234 1 64.88 200 GLY B CA 1
ATOM 5207 C C . GLY B 1 200 ? -4.824 -12.078 -28.547 1 64.88 200 GLY B C 1
ATOM 5208 O O . GLY B 1 200 ? -5.625 -11.297 -29.062 1 64.88 200 GLY B O 1
ATOM 5209 N N . ARG B 1 201 ? -4.918 -12.578 -27.359 1 66.38 201 ARG B N 1
ATOM 5210 C CA . ARG B 1 201 ? -6.168 -12.383 -26.641 1 66.38 201 ARG B CA 1
ATOM 5211 C C . ARG B 1 201 ? -5.961 -11.453 -25.438 1 66.38 201 ARG B C 1
ATOM 5213 O O . ARG B 1 201 ? -6.922 -11.07 -24.766 1 66.38 201 ARG B O 1
ATOM 5220 N N . ASN B 1 202 ? -4.719 -11.102 -25.25 1 73.62 202 ASN B N 1
ATOM 5221 C CA . ASN B 1 202 ? -4.355 -10.297 -24.094 1 73.62 202 ASN B CA 1
ATOM 5222 C C . ASN B 1 202 ? -4.938 -10.875 -22.797 1 73.62 202 ASN B C 1
ATOM 5224 O O . ASN B 1 202 ? -5.566 -10.156 -22.031 1 73.62 202 ASN B O 1
ATOM 5228 N N . LEU B 1 203 ? -4.879 -12.172 -22.703 1 77.38 203 LEU B N 1
ATOM 5229 C CA . LEU B 1 203 ? -5.473 -12.852 -21.547 1 77.38 203 LEU B CA 1
ATOM 5230 C C . LEU B 1 203 ? -4.473 -13.797 -20.891 1 77.38 203 LEU B C 1
ATOM 5232 O O . LEU B 1 203 ? -3.721 -14.484 -21.594 1 77.38 203 LEU B O 1
ATOM 5236 N N . SER B 1 204 ? -4.406 -13.727 -19.594 1 83.5 204 SER B N 1
ATOM 5237 C CA . SER B 1 204 ? -3.711 -14.742 -18.812 1 83.5 204 SER B CA 1
ATOM 5238 C C . SER B 1 204 ? -4.629 -15.914 -18.484 1 83.5 204 SER B C 1
ATOM 5240 O O . SER B 1 204 ? -5.793 -15.711 -18.125 1 83.5 204 SER B O 1
ATOM 5242 N N . VAL B 1 205 ? -4.07 -17.156 -18.656 1 86.06 205 VAL B N 1
ATOM 5243 C CA . VAL B 1 205 ? -4.941 -18.312 -18.469 1 86.06 205 VAL B CA 1
ATOM 5244 C C . VAL B 1 205 ? -4.145 -19.453 -17.875 1 86.06 205 VAL B C 1
ATOM 5246 O O . VAL B 1 205 ? -2.928 -19.547 -18.047 1 86.06 205 VAL B O 1
ATOM 5249 N N . ILE B 1 206 ? -4.816 -20.234 -17.141 1 90.69 206 ILE B N 1
ATOM 5250 C CA . ILE B 1 206 ? -4.352 -21.562 -16.766 1 90.69 206 ILE B CA 1
ATOM 5251 C C . ILE B 1 206 ? -5.125 -22.609 -17.547 1 90.69 206 ILE B C 1
ATOM 5253 O O . ILE B 1 206 ? -6.355 -22.562 -17.625 1 90.69 206 ILE B O 1
ATOM 5257 N N . TYR B 1 207 ? -4.445 -23.516 -18.188 1 89.5 207 TYR B N 1
ATOM 5258 C CA . TYR B 1 207 ? -5.148 -24.578 -18.906 1 89.5 207 TYR B CA 1
ATOM 5259 C C . TYR B 1 207 ? -4.477 -25.922 -18.688 1 89.5 207 TYR B C 1
ATOM 5261 O O . TYR B 1 207 ? -3.344 -25.984 -18.203 1 89.5 207 TYR B O 1
ATOM 5269 N N . SER B 1 208 ? -5.25 -26.953 -19.016 1 91.75 208 SER B N 1
ATOM 5270 C CA . SER B 1 208 ? -4.75 -28.312 -18.938 1 91.75 208 SER B CA 1
ATOM 5271 C C . SER B 1 208 ? -5.047 -29.094 -20.219 1 91.75 208 SER B C 1
ATOM 5273 O O . SER B 1 208 ? -6.082 -28.875 -20.844 1 91.75 208 SER B O 1
ATOM 5275 N N . LYS B 1 209 ? -4.09 -29.891 -20.562 1 87.56 209 LYS B N 1
ATOM 5276 C CA . LYS B 1 209 ? -4.207 -30.797 -21.703 1 87.56 209 LYS B CA 1
ATOM 5277 C C . LYS B 1 209 ? -3.506 -32.125 -21.438 1 87.56 209 LYS B C 1
ATOM 5279 O O . LYS B 1 209 ? -2.354 -32.156 -21 1 87.56 209 LYS B O 1
ATOM 5284 N N . SER B 1 210 ? -4.219 -33.156 -21.703 1 83.5 210 SER B N 1
ATOM 5285 C CA . SER B 1 210 ? -3.594 -34.469 -21.484 1 83.5 210 SER B CA 1
ATOM 5286 C C . SER B 1 210 ? -2.621 -34.812 -22.609 1 83.5 210 SER B C 1
ATOM 5288 O O . SER B 1 210 ? -2.988 -34.781 -23.781 1 83.5 210 SER B O 1
ATOM 5290 N N . VAL B 1 211 ? -1.432 -35.125 -22.266 1 80.88 211 VAL B N 1
ATOM 5291 C CA . VAL B 1 211 ? -0.44 -35.531 -23.266 1 80.88 211 VAL B CA 1
ATOM 5292 C C . VAL B 1 211 ? -0.617 -37 -23.594 1 80.88 211 VAL B C 1
ATOM 5294 O O . VAL B 1 211 ? -0.354 -37.438 -24.719 1 80.88 211 VAL B O 1
ATOM 5297 N N . LYS B 1 212 ? -1.098 -37.688 -22.656 1 77.12 212 LYS B N 1
ATOM 5298 C CA . LYS B 1 212 ? -1.306 -39.125 -22.844 1 77.12 212 LYS B CA 1
ATOM 5299 C C . LYS B 1 212 ? -2.602 -39.406 -23.594 1 77.12 212 LYS B C 1
ATOM 5301 O O . LYS B 1 212 ? -2.695 -40.375 -24.359 1 77.12 212 LYS B O 1
ATOM 5306 N N . HIS B 1 213 ? -3.604 -38.5 -23.297 1 77.19 213 HIS B N 1
ATOM 5307 C CA . HIS B 1 213 ? -4.898 -38.594 -23.969 1 77.19 213 HIS B CA 1
ATOM 5308 C C . HIS B 1 213 ? -5.234 -37.312 -24.719 1 77.19 213 HIS B C 1
ATOM 5310 O O . HIS B 1 213 ? -6.129 -36.562 -24.312 1 77.19 213 HIS B O 1
ATOM 5316 N N . PRO B 1 214 ? -4.598 -37.125 -25.859 1 76.75 214 PRO B N 1
ATOM 5317 C CA . PRO B 1 214 ? -4.719 -35.844 -26.562 1 76.75 214 PRO B CA 1
ATOM 5318 C C . PRO B 1 214 ? -6.125 -35.594 -27.109 1 76.75 214 PRO B C 1
ATOM 5320 O O . PRO B 1 214 ? -6.461 -34.5 -27.5 1 76.75 214 PRO B O 1
ATOM 5323 N N . GLN B 1 215 ? -6.934 -36.688 -27.125 1 74.81 215 GLN B N 1
ATOM 5324 C CA . GLN B 1 215 ? -8.297 -36.531 -27.625 1 74.81 215 GLN B CA 1
ATOM 5325 C C . GLN B 1 215 ? -9.188 -35.812 -26.609 1 74.81 215 GLN B C 1
ATOM 5327 O O . GLN B 1 215 ? -10.258 -35.312 -26.969 1 74.81 215 GLN B O 1
ATOM 5332 N N . LEU B 1 216 ? -8.75 -35.844 -25.406 1 78.94 216 LEU B N 1
ATOM 5333 C CA . LEU B 1 216 ? -9.516 -35.125 -24.391 1 78.94 216 LEU B CA 1
ATOM 5334 C C . LEU B 1 216 ? -9.391 -33.625 -24.594 1 78.94 216 LEU B C 1
ATOM 5336 O O . LEU B 1 216 ? -8.328 -33.125 -24.953 1 78.94 216 LEU B O 1
ATOM 5340 N N . PRO B 1 217 ? -10.484 -33 -24.375 1 83.06 217 PRO B N 1
ATOM 5341 C CA . PRO B 1 217 ? -10.445 -31.547 -24.594 1 83.06 217 PRO B CA 1
ATOM 5342 C C . PRO B 1 217 ? -9.57 -30.812 -23.578 1 83.06 217 PRO B C 1
ATOM 5344 O O . PRO B 1 217 ? -9.398 -31.281 -22.453 1 83.06 217 PRO B O 1
ATOM 5347 N N . GLU B 1 218 ? -9.094 -29.641 -24.047 1 89 218 GLU B N 1
ATOM 5348 C CA . GLU B 1 218 ? -8.43 -28.719 -23.125 1 89 218 GLU B CA 1
ATOM 5349 C C . GLU B 1 218 ? -9.422 -28.078 -22.172 1 89 218 GLU B C 1
ATOM 5351 O O . GLU B 1 218 ? -10.578 -27.859 -22.531 1 89 218 GLU B O 1
ATOM 5356 N N . VAL B 1 219 ? -8.984 -27.906 -20.969 1 92.12 219 VAL B N 1
ATOM 5357 C CA . VAL B 1 219 ? -9.781 -27.219 -19.953 1 92.12 219 VAL B CA 1
ATOM 5358 C C . VAL B 1 219 ? -9.07 -25.953 -19.5 1 92.12 219 VAL B C 1
ATOM 5360 O O . VAL B 1 219 ? -7.848 -25.938 -19.344 1 92.12 219 VAL B O 1
ATOM 5363 N N . PHE B 1 220 ? -9.852 -24.844 -19.234 1 89.75 220 PHE B N 1
ATOM 5364 C CA . PHE B 1 220 ? -9.266 -23.547 -18.969 1 89.75 220 PHE B CA 1
ATOM 5365 C C . PHE B 1 220 ? -9.805 -22.969 -17.672 1 89.75 220 PHE B C 1
ATOM 5367 O O . PHE B 1 220 ? -10.883 -23.344 -17.219 1 89.75 220 PHE B O 1
ATOM 5374 N N . SER B 1 221 ? -8.977 -22.078 -17.109 1 88.75 221 SER B N 1
ATOM 5375 C CA . SER B 1 221 ? -9.523 -21.188 -16.094 1 88.75 221 SER B CA 1
ATOM 5376 C C . SER B 1 221 ? -10.484 -20.188 -16.703 1 88.75 221 SER B C 1
ATOM 5378 O O . SER B 1 221 ? -10.398 -19.875 -17.891 1 88.75 221 SER B O 1
ATOM 5380 N N . ALA B 1 222 ? -11.492 -19.797 -15.906 1 72.62 222 ALA B N 1
ATOM 5381 C CA . ALA B 1 222 ? -12.531 -18.891 -16.406 1 72.62 222 ALA B CA 1
ATOM 5382 C C . ALA B 1 222 ? -11.914 -17.609 -16.953 1 72.62 222 ALA B C 1
ATOM 5384 O O . ALA B 1 222 ? -11.031 -17.016 -16.328 1 72.62 222 ALA B O 1
ATOM 5385 N N . THR B 1 223 ? -11.992 -17.312 -18.266 1 60.59 223 THR B N 1
ATOM 5386 C CA . THR B 1 223 ? -11.43 -16.188 -18.984 1 60.59 223 THR B CA 1
ATOM 5387 C C . THR B 1 223 ? -12.305 -14.945 -18.844 1 60.59 223 THR B C 1
ATOM 5389 O O . THR B 1 223 ? -11.859 -13.82 -19.094 1 60.59 223 THR B O 1
ATOM 5392 N N . GLN B 1 224 ? -13.539 -15.133 -18.781 1 54.75 224 GLN B N 1
ATOM 5393 C CA . GLN B 1 224 ? -14.422 -13.977 -18.891 1 54.75 224 GLN B CA 1
ATOM 5394 C C . GLN B 1 224 ? -14.312 -13.094 -17.641 1 54.75 224 GLN B C 1
ATOM 5396 O O . GLN B 1 224 ? -14.898 -12.016 -17.594 1 54.75 224 GLN B O 1
ATOM 5401 N N . SER B 1 225 ? -13.656 -13.75 -16.656 1 52.97 225 SER B N 1
ATOM 5402 C CA . SER B 1 225 ? -13.672 -12.859 -15.508 1 52.97 225 SER B CA 1
ATOM 5403 C C . SER B 1 225 ? -12.484 -11.906 -15.531 1 52.97 225 SER B C 1
ATOM 5405 O O . SER B 1 225 ? -11.375 -12.289 -15.898 1 52.97 225 SER B O 1
ATOM 5407 N N . SER B 1 226 ? -12.758 -10.648 -15.664 1 57.5 226 SER B N 1
ATOM 5408 C CA . SER B 1 226 ? -11.883 -9.5 -15.445 1 57.5 226 SER B CA 1
ATOM 5409 C C . SER B 1 226 ? -10.938 -9.75 -14.273 1 57.5 226 SER B C 1
ATOM 5411 O O . SER B 1 226 ? -10.07 -8.922 -13.992 1 57.5 226 SER B O 1
ATOM 5413 N N . PHE B 1 227 ? -10.984 -11.047 -13.836 1 59.88 227 PHE B N 1
ATOM 5414 C CA . PHE B 1 227 ? -10.367 -11.188 -12.523 1 59.88 227 PHE B CA 1
ATOM 5415 C C . PHE B 1 227 ? -8.914 -11.641 -12.656 1 59.88 227 PHE B C 1
ATOM 5417 O O . PHE B 1 227 ? -8.242 -11.891 -11.656 1 59.88 227 PHE B O 1
ATOM 5424 N N . TYR B 1 228 ? -8.523 -11.844 -13.875 1 63.72 228 TYR B N 1
ATOM 5425 C CA . TYR B 1 228 ? -7.129 -12.227 -14.07 1 63.72 228 TYR B CA 1
ATOM 5426 C C . TYR B 1 228 ? -6.402 -11.211 -14.945 1 63.72 228 TYR B C 1
ATOM 5428 O O . TYR B 1 228 ? -6.289 -11.398 -16.156 1 63.72 228 TYR B O 1
ATOM 5436 N N . GLU B 1 229 ? -6.066 -10.234 -14.273 1 77.88 229 GLU B N 1
ATOM 5437 C CA . GLU B 1 229 ? -5.41 -9.18 -15.047 1 77.88 229 GLU B CA 1
ATOM 5438 C C . GLU B 1 229 ? -3.957 -9.008 -14.617 1 77.88 229 GLU B C 1
ATOM 5440 O O . GLU B 1 229 ? -3.635 -9.133 -13.438 1 77.88 229 GLU B O 1
ATOM 5445 N N . ASP B 1 230 ? -3.127 -8.82 -15.672 1 85.44 230 ASP B N 1
ATOM 5446 C CA . ASP B 1 230 ? -1.727 -8.492 -15.422 1 85.44 230 ASP B CA 1
ATOM 5447 C C . ASP B 1 230 ? -1.06 -9.555 -14.547 1 85.44 230 ASP B C 1
ATOM 5449 O O . ASP B 1 230 ? -0.473 -9.234 -13.508 1 85.44 230 ASP B O 1
ATOM 5453 N N . VAL B 1 231 ? -1.166 -10.805 -15.047 1 90.62 231 VAL B N 1
ATOM 5454 C CA . VAL B 1 231 ? -0.733 -11.953 -14.258 1 90.62 231 VAL B CA 1
ATOM 5455 C C . VAL B 1 231 ? 0.717 -12.297 -14.586 1 90.62 231 VAL B C 1
ATOM 5457 O O . VAL B 1 231 ? 1.114 -12.266 -15.758 1 90.62 231 VAL B O 1
ATOM 5460 N N . ASP B 1 232 ? 1.486 -12.57 -13.602 1 90.56 232 ASP B N 1
ATOM 5461 C CA . ASP B 1 232 ? 2.797 -13.203 -13.703 1 90.56 232 ASP B CA 1
ATOM 5462 C C . ASP B 1 232 ? 2.816 -14.547 -12.984 1 90.56 232 ASP B C 1
ATOM 5464 O O . ASP B 1 232 ? 2.777 -14.602 -11.758 1 90.56 232 ASP B O 1
ATOM 5468 N N . PHE B 1 233 ? 2.855 -15.57 -13.773 1 92.94 233 PHE B N 1
ATOM 5469 C CA . PHE B 1 233 ? 2.895 -16.906 -13.18 1 92.94 233 PHE B CA 1
ATOM 5470 C C . PHE B 1 233 ? 4.293 -17.234 -12.672 1 92.94 233 PHE B C 1
ATOM 5472 O O . PHE B 1 233 ? 5.281 -17.016 -13.383 1 92.94 233 PHE B O 1
ATOM 5479 N N . VAL B 1 234 ? 4.336 -17.75 -11.453 1 93.38 234 VAL B N 1
ATOM 5480 C CA . VAL B 1 234 ? 5.633 -17.891 -10.797 1 93.38 234 VAL B CA 1
ATOM 5481 C C . VAL B 1 234 ? 6.031 -19.359 -10.75 1 93.38 234 VAL B C 1
ATOM 5483 O O . VAL B 1 234 ? 7.078 -19.75 -11.273 1 93.38 234 VAL B O 1
ATOM 5486 N N . ARG B 1 235 ? 5.145 -20.203 -10.086 1 93.56 235 ARG B N 1
ATOM 5487 C CA . ARG B 1 235 ? 5.445 -21.625 -9.93 1 93.56 235 ARG B CA 1
ATOM 5488 C C . ARG B 1 235 ? 4.164 -22.453 -9.906 1 93.56 235 ARG B C 1
ATOM 5490 O O . ARG B 1 235 ? 3.094 -21.938 -9.578 1 93.56 235 ARG B O 1
ATOM 5497 N N . SER B 1 236 ? 4.367 -23.688 -10.305 1 95.69 236 SER B N 1
ATOM 5498 C CA . SER B 1 236 ? 3.299 -24.672 -10.18 1 95.69 236 SER B CA 1
ATOM 5499 C C . SER B 1 236 ? 3.814 -25.984 -9.586 1 95.69 236 SER B C 1
ATOM 5501 O O . SER B 1 236 ? 4.977 -26.344 -9.789 1 95.69 236 SER B O 1
ATOM 5503 N N . PHE B 1 237 ? 2.918 -26.672 -8.828 1 95.62 237 PHE B N 1
ATOM 5504 C CA . PHE B 1 237 ? 3.295 -27.891 -8.141 1 95.62 237 PHE B CA 1
ATOM 5505 C C . PHE B 1 237 ? 2.176 -28.922 -8.219 1 95.62 237 PHE B C 1
ATOM 5507 O O . PHE B 1 237 ? 0.997 -28.578 -8.117 1 95.62 237 PHE B O 1
ATOM 5514 N N . GLU B 1 238 ? 2.598 -30.125 -8.438 1 96.31 238 GLU B N 1
ATOM 5515 C CA . GLU B 1 238 ? 1.682 -31.25 -8.25 1 96.31 238 GLU B CA 1
ATOM 5516 C C . GLU B 1 238 ? 1.778 -31.797 -6.832 1 96.31 238 GLU B C 1
ATOM 5518 O O . GLU B 1 238 ? 2.826 -32.312 -6.434 1 96.31 238 GLU B O 1
ATOM 5523 N N . ILE B 1 239 ? 0.743 -31.703 -6.082 1 97.19 239 ILE B N 1
ATOM 5524 C CA . ILE B 1 239 ? 0.702 -32.219 -4.723 1 97.19 239 ILE B CA 1
ATOM 5525 C C . ILE B 1 239 ? -0.606 -33 -4.5 1 97.19 239 ILE B C 1
ATOM 5527 O O . ILE B 1 239 ? -1.684 -32.375 -4.484 1 97.19 239 ILE B O 1
ATOM 5531 N N . GLY B 1 240 ? -0.508 -34.312 -4.246 1 95.38 240 GLY B N 1
ATOM 5532 C CA . GLY B 1 240 ? -1.723 -35.125 -4.148 1 95.38 240 GLY B CA 1
ATOM 5533 C C . GLY B 1 240 ? -2.57 -35.062 -5.402 1 95.38 240 GLY B C 1
ATOM 5534 O O . GLY B 1 240 ? -2.061 -35.25 -6.512 1 95.38 240 GLY B O 1
ATOM 5535 N N . PRO B 1 241 ? -3.844 -34.969 -5.227 1 96.19 241 PRO B N 1
ATOM 5536 C CA . PRO B 1 241 ? -4.719 -34.938 -6.398 1 96.19 241 PRO B CA 1
ATOM 5537 C C . PRO B 1 241 ? -4.844 -33.562 -7.02 1 96.19 241 PRO B C 1
ATOM 5539 O O . PRO B 1 241 ? -5.676 -33.344 -7.906 1 96.19 241 PRO B O 1
ATOM 5542 N N . TYR B 1 242 ? -4.02 -32.625 -6.57 1 97.62 242 TYR B N 1
ATOM 5543 C CA . TYR B 1 242 ? -4.176 -31.234 -6.969 1 97.62 242 TYR B CA 1
ATOM 5544 C C . TYR B 1 242 ? -2.949 -30.734 -7.73 1 97.62 242 TYR B C 1
ATOM 5546 O O . TYR B 1 242 ? -1.863 -31.312 -7.598 1 97.62 242 TYR B O 1
ATOM 5554 N N . VAL B 1 243 ? -3.145 -29.719 -8.516 1 97.81 243 VAL B N 1
ATOM 5555 C CA . VAL B 1 243 ? -2.086 -28.859 -9.039 1 97.81 243 VAL B CA 1
ATOM 5556 C C . VAL B 1 243 ? -2.23 -27.453 -8.461 1 97.81 243 VAL B C 1
ATOM 5558 O O . VAL B 1 243 ? -3.316 -26.875 -8.484 1 97.81 243 VAL B O 1
ATOM 5561 N N . TYR B 1 244 ? -1.185 -26.984 -7.934 1 98.5 244 TYR B N 1
ATOM 5562 C CA . TYR B 1 244 ? -1.155 -25.656 -7.352 1 98.5 244 TYR B CA 1
ATOM 5563 C C . TYR B 1 244 ? -0.411 -24.688 -8.258 1 98.5 244 TYR B C 1
ATOM 5565 O O . TYR B 1 244 ? 0.59 -25.047 -8.883 1 98.5 244 TYR B O 1
ATOM 5573 N N . PHE B 1 245 ? -0.881 -23.469 -8.32 1 97.38 245 PHE B N 1
ATOM 5574 C CA . PHE B 1 245 ? -0.236 -22.391 -9.047 1 97.38 245 PHE B CA 1
ATOM 5575 C C . PHE B 1 245 ? 0.017 -21.203 -8.133 1 97.38 245 PHE B C 1
ATOM 5577 O O . PHE B 1 245 ? -0.86 -20.812 -7.359 1 97.38 245 PHE B O 1
ATOM 5584 N N . PHE B 1 246 ? 1.177 -20.672 -8.188 1 97.75 246 PHE B N 1
ATOM 5585 C CA . PHE B 1 246 ? 1.52 -19.422 -7.516 1 97.75 246 PHE B CA 1
ATOM 5586 C C . PHE B 1 246 ? 1.773 -18.312 -8.531 1 97.75 246 PHE B C 1
ATOM 5588 O O . PHE B 1 246 ? 2.494 -18.516 -9.508 1 97.75 246 PHE B O 1
ATOM 5595 N N . PHE B 1 247 ? 1.149 -17.188 -8.297 1 96.25 247 PHE B N 1
ATOM 5596 C CA . PHE B 1 247 ? 1.278 -16.094 -9.25 1 96.25 247 PHE B CA 1
ATOM 5597 C C . PHE B 1 247 ? 0.919 -14.766 -8.602 1 96.25 247 PHE B C 1
ATOM 5599 O O . PHE B 1 247 ? 0.529 -14.719 -7.434 1 96.25 247 PHE B O 1
ATOM 5606 N N . ARG B 1 248 ? 1.199 -13.75 -9.219 1 94.88 248 ARG B N 1
ATOM 5607 C CA . ARG B 1 248 ? 0.738 -12.422 -8.82 1 94.88 248 ARG B CA 1
ATOM 5608 C C . ARG B 1 248 ? -0.121 -11.789 -9.914 1 94.88 248 ARG B C 1
ATOM 5610 O O . ARG B 1 248 ? 0.099 -12.031 -11.102 1 94.88 248 ARG B O 1
ATOM 5617 N N . GLU B 1 249 ? -1.075 -10.977 -9.477 1 92.44 249 GLU B N 1
ATOM 5618 C CA . GLU B 1 249 ? -2.025 -10.344 -10.391 1 92.44 249 GLU B CA 1
ATOM 5619 C C . GLU B 1 249 ? -2.494 -9 -9.852 1 92.44 249 GLU B C 1
ATOM 5621 O O . GLU B 1 249 ? -2.223 -8.656 -8.695 1 92.44 249 GLU B O 1
ATOM 5626 N N . ARG B 1 250 ? -3.135 -8.297 -10.727 1 89.12 250 ARG B N 1
ATOM 5627 C CA . ARG B 1 250 ? -3.777 -7.07 -10.266 1 89.12 250 ARG B CA 1
ATOM 5628 C C . ARG B 1 250 ? -4.93 -7.379 -9.32 1 89.12 250 ARG B C 1
ATOM 5630 O O . ARG B 1 250 ? -5.758 -8.25 -9.602 1 89.12 250 ARG B O 1
ATOM 5637 N N . SER B 1 251 ? -4.895 -6.629 -8.18 1 86.06 251 SER B N 1
ATOM 5638 C CA . SER B 1 251 ? -5.98 -6.797 -7.223 1 86.06 251 SER B CA 1
ATOM 5639 C C . SER B 1 251 ? -7.234 -6.055 -7.672 1 86.06 251 SER B C 1
ATOM 5641 O O . SER B 1 251 ? -7.184 -4.855 -7.961 1 86.06 251 SER B O 1
ATOM 5643 N N . LEU B 1 252 ? -8.344 -6.715 -7.66 1 80.44 252 LEU B N 1
ATOM 5644 C CA . LEU B 1 252 ? -9.586 -6.074 -8.094 1 80.44 252 LEU B CA 1
ATOM 5645 C C . LEU B 1 252 ? -10.539 -5.902 -6.918 1 80.44 252 LEU B C 1
ATOM 5647 O O . LEU B 1 252 ? -11.461 -5.078 -6.977 1 80.44 252 LEU B O 1
ATOM 5651 N N . GLU B 1 253 ? -10.344 -6.664 -5.898 1 78.12 253 GLU B N 1
ATOM 5652 C CA . GLU B 1 253 ? -11.273 -6.684 -4.773 1 78.12 253 GLU B CA 1
ATOM 5653 C C . GLU B 1 253 ? -11.078 -5.469 -3.871 1 78.12 253 GLU B C 1
ATOM 5655 O O . GLU B 1 253 ? -11.891 -5.211 -2.982 1 78.12 253 GLU B O 1
ATOM 5660 N N . CYS B 1 254 ? -9.977 -4.75 -4.141 1 72.31 254 CYS B N 1
ATOM 5661 C CA . CYS B 1 254 ? -9.734 -3.535 -3.369 1 72.31 254 CYS B CA 1
ATOM 5662 C C . CYS B 1 254 ? -9.914 -2.293 -4.234 1 72.31 254 CYS B C 1
ATOM 5664 O O . CYS B 1 254 ? -8.945 -1.787 -4.809 1 72.31 254 CYS B O 1
ATOM 5666 N N . SER B 1 255 ? -11.039 -1.754 -4.203 1 67 255 SER B N 1
ATOM 5667 C CA . SER B 1 255 ? -11.344 -0.643 -5.098 1 67 255 SER B CA 1
ATOM 5668 C C . SER B 1 255 ? -10.656 0.64 -4.641 1 67 255 SER B C 1
ATOM 5670 O O . SER B 1 255 ? -10.273 1.475 -5.465 1 67 255 SER B O 1
ATOM 5672 N N . SER B 1 256 ? -10.406 0.757 -3.361 1 70.38 256 SER B N 1
ATOM 5673 C CA . SER B 1 256 ? -9.883 2.014 -2.838 1 70.38 256 SER B CA 1
ATOM 5674 C C . SER B 1 256 ? -8.367 1.953 -2.678 1 70.38 256 SER B C 1
ATOM 5676 O O . SER B 1 256 ? -7.742 2.934 -2.266 1 70.38 256 SER B O 1
ATOM 5678 N N . CYS B 1 257 ? -7.797 0.834 -3.051 1 70.94 257 CYS B N 1
ATOM 5679 C CA . CYS B 1 257 ? -6.363 0.655 -2.836 1 70.94 257 CYS B CA 1
ATOM 5680 C C . CYS B 1 257 ? -5.566 1.175 -4.027 1 70.94 257 CYS B C 1
ATOM 5682 O O . CYS B 1 257 ? -4.336 1.238 -3.975 1 70.94 257 CYS B O 1
ATOM 5684 N N . GLY B 1 258 ? -6.188 1.679 -5.039 1 75.69 258 GLY B N 1
ATOM 5685 C CA . GLY B 1 258 ? -5.453 1.951 -6.262 1 75.69 258 GLY B CA 1
ATOM 5686 C C . GLY B 1 258 ? -5.062 0.694 -7.016 1 75.69 258 GLY B C 1
ATOM 5687 O O . GLY B 1 258 ? -5.602 -0.384 -6.758 1 75.69 258 GLY B O 1
ATOM 5688 N N . LYS B 1 259 ? -4.254 0.903 -7.988 1 84.31 259 LYS B N 1
ATOM 5689 C CA . LYS B 1 259 ? -3.773 -0.238 -8.758 1 84.31 259 LYS B CA 1
ATOM 5690 C C . LYS B 1 259 ? -2.619 -0.936 -8.047 1 84.31 259 LYS B C 1
ATOM 5692 O O . LYS B 1 259 ? -1.526 -0.378 -7.934 1 84.31 259 LYS B O 1
ATOM 5697 N N . VAL B 1 260 ? -2.922 -2.109 -7.535 1 86.44 260 VAL B N 1
ATOM 5698 C CA . VAL B 1 260 ? -1.911 -2.832 -6.77 1 86.44 260 VAL B CA 1
ATOM 5699 C C . VAL B 1 260 ? -1.868 -4.289 -7.215 1 86.44 260 VAL B C 1
ATOM 5701 O O . VAL B 1 260 ? -2.857 -4.82 -7.73 1 86.44 260 VAL B O 1
ATOM 5704 N N . LYS B 1 261 ? -0.722 -4.867 -7.062 1 91.06 261 LYS B N 1
ATOM 5705 C CA . LYS B 1 261 ? -0.583 -6.301 -7.305 1 91.06 261 LYS B CA 1
ATOM 5706 C C . LYS B 1 261 ? -0.788 -7.098 -6.02 1 91.06 261 LYS B C 1
ATOM 5708 O O . LYS B 1 261 ? -0.516 -6.602 -4.922 1 91.06 261 LYS B O 1
ATOM 5713 N N . THR B 1 262 ? -1.272 -8.281 -6.203 1 92.62 262 THR B N 1
ATOM 5714 C CA . THR B 1 262 ? -1.44 -9.211 -5.094 1 92.62 262 THR B CA 1
ATOM 5715 C C . THR B 1 262 ? -0.971 -10.609 -5.484 1 92.62 262 THR B C 1
ATOM 5717 O O . THR B 1 262 ? -1.066 -11 -6.648 1 92.62 262 THR B O 1
ATOM 5720 N N . SER B 1 263 ? -0.417 -11.266 -4.523 1 96.31 263 SER B N 1
ATOM 5721 C CA . SER B 1 263 ? 0.036 -12.633 -4.75 1 96.31 263 SER B CA 1
ATOM 5722 C C . SER B 1 263 ? -1.071 -13.641 -4.457 1 96.31 263 SER B C 1
ATOM 5724 O O . SER B 1 263 ? -1.841 -13.461 -3.508 1 96.31 263 SER B O 1
ATOM 5726 N N . ARG B 1 264 ? -1.024 -14.688 -5.285 1 96.88 264 ARG B N 1
ATOM 5727 C CA . ARG B 1 264 ? -2.082 -15.695 -5.215 1 96.88 264 ARG B CA 1
ATOM 5728 C C . ARG B 1 264 ? -1.499 -17.094 -5.164 1 96.88 264 ARG B C 1
ATOM 5730 O O . ARG B 1 264 ? -0.414 -17.344 -5.695 1 96.88 264 ARG B O 1
ATOM 5737 N N . VAL B 1 265 ? -2.264 -17.953 -4.52 1 98.38 265 VAL B N 1
ATOM 5738 C CA . VAL B 1 265 ? -2.154 -19.391 -4.719 1 98.38 265 VAL B CA 1
ATOM 5739 C C . VAL B 1 265 ? -3.479 -19.938 -5.246 1 98.38 265 VAL B C 1
ATOM 5741 O O . VAL B 1 265 ? -4.551 -19.578 -4.754 1 98.38 265 VAL B O 1
ATOM 5744 N N . ALA B 1 266 ? -3.367 -20.688 -6.277 1 97 266 ALA B N 1
ATOM 5745 C CA . ALA B 1 266 ? -4.543 -21.344 -6.836 1 97 266 ALA B CA 1
ATOM 5746 C C . ALA B 1 266 ? -4.387 -22.859 -6.82 1 97 266 ALA B C 1
ATOM 5748 O O . ALA B 1 266 ? -3.273 -23.375 -6.688 1 97 266 ALA B O 1
ATOM 5749 N N . ARG B 1 267 ? -5.512 -23.5 -6.945 1 97.38 267 ARG B N 1
ATOM 5750 C CA . ARG B 1 267 ? -5.477 -24.953 -7.012 1 97.38 267 ARG B CA 1
ATOM 5751 C C . ARG B 1 267 ? -6.566 -25.5 -7.934 1 97.38 267 ARG B C 1
ATOM 5753 O O . ARG B 1 267 ? -7.633 -24.891 -8.055 1 97.38 267 ARG B O 1
ATOM 5760 N N . VAL B 1 268 ? -6.273 -26.594 -8.578 1 97.12 268 VAL B N 1
ATOM 5761 C CA . VAL B 1 268 ? -7.207 -27.312 -9.438 1 97.12 268 VAL B CA 1
ATOM 5762 C C . VAL B 1 268 ? -7.043 -28.812 -9.242 1 97.12 268 VAL B C 1
ATOM 5764 O O . VAL B 1 268 ? -5.93 -29.297 -9.008 1 97.12 268 VAL B O 1
ATOM 5767 N N . CYS B 1 269 ? -8.148 -29.516 -9.281 1 97.31 269 CYS B N 1
ATOM 5768 C CA . CYS B 1 269 ? -8.047 -30.969 -9.297 1 97.31 269 CYS B CA 1
ATOM 5769 C C . CYS B 1 269 ? -7.438 -31.453 -10.609 1 97.31 269 CYS B C 1
ATOM 5771 O O . CYS B 1 269 ? -7.855 -31.031 -11.688 1 97.31 269 CYS B O 1
ATOM 5773 N N . LYS B 1 270 ? -6.559 -32.406 -10.578 1 94.94 270 LYS B N 1
ATOM 5774 C CA . LYS B 1 270 ? -5.844 -32.906 -11.742 1 94.94 270 LYS B CA 1
ATOM 5775 C C . LYS B 1 270 ? -6.801 -33.562 -12.742 1 94.94 270 LYS B C 1
ATOM 5777 O O . LYS B 1 270 ? -6.566 -33.531 -13.953 1 94.94 270 LYS B O 1
ATOM 5782 N N . GLY B 1 271 ? -7.855 -34.094 -12.211 1 94.19 271 GLY B N 1
ATOM 5783 C CA . GLY B 1 271 ? -8.773 -34.844 -13.055 1 94.19 271 GLY B CA 1
ATOM 5784 C C . GLY B 1 271 ? -9.914 -34 -13.594 1 94.19 271 GLY B C 1
ATOM 5785 O O . GLY B 1 271 ? -10.82 -34.531 -14.258 1 94.19 271 GLY B O 1
ATOM 5786 N N . ASP B 1 272 ? -9.898 -32.688 -13.344 1 96.12 272 ASP B N 1
ATOM 5787 C CA . ASP B 1 272 ? -10.984 -31.812 -13.75 1 96.12 272 ASP B CA 1
ATOM 5788 C C . ASP B 1 272 ? -11.062 -31.703 -15.273 1 96.12 272 ASP B C 1
ATOM 5790 O O . ASP B 1 272 ? -10.102 -31.297 -15.922 1 96.12 272 ASP B O 1
ATOM 5794 N N . ARG B 1 273 ? -12.211 -32 -15.812 1 92.62 273 ARG B N 1
ATOM 5795 C CA . ARG B 1 273 ? -12.375 -32 -17.266 1 92.62 273 ARG B CA 1
ATOM 5796 C C . ARG B 1 273 ? -13.367 -30.938 -17.703 1 92.62 273 ARG B C 1
ATOM 5798 O O . ARG B 1 273 ? -13.883 -30.984 -18.828 1 92.62 273 ARG B O 1
ATOM 5805 N N . GLY B 1 274 ? -13.594 -30.031 -16.797 1 94.12 274 GLY B N 1
ATOM 5806 C CA . GLY B 1 274 ? -14.539 -28.984 -17.109 1 94.12 274 GLY B CA 1
ATOM 5807 C C . GLY B 1 274 ? -15.984 -29.391 -16.922 1 94.12 274 GLY B C 1
ATOM 5808 O O . GLY B 1 274 ? -16.281 -30.562 -16.672 1 94.12 274 GLY B O 1
ATOM 5809 N N . GLY B 1 275 ? -16.859 -28.391 -17 1 93.38 275 GLY B N 1
ATOM 5810 C CA . GLY B 1 275 ? -18.281 -28.641 -16.812 1 93.38 275 GLY B CA 1
ATOM 5811 C C . GLY B 1 275 ? -19.078 -28.547 -18.109 1 93.38 275 GLY B C 1
ATOM 5812 O O . GLY B 1 275 ? -18.578 -28.906 -19.172 1 93.38 275 GLY B O 1
ATOM 5813 N N . GLN B 1 276 ? -20.328 -28.281 -17.844 1 91.25 276 GLN B N 1
ATOM 5814 C CA . GLN B 1 276 ? -21.25 -28.078 -18.953 1 91.25 276 GLN B CA 1
ATOM 5815 C C . GLN B 1 276 ? -21.828 -26.672 -18.938 1 91.25 276 GLN B C 1
ATOM 5817 O O . GLN B 1 276 ? -21.594 -25.906 -18.016 1 91.25 276 GLN B O 1
ATOM 5822 N N . TYR B 1 277 ? -22.484 -26.297 -20.062 1 88.69 277 TYR B N 1
ATOM 5823 C CA . TYR B 1 277 ? -23.156 -25 -20.203 1 88.69 277 TYR B CA 1
ATOM 5824 C C . TYR B 1 277 ? -22.156 -23.859 -20.094 1 88.69 277 TYR B C 1
ATOM 5826 O O . TYR B 1 277 ? -21.172 -23.812 -20.828 1 88.69 277 TYR B O 1
ATOM 5834 N N . ARG B 1 278 ? -22.359 -22.969 -19.062 1 85.19 278 ARG B N 1
ATOM 5835 C CA . ARG B 1 278 ? -21.5 -21.797 -18.906 1 85.19 278 ARG B CA 1
ATOM 5836 C C . ARG B 1 278 ? -20.094 -22.203 -18.484 1 85.19 278 ARG B C 1
ATOM 5838 O O . ARG B 1 278 ? -19.156 -21.406 -18.594 1 85.19 278 ARG B O 1
ATOM 5845 N N . LEU B 1 279 ? -19.984 -23.438 -18.062 1 90.56 279 LEU B N 1
ATOM 5846 C CA . LEU B 1 279 ? -18.688 -23.906 -17.578 1 90.56 279 LEU B CA 1
ATOM 5847 C C . LEU B 1 279 ? -18.078 -24.891 -18.562 1 90.56 279 LEU B C 1
ATOM 5849 O O . LEU B 1 279 ? -17.188 -25.672 -18.203 1 90.56 279 LEU B O 1
ATOM 5853 N N . LEU B 1 280 ? -18.547 -24.828 -19.859 1 88.81 280 LEU B N 1
ATOM 5854 C CA . LEU B 1 280 ? -17.953 -25.703 -20.875 1 88.81 280 LEU B CA 1
ATOM 5855 C C . LEU B 1 280 ? -16.469 -25.406 -21.031 1 88.81 280 LEU B C 1
ATOM 5857 O O . LEU B 1 280 ? -16.062 -24.25 -21.188 1 88.81 280 LEU B O 1
ATOM 5861 N N . ASP B 1 281 ? -15.578 -26.406 -20.906 1 88.5 281 ASP B N 1
ATOM 5862 C CA . ASP B 1 281 ? -14.125 -26.344 -21.047 1 88.5 281 ASP B CA 1
ATOM 5863 C C . ASP B 1 281 ? -13.516 -25.438 -19.984 1 88.5 281 ASP B C 1
ATOM 5865 O O . ASP B 1 281 ? -12.445 -24.859 -20.188 1 88.5 281 ASP B O 1
ATOM 5869 N N . THR B 1 282 ? -14.273 -25.25 -18.922 1 92.81 282 THR B N 1
ATOM 5870 C CA . THR B 1 282 ? -13.797 -24.438 -17.797 1 92.81 282 THR B CA 1
ATOM 5871 C C . THR B 1 282 ? -13.664 -25.281 -16.547 1 92.81 282 THR B C 1
ATOM 5873 O O . THR B 1 282 ? -14.562 -26.062 -16.203 1 92.81 282 THR B O 1
ATOM 5876 N N . PHE B 1 283 ? -12.57 -25.109 -15.898 1 95.44 283 PHE B N 1
ATOM 5877 C CA . PHE B 1 283 ? -12.375 -25.844 -14.664 1 95.44 283 PHE B CA 1
ATOM 5878 C C . PHE B 1 283 ? -13.531 -25.609 -13.695 1 95.44 283 PHE B C 1
ATOM 5880 O O . PHE B 1 283 ? -13.883 -24.469 -13.414 1 95.44 283 PHE B O 1
ATOM 5887 N N . VAL B 1 284 ? -14.07 -26.594 -13.086 1 95.75 284 VAL B N 1
ATOM 5888 C CA . VAL B 1 284 ? -15.117 -26.453 -12.086 1 95.75 284 VAL B CA 1
ATOM 5889 C C . VAL B 1 284 ? -14.516 -26.5 -10.688 1 95.75 284 VAL B C 1
ATOM 5891 O O . VAL B 1 284 ? -15.156 -26.125 -9.711 1 95.75 284 VAL B O 1
ATOM 5894 N N . SER B 1 285 ? -13.289 -26.969 -10.555 1 96.44 285 SER B N 1
ATOM 5895 C CA . SER B 1 285 ? -12.656 -27.156 -9.258 1 96.44 285 SER B CA 1
ATOM 5896 C C . SER B 1 285 ? -11.648 -26.047 -8.969 1 96.44 285 SER B C 1
ATOM 5898 O O . SER B 1 285 ? -10.969 -26.062 -7.941 1 96.44 285 SER B O 1
ATOM 5900 N N . PHE B 1 286 ? -11.555 -25.016 -9.844 1 95.5 286 PHE B N 1
ATOM 5901 C CA . PHE B 1 286 ? -10.555 -23.969 -9.727 1 95.5 286 PHE B CA 1
ATOM 5902 C C . PHE B 1 286 ? -10.867 -23.062 -8.539 1 95.5 286 PHE B C 1
ATOM 5904 O O . PHE B 1 286 ? -11.992 -22.562 -8.406 1 95.5 286 PHE B O 1
ATOM 5911 N N . GLN B 1 287 ? -9.844 -22.844 -7.676 1 95.88 287 GLN B N 1
ATOM 5912 C CA . GLN B 1 287 ? -9.914 -21.938 -6.543 1 95.88 287 GLN B CA 1
ATOM 5913 C C . GLN B 1 287 ? -8.641 -21.109 -6.422 1 95.88 287 GLN B C 1
ATOM 5915 O O . GLN B 1 287 ? -7.547 -21.594 -6.723 1 95.88 287 GLN B O 1
ATOM 5920 N N . LYS B 1 288 ? -8.734 -19.891 -5.992 1 95.69 288 LYS B N 1
ATOM 5921 C CA . LYS B 1 288 ? -7.543 -19.094 -5.707 1 95.69 288 LYS B CA 1
ATOM 5922 C C . LYS B 1 288 ? -7.723 -18.266 -4.438 1 95.69 288 LYS B C 1
ATOM 5924 O O . LYS B 1 288 ? -8.844 -17.891 -4.086 1 95.69 288 LYS B O 1
ATOM 5929 N N . ALA B 1 289 ? -6.645 -18.016 -3.783 1 96.94 289 ALA B N 1
ATOM 5930 C CA . ALA B 1 289 ? -6.629 -17.281 -2.523 1 96.94 289 ALA B CA 1
ATOM 5931 C C . ALA B 1 289 ? -5.438 -16.328 -2.461 1 96.94 289 ALA B C 1
ATOM 5933 O O . ALA B 1 289 ? -4.41 -16.578 -3.094 1 96.94 289 ALA B O 1
ATOM 5934 N N . LYS B 1 290 ? -5.668 -15.312 -1.72 1 95.88 290 LYS B N 1
ATOM 5935 C CA . LYS B 1 290 ? -4.594 -14.344 -1.502 1 95.88 290 LYS B CA 1
ATOM 5936 C C . LYS B 1 290 ? -3.539 -14.898 -0.55 1 95.88 290 LYS B C 1
ATOM 5938 O O . LYS B 1 290 ? -3.871 -15.547 0.443 1 95.88 290 LYS B O 1
ATOM 5943 N N . LEU B 1 291 ? -2.258 -14.648 -0.875 1 97.81 291 LEU B N 1
ATOM 5944 C CA . LEU B 1 291 ? -1.15 -14.922 0.034 1 97.81 291 LEU B CA 1
ATOM 5945 C C . LEU B 1 291 ? -0.756 -13.672 0.808 1 97.81 291 LEU B C 1
ATOM 5947 O O . LEU B 1 291 ? -0.403 -12.648 0.21 1 97.81 291 LEU B O 1
ATOM 5951 N N . MET B 1 292 ? -0.832 -13.859 2.102 1 96.19 292 MET B N 1
ATOM 5952 C CA . MET B 1 292 ? -0.459 -12.727 2.938 1 96.19 292 MET B CA 1
ATOM 5953 C C . MET B 1 292 ? 1.01 -12.805 3.34 1 96.19 292 MET B C 1
ATOM 5955 O O . MET B 1 292 ? 1.515 -13.883 3.652 1 96.19 292 MET B O 1
ATOM 5959 N N . CYS B 1 293 ? 1.694 -11.641 3.268 1 96.69 293 CYS B N 1
ATOM 5960 C CA . CYS B 1 293 ? 3.07 -11.531 3.742 1 96.69 293 CYS B CA 1
ATOM 5961 C C . CYS B 1 293 ? 3.363 -10.125 4.238 1 96.69 293 CYS B C 1
ATOM 5963 O O . CYS B 1 293 ? 3.242 -9.156 3.482 1 96.69 293 CYS B O 1
ATOM 5965 N N . SER B 1 294 ? 3.65 -10.039 5.512 1 94.62 294 SER B N 1
ATOM 5966 C CA . SER B 1 294 ? 3.945 -8.734 6.105 1 94.62 294 SER B CA 1
ATOM 5967 C C . SER B 1 294 ? 4.883 -8.875 7.301 1 94.62 294 SER B C 1
ATOM 5969 O O . SER B 1 294 ? 5.238 -9.984 7.695 1 94.62 294 SER B O 1
ATOM 5971 N N . ASP B 1 295 ? 5.324 -7.766 7.879 1 93.19 295 ASP B N 1
ATOM 5972 C CA . ASP B 1 295 ? 6.152 -7.781 9.078 1 93.19 295 ASP B CA 1
ATOM 5973 C C . ASP B 1 295 ? 5.293 -7.809 10.336 1 93.19 295 ASP B C 1
ATOM 5975 O O . ASP B 1 295 ? 5.816 -7.781 11.453 1 93.19 295 ASP B O 1
ATOM 5979 N N . TRP B 1 296 ? 3.996 -7.777 10.219 1 90 296 TRP B N 1
ATOM 5980 C CA . TRP B 1 296 ? 2.982 -7.949 11.25 1 90 296 TRP B CA 1
ATOM 5981 C C . TRP B 1 296 ? 3.053 -6.824 12.281 1 90 296 TRP B C 1
ATOM 5983 O O . TRP B 1 296 ? 2.639 -6.996 13.43 1 90 296 TRP B O 1
ATOM 5993 N N . LYS B 1 297 ? 3.588 -5.742 12 1 90.12 297 LYS B N 1
ATOM 5994 C CA . LYS B 1 297 ? 3.58 -4.566 12.867 1 90.12 297 LYS B CA 1
ATOM 5995 C C . LYS B 1 297 ? 2.25 -3.822 12.773 1 90.12 297 LYS B C 1
ATOM 5997 O O . LYS B 1 297 ? 1.361 -4.223 12.016 1 90.12 297 LYS B O 1
ATOM 6002 N N . ASN B 1 298 ? 1.986 -2.857 13.648 1 86.44 298 ASN B N 1
ATOM 6003 C CA . ASN B 1 298 ? 0.724 -2.127 13.711 1 86.44 298 ASN B CA 1
ATOM 6004 C C . ASN B 1 298 ? 0.379 -1.487 12.367 1 86.44 298 ASN B C 1
ATOM 6006 O O . ASN B 1 298 ? -0.743 -1.627 11.883 1 86.44 298 ASN B O 1
ATOM 6010 N N . TYR B 1 299 ? 1.236 -0.768 11.82 1 88.31 299 TYR B N 1
ATOM 6011 C CA . TYR B 1 299 ? 1.19 -0.365 10.422 1 88.31 299 TYR B CA 1
ATOM 6012 C C . TYR B 1 299 ? 2.16 -1.189 9.586 1 88.31 299 TYR B C 1
ATOM 6014 O O . TYR B 1 299 ? 3.338 -0.84 9.469 1 88.31 299 TYR B O 1
ATOM 6022 N N . ALA B 1 300 ? 1.605 -2.188 9.023 1 89.38 300 ALA B N 1
ATOM 6023 C CA . ALA B 1 300 ? 2.434 -3.277 8.516 1 89.38 300 ALA B CA 1
ATOM 6024 C C . ALA B 1 300 ? 3.021 -2.928 7.148 1 89.38 300 ALA B C 1
ATOM 6026 O O . ALA B 1 300 ? 2.359 -2.293 6.324 1 89.38 300 ALA B O 1
ATOM 6027 N N . LEU B 1 301 ? 4.273 -3.324 7.012 1 90.81 301 LEU B N 1
ATOM 6028 C CA . LEU B 1 301 ? 4.883 -3.389 5.688 1 90.81 301 LEU B CA 1
ATOM 6029 C C . LEU B 1 301 ? 4.445 -4.648 4.949 1 90.81 301 LEU B C 1
ATOM 6031 O O . LEU B 1 301 ? 4.789 -5.762 5.348 1 90.81 301 LEU B O 1
ATOM 6035 N N . ASN B 1 302 ? 3.707 -4.473 3.869 1 90.56 302 ASN B N 1
ATOM 6036 C CA . ASN B 1 302 ? 3.176 -5.609 3.121 1 90.56 302 ASN B CA 1
ATOM 6037 C C . ASN B 1 302 ? 4.043 -5.938 1.908 1 90.56 302 ASN B C 1
ATOM 6039 O O . ASN B 1 302 ? 4.52 -5.035 1.219 1 90.56 302 ASN B O 1
ATOM 6043 N N . PHE B 1 303 ? 4.285 -7.16 1.676 1 93.69 303 PHE B N 1
ATOM 6044 C CA . PHE B 1 303 ? 4.984 -7.684 0.508 1 93.69 303 PHE B CA 1
ATOM 6045 C C . PHE B 1 303 ? 4.02 -8.422 -0.415 1 93.69 303 PHE B C 1
ATOM 6047 O O . PHE B 1 303 ? 3.662 -9.57 -0.159 1 93.69 303 PHE B O 1
ATOM 6054 N N . ASN B 1 304 ? 3.729 -7.797 -1.556 1 92.62 304 ASN B N 1
ATOM 6055 C CA . ASN B 1 304 ? 2.607 -8.281 -2.355 1 92.62 304 ASN B CA 1
ATOM 6056 C C . ASN B 1 304 ? 3.084 -8.953 -3.641 1 92.62 304 ASN B C 1
ATOM 6058 O O . ASN B 1 304 ? 2.299 -9.594 -4.34 1 92.62 304 ASN B O 1
ATOM 6062 N N . GLU B 1 305 ? 4.285 -8.859 -3.959 1 94.69 305 GLU B N 1
ATOM 6063 C CA . GLU B 1 305 ? 4.723 -9.367 -5.254 1 94.69 305 GLU B CA 1
ATOM 6064 C C . GLU B 1 305 ? 5.613 -10.594 -5.09 1 94.69 305 GLU B C 1
ATOM 6066 O O . GLU B 1 305 ? 6.832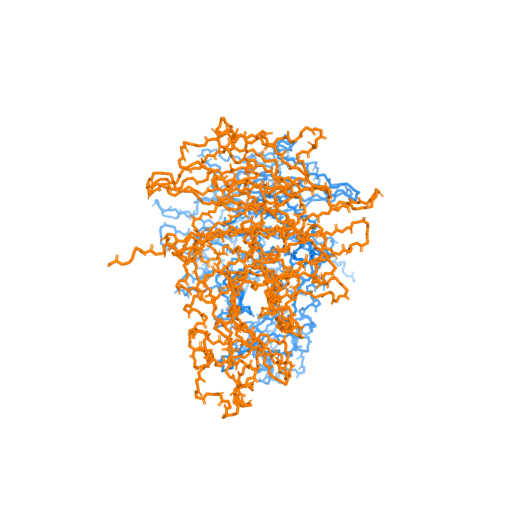 -10.469 -4.961 1 94.69 305 GLU B O 1
ATOM 6071 N N . ILE B 1 306 ? 5 -11.672 -5.254 1 96.31 306 ILE B N 1
ATOM 6072 C CA . ILE B 1 306 ? 5.711 -12.945 -5.168 1 96.31 306 ILE B CA 1
ATOM 6073 C C . ILE B 1 306 ? 6.648 -13.094 -6.367 1 96.31 306 ILE B C 1
ATOM 6075 O O . ILE B 1 306 ? 6.289 -12.734 -7.492 1 96.31 306 ILE B O 1
ATOM 6079 N N . GLN B 1 307 ? 7.832 -13.578 -6.062 1 91.19 307 GLN B N 1
ATOM 6080 C CA . GLN B 1 307 ? 8.836 -13.688 -7.121 1 91.19 307 GLN B CA 1
ATOM 6081 C C . GLN B 1 307 ? 9.18 -15.148 -7.391 1 91.19 307 GLN B C 1
ATOM 6083 O O . GLN B 1 307 ? 9.578 -15.5 -8.508 1 91.19 307 GLN B O 1
ATOM 6088 N N . ASP B 1 308 ? 9.133 -15.906 -6.344 1 89.88 308 ASP B N 1
ATOM 6089 C CA . ASP B 1 308 ? 9.5 -17.312 -6.465 1 89.88 308 ASP B CA 1
ATOM 6090 C C . ASP B 1 308 ? 8.984 -18.125 -5.273 1 89.88 308 ASP B C 1
ATOM 6092 O O . ASP B 1 308 ? 8.641 -17.547 -4.234 1 89.88 308 ASP B O 1
ATOM 6096 N N . VAL B 1 309 ? 8.867 -19.406 -5.5 1 93.31 309 VAL B N 1
ATOM 6097 C CA . VAL B 1 309 ? 8.375 -20.297 -4.449 1 93.31 309 VAL B CA 1
ATOM 6098 C C . VAL B 1 309 ? 9.172 -21.594 -4.457 1 93.31 309 VAL B C 1
ATOM 6100 O O . VAL B 1 309 ? 9.477 -22.141 -5.523 1 93.31 309 VAL B O 1
ATOM 6103 N N . TRP B 1 310 ? 9.516 -22.062 -3.275 1 88.38 310 TRP B N 1
ATOM 6104 C CA . TRP B 1 310 ? 10.148 -23.359 -3.096 1 88.38 310 TRP B CA 1
ATOM 6105 C C . TRP B 1 310 ? 9.266 -24.281 -2.254 1 88.38 310 TRP B C 1
ATOM 6107 O O . TRP B 1 310 ? 8.781 -23.891 -1.192 1 88.38 310 TRP B O 1
ATOM 6117 N N . TRP B 1 311 ? 9.07 -25.469 -2.729 1 91.38 311 TRP B N 1
ATOM 6118 C CA . TRP B 1 311 ? 8.281 -26.469 -2.014 1 91.38 311 TRP B CA 1
ATOM 6119 C C . TRP B 1 311 ? 9.18 -27.422 -1.239 1 91.38 311 TRP B C 1
ATOM 6121 O O . TRP B 1 311 ? 10.047 -28.078 -1.821 1 91.38 311 TRP B O 1
ATOM 6131 N N . ASP B 1 312 ? 8.984 -27.438 0.054 1 88 312 ASP B N 1
ATOM 6132 C CA . ASP B 1 312 ? 9.641 -28.406 0.921 1 88 312 ASP B CA 1
ATOM 6133 C C . ASP B 1 312 ? 8.703 -29.562 1.275 1 88 312 ASP B C 1
ATOM 6135 O O . ASP B 1 312 ? 7.898 -29.453 2.201 1 88 312 ASP B O 1
ATOM 6139 N N . ASP B 1 313 ? 8.875 -30.703 0.628 1 88.88 313 ASP B N 1
ATOM 6140 C CA . ASP B 1 313 ? 7.965 -31.828 0.793 1 88.88 313 ASP B CA 1
ATOM 6141 C C . ASP B 1 313 ? 8.172 -32.5 2.145 1 88.88 313 ASP B C 1
ATOM 6143 O O . ASP B 1 313 ? 7.305 -33.25 2.609 1 88.88 313 ASP B O 1
ATOM 6147 N N . ARG B 1 314 ? 9.328 -32.406 2.807 1 88.75 314 ARG B N 1
ATOM 6148 C CA . ARG B 1 314 ? 9.602 -33 4.105 1 88.75 314 ARG B CA 1
ATOM 6149 C C . ARG B 1 314 ? 8.703 -32.406 5.184 1 88.75 314 ARG B C 1
ATOM 6151 O O . ARG B 1 314 ? 8.148 -33.156 6.008 1 88.75 314 ARG B O 1
ATOM 6158 N N . THR B 1 315 ? 8.523 -31.094 5.043 1 90.75 315 THR B N 1
ATOM 6159 C CA . THR B 1 315 ? 7.77 -30.406 6.078 1 90.75 315 THR B CA 1
ATOM 6160 C C . THR B 1 315 ? 6.438 -29.891 5.523 1 90.75 315 THR B C 1
ATOM 6162 O O . THR B 1 315 ? 5.637 -29.312 6.258 1 90.75 315 THR B O 1
ATOM 6165 N N . GLU B 1 316 ? 6.219 -30.094 4.25 1 96.06 316 GLU B N 1
ATOM 6166 C CA . GLU B 1 316 ? 5.012 -29.656 3.549 1 96.06 316 GLU B CA 1
ATOM 6167 C C . GLU B 1 316 ? 4.801 -28.156 3.693 1 96.06 316 GLU B C 1
ATOM 6169 O O . GLU B 1 316 ? 3.719 -27.719 4.086 1 96.06 316 GLU B O 1
ATOM 6174 N N . ARG B 1 317 ? 5.832 -27.5 3.367 1 95.12 317 ARG B N 1
ATOM 6175 C CA . ARG B 1 317 ? 5.805 -26.047 3.461 1 95.12 317 ARG B CA 1
ATOM 6176 C C . ARG B 1 317 ? 6.305 -25.406 2.17 1 95.12 317 ARG B C 1
ATOM 6178 O O . ARG B 1 317 ? 7.176 -25.969 1.493 1 95.12 317 ARG B O 1
ATOM 6185 N N . PHE B 1 318 ? 5.746 -24.297 1.862 1 96.5 318 PHE B N 1
ATOM 6186 C CA . PHE B 1 318 ? 6.199 -23.469 0.752 1 96.5 318 PHE B CA 1
ATOM 6187 C C . PHE B 1 318 ? 7.012 -22.281 1.261 1 96.5 318 PHE B C 1
ATOM 6189 O O . PHE B 1 318 ? 6.566 -21.547 2.148 1 96.5 318 PHE B O 1
ATOM 6196 N N . TYR B 1 319 ? 8.195 -22.109 0.752 1 91.56 319 TYR B N 1
ATOM 6197 C CA . TYR B 1 319 ? 9 -20.922 0.969 1 91.56 319 TYR B CA 1
ATOM 6198 C C . TYR B 1 319 ? 8.859 -19.953 -0.202 1 91.56 319 TYR B C 1
ATOM 6200 O O . TYR B 1 319 ? 9.32 -20.234 -1.311 1 91.56 319 TYR B O 1
ATOM 6208 N N . ALA B 1 320 ? 8.25 -18.844 0.052 1 96.12 320 ALA B N 1
ATOM 6209 C CA . ALA B 1 320 ? 7.961 -17.891 -1.017 1 96.12 320 ALA B CA 1
ATOM 6210 C C . ALA B 1 320 ? 8.758 -16.609 -0.835 1 96.12 320 ALA B C 1
ATOM 6212 O O . ALA B 1 320 ? 8.773 -16.031 0.254 1 96.12 320 ALA B O 1
ATOM 6213 N N . ALA B 1 321 ? 9.391 -16.203 -1.87 1 93.5 321 ALA B N 1
ATOM 6214 C CA . ALA B 1 321 ? 10.109 -14.938 -1.874 1 93.5 321 ALA B CA 1
ATOM 6215 C C . ALA B 1 321 ? 9.258 -13.828 -2.473 1 93.5 321 ALA B C 1
ATOM 6217 O O . ALA B 1 321 ? 8.68 -13.984 -3.549 1 93.5 321 ALA B O 1
ATOM 6218 N N . PHE B 1 322 ? 9.188 -12.758 -1.721 1 95.69 322 PHE B N 1
ATOM 6219 C CA . PHE B 1 322 ? 8.477 -11.562 -2.162 1 95.69 322 PHE B CA 1
ATOM 6220 C C . PHE B 1 322 ? 9.43 -10.383 -2.309 1 95.69 322 PHE B C 1
ATOM 6222 O O . PHE B 1 322 ? 10.414 -10.281 -1.577 1 95.69 322 PHE B O 1
ATOM 6229 N N . SER B 1 323 ? 9.133 -9.523 -3.25 1 91.12 323 SER B N 1
ATOM 6230 C CA . SER B 1 323 ? 9.914 -8.297 -3.389 1 91.12 323 SER B CA 1
ATOM 6231 C C . SER B 1 323 ? 9.008 -7.074 -3.498 1 91.12 323 SER B C 1
ATOM 6233 O O . SER B 1 323 ? 7.812 -7.199 -3.771 1 91.12 323 SER B O 1
ATOM 6235 N N . SER B 1 324 ? 9.602 -5.949 -3.143 1 88.62 324 SER B N 1
ATOM 6236 C CA . SER B 1 324 ? 8.906 -4.68 -3.34 1 88.62 324 SER B CA 1
ATOM 6237 C C . SER B 1 324 ? 8.711 -4.387 -4.824 1 88.62 324 SER B C 1
ATOM 6239 O O . SER B 1 324 ? 9.305 -5.047 -5.68 1 88.62 324 SER B O 1
ATOM 6241 N N . GLN B 1 325 ? 7.82 -3.385 -5.039 1 85.88 325 GLN B N 1
ATOM 6242 C CA . GLN B 1 325 ? 7.594 -2.955 -6.414 1 85.88 325 GLN B CA 1
ATOM 6243 C C . GLN B 1 325 ? 8.891 -2.475 -7.062 1 85.88 325 GLN B C 1
ATOM 6245 O O . GLN B 1 325 ? 9.734 -1.87 -6.398 1 85.88 325 GLN B O 1
ATOM 6250 N N . PRO B 1 326 ? 9 -2.699 -8.383 1 81.44 326 PRO B N 1
ATOM 6251 C CA . PRO B 1 326 ? 10.242 -2.359 -9.078 1 81.44 326 PRO B CA 1
ATOM 6252 C C . PRO B 1 326 ? 10.57 -0.87 -9 1 81.44 326 PRO B C 1
ATOM 6254 O O . PRO B 1 326 ? 11.742 -0.487 -9.07 1 81.44 326 PRO B O 1
ATOM 6257 N N . ASN B 1 327 ? 9.641 -0.083 -8.93 1 84.12 327 ASN B N 1
ATOM 6258 C CA . ASN B 1 327 ? 9.883 1.355 -8.93 1 84.12 327 ASN B CA 1
ATOM 6259 C C . ASN B 1 327 ? 10.164 1.879 -7.527 1 84.12 327 ASN B C 1
ATOM 6261 O O . ASN B 1 327 ? 10.43 3.068 -7.344 1 84.12 327 ASN B O 1
ATOM 6265 N N . GLY B 1 328 ? 10.203 1.093 -6.59 1 85 328 GLY B N 1
ATOM 6266 C CA . GLY B 1 328 ? 10.5 1.485 -5.223 1 85 328 GLY B CA 1
ATOM 6267 C C . GLY B 1 328 ? 11.828 0.945 -4.723 1 85 328 GLY B C 1
ATOM 6268 O O . GLY B 1 328 ? 12.523 0.223 -5.445 1 85 328 GLY B O 1
ATOM 6269 N N . PRO B 1 329 ? 12.133 1.372 -3.49 1 87.12 329 PRO B N 1
ATOM 6270 C CA . PRO B 1 329 ? 13.367 0.837 -2.92 1 87.12 329 PRO B CA 1
ATOM 6271 C C . PRO B 1 329 ? 13.352 -0.685 -2.799 1 87.12 329 PRO B C 1
ATOM 6273 O O . PRO B 1 329 ? 12.281 -1.284 -2.648 1 87.12 329 PRO B O 1
ATOM 6276 N N . ALA B 1 330 ? 14.555 -1.232 -2.83 1 87.19 330 ALA B N 1
ATOM 6277 C CA . ALA B 1 330 ? 14.695 -2.686 -2.77 1 87.19 330 ALA B CA 1
ATOM 6278 C C . ALA B 1 330 ? 14.445 -3.203 -1.355 1 87.19 330 ALA B C 1
ATOM 6280 O O . ALA B 1 330 ? 15.094 -2.758 -0.403 1 87.19 330 ALA B O 1
ATOM 6281 N N . ILE B 1 331 ? 13.539 -4.039 -1.202 1 90.94 331 ILE B N 1
ATOM 6282 C CA . ILE B 1 331 ? 13.266 -4.773 0.027 1 90.94 331 ILE B CA 1
ATOM 6283 C C . ILE B 1 331 ? 12.508 -6.059 -0.3 1 90.94 331 ILE B C 1
ATOM 6285 O O . ILE B 1 331 ? 11.703 -6.09 -1.233 1 90.94 331 ILE B O 1
ATOM 6289 N N . SER B 1 332 ? 12.836 -7.137 0.349 1 91.5 332 SER B N 1
ATOM 6290 C CA . SER B 1 332 ? 12.219 -8.43 0.098 1 91.5 332 SER B CA 1
ATOM 6291 C C . SER B 1 332 ? 11.93 -9.172 1.402 1 91.5 332 SER B C 1
ATOM 6293 O O . SER B 1 332 ? 12.453 -8.805 2.457 1 91.5 332 SER B O 1
ATOM 6295 N N . ALA B 1 333 ? 11.07 -10.07 1.26 1 93.81 333 ALA B N 1
ATOM 6296 C CA . ALA B 1 333 ? 10.719 -10.922 2.395 1 93.81 333 ALA B CA 1
ATOM 6297 C C . ALA B 1 333 ? 10.516 -12.367 1.953 1 93.81 333 ALA B C 1
ATOM 6299 O O . ALA B 1 333 ? 10.219 -12.633 0.785 1 93.81 333 ALA B O 1
ATOM 6300 N N . ILE B 1 334 ? 10.82 -13.273 2.832 1 92.81 334 ILE B N 1
ATOM 6301 C CA . ILE B 1 334 ? 10.445 -14.68 2.662 1 92.81 334 ILE B CA 1
ATOM 6302 C C . ILE B 1 334 ? 9.328 -15.039 3.637 1 92.81 334 ILE B C 1
ATOM 6304 O O . ILE B 1 334 ? 9.469 -14.852 4.848 1 92.81 334 ILE B O 1
ATOM 6308 N N . CYS B 1 335 ? 8.281 -15.445 3.131 1 96.56 335 CYS B N 1
ATOM 6309 C CA . CYS B 1 335 ? 7.195 -15.969 3.949 1 96.56 335 CYS B CA 1
ATOM 6310 C C . CYS B 1 335 ? 7 -17.453 3.711 1 96.56 335 CYS B C 1
ATOM 6312 O O . CYS B 1 335 ? 7.172 -17.938 2.592 1 96.56 335 CYS B O 1
ATOM 6314 N N . ILE B 1 336 ? 6.699 -18.188 4.789 1 96.12 336 ILE B N 1
ATOM 6315 C CA . ILE B 1 336 ? 6.531 -19.625 4.738 1 96.12 336 ILE B CA 1
ATOM 6316 C C . ILE B 1 336 ? 5.055 -19.984 4.914 1 96.12 336 ILE B C 1
ATOM 6318 O O . ILE B 1 336 ? 4.387 -19.453 5.805 1 96.12 336 ILE B O 1
ATOM 6322 N N . TYR B 1 337 ? 4.535 -20.812 4.098 1 98.25 337 TYR B N 1
ATOM 6323 C CA . TYR B 1 337 ? 3.145 -21.25 4.176 1 98.25 337 TYR B CA 1
ATOM 6324 C C . TYR B 1 337 ? 3.057 -22.766 4.312 1 98.25 337 TYR B C 1
ATOM 6326 O O . TYR B 1 337 ? 3.783 -23.5 3.637 1 98.25 337 TYR B O 1
ATOM 6334 N N . SER B 1 338 ? 2.213 -23.219 5.141 1 98.19 338 SER B N 1
ATOM 6335 C CA . SER B 1 338 ? 1.974 -24.641 5.234 1 98.19 338 SER B CA 1
ATOM 6336 C C . SER B 1 338 ? 0.903 -25.094 4.246 1 98.19 338 SER B C 1
ATOM 6338 O O . SER B 1 338 ? -0.067 -24.375 4.004 1 98.19 338 SER B O 1
ATOM 6340 N N . LEU B 1 339 ? 1.111 -26.281 3.727 1 98.44 339 LEU B N 1
ATOM 6341 C CA . LEU B 1 339 ? 0.109 -26.859 2.836 1 98.44 339 LEU B CA 1
ATOM 6342 C C . LEU B 1 339 ? -1.236 -26.984 3.543 1 98.44 339 LEU B C 1
ATOM 6344 O O . LEU B 1 339 ? -2.283 -26.734 2.941 1 98.44 339 LEU B O 1
ATOM 6348 N N . SER B 1 340 ? -1.186 -27.344 4.777 1 97.88 340 SER B N 1
ATOM 6349 C CA . SER B 1 340 ? -2.412 -27.5 5.551 1 97.88 340 SER B CA 1
ATOM 6350 C C . SER B 1 340 ? -3.182 -26.188 5.66 1 97.88 340 SER B C 1
ATOM 6352 O O . SER B 1 340 ? -4.41 -26.188 5.57 1 97.88 340 SER B O 1
ATOM 6354 N N . SER B 1 341 ? -2.482 -25.125 5.875 1 97.62 341 SER B N 1
ATOM 6355 C CA . SER B 1 341 ? -3.131 -23.828 5.965 1 97.62 341 SER B CA 1
ATOM 6356 C C . SER B 1 341 ? -3.77 -23.438 4.633 1 97.62 341 SER B C 1
ATOM 6358 O O . SER B 1 341 ? -4.875 -22.891 4.605 1 97.62 341 SER B O 1
ATOM 6360 N N . ILE B 1 342 ? -3.092 -23.625 3.561 1 98.62 342 ILE B N 1
ATOM 6361 C CA . ILE B 1 342 ? -3.617 -23.328 2.23 1 98.62 342 ILE B CA 1
ATOM 6362 C C . ILE B 1 342 ? -4.875 -24.156 1.983 1 98.62 342 ILE B C 1
ATOM 6364 O O . ILE B 1 342 ? -5.914 -23.625 1.592 1 98.62 342 ILE B O 1
ATOM 6368 N N . ASN B 1 343 ? -4.793 -25.438 2.264 1 98.19 343 ASN B N 1
ATOM 6369 C CA . ASN B 1 343 ? -5.93 -26.312 2.033 1 98.19 343 ASN B CA 1
ATOM 6370 C C . ASN B 1 343 ? -7.109 -25.953 2.932 1 98.19 343 ASN B C 1
ATOM 6372 O O . ASN B 1 343 ? -8.266 -26.094 2.531 1 98.19 343 ASN B O 1
ATOM 6376 N N . ARG B 1 344 ? -6.812 -25.594 4.125 1 97.94 344 ARG B N 1
ATOM 6377 C CA . ARG B 1 344 ? -7.883 -25.172 5.023 1 97.94 344 ARG B CA 1
ATOM 6378 C C . ARG B 1 344 ? -8.664 -24 4.438 1 97.94 344 ARG B C 1
ATOM 6380 O O . ARG B 1 344 ? -9.891 -23.969 4.492 1 97.94 344 ARG B O 1
ATOM 6387 N N . ILE B 1 345 ? -7.984 -23.016 3.914 1 98.44 345 ILE B N 1
ATOM 6388 C CA . ILE B 1 345 ? -8.633 -21.859 3.301 1 98.44 345 ILE B CA 1
ATOM 6389 C C . ILE B 1 345 ? -9.5 -22.312 2.133 1 98.44 345 ILE B C 1
ATOM 6391 O O . ILE B 1 345 ? -10.664 -21.922 2.018 1 98.44 345 ILE B O 1
ATOM 6395 N N . PHE B 1 346 ? -9.008 -23.172 1.267 1 98.19 346 PHE B N 1
ATOM 6396 C CA . PHE B 1 346 ? -9.742 -23.641 0.097 1 98.19 346 PHE B CA 1
ATOM 6397 C C . PHE B 1 346 ? -10.945 -24.484 0.511 1 98.19 346 PHE B C 1
ATOM 6399 O O . PHE B 1 346 ? -11.938 -24.562 -0.218 1 98.19 346 PHE B O 1
ATOM 6406 N N . SER B 1 347 ? -10.875 -25.047 1.697 1 96.94 347 SER B N 1
ATOM 6407 C CA . SER B 1 347 ? -11.961 -25.906 2.143 1 96.94 347 SER B CA 1
ATOM 6408 C C . SER B 1 347 ? -13 -25.141 2.941 1 96.94 347 SER B C 1
ATOM 6410 O O . SER B 1 347 ? -14.195 -25.453 2.887 1 96.94 347 SER B O 1
ATOM 6412 N N . GLU B 1 348 ? -12.562 -24.125 3.666 1 97.06 348 GLU B N 1
ATOM 6413 C CA . GLU B 1 348 ? -13.438 -23.547 4.676 1 97.06 348 GLU B CA 1
ATOM 6414 C C . GLU B 1 348 ? -13.883 -22.141 4.281 1 97.06 348 GLU B C 1
ATOM 6416 O O . GLU B 1 348 ? -14.953 -21.688 4.691 1 97.06 348 GLU B O 1
ATOM 6421 N N . SER B 1 349 ? -13.078 -21.453 3.623 1 97.56 349 SER B N 1
ATOM 6422 C CA . SER B 1 349 ? -13.406 -20.062 3.283 1 97.56 349 SER B CA 1
ATOM 6423 C C . SER B 1 349 ? -14.523 -20 2.252 1 97.56 349 SER B C 1
ATOM 6425 O O . SER B 1 349 ? -14.57 -20.797 1.318 1 97.56 349 SER B O 1
ATOM 6427 N N . ASP B 1 350 ? -15.406 -19.016 2.406 1 96.94 350 ASP B N 1
ATOM 6428 C CA . ASP B 1 350 ? -16.359 -18.703 1.353 1 96.94 350 ASP B CA 1
ATOM 6429 C C . ASP B 1 350 ? -15.664 -18.078 0.147 1 96.94 350 ASP B C 1
ATOM 6431 O O . ASP B 1 350 ? -14.5 -17.688 0.231 1 96.94 350 ASP B O 1
ATOM 6435 N N . PHE B 1 351 ? -16.438 -18.031 -0.966 1 94.06 351 PHE B N 1
ATOM 6436 C CA . PHE B 1 351 ? -15.984 -17.266 -2.127 1 94.06 351 PHE B CA 1
ATOM 6437 C C . PHE B 1 351 ? -16.422 -15.812 -2.029 1 94.06 351 PHE B C 1
ATOM 6439 O O . PHE B 1 351 ? -17.328 -15.484 -1.266 1 94.06 351 PHE B O 1
ATOM 6446 N N . ILE B 1 352 ? -15.68 -14.938 -2.66 1 89.56 352 ILE B N 1
ATOM 6447 C CA . ILE B 1 352 ? -16.172 -13.586 -2.928 1 89.56 352 ILE B CA 1
ATOM 6448 C C . ILE B 1 352 ? -16.359 -13.398 -4.43 1 89.56 352 ILE B C 1
ATOM 6450 O O . ILE B 1 352 ? -15.531 -13.828 -5.23 1 89.56 352 ILE B O 1
ATOM 6454 N N . SER B 1 353 ? -17.469 -12.828 -4.75 1 86.25 353 SER B N 1
ATOM 6455 C CA . SER B 1 353 ? -17.812 -12.641 -6.156 1 86.25 353 SER B CA 1
ATOM 6456 C C . SER B 1 353 ? -18.328 -11.227 -6.418 1 86.25 353 SER B C 1
ATOM 6458 O O . SER B 1 353 ? -19.062 -10.664 -5.609 1 86.25 353 SER B O 1
ATOM 6460 N N . PHE B 1 354 ? -17.828 -10.68 -7.547 1 82.12 354 PHE B N 1
ATOM 6461 C CA . PHE B 1 354 ? -18.234 -9.336 -7.922 1 82.12 354 PHE B CA 1
ATOM 6462 C C . PHE B 1 354 ? -19.562 -9.359 -8.688 1 82.12 354 PHE B C 1
ATOM 6464 O O . PHE B 1 354 ? -19.719 -10.141 -9.633 1 82.12 354 PHE B O 1
ATOM 6471 N N . THR B 1 355 ? -20.406 -8.578 -8.227 1 76.81 355 THR B N 1
ATOM 6472 C CA . THR B 1 355 ? -21.656 -8.414 -8.953 1 76.81 355 THR B CA 1
ATOM 6473 C C . THR B 1 355 ? -21.672 -7.105 -9.734 1 76.81 355 THR B C 1
ATOM 6475 O O . THR B 1 355 ? -21.641 -6.027 -9.141 1 76.81 355 THR B O 1
ATOM 6478 N N . SER B 1 356 ? -21.703 -7.219 -11.008 1 73.44 356 SER B N 1
ATOM 6479 C CA . SER B 1 356 ? -21.625 -6.055 -11.883 1 73.44 356 SER B CA 1
ATOM 6480 C C . SER B 1 356 ? -22.812 -5.125 -11.672 1 73.44 356 SER B C 1
ATOM 6482 O O . SER B 1 356 ? -22.703 -3.912 -11.844 1 73.44 356 SER B O 1
ATOM 6484 N N . GLU B 1 357 ? -23.906 -5.695 -11.352 1 69 357 GLU B N 1
ATOM 6485 C CA . GLU B 1 357 ? -25.125 -4.914 -11.18 1 69 357 GLU B CA 1
ATOM 6486 C C . GLU B 1 357 ? -25.016 -3.979 -9.977 1 69 357 GLU B C 1
ATOM 6488 O O . GLU B 1 357 ? -25.391 -2.807 -10.055 1 69 357 GLU B O 1
ATOM 6493 N N . THR B 1 358 ? -24.5 -4.477 -8.984 1 68 358 THR B N 1
ATOM 6494 C CA . THR B 1 358 ? -24.469 -3.711 -7.746 1 68 358 THR B CA 1
ATOM 6495 C C . THR B 1 358 ? -23.078 -3.135 -7.512 1 68 358 THR B C 1
ATOM 6497 O O . THR B 1 358 ? -22.891 -2.291 -6.629 1 68 358 THR B O 1
ATOM 6500 N N . LYS B 1 359 ? -22.156 -3.59 -8.289 1 73.69 359 LYS B N 1
ATOM 6501 C CA . LYS B 1 359 ? -20.766 -3.18 -8.203 1 73.69 359 LYS B CA 1
ATOM 6502 C C . LYS B 1 359 ? -20.219 -3.398 -6.793 1 73.69 359 LYS B C 1
ATOM 6504 O O . LYS B 1 359 ? -19.531 -2.529 -6.246 1 73.69 359 LYS B O 1
ATOM 6509 N N . VAL B 1 360 ? -20.672 -4.469 -6.176 1 75.19 360 VAL B N 1
ATOM 6510 C CA . VAL B 1 360 ? -20.234 -4.809 -4.828 1 75.19 360 VAL B CA 1
ATOM 6511 C C . VAL B 1 360 ? -19.703 -6.238 -4.801 1 75.19 360 VAL B C 1
ATOM 6513 O O . VAL B 1 360 ? -20.141 -7.082 -5.594 1 75.19 360 VAL B O 1
ATOM 6516 N N . TRP B 1 361 ? -18.797 -6.512 -3.996 1 79.88 361 TRP B N 1
ATOM 6517 C CA . TRP B 1 361 ? -18.312 -7.859 -3.721 1 79.88 361 TRP B CA 1
ATOM 6518 C C . TRP B 1 361 ? -19.172 -8.547 -2.672 1 79.88 361 TRP B C 1
ATOM 6520 O O . TRP B 1 361 ? -19.422 -7.992 -1.598 1 79.88 361 TRP B O 1
ATOM 6530 N N . THR B 1 362 ? -19.672 -9.727 -3.029 1 85.62 362 THR B N 1
ATOM 6531 C CA . THR B 1 362 ? -20.531 -10.469 -2.107 1 85.62 362 THR B CA 1
ATOM 6532 C C . THR B 1 362 ? -19.953 -11.859 -1.842 1 85.62 362 THR B C 1
ATOM 6534 O O . THR B 1 362 ? -19.266 -12.43 -2.695 1 85.62 362 THR B O 1
ATOM 6537 N N . LYS B 1 363 ? -20.281 -12.344 -0.694 1 89.75 363 LYS B N 1
ATOM 6538 C CA . LYS B 1 363 ? -19.828 -13.68 -0.331 1 89.75 363 LYS B CA 1
ATOM 6539 C C . LYS B 1 363 ? -20.734 -14.75 -0.939 1 89.75 363 LYS B C 1
ATOM 6541 O O . LYS B 1 363 ? -21.938 -14.57 -1.019 1 89.75 363 LYS B O 1
ATOM 6546 N N . LYS B 1 364 ? -20.109 -15.82 -1.422 1 92.38 364 LYS B N 1
ATOM 6547 C CA . LYS B 1 364 ? -20.797 -17.016 -1.9 1 92.38 364 LYS B CA 1
ATOM 6548 C C . LYS B 1 364 ? -20.297 -18.266 -1.164 1 92.38 364 LYS B C 1
ATOM 6550 O O . LYS B 1 364 ? -19.094 -18.422 -0.948 1 92.38 364 LYS B O 1
ATOM 6555 N N . ARG B 1 365 ? -21.25 -19.125 -0.846 1 94.5 365 ARG B N 1
ATOM 6556 C CA . ARG B 1 365 ? -20.922 -20.328 -0.084 1 94.5 365 ARG B CA 1
ATOM 6557 C C . ARG B 1 365 ? -19.984 -21.234 -0.873 1 94.5 365 ARG B C 1
ATOM 6559 O O . ARG B 1 365 ? -20.156 -21.406 -2.08 1 94.5 365 ARG B O 1
ATOM 6566 N N . ASN B 1 366 ? -19 -21.781 -0.185 1 96.31 366 ASN B N 1
ATOM 6567 C CA . ASN B 1 366 ? -18.062 -22.75 -0.75 1 96.31 366 ASN B CA 1
ATOM 6568 C C . ASN B 1 366 ? -18.609 -24.172 -0.688 1 96.31 366 ASN B C 1
ATOM 6570 O O . ASN B 1 366 ? -18.594 -24.797 0.374 1 96.31 366 ASN B O 1
ATOM 6574 N N . ASN B 1 367 ? -18.953 -24.75 -1.799 1 94.56 367 ASN B N 1
ATOM 6575 C CA . ASN B 1 367 ? -19.516 -26.094 -1.868 1 94.56 367 ASN B CA 1
ATOM 6576 C C . ASN B 1 367 ? -18.5 -27.094 -2.434 1 94.56 367 ASN B C 1
ATOM 6578 O O . ASN B 1 367 ? -18.875 -28.203 -2.818 1 94.56 367 ASN B O 1
ATOM 6582 N N . PHE B 1 368 ? -17.344 -26.703 -2.527 1 94.75 368 PHE B N 1
ATOM 6583 C CA . PHE B 1 368 ? -16.312 -27.531 -3.121 1 94.75 368 PHE B CA 1
ATOM 6584 C C . PHE B 1 368 ? -16.266 -28.891 -2.438 1 94.75 368 PHE B C 1
ATOM 6586 O O . PHE B 1 368 ? -16.281 -29.938 -3.105 1 94.75 368 PHE B O 1
ATOM 6593 N N . GLY B 1 369 ? -16.172 -28.922 -1.101 1 94.38 369 GLY B N 1
ATOM 6594 C CA . GLY B 1 369 ? -16.078 -30.156 -0.349 1 94.38 369 GLY B CA 1
ATOM 6595 C C . GLY B 1 369 ? -17.266 -31.078 -0.553 1 94.38 369 GLY B C 1
ATOM 6596 O O . GLY B 1 369 ? -17.125 -32.312 -0.499 1 94.38 369 GLY B O 1
ATOM 6597 N N . GLU B 1 370 ? -18.359 -30.547 -0.762 1 95.88 370 GLU B N 1
ATOM 6598 C CA . GLU B 1 370 ? -19.578 -31.328 -0.999 1 95.88 370 GLU B CA 1
ATOM 6599 C C . GLU B 1 370 ? -19.562 -31.953 -2.391 1 95.88 370 GLU B C 1
ATOM 6601 O O . GLU B 1 370 ? -19.828 -33.156 -2.545 1 95.88 370 GLU B O 1
ATOM 6606 N N . TYR B 1 371 ? -19.156 -31.219 -3.369 1 96.62 371 TYR B N 1
ATOM 6607 C CA . TYR B 1 371 ? -19.219 -31.672 -4.754 1 96.62 371 TYR B CA 1
ATOM 6608 C C . TYR B 1 371 ? -18 -32.531 -5.117 1 96.62 371 TYR B C 1
ATOM 6610 O O . TYR B 1 371 ? -18.109 -33.469 -5.91 1 96.62 371 TYR B O 1
ATOM 6618 N N . PHE B 1 372 ? -16.844 -32.156 -4.516 1 97.31 372 PHE B N 1
ATOM 6619 C CA . PHE B 1 372 ? -15.609 -32.781 -4.969 1 97.31 372 PHE B CA 1
ATOM 6620 C C . PHE B 1 372 ? -14.797 -33.281 -3.781 1 97.31 372 PHE B C 1
ATOM 6622 O O . PHE B 1 372 ? -13.617 -32.969 -3.652 1 97.31 372 PHE B O 1
ATOM 6629 N N . PRO B 1 373 ? -15.312 -34.125 -2.961 1 95.19 373 PRO B N 1
ATOM 6630 C CA . PRO B 1 373 ? -14.484 -34.719 -1.901 1 95.19 373 PRO B CA 1
ATOM 6631 C C . PRO B 1 373 ? -13.273 -35.469 -2.445 1 95.19 373 PRO B C 1
ATOM 6633 O O . PRO B 1 373 ? -13.438 -36.438 -3.195 1 95.19 373 PRO B O 1
ATOM 6636 N N . GLY B 1 374 ? -12.125 -34.969 -2.105 1 93.56 374 GLY B N 1
ATOM 6637 C CA . GLY B 1 374 ? -10.898 -35.625 -2.533 1 93.56 374 GLY B CA 1
ATOM 6638 C C . GLY B 1 374 ? -10.703 -35.594 -4.035 1 93.56 374 GLY B C 1
ATOM 6639 O O . GLY B 1 374 ? -10.156 -36.562 -4.609 1 93.56 374 GLY B O 1
ATOM 6640 N N . CYS B 1 375 ? -11.266 -34.688 -4.719 1 96.38 375 CYS B N 1
ATOM 6641 C CA . CYS B 1 375 ? -11.18 -34.531 -6.164 1 96.38 375 CYS B CA 1
ATOM 6642 C C . CYS B 1 375 ? -11.867 -35.688 -6.891 1 96.38 375 CYS B C 1
ATOM 6644 O O . CYS B 1 375 ? -11.344 -36.188 -7.879 1 96.38 375 CYS B O 1
ATOM 6646 N N . LYS B 1 376 ? -12.859 -36.094 -6.352 1 94.56 376 LYS B N 1
ATOM 6647 C CA . LYS B 1 376 ? -13.836 -36.969 -6.98 1 94.56 376 LYS B CA 1
ATOM 6648 C C . LYS B 1 376 ? -15.234 -36.344 -6.969 1 94.56 376 LYS B C 1
ATOM 6650 O O . LYS B 1 376 ? -15.602 -35.656 -6.016 1 94.56 376 LYS B O 1
ATOM 6655 N N . VAL B 1 377 ? -15.914 -36.656 -8.039 1 96.31 377 VAL B N 1
ATOM 6656 C CA . VAL B 1 377 ? -17.281 -36.125 -8.031 1 96.31 377 VAL B CA 1
ATOM 6657 C C . VAL B 1 377 ? -18.141 -36.969 -7.078 1 96.31 377 VAL B C 1
ATOM 6659 O O . VAL B 1 377 ? -18.172 -38.188 -7.156 1 96.31 377 VAL B O 1
ATOM 6662 N N . ASN B 1 378 ? -18.75 -36.219 -6.164 1 96.12 378 ASN B N 1
ATOM 6663 C CA . ASN B 1 378 ? -19.703 -36.875 -5.277 1 96.12 378 ASN B CA 1
ATOM 6664 C C . ASN B 1 378 ? -20.828 -37.562 -6.066 1 96.12 378 ASN B C 1
ATOM 6666 O O . ASN B 1 378 ? -21.516 -36.906 -6.844 1 96.12 378 ASN B O 1
ATOM 6670 N N . SER B 1 379 ? -21.031 -38.781 -5.801 1 94.12 379 SER B N 1
ATOM 6671 C CA . SER B 1 379 ? -21.969 -39.594 -6.566 1 94.12 379 SER B CA 1
ATOM 6672 C C . SER B 1 379 ? -23.391 -39.062 -6.457 1 94.12 379 SER B C 1
ATOM 6674 O O . SER B 1 379 ? -24.188 -39.219 -7.367 1 94.12 379 SER B O 1
ATOM 6676 N N . LYS B 1 380 ? -23.641 -38.375 -5.391 1 95.12 380 LYS B N 1
ATOM 6677 C CA . LYS B 1 380 ? -24.953 -37.781 -5.16 1 95.12 380 LYS B CA 1
ATOM 6678 C C . LYS B 1 380 ? -25.312 -36.781 -6.25 1 95.12 380 LYS B C 1
ATOM 6680 O O . LYS B 1 380 ? -26.484 -36.5 -6.484 1 95.12 380 LYS B O 1
ATOM 6685 N N . TYR B 1 381 ? -24.281 -36.281 -6.926 1 96.06 381 TYR B N 1
ATOM 6686 C CA . TYR B 1 381 ? -24.547 -35.188 -7.852 1 96.06 381 TYR B CA 1
ATOM 6687 C C . TYR B 1 381 ? -24.234 -35.594 -9.289 1 96.06 381 TYR B C 1
ATOM 6689 O O . TYR B 1 381 ? -24.047 -34.75 -10.156 1 96.06 381 TYR B O 1
ATOM 6697 N N . LEU B 1 382 ? -24.109 -36.844 -9.523 1 95.75 382 LEU B N 1
ATOM 6698 C CA . LEU B 1 382 ? -23.922 -37.375 -10.867 1 95.75 382 LEU B CA 1
ATOM 6699 C C . LEU B 1 382 ? -25.25 -37.719 -11.508 1 95.75 382 LEU B C 1
ATOM 6701 O O . LEU B 1 382 ? -26.172 -38.188 -10.828 1 95.75 382 LEU B O 1
ATOM 6705 N N . LYS B 1 383 ? -25.25 -37.531 -12.805 1 94 383 LYS B N 1
ATOM 6706 C CA . LYS B 1 383 ? -26.406 -38 -13.555 1 94 383 LYS B CA 1
ATOM 6707 C C . LYS B 1 383 ? -26.516 -39.531 -13.516 1 94 383 LYS B C 1
ATOM 6709 O O . LYS B 1 383 ? -25.516 -40.219 -13.367 1 94 383 LYS B O 1
ATOM 6714 N N . SER B 1 384 ? -27.719 -39.969 -13.688 1 88.94 384 SER B N 1
ATOM 6715 C CA . SER B 1 384 ? -27.938 -41.406 -13.711 1 88.94 384 SER B CA 1
ATOM 6716 C C . SER B 1 384 ? -27.266 -42.062 -14.93 1 88.94 384 SER B C 1
ATOM 6718 O O . SER B 1 384 ? -26.844 -43.219 -14.867 1 88.94 384 SER B O 1
ATOM 6720 N N . SER B 1 385 ? -27.188 -41.281 -16.016 1 86.31 385 SER B N 1
ATOM 6721 C CA . SER B 1 385 ? -26.656 -41.781 -17.281 1 86.31 385 SER B CA 1
ATOM 6722 C C . SER B 1 385 ? -25.156 -41.531 -17.391 1 86.31 385 SER B C 1
ATOM 6724 O O . SER B 1 385 ? -24.578 -41.594 -18.484 1 86.31 385 SER B O 1
ATOM 6726 N N . TYR B 1 386 ? -24.547 -41.25 -16.25 1 82.31 386 TYR B N 1
ATOM 6727 C CA . TYR B 1 386 ? -23.141 -40.875 -16.359 1 82.31 386 TYR B CA 1
ATOM 6728 C C . TYR B 1 386 ? -22.281 -42.062 -16.781 1 82.31 386 TYR B C 1
ATOM 6730 O O . TYR B 1 386 ? -22.641 -43.219 -16.516 1 82.31 386 TYR B O 1
ATOM 6738 N N . SER B 1 387 ? -21.219 -41.812 -17.578 1 80.75 387 SER B N 1
ATOM 6739 C CA . SER B 1 387 ? -20.297 -42.812 -18.047 1 80.75 387 SER B CA 1
ATOM 6740 C C . SER B 1 387 ? -19.078 -42.938 -17.125 1 80.75 387 SER B C 1
ATOM 6742 O O . SER B 1 387 ? -18.594 -41.906 -16.609 1 80.75 387 SER B O 1
ATOM 6744 N N . ALA B 1 388 ? -18.688 -44.156 -16.953 1 82.94 388 ALA B N 1
ATOM 6745 C CA . ALA B 1 388 ? -17.484 -44.375 -16.172 1 82.94 388 ALA B CA 1
ATOM 6746 C C . ALA B 1 388 ? -16.281 -43.656 -16.797 1 82.94 388 ALA B C 1
ATOM 6748 O O . ALA B 1 388 ? -16.141 -43.625 -18.016 1 82.94 388 ALA B O 1
ATOM 6749 N N . VAL B 1 389 ? -15.555 -43.031 -15.945 1 84.31 389 VAL B N 1
ATOM 6750 C CA . VAL B 1 389 ? -14.359 -42.312 -16.406 1 84.31 389 VAL B CA 1
ATOM 6751 C C . VAL B 1 389 ? -13.109 -43.094 -15.984 1 84.31 389 VAL B C 1
ATOM 6753 O O . VAL B 1 389 ? -13.164 -43.906 -15.078 1 84.31 389 VAL B O 1
ATOM 6756 N N . ALA B 1 390 ? -12.016 -42.875 -16.703 1 81.12 390 ALA B N 1
ATOM 6757 C CA . ALA B 1 390 ? -10.75 -43.531 -16.375 1 81.12 390 ALA B CA 1
ATOM 6758 C C . ALA B 1 390 ? -10.234 -43.062 -15.008 1 81.12 390 ALA B C 1
ATOM 6760 O O . ALA B 1 390 ? -10.68 -42.062 -14.484 1 81.12 390 ALA B O 1
ATOM 6761 N N . ASP B 1 391 ? -9.414 -43.906 -14.453 1 80.25 391 ASP B N 1
ATOM 6762 C CA . ASP B 1 391 ? -8.797 -43.531 -13.18 1 80.25 391 ASP B CA 1
ATOM 6763 C C . ASP B 1 391 ? -8.078 -42.188 -13.273 1 80.25 391 ASP B C 1
ATOM 6765 O O . ASP B 1 391 ? -7.391 -41.938 -14.266 1 80.25 391 ASP B O 1
ATOM 6769 N N . GLY B 1 392 ? -8.32 -41.344 -12.266 1 82.5 392 GLY B N 1
ATOM 6770 C CA . GLY B 1 392 ? -7.66 -40.062 -12.242 1 82.5 392 GLY B CA 1
ATOM 6771 C C . GLY B 1 392 ? -8.453 -38.969 -12.953 1 82.5 392 GLY B C 1
ATOM 6772 O O . GLY B 1 392 ? -8.133 -37.781 -12.828 1 82.5 392 GLY B O 1
ATOM 6773 N N . VAL B 1 393 ? -9.5 -39.469 -13.695 1 89.38 393 VAL B N 1
ATOM 6774 C CA . VAL B 1 393 ? -10.352 -38.5 -14.391 1 89.38 393 VAL B CA 1
ATOM 6775 C C . VAL B 1 393 ? -11.641 -38.281 -13.602 1 89.38 393 VAL B C 1
ATOM 6777 O O . VAL B 1 393 ? -12.242 -39.25 -13.117 1 89.38 393 VAL B O 1
ATOM 6780 N N . MET B 1 394 ? -12.016 -37.062 -13.516 1 93.38 394 MET B N 1
ATOM 6781 C CA . MET B 1 394 ? -13.25 -36.719 -12.805 1 93.38 394 MET B CA 1
ATOM 6782 C C . MET B 1 394 ? -14.438 -36.656 -13.766 1 93.38 394 MET B C 1
ATOM 6784 O O . MET B 1 394 ? -14.312 -36.188 -14.891 1 93.38 394 MET B O 1
ATOM 6788 N N . ALA B 1 395 ? -15.555 -37.125 -13.312 1 94.06 395 ALA B N 1
ATOM 6789 C CA . ALA B 1 395 ? -16.766 -37.094 -14.117 1 94.06 395 ALA B CA 1
ATOM 6790 C C . ALA B 1 395 ? -17.469 -35.719 -14.031 1 94.06 395 ALA B C 1
ATOM 6792 O O . ALA B 1 395 ? -18.672 -35.656 -13.828 1 94.06 395 ALA B O 1
ATOM 6793 N N . THR B 1 396 ? -16.719 -34.688 -14.211 1 95.56 396 THR B N 1
ATOM 6794 C CA . THR B 1 396 ? -17.234 -33.344 -14 1 95.56 396 THR B CA 1
ATOM 6795 C C . THR B 1 396 ? -18.203 -32.969 -15.102 1 95.56 396 THR B C 1
ATOM 6797 O O . THR B 1 396 ? -19 -32.031 -14.938 1 95.56 396 THR B O 1
ATOM 6800 N N . ARG B 1 397 ? -18.203 -33.625 -16.219 1 93.44 397 ARG B N 1
ATOM 6801 C CA . ARG B 1 397 ? -19.109 -33.281 -17.328 1 93.44 397 ARG B CA 1
ATOM 6802 C C . ARG B 1 397 ? -20.453 -34 -17.172 1 93.44 397 ARG B C 1
ATOM 6804 O O . ARG B 1 397 ? -21.375 -33.75 -17.938 1 93.44 397 ARG B O 1
ATOM 6811 N N . ASP B 1 398 ? -20.562 -34.812 -16.219 1 94.94 398 ASP B N 1
ATOM 6812 C CA . ASP B 1 398 ? -21.766 -35.625 -16.062 1 94.94 398 ASP B CA 1
ATOM 6813 C C . ASP B 1 398 ? -22.469 -35.312 -14.742 1 94.94 398 ASP B C 1
ATOM 6815 O O . ASP B 1 398 ? -23.188 -36.156 -14.188 1 94.94 398 ASP B O 1
ATOM 6819 N N . MET B 1 399 ? -22.266 -34.125 -14.266 1 95.81 399 MET B N 1
ATOM 6820 C CA . MET B 1 399 ? -22.922 -33.719 -13.031 1 95.81 399 MET B CA 1
ATOM 6821 C C . MET B 1 399 ? -24.344 -33.219 -13.312 1 95.81 399 MET B C 1
ATOM 6823 O O . MET B 1 399 ? -24.703 -33 -14.461 1 95.81 399 MET B O 1
ATOM 6827 N N . LEU B 1 400 ? -25.109 -33.125 -12.219 1 95 400 LEU B N 1
ATOM 6828 C CA . LEU B 1 400 ? -26.453 -32.562 -12.312 1 95 400 LEU B CA 1
ATOM 6829 C C . LEU B 1 400 ? -26.391 -31.062 -12.656 1 95 400 LEU B C 1
ATOM 6831 O O . LEU B 1 400 ? -25.484 -30.359 -12.234 1 95 400 LEU B O 1
ATOM 6835 N N . SER B 1 401 ? -27.391 -30.547 -13.305 1 92.88 401 SER B N 1
ATOM 6836 C CA . SER B 1 401 ? -27.453 -29.156 -13.75 1 92.88 401 SER B CA 1
ATOM 6837 C C . SER B 1 401 ? -27.391 -28.188 -12.57 1 92.88 401 SER B C 1
ATOM 6839 O O . SER B 1 401 ? -26.812 -27.109 -12.672 1 92.88 401 SER B O 1
ATOM 6841 N N . SER B 1 402 ? -28 -28.562 -11.523 1 92.44 402 SER B N 1
ATOM 6842 C CA . SER B 1 402 ? -28.047 -27.703 -10.344 1 92.44 402 SER B CA 1
ATOM 6843 C C . SER B 1 402 ? -26.641 -27.484 -9.766 1 92.44 402 SER B C 1
ATOM 6845 O O . SER B 1 402 ? -26.344 -26.406 -9.227 1 92.44 402 SER B O 1
ATOM 6847 N N . ALA B 1 403 ? -25.828 -28.469 -9.891 1 94.31 403 ALA B N 1
ATOM 6848 C CA . ALA B 1 403 ? -24.469 -28.359 -9.391 1 94.31 403 ALA B CA 1
ATOM 6849 C C . ALA B 1 403 ? -23.688 -27.281 -10.148 1 94.31 403 ALA B C 1
ATOM 6851 O O . ALA B 1 403 ? -22.953 -26.5 -9.555 1 94.31 403 ALA B O 1
ATOM 6852 N N . TYR B 1 404 ? -23.922 -27.203 -11.445 1 94.06 404 TYR B N 1
ATOM 6853 C CA . TYR B 1 404 ? -23.219 -26.219 -12.258 1 94.06 404 TYR B CA 1
ATOM 6854 C C . TYR B 1 404 ? -23.625 -24.797 -11.867 1 94.06 404 TYR B C 1
ATOM 6856 O O . TYR B 1 404 ? -22.812 -23.875 -11.922 1 94.06 404 TYR B O 1
ATOM 6864 N N . GLY B 1 405 ? -24.844 -24.594 -11.516 1 89.88 405 GLY B N 1
ATOM 6865 C CA . GLY B 1 405 ? -25.281 -23.297 -11.031 1 89.88 405 GLY B CA 1
ATOM 6866 C C . GLY B 1 405 ? -24.562 -22.859 -9.766 1 89.88 405 GLY B C 1
ATOM 6867 O O . GLY B 1 405 ? -24.156 -21.703 -9.656 1 89.88 405 GLY B O 1
ATOM 6868 N N . ASP B 1 406 ? -24.375 -23.844 -8.922 1 90.56 406 ASP B N 1
ATOM 6869 C CA . ASP B 1 406 ? -23.703 -23.562 -7.656 1 90.56 406 ASP B CA 1
ATOM 6870 C C . ASP B 1 406 ? -22.219 -23.281 -7.871 1 90.56 406 ASP B C 1
ATOM 6872 O O . ASP B 1 406 ? -21.609 -22.562 -7.082 1 90.56 406 ASP B O 1
ATOM 6876 N N . LEU B 1 407 ? -21.75 -23.797 -8.961 1 91.19 407 LEU B N 1
ATOM 6877 C CA . LEU B 1 407 ? -20.312 -23.703 -9.203 1 91.19 407 LEU B CA 1
ATOM 6878 C C . LEU B 1 407 ? -19.969 -22.5 -10.07 1 91.19 407 LEU B C 1
ATOM 6880 O O . LEU B 1 407 ? -18.797 -22.219 -10.32 1 91.19 407 LEU B O 1
ATOM 6884 N N . THR B 1 408 ? -21 -21.781 -10.406 1 88.25 408 THR B N 1
ATOM 6885 C CA . THR B 1 408 ? -20.781 -20.594 -11.227 1 88.25 408 THR B CA 1
ATOM 6886 C C . THR B 1 408 ? -20.594 -19.359 -10.359 1 88.25 408 THR B C 1
ATOM 6888 O O . THR B 1 408 ? -21.578 -18.703 -9.969 1 88.25 408 THR B O 1
ATOM 6891 N N . HIS B 1 409 ? -19.406 -18.984 -10.062 1 85 409 HIS B N 1
ATOM 6892 C CA . HIS B 1 409 ? -18.984 -17.812 -9.297 1 85 409 HIS B CA 1
ATOM 6893 C C . HIS B 1 409 ? -17.5 -17.516 -9.555 1 85 409 HIS B C 1
ATOM 6895 O O . HIS B 1 409 ? -16.797 -18.312 -10.18 1 85 409 HIS B O 1
ATOM 6901 N N . ASP B 1 410 ? -17.078 -16.312 -9.086 1 87.81 410 ASP B N 1
ATOM 6902 C CA . ASP B 1 410 ? -15.648 -1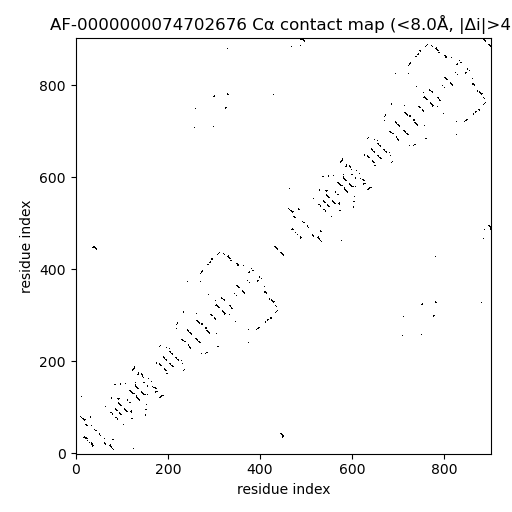6.016 -9.156 1 87.81 410 ASP B CA 1
ATOM 6903 C C . ASP B 1 410 ? -14.844 -16.922 -8.219 1 87.81 410 ASP B C 1
ATOM 6905 O O . ASP B 1 410 ? -15.289 -17.219 -7.109 1 87.81 410 ASP B O 1
ATOM 6909 N N . PRO B 1 411 ? -13.719 -17.359 -8.625 1 91.06 411 PRO B N 1
ATOM 6910 C CA . PRO B 1 411 ? -12.984 -18.406 -7.906 1 91.06 411 PRO B CA 1
ATOM 6911 C C . PRO B 1 411 ? -12.18 -17.875 -6.73 1 91.06 411 PRO B C 1
ATOM 6913 O O . PRO B 1 411 ? -11.359 -18.594 -6.156 1 91.06 411 PRO B O 1
ATOM 6916 N N . LEU B 1 412 ? -12.438 -16.641 -6.293 1 92.69 412 LEU B N 1
ATOM 6917 C CA . LEU B 1 412 ? -11.609 -16 -5.273 1 92.69 412 LEU B CA 1
ATOM 6918 C C . LEU B 1 412 ? -12.164 -16.281 -3.877 1 92.69 412 LEU B C 1
ATOM 6920 O O . LEU B 1 412 ? -13.32 -15.984 -3.594 1 92.69 412 LEU B O 1
ATOM 6924 N N . MET B 1 413 ? -11.25 -16.844 -3.021 1 95.81 413 MET B N 1
ATOM 6925 C CA . MET B 1 413 ? -11.625 -17.062 -1.626 1 95.81 413 MET B CA 1
ATOM 6926 C C . MET B 1 413 ? -11.727 -15.734 -0.877 1 95.81 413 MET B C 1
ATOM 6928 O O . MET B 1 413 ? -10.961 -14.805 -1.147 1 95.81 413 MET B O 1
ATOM 6932 N N . ALA B 1 414 ? -12.609 -15.727 0.073 1 93.56 414 ALA B N 1
ATOM 6933 C CA . ALA B 1 414 ? -12.781 -14.531 0.892 1 93.56 414 ALA B CA 1
ATOM 6934 C C . ALA B 1 414 ? -11.602 -14.344 1.838 1 93.56 414 ALA B C 1
ATOM 6936 O O . ALA B 1 414 ? -11.172 -13.211 2.092 1 93.56 414 ALA B O 1
ATOM 6937 N N . ASP B 1 415 ? -11.102 -15.438 2.303 1 95.44 415 ASP B N 1
ATOM 6938 C CA . ASP B 1 415 ? -10.008 -15.375 3.27 1 95.44 415 ASP B CA 1
ATOM 6939 C C . ASP B 1 415 ? -8.664 -15.586 2.588 1 95.44 415 ASP B C 1
ATOM 6941 O O . ASP B 1 415 ? -8.57 -16.297 1.586 1 95.44 415 ASP B O 1
ATOM 6945 N N . GLY B 1 416 ? -7.668 -14.969 3.172 1 95.94 416 GLY B N 1
ATOM 6946 C CA . GLY B 1 416 ? -6.305 -15.156 2.703 1 95.94 416 GLY B CA 1
ATOM 6947 C C . GLY B 1 416 ? -5.531 -16.188 3.508 1 95.94 416 GLY B C 1
ATOM 6948 O O . GLY B 1 416 ? -5.98 -16.609 4.574 1 95.94 416 GLY B O 1
ATOM 6949 N N . VAL B 1 417 ? -4.43 -16.594 2.955 1 98.38 417 VAL B N 1
ATOM 6950 C CA . VAL B 1 417 ? -3.557 -17.547 3.627 1 98.38 417 VAL B CA 1
ATOM 6951 C C . VAL B 1 417 ? -2.49 -16.812 4.43 1 98.38 417 VAL B C 1
ATOM 6953 O O . VAL B 1 417 ? -1.691 -16.062 3.865 1 98.38 417 VAL B O 1
ATOM 6956 N N . GLN B 1 418 ? -2.473 -17.062 5.699 1 97.44 418 GLN B N 1
ATOM 6957 C CA . GLN B 1 418 ? -1.454 -16.484 6.562 1 97.44 418 GLN B CA 1
ATOM 6958 C C . GLN B 1 418 ? -0.187 -17.328 6.582 1 97.44 418 GLN B C 1
ATOM 6960 O O . GLN B 1 418 ? -0.259 -18.562 6.559 1 97.44 418 GLN B O 1
ATOM 6965 N N . PRO B 1 419 ? 0.962 -16.672 6.551 1 97.56 419 PRO B N 1
ATOM 6966 C CA . PRO B 1 419 ? 2.191 -17.453 6.699 1 97.56 419 PRO B CA 1
ATOM 6967 C C . PRO B 1 419 ? 2.334 -18.078 8.086 1 97.56 419 PRO B C 1
ATOM 6969 O O . PRO B 1 419 ? 1.638 -17.672 9.023 1 97.56 419 PRO B O 1
ATOM 6972 N N . VAL B 1 420 ? 3.211 -19.031 8.086 1 95.75 420 VAL B N 1
ATOM 6973 C CA . VAL B 1 420 ? 3.57 -19.609 9.375 1 95.75 420 VAL B CA 1
ATOM 6974 C C . VAL B 1 420 ? 4.125 -18.531 10.297 1 95.75 420 VAL B C 1
ATOM 6976 O O . VAL B 1 420 ? 4.988 -17.75 9.898 1 95.75 420 VAL B O 1
ATOM 6979 N N . GLY B 1 421 ? 3.555 -18.406 11.523 1 93.44 421 GLY B N 1
ATOM 6980 C CA . GLY B 1 421 ? 3.994 -17.406 12.477 1 93.44 421 GLY B CA 1
ATOM 6981 C C . GLY B 1 421 ? 3.363 -16.047 12.234 1 93.44 421 GLY B C 1
ATOM 6982 O O . GLY B 1 421 ? 3.703 -15.07 12.914 1 93.44 421 GLY B O 1
ATOM 6983 N N . LEU B 1 422 ? 2.566 -15.922 11.203 1 93.31 422 LEU B N 1
ATOM 6984 C CA . LEU B 1 422 ? 1.74 -14.758 10.891 1 93.31 422 LEU B CA 1
ATOM 6985 C C . LEU B 1 422 ? 2.59 -13.625 10.336 1 93.31 422 LEU B C 1
ATOM 6987 O O . LEU B 1 422 ? 2.072 -12.539 10.055 1 93.31 422 LEU B O 1
ATOM 6991 N N . LYS B 1 423 ? 3.869 -13.891 10.164 1 94.06 423 LYS B N 1
ATOM 6992 C CA . LYS B 1 423 ? 4.75 -12.844 9.664 1 94.06 423 LYS B CA 1
ATOM 6993 C C . LYS B 1 423 ? 5.82 -13.414 8.742 1 94.06 423 LYS B C 1
ATOM 6995 O O . LYS B 1 423 ? 5.988 -14.633 8.656 1 94.06 423 LYS B O 1
ATOM 7000 N N . ALA B 1 424 ? 6.496 -12.5 8.094 1 95.06 424 ALA B N 1
ATOM 7001 C CA . ALA B 1 424 ? 7.645 -12.891 7.277 1 95.06 424 ALA B CA 1
ATOM 7002 C C . ALA B 1 424 ? 8.711 -13.578 8.125 1 95.06 424 ALA B C 1
ATOM 7004 O O . ALA B 1 424 ? 8.984 -13.156 9.258 1 95.06 424 ALA B O 1
ATOM 7005 N N . TRP B 1 425 ? 9.242 -14.547 7.605 1 90.94 425 TRP B N 1
ATOM 7006 C CA . TRP B 1 425 ? 10.305 -15.289 8.266 1 90.94 425 TRP B CA 1
ATOM 7007 C C . TRP B 1 425 ? 11.633 -14.539 8.172 1 90.94 425 TRP B C 1
ATOM 7009 O O . TRP B 1 425 ? 12.477 -14.641 9.062 1 90.94 425 TRP B O 1
ATOM 7019 N N . PHE B 1 426 ? 11.734 -13.914 7.121 1 89.38 426 PHE B N 1
ATOM 7020 C CA . PHE B 1 426 ? 12.953 -13.18 6.824 1 89.38 426 PHE B CA 1
ATOM 7021 C C . PHE B 1 426 ? 12.641 -11.93 6.004 1 89.38 426 PHE B C 1
ATOM 7023 O O . PHE B 1 426 ? 11.812 -11.969 5.094 1 89.38 426 PHE B O 1
ATOM 7030 N N . ILE B 1 427 ? 13.227 -10.719 6.395 1 91.06 427 ILE B N 1
ATOM 7031 C CA . ILE B 1 427 ? 13.117 -9.461 5.66 1 91.06 427 ILE B CA 1
ATOM 7032 C C . ILE B 1 427 ? 14.5 -8.844 5.473 1 91.06 427 ILE B C 1
ATOM 7034 O O . ILE B 1 427 ? 15.312 -8.844 6.398 1 91.06 427 ILE B O 1
ATOM 7038 N N . ASN B 1 428 ? 14.758 -8.375 4.227 1 85.31 428 ASN B N 1
ATOM 7039 C CA . ASN B 1 428 ? 16.031 -7.738 3.93 1 85.31 428 ASN B CA 1
ATOM 7040 C C . ASN B 1 428 ? 15.898 -6.695 2.824 1 85.31 428 ASN B C 1
ATOM 7042 O O . ASN B 1 428 ? 15.023 -6.812 1.962 1 85.31 428 ASN B O 1
ATOM 7046 N N . GLU B 1 429 ? 16.781 -5.672 2.844 1 85.62 429 GLU B N 1
ATOM 7047 C CA . GLU B 1 429 ? 16.719 -4.59 1.864 1 85.62 429 GLU B CA 1
ATOM 7048 C C . GLU B 1 429 ? 17.469 -4.965 0.587 1 85.62 429 GLU B C 1
ATOM 7050 O O . GLU B 1 429 ? 18.391 -4.258 0.173 1 85.62 429 GLU B O 1
ATOM 7055 N N . ILE B 1 430 ? 17.125 -6.055 0.045 1 81.81 430 ILE B N 1
ATOM 7056 C CA . ILE B 1 430 ? 17.562 -6.531 -1.265 1 81.81 430 ILE B CA 1
ATOM 7057 C C . ILE B 1 430 ? 16.344 -6.934 -2.094 1 81.81 430 ILE B C 1
ATOM 7059 O O . ILE B 1 430 ? 15.266 -7.184 -1.546 1 81.81 430 ILE B O 1
ATOM 7063 N N . ARG B 1 431 ? 16.562 -6.902 -3.33 1 84.31 431 ARG B N 1
ATOM 7064 C CA . ARG B 1 431 ? 15.469 -7.352 -4.188 1 84.31 431 ARG B CA 1
ATOM 7065 C C . ARG B 1 431 ? 15.664 -8.812 -4.598 1 84.31 431 ARG B C 1
ATOM 7067 O O . ARG B 1 431 ? 16.484 -9.109 -5.465 1 84.31 431 ARG B O 1
ATOM 7074 N N . MET B 1 432 ? 14.836 -9.641 -4.07 1 80.25 432 MET B N 1
ATOM 7075 C CA . MET B 1 432 ? 14.922 -11.07 -4.328 1 80.25 432 MET B CA 1
ATOM 7076 C C . MET B 1 432 ? 14.195 -11.438 -5.617 1 80.25 432 MET B C 1
ATOM 7078 O O . MET B 1 432 ? 13.125 -10.891 -5.91 1 80.25 432 MET B O 1
ATOM 7082 N N . THR B 1 433 ? 14.812 -12.344 -6.387 1 78.81 433 THR B N 1
ATOM 7083 C CA . THR B 1 433 ? 14.18 -12.836 -7.609 1 78.81 433 THR B CA 1
ATOM 7084 C C . THR B 1 433 ? 13.93 -14.336 -7.523 1 78.81 433 THR B C 1
ATOM 7086 O O . THR B 1 433 ? 13.156 -14.883 -8.312 1 78.81 433 THR B O 1
ATOM 7089 N N . GLY B 1 434 ? 14.562 -14.93 -6.566 1 78.81 434 GLY B N 1
ATOM 7090 C CA . GLY B 1 434 ? 14.422 -16.375 -6.449 1 78.81 434 GLY B CA 1
ATOM 7091 C C . GLY B 1 434 ? 14.727 -16.891 -5.055 1 78.81 434 GLY B C 1
ATOM 7092 O O . GLY B 1 434 ? 15.398 -16.219 -4.27 1 78.81 434 GLY B O 1
ATOM 7093 N N . VAL B 1 435 ? 14.18 -18.094 -4.793 1 74.88 435 VAL B N 1
ATOM 7094 C CA . VAL B 1 435 ? 14.406 -18.719 -3.486 1 74.88 435 VAL B CA 1
ATOM 7095 C C . VAL B 1 435 ? 14.578 -20.219 -3.646 1 74.88 435 VAL B C 1
ATOM 7097 O O . VAL B 1 435 ? 13.953 -20.844 -4.512 1 74.88 435 VAL B O 1
ATOM 7100 N N . SER B 1 436 ? 15.477 -20.719 -2.877 1 73.56 436 SER B N 1
ATOM 7101 C CA . SER B 1 436 ? 15.656 -22.172 -2.781 1 73.56 436 SER B CA 1
ATOM 7102 C C . SER B 1 436 ? 16.047 -22.578 -1.367 1 73.56 436 SER B C 1
ATOM 7104 O O . SER B 1 436 ? 16.516 -21.766 -0.581 1 73.56 436 SER B O 1
ATOM 7106 N N . LEU B 1 437 ? 15.719 -23.781 -1.03 1 73.5 437 LEU B N 1
ATOM 7107 C CA . LEU B 1 437 ? 15.992 -24.281 0.309 1 73.5 437 LEU B CA 1
ATOM 7108 C C . LEU B 1 437 ? 16.891 -25.516 0.25 1 73.5 437 LEU B C 1
ATOM 7110 O O . LEU B 1 437 ? 16.766 -26.344 -0.66 1 73.5 437 LEU B O 1
ATOM 7114 N N . ASP B 1 438 ? 17.75 -25.469 1.188 1 68 438 ASP B N 1
ATOM 7115 C CA . ASP B 1 438 ? 18.594 -26.641 1.405 1 68 438 ASP B CA 1
ATOM 7116 C C . ASP B 1 438 ? 18.672 -27 2.889 1 68 438 ASP B C 1
ATOM 7118 O O . ASP B 1 438 ? 18.422 -26.156 3.748 1 68 438 ASP B O 1
ATOM 7122 N N . VAL B 1 439 ? 18.812 -28.281 3.117 1 66.31 439 VAL B N 1
ATOM 7123 C CA . VAL B 1 439 ? 19.016 -28.734 4.492 1 66.31 439 VAL B CA 1
ATOM 7124 C C . VAL B 1 439 ? 20.469 -29.156 4.684 1 66.31 439 VAL B C 1
ATOM 7126 O O . VAL B 1 439 ? 20.938 -30.094 4.023 1 66.31 439 VAL B O 1
ATOM 7129 N N . VAL B 1 440 ? 21.109 -28.406 5.422 1 60.62 440 VAL B N 1
ATOM 7130 C CA . VAL B 1 440 ? 22.5 -28.703 5.727 1 60.62 440 VAL B CA 1
ATOM 7131 C C . VAL B 1 440 ? 22.641 -29.109 7.195 1 60.62 440 VAL B C 1
ATOM 7133 O O . VAL B 1 440 ? 22.594 -28.266 8.086 1 60.62 440 VAL B O 1
ATOM 7136 N N . GLY B 1 441 ? 22.797 -30.453 7.438 1 61.91 441 GLY B N 1
ATOM 7137 C CA . GLY B 1 441 ? 22.734 -30.953 8.797 1 61.91 441 GLY B CA 1
ATOM 7138 C C . GLY B 1 441 ? 21.375 -30.781 9.445 1 61.91 441 GLY B C 1
ATOM 7139 O O . GLY B 1 441 ? 20.375 -31.312 8.938 1 61.91 441 GLY B O 1
ATOM 7140 N N . LYS B 1 442 ? 21.406 -30.109 10.414 1 66.5 442 LYS B N 1
ATOM 7141 C CA . LYS B 1 442 ? 20.156 -29.875 11.117 1 66.5 442 LYS B CA 1
ATOM 7142 C C . LYS B 1 442 ? 19.578 -28.516 10.766 1 66.5 442 LYS B C 1
ATOM 7144 O O . LYS B 1 442 ? 18.5 -28.141 11.25 1 66.5 442 LYS B O 1
ATOM 7149 N N . ASN B 1 443 ? 20.297 -27.906 9.82 1 66.38 443 ASN B N 1
ATOM 7150 C CA . ASN B 1 443 ? 19.906 -26.531 9.523 1 66.38 443 ASN B CA 1
ATOM 7151 C C . ASN B 1 443 ? 19.219 -26.422 8.172 1 66.38 443 ASN B C 1
ATOM 7153 O O . ASN B 1 443 ? 19.594 -27.109 7.215 1 66.38 443 ASN B O 1
ATOM 7157 N N . ASN B 1 444 ? 18.156 -25.625 8.211 1 69.94 444 ASN B N 1
ATOM 7158 C CA . ASN B 1 444 ? 17.578 -25.203 6.941 1 69.94 444 ASN B CA 1
ATOM 7159 C C . ASN B 1 444 ? 18.297 -23.984 6.375 1 69.94 444 ASN B C 1
ATOM 7161 O O . ASN B 1 444 ? 18.484 -22.984 7.074 1 69.94 444 ASN B O 1
ATOM 7165 N N . VAL B 1 445 ? 18.766 -24.172 5.203 1 70.75 445 VAL B N 1
ATOM 7166 C CA . VAL B 1 445 ? 19.453 -23.078 4.535 1 70.75 445 VAL B CA 1
ATOM 7167 C C . VAL B 1 445 ? 18.641 -22.594 3.34 1 70.75 445 VAL B C 1
ATOM 7169 O O . VAL B 1 445 ? 18.281 -23.391 2.467 1 70.75 445 VAL B O 1
ATOM 7172 N N . VAL B 1 446 ? 18.359 -21.297 3.422 1 73.69 446 VAL B N 1
ATOM 7173 C CA . VAL B 1 446 ? 17.594 -20.703 2.33 1 73.69 446 VAL B CA 1
ATOM 7174 C C . VAL B 1 446 ? 18.516 -19.844 1.456 1 73.69 446 VAL B C 1
ATOM 7176 O O . VAL B 1 446 ? 19.266 -19.016 1.963 1 73.69 446 VAL B O 1
ATOM 7179 N N . TYR B 1 447 ? 18.453 -20.156 0.236 1 71.5 447 TYR B N 1
ATOM 7180 C CA . TYR B 1 447 ? 19.219 -19.391 -0.741 1 71.5 447 TYR B CA 1
ATOM 7181 C C . TYR B 1 447 ? 18.312 -18.453 -1.522 1 71.5 447 TYR B C 1
ATOM 7183 O O . TYR B 1 447 ? 17.188 -18.828 -1.902 1 71.5 447 TYR B O 1
ATOM 7191 N N . VAL B 1 448 ? 18.844 -17.234 -1.63 1 74.94 448 VAL B N 1
ATOM 7192 C CA . VAL B 1 448 ? 18.031 -16.266 -2.359 1 74.94 448 VAL B CA 1
ATOM 7193 C C . VAL B 1 448 ? 18.859 -15.656 -3.492 1 74.94 448 VAL B C 1
ATOM 7195 O O . VAL B 1 448 ? 20.078 -15.484 -3.359 1 74.94 448 VAL B O 1
ATOM 7198 N N . SER B 1 449 ? 18.188 -15.461 -4.605 1 73.88 449 SER B N 1
ATOM 7199 C CA . SER B 1 449 ? 18.828 -14.758 -5.719 1 73.88 449 SER B CA 1
ATOM 7200 C C . SER B 1 449 ? 18.344 -13.312 -5.797 1 73.88 449 SER B C 1
ATOM 7202 O O . SER B 1 449 ? 17.266 -12.984 -5.312 1 73.88 449 SER B O 1
ATOM 7204 N N . THR B 1 450 ? 19.25 -12.359 -6.27 1 72.06 450 THR B N 1
ATOM 7205 C CA . THR B 1 450 ? 18.922 -10.945 -6.418 1 72.06 450 THR B CA 1
ATOM 7206 C C . THR B 1 450 ? 19.172 -10.484 -7.852 1 72.06 450 THR B C 1
ATOM 7208 O O . THR B 1 450 ? 19.766 -11.211 -8.648 1 72.06 450 THR B O 1
ATOM 7211 N N . ASP B 1 451 ? 18.562 -9.234 -8.242 1 61.75 451 ASP B N 1
ATOM 7212 C CA . ASP B 1 451 ? 18.734 -8.656 -9.57 1 61.75 451 ASP B CA 1
ATOM 7213 C C . ASP B 1 451 ? 20.172 -8.188 -9.773 1 61.75 451 ASP B C 1
ATOM 7215 O O . ASP B 1 451 ? 20.844 -7.746 -8.836 1 61.75 451 ASP B O 1
#

Solvent-accessible surface area (backbone atoms only — not comparable to full-atom values): 47982 Å² total; per-residue (Å²): 138,79,82,81,80,80,77,76,80,78,70,61,50,62,43,69,35,69,20,55,42,39,23,40,64,54,72,86,98,34,77,88,63,28,64,47,23,31,63,17,45,28,45,31,46,40,100,88,54,75,41,69,43,53,36,84,77,50,50,89,37,38,44,61,59,71,64,86,93,55,72,56,77,42,26,32,27,32,24,51,36,72,91,76,45,30,31,38,36,24,24,66,26,33,35,33,40,27,31,62,86,69,45,71,54,64,43,72,39,71,67,44,85,46,92,88,42,50,21,41,52,69,43,67,40,66,52,92,71,24,23,40,40,24,28,21,33,39,89,78,43,48,38,41,40,34,50,19,16,56,89,63,56,44,79,43,68,65,38,95,83,60,49,58,68,49,50,77,53,82,54,92,34,53,30,48,55,92,86,50,42,47,25,60,47,55,44,96,86,31,37,34,38,38,33,33,41,40,62,98,70,72,39,51,42,39,36,36,38,34,70,74,46,66,85,50,71,59,20,25,47,78,68,84,51,85,71,54,32,80,60,37,30,47,39,54,46,80,56,87,65,31,36,35,38,32,29,23,24,46,47,72,89,34,78,76,62,52,60,41,61,33,18,36,41,31,38,30,40,70,23,56,59,5,30,56,80,97,29,51,42,15,49,68,60,52,38,33,28,41,50,52,34,25,69,65,47,86,71,46,57,72,42,35,37,58,42,22,63,26,80,39,78,94,77,41,31,36,42,30,26,16,15,48,60,86,91,48,70,53,28,21,35,32,30,35,32,41,52,65,55,50,50,46,42,75,60,66,32,35,23,34,29,77,36,80,89,74,70,43,78,40,78,39,82,57,55,57,60,68,48,33,51,90,60,31,62,33,73,91,45,43,40,92,82,51,71,89,62,58,90,76,44,31,54,46,65,34,45,38,72,68,56,53,60,71,56,65,67,51,50,34,38,64,49,62,36,64,21,56,91,63,22,43,75,40,77,46,78,42,41,44,52,33,41,42,72,42,74,58,88,92,28,52,34,41,40,28,17,37,125,136,82,82,81,82,73,78,76,79,80,68,60,48,61,42,71,32,70,19,54,46,47,35,56,66,58,73,83,98,39,64,81,68,74,62,47,19,33,65,16,46,29,43,31,45,42,100,87,54,75,42,69,44,51,37,83,76,50,50,88,36,39,42,59,60,72,64,86,94,56,70,53,77,41,27,32,30,32,24,53,36,71,92,75,44,30,32,38,37,25,23,67,26,32,36,34,42,26,33,51,86,70,47,69,53,63,44,72,39,72,65,44,86,47,91,89,40,51,18,39,51,68,43,62,40,66,52,90,69,23,22,41,40,24,28,21,33,40,91,78,43,48,38,41,39,36,51,18,16,57,87,64,58,44,78,42,68,69,39,94,83,61,50,60,71,48,49,78,53,82,52,90,33,54,30,46,55,93,87,52,43,47,25,58,50,54,47,94,86,31,34,32,38,38,34,33,40,40,63,97,70,72,39,48,42,40,36,35,38,34,70,75,46,64,84,49,72,60,22,25,48,79,68,84,50,86,74,54,34,80,60,37,29,44,37,54,45,80,55,87,66,30,37,36,39,32,30,22,24,46,47,73,91,36,78,78,61,51,59,41,61,33,19,35,40,31,38,30,38,69,23,57,59,6,31,56,79,98,29,52,41,15,48,68,60,51,38,32,28,40,49,50,36,26,67,63,47,86,70,46,57,71,41,36,37,57,42,23,62,27,80,39,78,90,77,42,31,36,42,30,26,17,16,49,60,86,91,48,70,53,27,20,33,32,28,36,32,42,51,65,55,51,50,45,42,74,59,67,32,35,24,36,30,76,35,82,88,74,70,43,76,41,81,39,82,57,55,55,63,69,48,33,51,87,62,31,61,35,69,89,45,44,39,92,83,50,69,91,59,59,89,75,45,31,54,45,65,33,44,37,73,70,57,54,59,71,58,64,69,51,48,35,38,62,48,63,35,65,21,55,91,60,21,40,75,40,77,46,79,41,41,44,52,32,41,41,76,43,74,59,87,93,28,54,34,39,41,29,11,36,127

Secondary structure (DSSP, 8-state):
--------------EE-----EEE--SSS-TTS-------EEEEE-SS-EEEE-HHHHGGGEEE---TTS-GGG--EEEEEGGGTEEEEE-BSEEEEEETTTSS-EEEEE---STT-EEEEEEEEEETTEEEEEEEEETTTEEEEEEEETTTSSBPPPPTTS----TTS--------TTS--EEEE-TTSEEEEEEEEGGGTEEEEEEEESS-TTSPPEE--SSSTT--S-EEEEEEEETTEEEEEEEEE--S-GGG-S-EEEEEEEEETT---BSGGGBTB-SS-EEEEBP-B---SS--B--EEEEEEEETTTTEEEEEEE--TTS---EEEEEEEHHHHHHHHHHSPEEEEETTTTEEEEE---HHHH-GGGS--GGGB-TTPPP--TT---GGGB-HHHHHHH-S--EESSPBPPGGGS-SEEESS-EEEEEEEEETTEEEEEEEE-/--------------EE-----EEE--SSS-TT--------EEEEE-SS-EEEE-HHHHGGGEEE---TT--GGG--EEEEETTTTEEEEE-BSEEEEEETTTSS-EEEEE---STT-EEEEEEEEEETTEEEEEEEEETTTEEEEEEEETTTSSBPPPPTT-----TTS--------TTS--EEEE-TTSEEEEEEEEGGGTEEEEEEEESS-TTSPPEE--SSSTT--S-EEEEEEEETTEEEEEEEEE--S-GGG-S-EEEEEEEEETT---BSGGGBTB-SS-EEEEBP-B---SS--B--EEEEEEEETTTTEEEEEEE--TTS---EEEEEEEHHHHHHHHHHPPEEEEETTTTEEEEE---HHHH-GGGS--GGGB-TTPPP--TT---GGGB-HHHHHHT-S--EESSPBPPGGGS-SEEESS-EEEEEEEEETTEEEEEEEE-